Protein AF-A0A7V2CZ99-F1 (afdb_monomer)

Nearest PDB structures (foldseek):
  6f2p-assembly1_A  TM=4.979E-01  e=6.157E-16  Paenibacillus
  3wnn-assembly2_B  TM=6.253E-01  e=4.086E-03  Niallia circulans
  3wnk-assembly1_A  TM=2.693E-01  e=1.002E-03  Niallia circulans
  3wnp-assembly2_B  TM=2.444E-01  e=2.412E-03  Niallia circulans
  1yi9-assembly1_A  TM=2.590E-01  e=8.252E-03  Rattus norvegicus

Solvent-accessible surface area (backbone atoms only — not comparable to full-atom values): 44074 Å² total; per-residue (Å²): 135,93,78,82,85,76,88,75,77,86,75,81,75,85,71,58,48,36,37,32,22,24,39,89,85,53,84,79,59,87,87,42,44,82,40,46,31,46,49,57,43,78,52,98,95,45,43,37,31,18,83,55,77,30,61,90,38,42,37,71,64,86,79,51,93,55,51,68,62,25,15,19,31,35,38,50,57,61,32,40,38,38,32,67,46,80,56,44,39,28,37,36,34,44,34,31,40,56,41,96,47,65,46,65,32,35,39,28,38,68,82,46,71,76,47,69,79,42,72,41,50,51,83,33,70,50,72,54,70,47,79,40,64,32,81,88,26,49,53,40,38,33,29,56,92,41,71,60,61,26,42,37,10,30,42,38,36,35,71,49,71,81,21,36,54,76,46,47,66,81,39,78,101,30,50,49,74,41,60,86,66,44,83,39,77,71,63,63,37,51,48,93,91,45,28,35,28,37,82,61,50,65,68,58,60,33,33,41,35,44,39,50,84,45,63,64,44,33,28,35,35,27,43,36,29,38,34,38,87,64,28,14,65,49,33,35,33,37,41,34,36,67,89,47,72,51,80,46,69,42,48,36,45,49,74,42,56,40,79,44,76,79,49,74,43,47,33,49,62,42,62,84,31,35,41,33,43,36,32,42,94,40,86,30,29,46,74,46,23,28,39,35,42,34,54,44,64,84,38,73,71,54,45,50,32,42,55,50,8,48,59,43,33,62,38,53,26,101,86,71,52,34,52,26,37,28,46,41,84,77,35,62,48,62,21,50,39,50,67,51,69,72,51,41,29,66,73,36,51,93,58,43,51,61,78,35,34,52,28,34,46,52,27,33,55,46,45,21,28,49,37,37,48,74,93,78,37,55,31,49,44,89,79,32,32,89,77,39,25,57,77,38,56,42,60,74,88,64,82,60,40,90,57,68,85,77,78,62,25,39,44,47,54,14,24,37,51,41,48,50,41,38,32,73,73,65,53,34,46,39,53,65,57,83,52,87,47,58,67,54,24,51,52,32,35,50,52,43,47,67,57,62,63,54,63,43,62,37,41,74,89,57,41,34,39,50,82,58,91,82,80,64,86,87,64,95,64,52,58,41,40,62,66,40,43,63,35,36,43,43,66,36,86,92,36,45,68,62,52,47,52,35,47,52,48,23,70,76,44,77,43,71,68,34,45,49,62,36,56,79,37,44,76,86,38,33,40,68,48,88,79,53,81,39,84,46,97,88,54,70,59,66,56,54,39,46,28,32,38,52,38,45,50,53,52,24,47,46,49,40,32,49,58,70,70,44,75,77,74,65,88,90,71,78,97,74,82,88,61,75,48,88,89,63,75,54,68,85,48,60,35,29,48,59,49,25,39,46,58,54,62,52,79,79,60,57,75,92,62,46,31,63,74,57,60,69,66,42,77,80,48,94,91,51,56,71,70,55,28,51,51,53,48,36,68,56,43,43,50,42,30,42,49,51,30,38,58,72,39,50,43,58,76,70,60,71,100,83,44,61,60,71,77,34,50,64,48,51,48,50,29,60,59,48,51,24,54,47,55,50,50,48,54,49,46,28,25,40,31,54,29,48,87,59,91,86,78,71,69,96,83,65,89,80,89,71,94,65,66,69,49,39,51,62,62,38,40,52,28,66,72,62,67,89,74,89,45,79,93,45,82,69,38,38,59,48,43,25,45,29,50,31,23,41,51,44,28,53,48,44,49,47,46,47,46,29,50,74,68,69,38,43,41,67,64,62,67,64,45,47,48,55,5,46,51,36,39,38,54,44,30,34,69,44,39,59,93,46,32,76,57,43,52,51,54,44,53,53,32,51,53,44,61,71,70,24,49,74,103

Foldseek 3Di:
DDDDDDDDDDDDDWPKAKEFEADPPDDDDPRHDYDQQDDFQDDPNWTWHKVDGQNVQWDQQPPDPPQLLRTKTWAAFFIKIKTFAPFAKKWKKWKWDDDQAWDQAWKDKLNRTPDHRDTDGHSDIDIDIAIDTRHPRMTMMTRHRDHTGGITGMMIITHDAFQKDKDWCPRPPFKDWFDDWDWACPPDQFDDDTWTKPVLDDAPRTKIKGWDQHAFAKKWKWFAAAAAPQAFQFWWKWWQAPVGIDIDGHGRNDPRNHTHTPDIGTHHHGGRTIIMIHRHPTRGMDIGTMMMIHGACPDPVSVVLQVLLLCLQCQFFPQGDGQCQQQNRQNLLVLLAPDDLVNQCVLCVNGGHSVSSVSNVSSSVVSCSRFPDRVLDRHYQVPFFLLFALSDAQCPVDDFDCALPPFTHSLQVQLLSLLVCVCPVLVQCLLPHQDQALVSLLVNLVSLLPDLVSNRGGNDDAAGCHPDPDDDPPDLGAHDVLVQRLQGWAFDPVCVVVLVVLRVVCVNPVDPVSLCVNLVCDVVGTFGSPLQPFDDPVDDVRVLSSLSNSLSSVSSSCSRCVSVVNPAPDDPDDDDDADADPVGDGADQNSLLVNLQVLVVCLVPDLVRGGPSVNVSQCSDPVDDSNVSSVSNSLNHSLSSLSSSCSNVLQLQRPDDDGCSSVCVSVVVVCVSSVSQSVVLSSLLSNLSNLADDPPPDDPPDPDPRPCFRVLLVVLLCLLPSDDDPCPNPDPSLLSSLSSLLSSLLSSLSRSLVSCVVVPLADADDLVSNLVSLVSSLVSNCVSCVVCNVSSVVSSVSSNVSSVSGDHD

Secondary structure (DSSP, 8-state):
-------PPPPPP---EEEEE--TTSPPPTT-EEE-SPBSEEETTEEEEESS--TTSEEE--S-S-HHHHEEEEEPTT-EEEEE--SEEEEEEEEEE--SS-EEEEEEETTEEEEEEEEEPTT-EEEEEEEEEESSSEEEEE-TTPPTTEEE-EEEEEE---SEEEEETT-TTTEEEES--EEE--SS--STT-EEE-TT-STTS-EEEE---B-SEEEEEEEE----TTB-S-EEEEEEETTEEEEEEE-TTSSTTS-EEEEEEEE-SBSS-EEEEE-TT--SB-EE-EEEEEE-S-SHHHHHHHHHHHHHHT---TTS--SHHHHTTT-TTGGGEE--HHHHHHHHTTTS-HHHHHHHHHHHHHHHHHHS-TTT-SEETTT--TT-GGG-BTTTT---B-SSSSSSBHHHHHHHHHHHHHHHTS--HHHHS---SHHHHHHHHHHHHH--GGGS-BS----B----TTT-TT----BSHHHHTT--EEEPTTTHHHHHHHHHHHHH---HHHHHHHHTTHHHHEEE-TT----BTTB-HHHHHHHHHHHHHHHHHHHHHHHTT-----TT-SSSPP---TTS------THHHHHHHHHHGGG--GGGS-HHHHGGG---TTS-HHHHHHHHHHHHHHHHHHHHHHH-TT-TT--TT-TTTTTHHHHHHHHHTT-HHHHHHHHHHHHHHHS--TTS--TT-------SSTTHHHHHTGGG-PPP--TT-TTHHHHHHHHHHHHHHHHHHHHHHHHHHTTSEE-S-HHHHHHHHHHHHHHHHHH-GGGHHHHHHHHHHHHHHHHHSEE-

Sequence (809 aa):
MTIGVAGTAPRAEAQGVSINFQPSAAPTVSGYLVDSGATYAPRNGRVYGWTASHTSSVFDRNHTSDQLRDTLVKMLSGGKWEIDVTAGRYEVTLISGDGPYSSNTTLNVEGTNYWTGHTQGSNKWRTMTKVVEVVDGKLTVDCGSAPAGTPINALVASSYSWASFILDNTTPDRVTVGGSWTTATSPTGYHGANFLSDGNAGKGSKNVTFTPRIEAGMYEVFLRWPAAGSHANNVPVDVAHAGGVTPLSVNQQANGGQWVSLGIYSFNTGTAGYVRISNAGTTGTVAADAVRFVRSLDNTTDQAKLANGLASWRKPDGNGISCAECHGPAGFDVAQFNFSQADLRRATAPHLTDADADKIHAMLLMWQNDYYPPEGGAKSVASFRPVQPNNTLIGANLTGSLNPDHTDSIHRKRDAEFAIYMRDVLQLNIATQNITTLAQARTAINQLAALDVGTVSVGIDFNLWSRSVSREGNQTGGRFDEWIASVGRQVTSANATEWTILNDAYIVDPSDTNFWAMYHKLESFTQPDPHNKRSTTTYNWNAMELHKFESNLLFAHDGVKRSLGQLGFVVGRDGVRPYQDQEGKGGLLTPFWDVGEAARSADTVNRSQMPRRHEETYSFNASKTETQNLVEAKEMLRPSWHYMGWMMDNGLRFSGPSNSTIVGEYLINKLWEQNLRVHQVFFNAVHNAKLGYKAGCWSPGSADPQHFTAPRSYYLAYGKYQKSWDASGYTGSGTLYRKILANDLRSALLVHADDITAIGNKIYEDRQWLLDGAASMRDAMNWAEPANSAVNDAIYNNYVAKVNAATQY

Radius of gyration: 29.38 Å; Cα contacts (8 Å, |Δi|>4): 1522; chains: 1; bounding box: 66×67×87 Å

Mean predicted aligned error: 17.35 Å

Structure (mmCIF, N/CA/C/O backbone):
data_AF-A0A7V2CZ99-F1
#
_entry.id   AF-A0A7V2CZ99-F1
#
loop_
_atom_site.group_PDB
_atom_site.id
_atom_site.type_symbol
_atom_site.label_atom_id
_atom_site.label_alt_id
_atom_site.label_comp_id
_atom_site.label_asym_id
_atom_site.label_entity_id
_atom_site.label_seq_id
_atom_site.pdbx_PDB_ins_code
_atom_site.Cartn_x
_atom_site.Cartn_y
_atom_site.Cartn_z
_atom_site.occupancy
_atom_site.B_iso_or_equiv
_atom_site.auth_seq_id
_atom_site.auth_comp_id
_atom_site.auth_asym_id
_atom_site.auth_atom_id
_atom_site.pdbx_PDB_model_num
ATOM 1 N N . MET A 1 1 ? 22.296 -34.524 -22.751 1.00 28.48 1 MET A N 1
ATOM 2 C CA . MET A 1 1 ? 21.424 -35.200 -23.736 1.00 28.48 1 MET A CA 1
ATOM 3 C C . MET A 1 1 ? 21.023 -34.156 -24.762 1.00 28.48 1 MET A C 1
ATOM 5 O O . MET A 1 1 ? 20.449 -33.153 -24.364 1.00 28.48 1 MET A O 1
ATOM 9 N N . THR A 1 2 ? 21.425 -34.305 -26.022 1.00 25.48 2 THR A N 1
ATOM 10 C CA . THR A 1 2 ? 21.233 -33.260 -27.042 1.00 25.48 2 THR A CA 1
ATOM 11 C C . THR A 1 2 ? 19.839 -33.377 -27.651 1.00 25.48 2 THR A C 1
ATOM 13 O O . THR A 1 2 ? 19.501 -34.433 -28.177 1.00 25.48 2 THR A O 1
ATOM 16 N N . ILE A 1 3 ? 19.040 -32.311 -27.589 1.00 25.98 3 ILE A N 1
ATOM 17 C CA . ILE A 1 3 ? 17.714 -32.237 -28.218 1.00 25.98 3 ILE A CA 1
ATOM 18 C C . ILE A 1 3 ? 17.773 -31.151 -29.296 1.00 25.98 3 ILE A C 1
ATOM 20 O O . ILE A 1 3 ? 18.309 -30.069 -29.062 1.00 25.98 3 ILE A O 1
ATOM 24 N N . GLY A 1 4 ? 17.311 -31.482 -30.503 1.00 21.27 4 GLY A N 1
ATOM 25 C CA . GLY A 1 4 ? 17.459 -30.634 -31.685 1.00 21.27 4 GLY A CA 1
ATOM 26 C C . GLY A 1 4 ? 16.497 -29.446 -31.708 1.00 21.27 4 GLY A C 1
ATOM 27 O O . GLY A 1 4 ? 15.360 -29.543 -31.251 1.00 21.27 4 GLY A O 1
ATOM 28 N N . VAL A 1 5 ? 16.946 -28.335 -32.295 1.00 24.00 5 VAL A N 1
ATOM 29 C CA . VAL A 1 5 ? 16.116 -27.144 -32.512 1.00 24.00 5 VAL A CA 1
ATOM 30 C C . VAL A 1 5 ? 15.182 -27.384 -33.698 1.00 24.00 5 VAL A C 1
ATOM 32 O O . VAL A 1 5 ? 15.618 -27.382 -34.849 1.00 24.00 5 VAL A O 1
ATOM 35 N N . ALA A 1 6 ? 13.888 -27.555 -33.428 1.00 24.30 6 ALA A N 1
ATOM 36 C CA . ALA A 1 6 ? 12.859 -27.360 -34.443 1.00 24.30 6 ALA A CA 1
ATOM 37 C C . ALA A 1 6 ? 12.708 -25.851 -34.697 1.00 24.30 6 ALA A C 1
ATOM 39 O O . ALA A 1 6 ? 12.501 -25.082 -33.759 1.00 24.30 6 ALA A O 1
ATOM 40 N N . GLY A 1 7 ? 12.855 -25.418 -35.950 1.00 28.30 7 GLY A N 1
ATOM 41 C CA . GLY A 1 7 ? 12.865 -23.997 -36.295 1.00 28.30 7 GLY A CA 1
ATOM 42 C C . GLY A 1 7 ? 11.505 -23.331 -36.087 1.00 28.30 7 GLY A C 1
ATOM 43 O O . GLY A 1 7 ? 10.584 -23.542 -36.873 1.00 28.30 7 GLY A O 1
ATOM 44 N N . THR A 1 8 ? 11.389 -22.482 -35.067 1.00 25.83 8 THR A N 1
ATOM 45 C CA . THR A 1 8 ? 10.275 -21.536 -34.938 1.00 25.83 8 THR A CA 1
ATOM 46 C C . THR A 1 8 ? 10.451 -20.379 -35.917 1.00 25.83 8 THR A C 1
ATOM 48 O O . THR A 1 8 ? 11.550 -19.838 -36.048 1.00 25.83 8 THR A O 1
ATOM 51 N N . ALA A 1 9 ? 9.364 -19.960 -36.568 1.00 23.69 9 ALA A N 1
ATOM 52 C CA . ALA A 1 9 ? 9.334 -18.723 -37.347 1.00 23.69 9 ALA A CA 1
ATOM 53 C C . ALA A 1 9 ? 9.715 -17.509 -36.466 1.00 23.69 9 ALA A C 1
ATOM 55 O O . ALA A 1 9 ? 9.475 -17.550 -35.254 1.00 23.69 9 ALA A O 1
ATOM 56 N N . PRO A 1 10 ? 10.297 -16.432 -37.033 1.00 22.81 10 PRO A N 1
ATOM 57 C CA . PRO A 1 10 ? 10.680 -15.257 -36.258 1.00 22.81 10 PRO A CA 1
ATOM 58 C C . PRO A 1 10 ? 9.464 -14.666 -35.533 1.00 22.81 10 PRO A C 1
ATOM 60 O O . PRO A 1 10 ? 8.496 -14.231 -36.159 1.00 22.81 10 PRO A O 1
ATOM 63 N N . ARG A 1 11 ? 9.521 -14.658 -34.196 1.00 28.34 11 ARG A N 1
ATOM 64 C CA . ARG A 1 11 ? 8.544 -13.971 -33.345 1.00 28.34 11 ARG A CA 1
ATOM 65 C C . ARG A 1 11 ? 8.593 -12.479 -33.676 1.00 28.34 11 ARG A C 1
ATOM 67 O O . ARG A 1 11 ? 9.682 -11.915 -33.738 1.00 28.34 11 ARG A O 1
ATOM 74 N N . ALA A 1 12 ? 7.432 -11.855 -33.867 1.00 29.31 12 ALA A N 1
ATOM 75 C CA . ALA A 1 12 ? 7.351 -10.417 -34.105 1.00 29.31 12 ALA A CA 1
ATOM 76 C C . ALA A 1 12 ? 8.050 -9.637 -32.977 1.00 29.31 12 ALA A C 1
ATOM 78 O O . ALA A 1 12 ? 7.867 -9.950 -31.797 1.00 29.31 12 ALA A O 1
ATOM 79 N N . GLU A 1 13 ? 8.853 -8.639 -33.349 1.00 31.17 13 GLU A N 1
ATOM 80 C CA . GLU A 1 13 ? 9.513 -7.747 -32.395 1.00 31.17 13 GLU A CA 1
ATOM 81 C C . GLU A 1 13 ? 8.484 -6.965 -31.568 1.00 31.17 13 GLU A C 1
ATOM 83 O O . GLU A 1 13 ? 7.375 -6.678 -32.029 1.00 31.17 13 GLU A O 1
ATOM 88 N N . ALA A 1 14 ? 8.858 -6.600 -30.339 1.00 38.78 14 ALA A N 1
ATOM 89 C CA . ALA A 1 14 ? 8.015 -5.784 -29.475 1.00 38.78 14 ALA A CA 1
ATOM 90 C C . ALA A 1 14 ? 7.749 -4.426 -30.145 1.00 38.78 14 ALA A C 1
ATOM 92 O O . ALA A 1 14 ? 8.674 -3.640 -30.358 1.00 38.78 14 ALA A O 1
ATOM 93 N N . GLN A 1 15 ? 6.487 -4.149 -30.487 1.00 52.81 15 GLN A N 1
ATOM 94 C CA . GLN A 1 15 ? 6.093 -2.962 -31.252 1.00 52.81 15 GLN A CA 1
ATOM 95 C C . GLN A 1 15 ? 6.070 -1.686 -30.398 1.00 52.81 15 GLN A C 1
ATOM 97 O O . GLN A 1 15 ? 5.044 -1.018 -30.288 1.00 52.81 15 GLN A O 1
ATOM 102 N N . GLY A 1 16 ? 7.219 -1.308 -29.837 1.00 65.25 16 GLY A N 1
ATOM 103 C CA . GLY A 1 16 ? 7.432 0.051 -29.354 1.00 65.25 16 GLY A CA 1
ATOM 104 C C . GLY A 1 16 ? 7.288 1.054 -30.502 1.00 65.25 16 GLY A C 1
ATOM 105 O O . GLY A 1 16 ? 7.739 0.788 -31.619 1.00 65.25 16 GLY A O 1
ATOM 106 N N . VAL A 1 17 ? 6.661 2.200 -30.257 1.00 82.25 17 VAL A N 1
ATOM 107 C CA . VAL A 1 17 ? 6.632 3.351 -31.165 1.00 82.25 17 VAL A CA 1
ATOM 108 C C . VAL A 1 17 ? 6.902 4.631 -30.392 1.00 82.25 17 VAL A C 1
ATOM 110 O O . VAL A 1 17 ? 6.358 4.840 -29.315 1.00 82.25 17 VAL A O 1
ATOM 113 N N . SER A 1 18 ? 7.696 5.507 -30.994 1.00 88.81 18 SER A N 1
ATOM 114 C CA . SER A 1 18 ? 7.972 6.850 -30.502 1.00 88.81 18 SER A CA 1
ATOM 115 C C . SER A 1 18 ? 7.668 7.837 -31.629 1.00 88.81 18 SER A C 1
ATOM 117 O O . SER A 1 18 ? 8.156 7.657 -32.744 1.00 88.81 18 SER A O 1
ATOM 119 N N . ILE A 1 19 ? 6.855 8.856 -31.359 1.00 95.31 19 ILE A N 1
ATOM 120 C CA . ILE A 1 19 ? 6.425 9.901 -32.295 1.00 95.31 19 ILE A CA 1
ATOM 121 C C . ILE A 1 19 ? 6.844 11.256 -31.733 1.00 95.31 19 ILE A C 1
ATOM 123 O O . ILE A 1 19 ? 6.498 11.565 -30.592 1.00 95.31 19 ILE A O 1
ATOM 127 N N . ASN A 1 20 ? 7.552 12.066 -32.521 1.00 94.31 20 ASN A N 1
ATOM 128 C CA . ASN A 1 20 ? 7.721 13.491 -32.251 1.00 94.31 20 ASN A CA 1
ATOM 129 C C . ASN A 1 20 ? 6.810 14.286 -33.195 1.00 94.31 20 ASN A C 1
ATOM 131 O O . ASN A 1 20 ? 6.858 14.116 -34.417 1.00 94.31 20 ASN A O 1
ATOM 135 N N . PHE A 1 21 ? 5.972 15.141 -32.623 1.00 96.25 21 PHE A N 1
ATOM 136 C CA . PHE A 1 21 ? 5.013 15.976 -33.335 1.00 96.25 21 PHE A CA 1
ATOM 137 C C . PHE A 1 21 ? 5.701 17.297 -33.688 1.00 96.25 21 PHE A C 1
ATOM 139 O O . PHE A 1 21 ? 5.802 18.194 -32.856 1.00 96.25 21 PHE A O 1
ATOM 146 N N . GLN A 1 22 ? 6.232 17.402 -34.907 1.00 93.94 22 GLN A N 1
ATOM 147 C CA . GLN A 1 22 ? 7.165 18.466 -35.289 1.00 93.94 22 GLN A CA 1
ATOM 148 C C . GLN A 1 22 ? 7.002 18.937 -36.741 1.00 93.94 22 GLN A C 1
ATOM 150 O O . GLN A 1 22 ? 6.607 18.152 -37.608 1.00 93.94 22 GLN A O 1
ATOM 155 N N . PRO A 1 23 ? 7.385 20.185 -37.069 1.00 94.88 23 PRO A N 1
ATOM 156 C CA . PRO A 1 23 ? 7.580 20.597 -38.454 1.00 94.88 23 PRO A CA 1
ATOM 157 C C . PRO A 1 23 ? 8.590 19.693 -39.170 1.00 94.88 23 PRO A C 1
ATOM 159 O O . PRO A 1 23 ? 9.592 19.267 -38.592 1.00 94.88 23 PRO A O 1
ATOM 162 N N . SER A 1 24 ? 8.363 19.450 -40.460 1.00 91.88 24 SER A N 1
ATOM 163 C CA . SER A 1 24 ? 9.197 18.564 -41.287 1.00 91.88 24 SER A CA 1
ATOM 164 C C . SER A 1 24 ? 10.616 19.088 -41.546 1.00 91.88 24 SER A C 1
ATOM 166 O O . SER A 1 24 ? 11.461 18.338 -42.024 1.00 91.88 24 SER A O 1
ATOM 168 N N . ALA A 1 25 ? 10.875 20.361 -41.233 1.00 90.00 25 ALA A N 1
ATOM 169 C CA . ALA A 1 25 ? 12.186 21.004 -41.319 1.00 90.00 25 ALA A CA 1
ATOM 170 C C . ALA A 1 25 ? 12.895 21.158 -39.956 1.00 90.00 25 ALA A C 1
ATOM 172 O O . ALA A 1 25 ? 14.031 21.626 -39.923 1.00 90.00 25 ALA A O 1
ATOM 173 N N . ALA A 1 26 ? 12.245 20.795 -38.843 1.00 89.88 26 ALA A N 1
ATOM 174 C CA . ALA A 1 26 ? 12.846 20.877 -37.512 1.00 89.88 26 ALA A CA 1
ATOM 175 C C . ALA A 1 26 ? 13.831 19.707 -37.268 1.00 89.88 26 ALA A C 1
ATOM 177 O O . ALA A 1 26 ? 13.620 18.615 -37.810 1.00 89.88 26 ALA A O 1
ATOM 178 N N . PRO A 1 27 ? 14.897 19.888 -36.464 1.00 90.12 27 PRO A N 1
ATOM 179 C CA . PRO A 1 27 ? 15.831 18.818 -36.110 1.00 90.12 27 PRO A CA 1
ATOM 180 C C . PRO A 1 27 ? 15.138 17.549 -35.585 1.00 90.12 27 PRO A C 1
ATOM 182 O O . PRO A 1 27 ? 14.347 17.586 -34.647 1.00 90.12 27 PRO A O 1
ATOM 185 N N . THR A 1 28 ? 15.445 16.395 -36.178 1.00 88.94 28 THR A N 1
ATOM 186 C CA . THR A 1 28 ? 14.828 15.113 -35.804 1.00 88.94 28 THR A CA 1
ATOM 187 C C . THR A 1 28 ? 15.405 14.561 -34.502 1.00 88.94 28 THR A C 1
ATOM 189 O O . THR A 1 28 ? 16.619 14.362 -34.398 1.00 88.94 28 THR A O 1
ATOM 192 N N . VAL A 1 29 ? 14.547 14.222 -33.538 1.00 81.88 29 VAL A N 1
ATOM 193 C CA . VAL A 1 29 ? 14.965 13.554 -32.294 1.00 81.88 29 VAL A CA 1
ATOM 194 C C . VAL A 1 29 ? 15.291 12.080 -32.570 1.00 81.88 29 VAL A C 1
ATOM 196 O O . VAL A 1 29 ? 14.463 11.333 -33.091 1.00 81.88 29 VAL A O 1
ATOM 199 N N . SER A 1 30 ? 16.501 11.640 -32.208 1.00 81.44 30 SER A N 1
ATOM 200 C CA . SER A 1 30 ? 16.933 10.250 -32.415 1.00 81.44 30 SER A CA 1
ATOM 201 C C . SER A 1 30 ? 16.021 9.259 -31.682 1.00 81.44 30 SER A C 1
ATOM 203 O O . SER A 1 30 ? 15.699 9.452 -30.511 1.00 81.44 30 SER A O 1
ATOM 205 N N . GLY A 1 31 ? 15.606 8.197 -32.377 1.00 75.19 31 GLY A N 1
ATOM 206 C CA . GLY A 1 31 ? 14.674 7.190 -31.859 1.00 75.19 31 GLY A CA 1
ATOM 207 C C . GLY A 1 31 ? 13.186 7.545 -31.977 1.00 75.19 31 GLY A C 1
ATOM 208 O O . GLY A 1 31 ? 12.363 6.719 -31.593 1.00 75.19 31 GLY A O 1
ATOM 209 N N . TYR A 1 32 ? 12.824 8.714 -32.522 1.00 85.81 32 TYR A N 1
ATOM 210 C CA . TYR A 1 32 ? 11.434 9.134 -32.744 1.00 85.81 32 TYR A CA 1
ATOM 211 C C . TYR A 1 32 ? 11.112 9.241 -34.242 1.00 85.81 32 TYR A C 1
ATOM 213 O O . TYR A 1 32 ? 11.911 9.732 -35.037 1.00 85.81 32 TYR A O 1
ATOM 221 N N . LEU A 1 33 ? 9.914 8.799 -34.631 1.00 92.12 33 LEU A N 1
ATOM 222 C CA . LEU A 1 33 ? 9.345 9.031 -35.957 1.00 92.12 33 LEU A CA 1
ATOM 223 C C . LEU A 1 33 ? 8.700 10.422 -36.001 1.00 92.12 33 LEU A C 1
ATOM 225 O O . LEU A 1 33 ? 8.064 10.847 -35.040 1.00 92.12 33 LEU A O 1
ATOM 229 N N . VAL A 1 34 ? 8.819 11.118 -37.128 1.00 95.12 34 VAL A N 1
ATOM 230 C CA . VAL A 1 34 ? 8.240 12.458 -37.301 1.00 95.12 34 VAL A CA 1
ATOM 231 C C . VAL A 1 34 ? 6.764 12.378 -37.693 1.00 95.12 34 VAL A C 1
ATOM 233 O O . VAL A 1 34 ? 6.423 11.709 -38.672 1.00 95.12 34 VAL A O 1
ATOM 236 N N . ASP A 1 35 ? 5.901 13.119 -36.999 1.00 96.81 35 ASP A N 1
ATOM 237 C CA . ASP A 1 35 ? 4.583 13.515 -37.502 1.00 96.81 35 ASP A CA 1
ATOM 238 C C . ASP A 1 35 ? 4.518 15.039 -37.684 1.00 96.81 35 ASP A C 1
ATOM 240 O O . ASP A 1 35 ? 4.698 15.798 -36.734 1.00 96.81 35 ASP A O 1
ATOM 244 N N . SER A 1 36 ? 4.250 15.483 -38.915 1.00 95.94 36 SER A N 1
ATOM 245 C CA . SER A 1 36 ? 4.146 16.903 -39.285 1.00 95.94 36 SER A CA 1
ATOM 246 C C . SER A 1 36 ? 2.718 17.316 -39.647 1.00 95.94 36 SER A C 1
ATOM 248 O O . SER A 1 36 ? 2.505 18.078 -40.591 1.00 95.94 36 SER A O 1
ATOM 250 N N . GLY A 1 37 ? 1.718 16.801 -38.927 1.00 95.88 37 GLY A N 1
ATOM 251 C CA . GLY A 1 37 ? 0.316 17.185 -39.109 1.00 95.88 37 GLY A CA 1
ATOM 252 C C . GLY A 1 37 ? -0.364 16.541 -40.323 1.00 95.88 37 GLY A C 1
ATOM 253 O O . GLY A 1 37 ? -1.470 16.932 -40.692 1.00 95.88 37 GLY A O 1
ATOM 254 N N . ALA A 1 38 ? 0.283 15.580 -40.983 1.00 96.81 38 ALA A N 1
ATOM 255 C CA . ALA A 1 38 ? -0.219 14.970 -42.213 1.00 96.81 38 ALA A CA 1
ATOM 256 C C . ALA A 1 38 ? -1.341 13.954 -41.936 1.00 96.81 38 ALA A C 1
ATOM 258 O O . ALA A 1 38 ? -1.264 13.166 -40.989 1.00 96.81 38 ALA A O 1
ATOM 259 N N . THR A 1 39 ? -2.360 13.919 -42.801 1.00 97.88 39 THR A N 1
ATOM 260 C CA . THR A 1 39 ? -3.476 12.962 -42.696 1.00 97.88 39 THR A CA 1
ATOM 261 C C . THR A 1 39 ? -2.993 11.513 -42.651 1.00 97.88 39 THR A C 1
ATOM 263 O O . THR A 1 39 ? -1.931 11.199 -43.182 1.00 97.88 39 THR A O 1
ATOM 266 N N . TYR A 1 40 ? -3.747 10.630 -42.004 1.00 97.12 40 TYR A N 1
ATOM 267 C CA . TYR A 1 40 ? -3.390 9.231 -41.773 1.00 97.12 40 TYR A CA 1
ATOM 268 C C . TYR A 1 40 ? -3.074 8.469 -43.079 1.00 97.12 40 TYR A C 1
ATOM 270 O O . TYR A 1 40 ? -3.938 8.337 -43.946 1.00 97.12 40 TYR A O 1
ATOM 278 N N . ALA A 1 41 ? -1.829 7.993 -43.237 1.00 95.75 41 ALA A N 1
ATOM 279 C CA . ALA A 1 41 ? -1.385 7.175 -44.378 1.00 95.75 41 ALA A CA 1
ATOM 280 C C . ALA A 1 41 ? -0.016 6.496 -44.108 1.00 95.75 41 ALA A C 1
ATOM 282 O O . ALA A 1 41 ? 0.677 6.875 -43.159 1.00 95.75 41 ALA A O 1
ATOM 283 N N . PRO A 1 42 ? 0.436 5.544 -44.952 1.00 94.56 42 PRO A N 1
ATOM 284 C CA . PRO A 1 42 ? 1.762 4.934 -44.827 1.00 94.56 42 PRO A CA 1
ATOM 285 C C . PRO A 1 42 ? 2.913 5.952 -44.908 1.00 94.56 42 PRO A C 1
ATOM 287 O O . PRO A 1 42 ? 2.916 6.823 -45.779 1.00 94.56 42 PRO A O 1
ATOM 290 N N . ARG A 1 43 ? 3.894 5.844 -44.003 1.00 92.06 43 ARG A N 1
ATOM 291 C CA . ARG A 1 43 ? 5.150 6.624 -43.955 1.00 92.06 43 ARG A CA 1
ATOM 292 C C . ARG A 1 43 ? 6.143 5.997 -42.973 1.00 92.06 43 ARG A C 1
ATOM 294 O O . ARG A 1 43 ? 5.734 5.383 -41.994 1.00 92.06 43 ARG A O 1
ATOM 301 N N . ASN A 1 44 ? 7.445 6.176 -43.200 1.00 83.94 44 ASN A N 1
ATOM 302 C CA . ASN A 1 44 ? 8.507 5.789 -42.252 1.00 83.94 44 ASN A CA 1
ATOM 303 C C . ASN A 1 44 ? 8.404 4.334 -41.725 1.00 83.94 44 ASN A C 1
ATOM 305 O O . ASN A 1 44 ? 8.667 4.067 -40.556 1.00 83.94 44 ASN A O 1
ATOM 309 N N . GLY A 1 45 ? 7.973 3.395 -42.577 1.00 82.88 45 GLY A N 1
ATOM 310 C CA . GLY A 1 45 ? 7.798 1.979 -42.221 1.00 82.88 45 GLY A CA 1
ATOM 311 C C . GLY A 1 45 ? 6.541 1.638 -41.404 1.00 82.88 45 GLY A C 1
ATOM 312 O O . GLY A 1 45 ? 6.394 0.488 -41.001 1.00 82.88 45 GLY A O 1
ATOM 313 N N . ARG A 1 46 ? 5.633 2.593 -41.159 1.00 88.62 46 ARG A N 1
ATOM 314 C CA . ARG A 1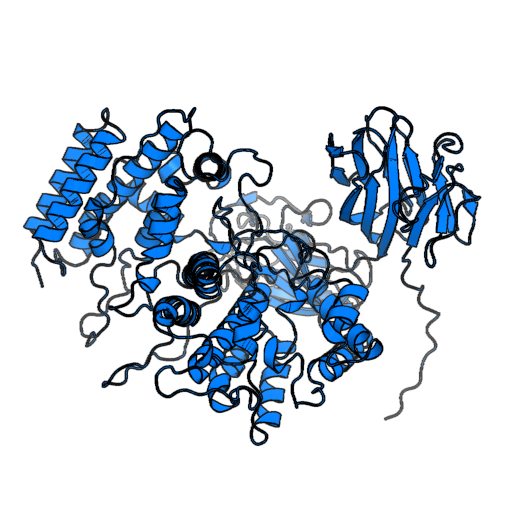 46 ? 4.360 2.399 -40.437 1.00 88.62 46 ARG A CA 1
ATOM 315 C C . ARG A 1 46 ? 3.191 3.076 -41.161 1.00 88.62 46 ARG A C 1
ATOM 317 O O . ARG A 1 46 ? 3.377 3.695 -42.206 1.00 88.62 46 ARG A O 1
ATOM 324 N N . VAL A 1 47 ? 1.984 2.975 -40.604 1.00 93.56 47 VAL A N 1
ATOM 325 C CA . VAL A 1 47 ? 0.784 3.684 -41.076 1.00 93.56 47 VAL A CA 1
ATOM 326 C C . VAL A 1 47 ? 0.241 4.522 -39.925 1.00 93.56 47 VAL A C 1
ATOM 328 O O . VAL A 1 47 ? -0.193 3.967 -38.918 1.00 93.56 47 VAL A O 1
ATOM 331 N N . TYR A 1 48 ? 0.331 5.849 -40.038 1.00 97.19 48 TYR A N 1
ATOM 332 C CA . TYR A 1 48 ? -0.092 6.772 -38.982 1.00 97.19 48 TYR A CA 1
ATOM 333 C C . TYR A 1 48 ? -0.457 8.157 -39.513 1.00 97.19 48 TYR A C 1
ATOM 335 O O . TYR A 1 48 ? -0.189 8.483 -40.673 1.00 97.19 48 TYR A O 1
ATOM 343 N N . GLY A 1 49 ? -1.057 8.979 -38.655 1.00 96.38 49 GLY A N 1
ATOM 344 C CA . GLY A 1 49 ? -1.353 10.386 -38.910 1.00 96.38 49 GLY A CA 1
ATOM 345 C C . GLY A 1 49 ? -2.738 10.802 -38.424 1.00 96.38 49 GLY A C 1
ATOM 346 O O . GLY A 1 49 ? -3.396 10.104 -37.657 1.00 96.38 49 GLY A O 1
ATOM 347 N N . TRP A 1 50 ? -3.181 11.965 -38.886 1.00 97.56 50 TRP A N 1
ATOM 348 C CA . TRP A 1 50 ? -4.394 12.624 -38.401 1.00 97.56 50 TRP A CA 1
ATOM 349 C C . TRP A 1 50 ? -5.641 12.271 -39.223 1.00 97.56 50 TRP A C 1
ATOM 351 O O . TRP A 1 50 ? -5.562 12.098 -40.440 1.00 97.56 50 TRP A O 1
ATOM 361 N N . THR A 1 51 ? -6.822 12.248 -38.604 1.00 94.88 51 THR A N 1
ATOM 362 C CA . THR A 1 51 ? -8.097 12.039 -39.327 1.00 94.88 51 THR A CA 1
ATOM 363 C C . THR A 1 51 ? -8.470 13.207 -40.252 1.00 94.88 51 THR A C 1
ATOM 365 O O . THR A 1 51 ? -9.184 13.022 -41.235 1.00 94.88 51 THR A O 1
ATOM 368 N N . ALA A 1 52 ? -7.941 14.403 -39.984 1.00 94.56 52 ALA A N 1
ATOM 369 C CA . ALA A 1 52 ? -8.009 15.592 -40.835 1.00 94.56 52 ALA A CA 1
ATOM 370 C C . ALA A 1 52 ? -6.650 16.314 -40.826 1.00 94.56 52 ALA A C 1
ATOM 372 O O . ALA A 1 52 ? -5.875 16.139 -39.889 1.00 94.56 52 ALA A O 1
ATOM 373 N N . SER A 1 53 ? -6.329 17.128 -41.838 1.00 95.75 53 SER A N 1
ATOM 374 C CA . SER A 1 53 ? -5.000 17.763 -41.904 1.00 95.75 53 SER A CA 1
ATOM 375 C C . SER A 1 53 ? -4.765 18.758 -40.763 1.00 95.75 53 SER A C 1
ATOM 377 O O . SER A 1 53 ? -5.572 19.656 -40.534 1.00 95.75 53 SER A O 1
ATOM 379 N N . HIS A 1 54 ? -3.620 18.613 -40.100 1.00 96.00 54 HIS A N 1
ATOM 380 C CA . HIS A 1 54 ? -3.085 19.490 -39.058 1.00 96.00 54 HIS A CA 1
ATOM 381 C C . HIS A 1 54 ? -1.782 20.186 -39.515 1.00 96.00 54 HIS A C 1
ATOM 383 O O . HIS A 1 54 ? -1.077 20.792 -38.714 1.00 96.00 54 HIS A O 1
ATOM 389 N N . THR A 1 55 ? -1.439 20.141 -40.812 1.00 95.81 55 THR A N 1
ATOM 390 C CA . THR A 1 55 ? -0.187 20.717 -41.354 1.00 95.81 55 THR A CA 1
ATOM 391 C C . THR A 1 55 ? -0.055 22.235 -41.157 1.00 95.81 55 THR A C 1
ATOM 393 O O . THR A 1 55 ? 1.041 22.773 -41.276 1.00 95.81 55 THR A O 1
ATOM 396 N N . SER A 1 56 ? -1.154 22.940 -40.868 1.00 92.62 56 SER A N 1
ATOM 397 C CA . SER A 1 56 ? -1.190 24.376 -40.551 1.00 92.62 56 SER A CA 1
ATOM 398 C C . SER A 1 56 ? -1.086 24.693 -39.051 1.00 92.62 56 SER A C 1
ATOM 400 O O . SER A 1 56 ? -1.047 25.866 -38.684 1.00 92.62 56 SER A O 1
ATOM 402 N N . SER A 1 57 ? -1.045 23.677 -38.181 1.00 91.75 57 SER A N 1
ATOM 403 C CA . SER A 1 57 ? -0.966 23.819 -36.722 1.00 91.75 57 SER A CA 1
ATOM 404 C C . SER A 1 57 ? 0.275 23.149 -36.114 1.00 91.75 57 SER A C 1
ATOM 406 O O . SER A 1 57 ? 0.286 22.824 -34.925 1.00 91.75 57 SER A O 1
ATOM 408 N N . VAL A 1 58 ? 1.329 22.973 -36.919 1.00 93.06 58 VAL A N 1
ATOM 409 C CA . VAL A 1 58 ? 2.640 22.447 -36.503 1.00 93.06 58 VAL A CA 1
ATOM 410 C C . VAL A 1 58 ? 3.597 23.590 -36.153 1.00 93.06 58 VAL A C 1
ATOM 412 O O . VAL A 1 58 ? 3.633 24.601 -36.854 1.00 93.06 58 VAL A O 1
ATOM 415 N N . PHE A 1 59 ? 4.378 23.445 -35.083 1.00 90.44 59 PHE A N 1
ATOM 416 C CA . PHE A 1 59 ? 5.268 24.496 -34.584 1.00 90.44 59 PHE A CA 1
ATOM 417 C C . PHE A 1 59 ? 6.590 23.924 -34.061 1.00 90.44 59 PHE A C 1
ATOM 419 O O . PHE A 1 59 ? 6.611 22.899 -33.386 1.00 90.44 59 PHE A O 1
ATOM 426 N N . ASP A 1 60 ? 7.676 24.638 -34.342 1.00 90.94 60 ASP A N 1
ATOM 427 C CA . ASP A 1 60 ? 8.981 24.513 -33.690 1.00 90.94 60 ASP A CA 1
ATOM 428 C C . ASP A 1 60 ? 9.232 25.844 -32.975 1.00 90.94 60 ASP A C 1
ATOM 430 O O . ASP A 1 60 ? 9.081 26.916 -33.571 1.00 90.94 60 ASP A O 1
ATOM 434 N N . ARG A 1 61 ? 9.468 25.799 -31.664 1.00 84.50 61 ARG A N 1
ATOM 435 C CA . ARG A 1 61 ? 9.308 26.966 -30.788 1.00 84.50 61 ARG A CA 1
ATOM 436 C C . ARG A 1 61 ? 10.594 27.758 -30.600 1.00 84.50 61 ARG A C 1
ATOM 438 O O . ARG A 1 61 ? 10.494 28.954 -30.322 1.00 84.50 61 ARG A O 1
ATOM 445 N N . ASN A 1 62 ? 11.752 27.145 -30.852 1.00 85.44 62 ASN A N 1
ATOM 446 C CA . ASN A 1 62 ? 13.086 27.735 -30.737 1.00 85.44 62 ASN A CA 1
ATOM 447 C C . ASN A 1 62 ? 13.303 28.399 -29.359 1.00 85.44 62 ASN A C 1
ATOM 449 O O . ASN A 1 62 ? 13.767 29.538 -29.249 1.00 85.44 62 ASN A O 1
ATOM 453 N N . HIS A 1 63 ? 12.909 27.701 -28.289 1.00 77.94 63 HIS A N 1
ATOM 454 C CA . HIS A 1 63 ? 12.992 28.160 -26.896 1.00 77.94 63 HIS A CA 1
ATOM 455 C C . HIS A 1 63 ? 13.772 27.207 -25.978 1.00 77.94 63 HIS A C 1
ATOM 457 O O . HIS A 1 63 ? 14.319 27.655 -24.969 1.00 77.94 63 HIS A O 1
ATOM 463 N N . THR A 1 64 ? 13.862 25.919 -26.311 1.00 75.38 64 THR A N 1
ATOM 464 C CA . THR A 1 64 ? 14.695 24.931 -25.611 1.00 75.38 64 THR A CA 1
ATOM 465 C C . THR A 1 64 ? 15.447 24.036 -26.595 1.00 75.38 64 THR A C 1
ATOM 467 O O . THR A 1 64 ? 14.946 23.690 -27.657 1.00 75.38 64 THR A O 1
ATOM 470 N N . SER A 1 65 ? 16.660 23.610 -26.232 1.00 79.56 65 SER A N 1
ATOM 471 C CA . SER A 1 65 ? 17.430 22.632 -27.016 1.00 79.56 65 SER A CA 1
ATOM 472 C C . SER A 1 65 ? 16.847 21.211 -26.959 1.00 79.56 65 SER A C 1
ATOM 474 O O . SER A 1 65 ? 17.247 20.347 -27.736 1.00 79.56 65 SER A O 1
ATOM 476 N N . ASP A 1 66 ? 15.892 20.963 -26.059 1.00 81.44 66 ASP A N 1
ATOM 477 C CA . ASP A 1 66 ? 15.111 19.727 -25.992 1.00 81.44 66 ASP A CA 1
ATOM 478 C C . ASP A 1 66 ? 13.982 19.749 -27.035 1.00 81.44 66 ASP A C 1
ATOM 480 O O . ASP A 1 66 ? 12.833 20.064 -26.728 1.00 81.44 66 ASP A O 1
ATOM 484 N N . GLN A 1 67 ? 14.314 19.422 -28.286 1.00 84.94 67 GLN A N 1
ATOM 485 C CA . GLN A 1 67 ? 13.368 19.435 -29.410 1.00 84.94 67 GLN A CA 1
ATOM 486 C C . GLN A 1 67 ? 12.142 18.525 -29.206 1.00 84.94 67 GLN A C 1
ATOM 488 O O . GLN A 1 67 ? 11.086 18.833 -29.738 1.00 84.94 67 GLN A O 1
ATOM 493 N N . LEU A 1 68 ? 12.205 17.503 -28.340 1.00 80.94 68 LEU A N 1
ATOM 494 C CA . LEU A 1 68 ? 11.040 16.683 -27.952 1.00 80.94 68 LEU A CA 1
ATOM 495 C C . LEU A 1 68 ? 9.989 17.465 -27.123 1.00 80.94 68 LEU A C 1
ATOM 497 O O . LEU A 1 68 ? 8.895 16.978 -26.838 1.00 80.94 68 LEU A O 1
ATOM 501 N N . ARG A 1 69 ? 10.342 18.676 -26.682 1.00 84.75 69 ARG A N 1
ATOM 502 C CA . ARG A 1 69 ? 9.496 19.617 -25.934 1.00 84.75 69 ARG A CA 1
ATOM 503 C C . ARG A 1 69 ? 9.354 20.969 -26.638 1.00 84.75 69 ARG A C 1
ATOM 505 O O . ARG A 1 69 ? 8.338 21.632 -26.452 1.00 84.75 69 ARG A O 1
ATOM 512 N N . ASP A 1 70 ? 10.334 21.350 -27.455 1.00 84.06 70 ASP A N 1
ATOM 513 C CA . ASP A 1 70 ? 10.321 22.568 -28.276 1.00 84.06 70 ASP A CA 1
ATOM 514 C C . ASP A 1 70 ? 9.432 22.445 -29.528 1.00 84.06 70 ASP A C 1
ATOM 516 O O . ASP A 1 70 ? 8.991 23.455 -30.068 1.00 84.06 70 ASP A O 1
ATOM 520 N N . THR A 1 71 ? 9.135 21.229 -30.000 1.00 91.12 71 THR A N 1
ATOM 521 C CA . THR A 1 71 ? 8.227 21.007 -31.138 1.00 91.12 71 THR A CA 1
ATOM 522 C C . THR A 1 71 ? 6.853 20.508 -30.699 1.00 91.12 71 THR A C 1
ATOM 524 O O . THR A 1 71 ? 6.729 19.832 -29.674 1.00 91.12 71 THR A O 1
ATOM 527 N N . LEU A 1 72 ? 5.807 20.855 -31.457 1.00 92.12 72 LEU A N 1
ATOM 528 C CA . LEU A 1 72 ? 4.437 20.375 -31.237 1.00 92.12 72 LEU A CA 1
ATOM 529 C C . LEU A 1 72 ? 3.545 20.444 -32.484 1.00 92.12 72 LEU A C 1
ATOM 531 O O . LEU A 1 72 ? 3.769 21.238 -33.400 1.00 92.12 72 LEU A O 1
ATOM 535 N N . VAL A 1 73 ? 2.434 19.707 -32.438 1.00 93.38 73 VAL A N 1
ATOM 536 C CA . VAL A 1 73 ? 1.231 19.962 -33.245 1.00 93.38 73 VAL A CA 1
ATOM 537 C C . VAL A 1 73 ? 0.084 20.371 -32.318 1.00 93.38 73 VAL A C 1
ATOM 539 O O . VAL A 1 73 ? -0.080 19.803 -31.239 1.00 93.38 73 VAL A O 1
ATOM 542 N N . LYS A 1 74 ? -0.729 21.361 -32.707 1.00 91.25 74 LYS A N 1
ATOM 543 C CA . LYS A 1 74 ? -1.967 21.706 -31.987 1.00 91.25 74 LYS A CA 1
ATOM 544 C C . LYS A 1 74 ? -3.156 21.005 -32.622 1.00 91.25 74 LYS A C 1
ATOM 546 O O . LYS A 1 74 ? -3.466 21.254 -33.788 1.00 91.25 74 LYS A O 1
ATOM 551 N N . MET A 1 75 ? -3.834 20.173 -31.839 1.00 91.94 75 MET A N 1
ATOM 552 C CA . MET A 1 75 ? -5.058 19.485 -32.232 1.00 91.94 75 MET A CA 1
ATOM 553 C C . MET A 1 75 ? -6.152 20.503 -32.563 1.00 91.94 75 MET A C 1
ATOM 555 O O . MET A 1 75 ? -6.409 21.442 -31.799 1.00 91.94 75 MET A O 1
ATOM 559 N N . LEU A 1 76 ? -6.813 20.298 -33.699 1.00 90.88 76 LEU A N 1
ATOM 560 C CA . LEU A 1 76 ? -8.064 20.964 -34.040 1.00 90.88 76 LEU A CA 1
ATOM 561 C C . LEU A 1 76 ? -9.190 20.461 -33.115 1.00 90.88 76 LEU A C 1
ATOM 563 O O . LEU A 1 76 ? -9.018 19.500 -32.364 1.00 90.88 76 LEU A O 1
ATOM 567 N N . SER A 1 77 ? -10.344 21.130 -33.125 1.00 88.00 77 SER A N 1
ATOM 568 C CA . SER A 1 77 ? -11.477 20.744 -32.272 1.00 88.00 77 SER A CA 1
ATOM 569 C C . SER A 1 77 ? -12.041 19.398 -32.736 1.00 88.00 77 SER A C 1
ATOM 571 O O . SER A 1 77 ? -12.331 19.244 -33.921 1.00 88.00 77 SER A O 1
ATOM 573 N N . GLY A 1 78 ? -12.140 18.419 -31.831 1.00 85.75 78 GLY A N 1
ATOM 574 C CA . GLY A 1 78 ? -12.448 17.028 -32.192 1.00 85.75 78 GLY A CA 1
ATOM 575 C C . GLY A 1 78 ? -11.354 16.332 -33.019 1.00 85.75 78 GLY A C 1
ATOM 576 O O . GLY A 1 78 ? -11.628 15.332 -33.680 1.00 85.75 78 GLY A O 1
ATOM 577 N N . GLY A 1 79 ? -10.126 16.864 -33.029 1.00 92.12 79 GLY A N 1
ATOM 578 C CA . GLY A 1 79 ? -8.992 16.269 -33.729 1.00 92.12 79 GLY A CA 1
ATOM 579 C C . GLY A 1 79 ? -8.618 14.902 -33.152 1.00 92.12 79 GLY A C 1
ATOM 580 O O . GLY A 1 79 ? -8.522 14.742 -31.934 1.00 92.12 79 GLY A O 1
ATOM 581 N N . LYS A 1 80 ? -8.375 13.935 -34.043 1.00 95.81 80 LYS A N 1
ATOM 582 C CA . LYS A 1 80 ? -7.937 12.574 -33.717 1.00 95.81 80 LYS A CA 1
ATOM 583 C C . LYS A 1 80 ? -6.669 12.230 -34.508 1.00 95.81 80 LYS A C 1
ATOM 585 O O . LYS A 1 80 ? -6.569 12.556 -35.694 1.00 95.81 80 LYS A O 1
ATOM 590 N N . TRP A 1 81 ? -5.718 11.579 -33.850 1.00 98.06 81 TRP A N 1
ATOM 591 C CA . TRP A 1 81 ? -4.501 11.014 -34.436 1.00 98.06 81 TRP A CA 1
ATOM 592 C C . TRP A 1 81 ? -4.465 9.503 -34.183 1.00 98.06 81 TRP A C 1
ATOM 594 O O . TRP A 1 81 ? -4.923 9.044 -33.137 1.00 98.06 81 TRP A O 1
ATOM 604 N N . GLU A 1 82 ? -3.955 8.735 -35.144 1.00 97.69 82 GLU A N 1
ATOM 605 C CA . GLU A 1 82 ? -3.987 7.269 -35.131 1.00 97.69 82 GLU A CA 1
ATOM 606 C C . GLU A 1 82 ? -2.665 6.658 -35.628 1.00 97.69 82 GLU A C 1
ATOM 608 O O . GLU A 1 82 ? -2.017 7.214 -36.521 1.00 97.69 82 GLU A O 1
ATOM 613 N N . ILE A 1 83 ? -2.302 5.472 -35.122 1.00 96.31 83 ILE A N 1
ATOM 614 C CA . ILE A 1 83 ? -1.253 4.601 -35.685 1.00 96.31 83 ILE A CA 1
ATOM 615 C C . ILE A 1 83 ? -1.635 3.117 -35.630 1.00 96.31 83 ILE A C 1
ATOM 617 O O . ILE A 1 83 ? -2.136 2.642 -34.615 1.00 96.31 83 ILE A O 1
ATOM 621 N N . ASP A 1 84 ? -1.326 2.373 -36.697 1.00 92.62 84 ASP A N 1
ATOM 622 C CA . ASP A 1 84 ? -1.434 0.908 -36.713 1.00 92.62 84 ASP A CA 1
ATOM 623 C C . ASP A 1 84 ? -0.448 0.241 -35.743 1.00 92.62 84 ASP A C 1
ATOM 625 O O . ASP A 1 84 ? 0.772 0.430 -35.830 1.00 92.62 84 ASP A O 1
ATOM 629 N N . VAL A 1 85 ? -0.995 -0.594 -34.859 1.00 82.38 85 VAL A N 1
ATOM 630 C CA . VAL A 1 85 ? -0.279 -1.464 -33.915 1.00 82.38 85 VAL A CA 1
ATOM 631 C C . VAL A 1 85 ? -1.032 -2.793 -33.766 1.00 82.38 85 VAL A C 1
ATOM 633 O O . VAL A 1 85 ? -2.202 -2.905 -34.124 1.00 82.38 85 VAL A O 1
ATOM 636 N N . THR A 1 86 ? -0.402 -3.835 -33.228 1.00 75.00 86 THR A N 1
ATOM 637 C CA . THR A 1 86 ? -1.146 -5.048 -32.837 1.00 75.00 86 THR A CA 1
ATOM 638 C C . THR A 1 86 ? -2.182 -4.744 -31.750 1.00 75.00 86 THR A C 1
ATOM 640 O O . THR A 1 86 ? -1.874 -4.024 -30.809 1.00 75.00 86 THR A O 1
ATOM 643 N N . ALA A 1 87 ? -3.385 -5.324 -31.822 1.00 65.88 87 ALA A N 1
ATOM 644 C CA . ALA A 1 87 ? -4.346 -5.239 -30.717 1.00 65.88 87 ALA A CA 1
ATOM 645 C C . ALA A 1 87 ? -3.761 -5.876 -29.438 1.00 65.88 87 ALA A C 1
ATOM 647 O O . ALA A 1 87 ? -3.158 -6.951 -29.489 1.00 65.88 87 ALA A O 1
ATOM 648 N N . GLY A 1 88 ? -3.918 -5.206 -28.297 1.00 55.09 88 GLY A N 1
ATOM 649 C CA . GLY A 1 88 ? -3.228 -5.540 -27.051 1.00 55.09 88 GLY A CA 1
ATOM 650 C C . GLY A 1 88 ? -3.164 -4.359 -26.083 1.00 55.09 88 GLY A C 1
ATOM 651 O O . GLY A 1 88 ? -3.692 -3.282 -26.360 1.00 55.09 88 GLY A O 1
ATOM 652 N N . ARG A 1 89 ? -2.519 -4.545 -24.926 1.00 59.94 89 ARG A N 1
ATOM 653 C CA . ARG A 1 89 ? -2.288 -3.446 -23.978 1.00 59.94 89 ARG A CA 1
ATOM 654 C C . ARG A 1 89 ? -0.989 -2.715 -24.292 1.00 59.94 89 ARG A C 1
ATOM 656 O O . ARG A 1 89 ? 0.012 -3.343 -24.625 1.00 59.94 89 ARG A O 1
ATOM 663 N N . TYR A 1 90 ? -1.021 -1.395 -24.157 1.00 70.50 90 TYR A N 1
ATOM 664 C CA . TYR A 1 90 ? 0.125 -0.517 -24.364 1.00 70.50 90 TYR A CA 1
ATOM 665 C C . TYR A 1 90 ? 0.299 0.405 -23.169 1.00 70.50 90 TYR A C 1
ATOM 667 O O . TYR A 1 90 ? -0.663 1.027 -22.727 1.00 70.50 90 TYR A O 1
ATOM 675 N N . GLU A 1 91 ? 1.523 0.527 -22.672 1.00 66.88 91 GLU A N 1
ATOM 676 C CA . GLU A 1 91 ? 1.914 1.646 -21.831 1.00 66.88 91 GLU A CA 1
ATOM 677 C C . GLU A 1 91 ? 2.192 2.822 -22.765 1.00 66.88 91 GLU A C 1
ATOM 679 O O . GLU A 1 91 ? 3.063 2.747 -23.631 1.00 66.88 91 GLU A O 1
ATOM 684 N N . VAL A 1 92 ? 1.418 3.895 -22.628 1.00 74.25 92 VAL A N 1
ATOM 685 C CA . VAL A 1 92 ? 1.500 5.063 -23.502 1.00 74.25 92 VAL A CA 1
ATOM 686 C C . VAL A 1 92 ? 1.849 6.284 -22.669 1.00 74.25 92 VAL A C 1
ATOM 688 O O . VAL A 1 92 ? 1.163 6.637 -21.715 1.00 74.25 92 VAL A O 1
ATOM 691 N N . THR A 1 93 ? 2.949 6.931 -23.030 1.00 72.94 93 THR A N 1
ATOM 692 C CA . THR A 1 93 ? 3.414 8.199 -22.482 1.00 72.94 93 THR A CA 1
ATOM 693 C C . THR A 1 93 ? 3.080 9.313 -23.463 1.00 72.94 93 THR A C 1
ATOM 695 O O . THR A 1 93 ? 3.573 9.312 -24.590 1.00 72.94 93 THR A O 1
ATOM 698 N N . LEU A 1 94 ? 2.283 10.287 -23.027 1.00 84.06 94 LEU A N 1
ATOM 699 C CA . LEU A 1 94 ? 2.034 11.525 -23.765 1.00 84.06 94 LEU A CA 1
ATOM 700 C C . LEU A 1 94 ? 2.841 12.678 -23.167 1.00 84.06 94 LEU A C 1
ATOM 702 O O . LEU A 1 94 ? 2.830 12.876 -21.950 1.00 84.06 94 LEU A O 1
ATOM 706 N N . ILE A 1 95 ? 3.478 13.474 -24.029 1.00 84.50 95 ILE A N 1
ATOM 707 C CA . ILE A 1 95 ? 4.043 14.789 -23.707 1.00 84.50 95 ILE A CA 1
ATOM 708 C C . ILE A 1 95 ? 3.205 15.855 -24.415 1.00 84.50 95 ILE A C 1
ATOM 710 O O . ILE A 1 95 ? 3.004 15.800 -25.628 1.00 84.50 95 ILE A O 1
ATOM 714 N N . SER A 1 96 ? 2.718 16.826 -23.649 1.00 86.19 96 SER A N 1
ATOM 715 C CA . SER A 1 96 ? 1.823 17.881 -24.124 1.00 86.19 96 SER A CA 1
ATOM 716 C C . SER A 1 96 ? 2.068 19.169 -23.344 1.00 86.19 96 SER A C 1
ATOM 718 O O . SER A 1 96 ? 2.033 19.169 -22.113 1.00 86.19 96 SER A O 1
ATOM 720 N N . GLY A 1 97 ? 2.310 20.269 -24.050 1.00 74.19 97 GLY A N 1
ATOM 721 C CA . GLY A 1 97 ? 2.670 21.564 -23.486 1.00 74.19 97 GLY A CA 1
ATOM 722 C C . GLY A 1 97 ? 3.154 22.552 -24.545 1.00 74.19 97 GLY A C 1
ATOM 723 O O . GLY A 1 97 ? 2.994 22.321 -25.739 1.00 74.19 97 GLY A O 1
ATOM 724 N N . ASP A 1 98 ? 3.756 23.641 -24.073 1.00 65.12 98 ASP A N 1
ATOM 725 C CA . ASP A 1 98 ? 4.124 24.851 -24.825 1.00 65.12 98 ASP A CA 1
ATOM 726 C C . ASP A 1 98 ? 2.961 25.556 -25.560 1.00 65.12 98 ASP A C 1
ATOM 728 O O . ASP A 1 98 ? 2.478 25.197 -26.638 1.00 65.12 98 ASP A O 1
ATOM 732 N N . GLY A 1 99 ? 2.590 26.697 -24.990 1.00 56.50 99 GLY A N 1
ATOM 733 C CA . GLY A 1 99 ? 2.432 27.908 -25.781 1.00 56.50 99 GLY A CA 1
ATOM 734 C C . GLY A 1 99 ? 3.231 29.037 -25.121 1.00 56.50 99 GLY A C 1
ATOM 735 O O . GLY A 1 99 ? 3.579 28.927 -23.943 1.00 56.50 99 GLY A O 1
ATOM 736 N N . PRO A 1 100 ? 3.433 30.178 -25.808 1.00 51.41 100 PRO A N 1
ATOM 737 C CA . PRO A 1 100 ? 3.882 31.408 -25.148 1.00 51.41 100 PRO A CA 1
ATOM 738 C C . PRO A 1 100 ? 2.831 31.949 -24.154 1.00 51.41 100 PRO A C 1
ATOM 740 O O . PRO A 1 100 ? 3.151 32.779 -23.303 1.00 51.41 100 PRO A O 1
ATOM 743 N N . TYR A 1 101 ? 1.597 31.439 -24.223 1.00 54.31 101 TYR A N 1
ATOM 744 C CA . TYR A 1 101 ? 0.474 31.706 -23.326 1.00 54.31 101 TYR A CA 1
ATOM 745 C C . TYR A 1 101 ? 0.058 30.427 -22.596 1.00 54.31 101 TYR A C 1
ATOM 747 O O . TYR A 1 101 ? 0.328 29.321 -23.070 1.00 54.31 101 TYR A O 1
ATOM 755 N N . SER A 1 102 ? -0.657 30.569 -21.479 1.00 61.75 102 SER A N 1
ATOM 756 C CA . SER A 1 102 ? -1.318 29.428 -20.851 1.00 61.75 102 SER A CA 1
ATOM 757 C C . SER A 1 102 ? -2.382 28.827 -21.774 1.00 61.75 102 SER A C 1
ATOM 759 O O . SER A 1 102 ? -3.095 29.542 -22.478 1.00 61.75 102 SER A O 1
ATOM 761 N N . SER A 1 103 ? -2.493 27.499 -21.773 1.00 66.62 103 SER A N 1
ATOM 762 C CA . SER A 1 103 ? -3.456 26.763 -22.600 1.00 66.62 103 SER A CA 1
ATOM 763 C C . SER A 1 103 ? -4.207 25.730 -21.771 1.00 66.62 103 SER A C 1
ATOM 765 O O . SER A 1 103 ? -3.638 25.091 -20.886 1.00 66.62 103 SER A O 1
ATOM 767 N N . ASN A 1 104 ? -5.504 25.586 -22.042 1.00 72.00 104 ASN A N 1
ATOM 768 C CA . ASN A 1 104 ? -6.334 24.545 -21.452 1.00 72.00 104 ASN A CA 1
ATOM 769 C C . ASN A 1 104 ? -6.264 23.298 -22.348 1.00 72.00 104 ASN A C 1
ATOM 771 O O . ASN A 1 104 ? -6.534 23.380 -23.545 1.00 72.00 104 ASN A O 1
ATOM 775 N N . THR A 1 105 ? -5.852 22.175 -21.765 1.00 79.44 105 THR A N 1
ATOM 776 C CA . THR A 1 105 ? -5.551 20.921 -22.461 1.00 79.44 105 THR A CA 1
ATOM 777 C C . THR A 1 105 ? -6.526 19.824 -22.024 1.00 79.44 105 THR A C 1
ATOM 779 O O . THR A 1 105 ? -6.732 19.632 -20.823 1.00 79.44 105 THR A O 1
ATOM 782 N N . THR A 1 106 ? -7.033 19.037 -22.974 1.00 83.94 106 THR A N 1
ATOM 783 C CA . THR A 1 106 ? -7.730 17.761 -22.723 1.00 83.94 106 THR A CA 1
ATOM 784 C C . THR A 1 106 ? -7.179 16.715 -23.683 1.00 83.94 106 THR A C 1
ATOM 786 O O . THR A 1 106 ? -7.091 16.997 -24.874 1.00 83.94 106 THR A O 1
ATOM 789 N N . LEU A 1 107 ? -6.808 15.533 -23.185 1.00 88.38 107 LEU A N 1
ATOM 790 C CA . LEU A 1 107 ? -6.291 14.431 -24.005 1.00 88.38 107 LEU A CA 1
ATOM 791 C C . LEU A 1 107 ? -6.813 13.075 -23.515 1.00 88.38 107 LEU A C 1
ATOM 793 O O . LEU A 1 107 ? -6.845 12.811 -22.309 1.00 88.38 107 LEU A O 1
ATOM 797 N N . ASN A 1 108 ? -7.171 12.213 -24.466 1.00 82.38 108 ASN A N 1
ATOM 798 C CA . ASN A 1 108 ? -7.591 10.827 -24.269 1.00 82.38 108 ASN A CA 1
ATOM 799 C C . ASN A 1 108 ? -6.763 9.894 -25.171 1.00 82.38 108 ASN A C 1
ATOM 801 O O . ASN A 1 108 ? -6.315 10.308 -26.241 1.00 82.38 108 ASN A O 1
ATOM 805 N N . VAL A 1 109 ? -6.590 8.636 -24.753 1.00 90.56 109 VAL A N 1
ATOM 806 C CA . VAL A 1 109 ? -5.973 7.556 -25.548 1.00 90.56 109 VAL A CA 1
ATOM 807 C C . VAL A 1 109 ? -6.798 6.285 -25.351 1.00 90.56 109 VAL A C 1
ATOM 809 O O . VAL A 1 109 ? -7.085 5.945 -24.207 1.00 90.56 109 VAL A O 1
ATOM 812 N N . GLU A 1 110 ? -7.237 5.603 -26.413 1.00 88.81 110 GLU A N 1
ATOM 813 C CA . GLU A 1 110 ? -8.249 4.519 -26.334 1.00 88.81 110 GLU A CA 1
ATOM 814 C C . GLU A 1 110 ? -9.497 4.899 -25.501 1.00 88.81 110 GLU A C 1
ATOM 816 O O . GLU A 1 110 ? -10.001 4.112 -24.699 1.00 88.81 110 GLU A O 1
ATOM 821 N N . GLY A 1 111 ? -9.943 6.160 -25.573 1.00 77.69 111 GLY A N 1
ATOM 822 C CA . GLY A 1 111 ? -11.003 6.702 -24.706 1.00 77.69 111 GLY A CA 1
ATOM 823 C C . GLY A 1 111 ? -10.634 6.838 -23.215 1.00 77.69 111 GLY A C 1
ATOM 824 O O . GLY A 1 111 ? -11.373 7.459 -22.451 1.00 77.69 111 GLY A O 1
ATOM 825 N N . THR A 1 112 ? -9.474 6.336 -22.785 1.00 69.75 112 THR A N 1
ATOM 826 C CA . THR A 1 112 ? -8.931 6.549 -21.439 1.00 69.75 112 THR A CA 1
ATOM 827 C C . THR A 1 112 ? -8.472 7.997 -21.316 1.00 69.75 112 THR A C 1
ATOM 829 O O . THR A 1 112 ? -7.506 8.410 -21.956 1.00 69.75 112 THR A O 1
ATOM 832 N N . ASN A 1 113 ? -9.138 8.783 -20.470 1.00 81.06 113 ASN A N 1
ATOM 833 C CA . ASN A 1 113 ? -8.750 10.171 -20.237 1.00 81.06 113 ASN A CA 1
ATOM 834 C C . ASN A 1 113 ? -7.389 10.267 -19.535 1.00 81.06 113 ASN A C 1
ATOM 836 O O . ASN A 1 113 ? -7.175 9.639 -18.495 1.00 81.06 113 ASN A O 1
ATOM 840 N N . TYR A 1 114 ? -6.480 11.082 -20.068 1.00 80.25 114 TYR A N 1
ATOM 841 C CA . TYR A 1 114 ? -5.198 11.403 -19.432 1.00 80.25 114 TYR A CA 1
ATOM 842 C C . TYR A 1 114 ? -5.371 12.608 -18.511 1.00 80.25 114 TYR A C 1
ATOM 844 O O . TYR A 1 114 ? -4.952 12.582 -17.351 1.00 80.25 114 TYR A O 1
ATOM 852 N N . TRP A 1 115 ? -6.050 13.639 -19.009 1.00 75.06 115 TRP A N 1
ATOM 853 C CA . TRP A 1 115 ? -6.542 14.764 -18.224 1.00 75.06 115 TRP A CA 1
ATOM 854 C C . TRP A 1 115 ? -7.603 15.541 -19.011 1.00 75.06 115 TRP A C 1
ATOM 856 O O . TRP A 1 115 ? -7.634 15.512 -20.242 1.00 75.06 115 TRP A O 1
ATOM 866 N N . THR A 1 116 ? -8.424 16.302 -18.291 1.00 81.44 116 THR A N 1
ATOM 867 C CA . THR A 1 116 ? -9.441 17.206 -18.846 1.00 81.44 116 THR A CA 1
ATOM 868 C C . THR A 1 116 ? -9.302 18.578 -18.209 1.00 81.44 116 THR A C 1
ATOM 870 O O . THR A 1 116 ? -9.018 18.676 -17.014 1.00 81.44 116 THR A O 1
ATOM 873 N N . GLY A 1 117 ? -9.523 19.642 -18.983 1.00 71.75 117 GLY A N 1
ATOM 874 C CA . GLY A 1 117 ? -9.632 20.999 -18.441 1.00 71.75 117 GLY A CA 1
ATOM 875 C C . GLY A 1 117 ? -8.317 21.573 -17.896 1.00 71.75 117 GLY A C 1
ATOM 876 O O . GLY A 1 117 ? -8.343 22.506 -17.093 1.00 71.75 117 GLY A O 1
ATOM 877 N N . HIS A 1 118 ? -7.167 20.994 -18.255 1.00 73.00 118 HIS A N 1
ATOM 878 C CA . HIS A 1 118 ? -5.908 21.261 -17.571 1.00 73.00 118 HIS A CA 1
ATOM 879 C C . HIS A 1 118 ? -5.193 22.495 -18.127 1.00 73.00 118 HIS A C 1
ATOM 881 O O . HIS A 1 118 ? -4.585 22.446 -19.198 1.00 73.00 118 HIS A O 1
ATOM 887 N N . THR A 1 119 ? -5.227 23.590 -17.368 1.00 75.56 119 THR A N 1
ATOM 888 C CA . THR A 1 119 ? -4.455 24.804 -17.657 1.00 75.56 119 THR A CA 1
ATOM 889 C C . THR A 1 119 ? -2.966 24.585 -17.398 1.00 75.56 119 THR A C 1
ATOM 891 O O . THR A 1 119 ? -2.544 24.452 -16.249 1.00 75.56 119 THR A O 1
ATOM 894 N N . GLN A 1 120 ? -2.164 24.613 -18.459 1.00 67.62 120 GLN A N 1
ATOM 895 C CA . GLN A 1 120 ? -0.704 24.649 -18.383 1.00 67.62 120 GLN A CA 1
ATOM 896 C C . GLN A 1 120 ? -0.194 26.091 -18.463 1.00 67.62 120 GLN A C 1
ATOM 898 O O . GLN A 1 120 ? -0.803 26.933 -19.121 1.00 67.62 120 GLN A O 1
ATOM 903 N N . GLY A 1 121 ? 0.921 26.384 -17.789 1.00 64.44 121 GLY A N 1
ATOM 904 C CA . GLY A 1 121 ? 1.609 27.675 -17.890 1.00 64.44 121 GLY A CA 1
ATOM 905 C C . GLY A 1 121 ? 2.468 27.795 -19.154 1.00 64.44 121 GLY A C 1
ATOM 906 O O . GLY A 1 121 ? 2.791 26.794 -19.791 1.00 64.44 121 GLY A O 1
ATOM 907 N N . SER A 1 122 ? 2.877 29.022 -19.485 1.00 69.50 122 SER A N 1
ATOM 908 C CA . SER A 1 122 ? 3.864 29.273 -20.546 1.00 69.50 122 SER A CA 1
ATOM 909 C C . SER A 1 122 ? 5.183 28.544 -20.245 1.00 69.50 122 SER A C 1
ATOM 911 O O . SER A 1 122 ? 5.611 28.495 -19.087 1.00 69.50 122 SER A O 1
ATOM 913 N N . ASN A 1 123 ? 5.791 27.935 -21.268 1.00 72.88 123 ASN A N 1
ATOM 914 C CA . ASN A 1 123 ? 6.974 27.064 -21.168 1.00 72.88 123 ASN A CA 1
ATOM 915 C C . ASN A 1 123 ? 6.854 25.976 -20.070 1.00 72.88 123 ASN A C 1
ATOM 917 O O . ASN A 1 123 ? 7.785 25.733 -19.292 1.00 72.88 123 ASN A O 1
ATOM 921 N N . LYS A 1 124 ? 5.679 25.337 -19.979 1.00 76.06 124 LYS A N 1
ATOM 922 C CA . LYS A 1 124 ? 5.431 24.123 -19.187 1.00 76.06 124 LYS A CA 1
ATOM 923 C C . LYS A 1 124 ? 4.885 23.007 -20.073 1.00 76.06 124 LYS A C 1
ATOM 925 O O . LYS A 1 124 ? 4.241 23.264 -21.090 1.00 76.06 124 LYS A O 1
ATOM 930 N N . TRP A 1 125 ? 5.140 21.779 -19.631 1.00 77.50 125 TRP A N 1
ATOM 931 C CA . TRP A 1 125 ? 4.657 20.549 -20.245 1.00 77.50 125 TRP A CA 1
ATOM 932 C C . TRP A 1 125 ? 4.156 19.603 -19.169 1.00 77.50 125 TRP A C 1
ATOM 934 O O . TRP A 1 125 ? 4.759 19.489 -18.097 1.00 77.50 125 TRP A O 1
ATOM 944 N N . ARG A 1 126 ? 3.100 18.871 -19.499 1.00 74.19 126 ARG A N 1
ATOM 945 C CA . ARG A 1 126 ? 2.639 17.706 -18.771 1.00 74.19 126 ARG A CA 1
ATOM 946 C C . ARG A 1 126 ? 3.134 16.466 -19.495 1.00 74.19 126 ARG A C 1
ATOM 948 O O . ARG A 1 126 ? 2.984 16.327 -20.708 1.00 74.19 126 ARG A O 1
ATOM 955 N N . THR A 1 127 ? 3.710 15.558 -18.723 1.00 79.69 127 THR A N 1
ATOM 956 C CA . THR A 1 127 ? 3.966 14.186 -19.147 1.00 79.69 127 THR A CA 1
ATOM 957 C C . THR A 1 127 ? 3.112 13.277 -18.278 1.00 79.69 127 THR A C 1
ATOM 959 O O . THR A 1 127 ? 3.030 13.483 -17.066 1.00 79.69 127 THR A O 1
ATOM 962 N N . MET A 1 128 ? 2.437 12.307 -18.884 1.00 53.94 128 MET A N 1
ATOM 963 C CA . MET A 1 128 ? 1.751 11.243 -18.155 1.00 53.94 128 MET A CA 1
ATOM 964 C C . MET A 1 128 ? 1.847 9.951 -18.941 1.00 53.94 128 MET A C 1
ATOM 966 O O . MET A 1 128 ? 1.744 9.961 -20.167 1.00 53.94 128 MET A O 1
ATOM 970 N N . THR A 1 129 ? 1.982 8.865 -18.196 1.00 63.88 129 THR A N 1
ATOM 971 C CA . THR A 1 129 ? 2.017 7.502 -18.698 1.00 63.88 129 THR A CA 1
ATOM 972 C C . THR A 1 129 ? 0.796 6.757 -18.163 1.00 63.88 129 THR A C 1
ATOM 974 O O . THR A 1 129 ? 0.510 6.855 -16.967 1.00 63.88 129 THR A O 1
ATOM 977 N N . LYS A 1 130 ? 0.054 6.047 -19.020 1.00 50.19 130 LYS A N 1
ATOM 978 C CA . LYS A 1 130 ? -1.001 5.106 -18.603 1.00 50.19 130 LYS A CA 1
ATOM 979 C C . LYS A 1 130 ? -0.962 3.843 -19.450 1.00 50.19 130 LYS A C 1
ATOM 981 O O . LYS A 1 130 ? -0.610 3.895 -20.624 1.00 50.19 130 LYS A O 1
ATOM 986 N N . VAL A 1 131 ? -1.415 2.730 -18.877 1.00 61.19 131 VAL A N 1
ATOM 987 C CA . VAL A 1 131 ? -1.746 1.536 -19.660 1.00 61.19 131 VAL A CA 1
ATOM 988 C C . VAL A 1 131 ? -3.135 1.706 -20.278 1.00 61.19 131 VAL A C 1
ATOM 990 O O . VAL A 1 131 ? -4.092 2.031 -19.578 1.00 61.19 131 VAL A O 1
ATOM 993 N N . VAL A 1 132 ? -3.232 1.476 -21.584 1.00 64.31 132 VAL A N 1
ATOM 994 C CA . VAL A 1 132 ? -4.467 1.476 -22.384 1.00 64.31 132 VAL A CA 1
ATOM 995 C C . VAL A 1 132 ? -4.608 0.143 -23.127 1.00 64.31 132 VAL A C 1
ATOM 997 O O . VAL A 1 132 ? -3.639 -0.608 -23.231 1.00 64.31 132 VAL A O 1
ATOM 1000 N N . GLU A 1 133 ? -5.800 -0.188 -23.626 1.00 74.44 133 GLU A N 1
ATOM 1001 C CA . GLU A 1 133 ? -6.069 -1.445 -24.343 1.00 74.44 133 GLU A CA 1
ATOM 1002 C C . GLU A 1 133 ? -6.570 -1.145 -25.761 1.00 74.44 133 GLU A C 1
ATOM 1004 O O . GLU A 1 133 ? -7.714 -0.739 -25.933 1.00 74.44 133 GLU A O 1
ATOM 1009 N N . VAL A 1 134 ? -5.705 -1.344 -26.762 1.00 74.88 134 VAL A N 1
ATOM 1010 C CA . VAL A 1 134 ? -6.027 -1.179 -28.187 1.00 74.88 134 VAL A CA 1
ATOM 1011 C C . VAL A 1 134 ? -6.813 -2.399 -28.654 1.00 74.88 134 VAL A C 1
ATOM 1013 O O . VAL A 1 134 ? -6.306 -3.524 -28.607 1.00 74.88 134 VAL A O 1
ATOM 1016 N N . VAL A 1 135 ? -8.048 -2.185 -29.111 1.00 70.00 135 VAL A N 1
ATOM 1017 C CA . VAL A 1 135 ? -8.993 -3.270 -29.444 1.00 70.00 135 VAL A CA 1
ATOM 1018 C C . VAL A 1 135 ? -9.114 -3.515 -30.952 1.00 70.00 135 VAL A C 1
ATOM 1020 O O . VAL A 1 135 ? -9.300 -4.656 -31.369 1.00 70.00 135 VAL A O 1
ATOM 1023 N N . ASP A 1 136 ? -8.991 -2.472 -31.774 1.00 72.31 136 ASP A N 1
ATOM 1024 C CA . ASP A 1 136 ? -9.214 -2.501 -33.231 1.00 72.31 136 ASP A CA 1
ATOM 1025 C C . ASP A 1 136 ? -7.920 -2.583 -34.069 1.00 72.31 136 ASP A C 1
ATOM 1027 O O . ASP A 1 136 ? -7.977 -2.737 -35.290 1.00 72.31 136 ASP A O 1
ATOM 1031 N N . GLY A 1 137 ? -6.755 -2.500 -33.417 1.00 79.94 137 GLY A N 1
ATOM 1032 C CA . GLY A 1 137 ? -5.439 -2.431 -34.059 1.00 79.94 137 GLY A CA 1
ATOM 1033 C C . GLY A 1 137 ? -4.955 -1.010 -34.380 1.00 79.94 137 GLY A C 1
ATOM 1034 O O . GLY A 1 137 ? -3.977 -0.859 -35.114 1.00 79.94 137 GLY A O 1
ATOM 1035 N N . LYS A 1 138 ? -5.602 0.039 -33.851 1.00 90.12 138 LYS A N 1
ATOM 1036 C CA . LYS A 1 138 ? -5.187 1.437 -34.028 1.00 90.12 138 LYS A CA 1
ATOM 1037 C C . LYS A 1 138 ? -5.068 2.154 -32.693 1.00 90.12 138 LYS A C 1
ATOM 1039 O O . LYS A 1 138 ? -6.072 2.485 -32.073 1.00 90.12 138 LYS A O 1
ATOM 1044 N N . LEU A 1 139 ? -3.841 2.495 -32.296 1.00 93.31 139 LEU A N 1
ATOM 1045 C CA . LEU A 1 139 ? -3.652 3.385 -31.155 1.00 93.31 139 LEU A CA 1
ATOM 1046 C C . LEU A 1 139 ? -4.174 4.781 -31.520 1.00 93.31 139 LEU A C 1
ATOM 1048 O O . LEU A 1 139 ? -3.638 5.447 -32.406 1.00 93.31 139 LEU A O 1
ATOM 1052 N N . THR A 1 140 ? -5.221 5.191 -30.818 1.00 96.19 140 THR A N 1
ATOM 1053 C CA . THR A 1 140 ? -6.007 6.413 -30.961 1.00 96.19 140 THR A CA 1
ATOM 1054 C C . THR A 1 140 ? -5.578 7.451 -29.928 1.00 96.19 140 THR A C 1
ATOM 1056 O O . THR A 1 140 ? -5.507 7.145 -28.741 1.00 96.19 140 THR A O 1
ATOM 1059 N N . VAL A 1 141 ? -5.406 8.707 -30.349 1.00 96.81 141 VAL A N 1
ATOM 1060 C CA . VAL A 1 141 ? -5.282 9.879 -29.465 1.00 96.81 141 VAL A CA 1
ATOM 1061 C C . VAL A 1 141 ? -6.283 10.952 -29.896 1.00 96.81 141 VAL A C 1
ATOM 1063 O O . VAL A 1 141 ? -6.330 11.305 -31.074 1.00 96.81 141 VAL A O 1
ATOM 1066 N N . ASP A 1 142 ? -7.057 11.505 -28.962 1.00 94.75 142 ASP A N 1
ATOM 1067 C CA . ASP A 1 142 ? -8.049 12.555 -29.240 1.00 94.75 142 ASP A CA 1
ATOM 1068 C C . ASP A 1 142 ? -8.109 13.641 -28.148 1.00 94.75 142 ASP A C 1
ATOM 1070 O O . ASP A 1 142 ? -7.674 13.435 -27.013 1.00 94.75 142 ASP A O 1
ATOM 1074 N N . CYS A 1 143 ? -8.657 14.812 -28.493 1.00 89.69 143 CYS A N 1
ATOM 1075 C CA . CYS A 1 143 ? -8.887 15.928 -27.562 1.00 89.69 143 CYS A CA 1
ATOM 1076 C C . CYS A 1 143 ? -10.326 16.003 -27.003 1.00 89.69 143 CYS A C 1
ATOM 1078 O O . CYS A 1 143 ? -10.693 16.971 -26.328 1.00 89.69 143 CYS A O 1
ATOM 1080 N N . GLY A 1 144 ? -11.166 15.001 -27.280 1.00 86.69 144 GLY A N 1
ATOM 1081 C CA . GLY A 1 144 ? -12.587 14.983 -26.943 1.00 86.69 144 GLY A CA 1
ATOM 1082 C C . GLY A 1 144 ? -13.353 16.176 -27.524 1.00 86.69 144 GLY A C 1
ATOM 1083 O O . GLY A 1 144 ? -13.147 16.591 -28.663 1.00 86.69 144 GLY A O 1
ATOM 1084 N N . SER A 1 145 ? -14.239 16.761 -26.716 1.00 83.38 145 SER A N 1
ATOM 1085 C CA . SER A 1 145 ? -15.008 17.967 -27.055 1.00 83.38 145 SER A CA 1
ATOM 1086 C C . SER A 1 145 ? -14.259 19.284 -26.789 1.00 83.38 145 SER A C 1
ATOM 1088 O O . SER A 1 145 ? -14.886 20.340 -26.679 1.00 83.38 145 SER A O 1
ATOM 1090 N N . ALA A 1 146 ? -12.928 19.257 -26.657 1.00 79.38 146 ALA A N 1
ATOM 1091 C CA . ALA A 1 146 ? -12.152 20.472 -26.432 1.00 79.38 146 ALA A CA 1
ATOM 1092 C C . ALA A 1 146 ? -12.152 21.404 -27.666 1.00 79.38 146 ALA A C 1
ATOM 1094 O O . ALA A 1 146 ? -12.172 20.940 -28.816 1.00 79.38 146 ALA A O 1
ATOM 1095 N N . PRO A 1 147 ? -12.087 22.734 -27.460 1.00 75.94 147 PRO A N 1
ATOM 1096 C CA . PRO A 1 147 ? -11.834 23.672 -28.546 1.00 75.94 147 PRO A CA 1
ATOM 1097 C C . PRO A 1 147 ? -10.442 23.441 -29.157 1.00 75.94 147 PRO A C 1
ATOM 1099 O O . PRO A 1 147 ? -9.530 22.927 -28.506 1.00 75.94 147 PRO A O 1
ATOM 1102 N N . ALA A 1 148 ? -10.275 23.849 -30.417 1.00 73.75 148 ALA A N 1
ATOM 1103 C CA . ALA A 1 148 ? -8.997 23.762 -31.121 1.00 73.75 148 ALA A CA 1
ATOM 1104 C C . ALA A 1 148 ? -7.879 24.490 -30.352 1.00 73.75 148 ALA A C 1
ATOM 1106 O O . ALA A 1 148 ? -8.066 25.625 -29.912 1.00 73.75 148 ALA A O 1
ATOM 1107 N N . GLY A 1 149 ? -6.707 23.859 -30.234 1.00 78.31 149 GLY A N 1
ATOM 1108 C CA . GLY A 1 149 ? -5.534 24.452 -29.585 1.00 78.31 149 GLY A CA 1
ATOM 1109 C C . GLY A 1 149 ? -4.804 23.570 -28.569 1.00 78.31 149 GLY A C 1
ATOM 1110 O O . GLY A 1 149 ? -3.727 23.971 -28.136 1.00 78.31 149 GLY A O 1
ATOM 1111 N N . THR A 1 150 ? -5.336 22.391 -28.220 1.00 87.88 150 THR A N 1
ATOM 1112 C CA . THR A 1 150 ? -4.650 21.391 -27.372 1.00 87.88 150 THR A CA 1
ATOM 1113 C C . THR A 1 150 ? -3.307 20.998 -28.011 1.00 87.88 150 THR A C 1
ATOM 1115 O O . THR A 1 150 ? -3.324 20.472 -29.123 1.00 87.88 150 THR A O 1
ATOM 1118 N N . PRO A 1 151 ? -2.144 21.252 -27.380 1.00 89.75 151 PRO A N 1
ATOM 1119 C CA . PRO A 1 151 ? -0.852 20.873 -27.945 1.00 89.75 151 PRO A CA 1
ATOM 1120 C C . PRO A 1 151 ? -0.517 19.404 -27.656 1.00 89.75 151 PRO A C 1
ATOM 1122 O O . PRO A 1 151 ? -0.825 18.888 -26.581 1.00 89.75 151 PRO A O 1
ATOM 1125 N N . ILE A 1 152 ? 0.190 18.752 -28.574 1.00 92.25 152 ILE A N 1
ATOM 1126 C CA . ILE A 1 152 ? 0.873 17.474 -28.355 1.00 92.25 152 ILE A CA 1
ATOM 1127 C C . ILE A 1 152 ? 2.299 17.580 -28.911 1.00 92.25 152 ILE A C 1
ATOM 1129 O O . ILE A 1 152 ? 2.491 18.038 -30.036 1.00 92.25 152 ILE A O 1
ATOM 1133 N N . ASN A 1 153 ? 3.295 17.220 -28.098 1.00 92.19 153 ASN A N 1
ATOM 1134 C CA . ASN A 1 153 ? 4.722 17.298 -28.437 1.00 92.19 153 ASN A CA 1
ATOM 1135 C C . ASN A 1 153 ? 5.260 15.922 -28.831 1.00 92.19 153 ASN A C 1
ATOM 1137 O O . ASN A 1 153 ? 5.900 15.776 -29.864 1.00 92.19 153 ASN A O 1
ATOM 1141 N N . ALA A 1 154 ? 4.960 14.894 -28.034 1.00 90.62 154 ALA A N 1
ATOM 1142 C CA . ALA A 1 154 ? 5.436 13.540 -28.288 1.00 90.62 154 ALA A CA 1
ATOM 1143 C C . ALA A 1 154 ? 4.485 12.469 -27.745 1.00 90.62 154 ALA A C 1
ATOM 1145 O O . ALA A 1 154 ? 3.758 12.688 -26.773 1.00 90.62 154 ALA A O 1
ATOM 1146 N N . LEU A 1 155 ? 4.557 11.289 -28.357 1.00 92.50 155 LEU A N 1
ATOM 1147 C CA . LEU A 1 155 ? 3.956 10.047 -27.880 1.00 92.50 155 LEU A CA 1
ATOM 1148 C C . LEU A 1 155 ? 5.037 8.966 -27.843 1.00 92.50 155 LEU A C 1
ATOM 1150 O O . LEU A 1 155 ? 5.814 8.840 -28.785 1.00 92.50 155 LEU A O 1
ATOM 1154 N N . VAL A 1 156 ? 5.063 8.156 -26.790 1.00 80.94 156 VAL A N 1
ATOM 1155 C CA . VAL A 1 156 ? 5.801 6.886 -26.753 1.00 80.94 156 VAL A CA 1
ATOM 1156 C C . VAL A 1 156 ? 4.830 5.806 -26.309 1.00 80.94 156 VAL A C 1
ATOM 1158 O O . VAL A 1 156 ? 4.206 5.965 -25.268 1.00 80.94 156 VAL A O 1
ATOM 1161 N N . ALA A 1 157 ? 4.689 4.728 -27.072 1.00 77.56 157 ALA A N 1
ATOM 1162 C CA . ALA A 1 157 ? 3.847 3.589 -26.731 1.00 77.56 157 ALA A CA 1
ATOM 1163 C C . ALA A 1 157 ? 4.654 2.289 -26.798 1.00 77.56 157 ALA A C 1
ATOM 1165 O O . ALA A 1 157 ? 5.277 2.000 -27.818 1.00 77.56 157 ALA A O 1
ATOM 1166 N N . SER A 1 158 ? 4.628 1.498 -25.732 1.00 69.94 158 SER A N 1
ATOM 1167 C CA . SER A 1 158 ? 5.281 0.190 -25.607 1.00 69.94 158 SER A CA 1
ATOM 1168 C C . SER A 1 158 ? 4.236 -0.882 -25.300 1.00 69.94 158 SER A C 1
ATOM 1170 O O . SER A 1 158 ? 3.283 -0.633 -24.569 1.00 69.94 158 SER A O 1
ATOM 1172 N N . SER A 1 159 ? 4.384 -2.087 -25.858 1.00 55.97 159 SER A N 1
ATOM 1173 C CA . SER A 1 159 ? 3.506 -3.221 -25.532 1.00 55.97 159 SER A CA 1
ATOM 1174 C C . SER A 1 159 ? 3.632 -3.576 -24.046 1.00 55.97 159 SER A C 1
ATOM 1176 O O . SER A 1 159 ? 4.744 -3.841 -23.585 1.00 55.97 159 SER A O 1
ATOM 1178 N N . TYR A 1 160 ? 2.514 -3.593 -23.318 1.00 47.72 160 TYR A N 1
ATOM 1179 C CA . TYR A 1 160 ? 2.480 -3.749 -21.865 1.00 47.72 160 TYR A CA 1
ATOM 1180 C C . TYR A 1 160 ? 1.906 -5.103 -21.431 1.00 47.72 160 TYR A C 1
ATOM 1182 O O . TYR A 1 160 ? 0.734 -5.404 -21.682 1.00 47.72 160 TYR A O 1
ATOM 1190 N N . SER A 1 161 ? 2.716 -5.878 -20.706 1.00 48.09 161 SER A N 1
ATOM 1191 C CA . SER A 1 161 ? 2.363 -7.197 -20.187 1.00 48.09 161 SER A CA 1
ATOM 1192 C C . SER A 1 161 ? 2.129 -7.171 -18.675 1.00 48.09 161 SER A C 1
ATOM 1194 O O . SER A 1 161 ? 2.881 -6.570 -17.913 1.00 48.09 161 SER A O 1
ATOM 1196 N N . TRP A 1 162 ? 1.071 -7.848 -18.225 1.00 44.72 162 TRP A N 1
ATOM 1197 C CA . TRP A 1 162 ? 0.780 -8.005 -16.799 1.00 44.72 162 TRP A CA 1
ATOM 1198 C C . TRP A 1 162 ? 1.486 -9.247 -16.275 1.00 44.72 162 TRP A C 1
ATOM 1200 O O . TRP A 1 162 ? 1.374 -10.325 -16.877 1.00 44.72 162 TRP A O 1
ATOM 1210 N N . ALA A 1 163 ? 2.152 -9.112 -15.130 1.00 52.94 163 ALA A N 1
ATOM 1211 C CA . ALA A 1 163 ? 2.772 -10.241 -14.459 1.00 52.94 163 ALA A CA 1
ATOM 1212 C C . ALA A 1 163 ? 2.277 -10.484 -13.021 1.00 52.94 163 ALA A C 1
ATOM 1214 O O . ALA A 1 163 ? 2.496 -11.567 -12.485 1.00 52.94 163 ALA A O 1
ATOM 1215 N N . SER A 1 164 ? 1.390 -9.637 -12.494 1.00 57.28 164 SER A N 1
ATOM 1216 C CA . SER A 1 164 ? 0.190 -10.167 -11.840 1.00 57.28 164 SER A CA 1
ATOM 1217 C C . SER A 1 164 ? -1.066 -9.319 -12.065 1.00 57.28 164 SER A C 1
ATOM 1219 O O . SER A 1 164 ? -0.989 -8.111 -12.280 1.00 57.28 164 SER A O 1
ATOM 1221 N N . PHE A 1 165 ? -2.237 -9.964 -12.064 1.00 65.62 165 PHE A N 1
ATOM 1222 C CA . PHE A 1 165 ? -3.548 -9.309 -12.180 1.00 65.62 165 PHE A CA 1
ATOM 1223 C C . PHE A 1 165 ? -4.674 -10.166 -11.580 1.00 65.62 165 PHE A C 1
ATOM 1225 O O . PHE A 1 165 ? -4.554 -11.388 -11.466 1.00 65.62 165 PHE A O 1
ATOM 1232 N N . ILE A 1 166 ? -5.779 -9.519 -11.202 1.00 78.69 166 ILE A N 1
ATOM 1233 C CA . ILE A 1 166 ? -6.947 -10.134 -10.551 1.00 78.69 166 ILE A CA 1
ATOM 1234 C C . ILE A 1 166 ? -8.172 -10.018 -11.468 1.00 78.69 166 ILE A C 1
ATOM 1236 O O . ILE A 1 166 ? -8.320 -9.038 -12.196 1.00 78.69 166 ILE A O 1
ATOM 1240 N N . LEU A 1 167 ? -9.044 -11.024 -11.424 1.00 81.06 167 LEU A N 1
ATOM 1241 C CA . LEU A 1 167 ? -10.397 -11.019 -11.969 1.00 81.06 167 LEU A CA 1
ATOM 1242 C C . LEU A 1 167 ? -11.378 -11.252 -10.810 1.00 81.06 167 LEU A C 1
ATOM 1244 O O . LEU A 1 167 ? -11.560 -12.379 -10.353 1.00 81.06 167 LEU A O 1
ATOM 1248 N N . ASP A 1 168 ? -11.983 -10.170 -10.335 1.00 91.31 168 ASP A N 1
ATOM 1249 C CA . ASP A 1 168 ? -13.131 -10.137 -9.419 1.00 91.31 168 ASP A CA 1
ATOM 1250 C C . ASP A 1 168 ? -14.417 -10.588 -10.140 1.00 91.31 168 ASP A C 1
ATOM 1252 O O . ASP A 1 168 ? -14.522 -10.392 -11.354 1.00 91.31 168 ASP A O 1
ATOM 1256 N N . ASN A 1 169 ? -15.424 -11.131 -9.447 1.00 92.00 169 ASN A N 1
ATOM 1257 C CA . ASN A 1 169 ? -16.691 -11.549 -10.071 1.00 92.00 169 ASN A CA 1
ATOM 1258 C C . ASN A 1 169 ? -17.495 -10.401 -10.713 1.00 92.00 169 ASN A C 1
ATOM 1260 O O . ASN A 1 169 ? -18.449 -10.670 -11.444 1.00 92.00 169 ASN A O 1
ATOM 1264 N N . THR A 1 170 ? -17.141 -9.142 -10.450 1.00 79.56 170 THR A N 1
ATOM 1265 C CA . THR A 1 170 ? -17.700 -7.952 -11.109 1.00 79.56 170 THR A CA 1
ATOM 1266 C C . THR A 1 170 ? -16.881 -7.458 -12.311 1.00 79.56 170 THR A C 1
ATOM 1268 O O . THR A 1 170 ? -17.291 -6.494 -12.955 1.00 79.56 170 THR A O 1
ATOM 1271 N N . THR A 1 171 ? -15.758 -8.108 -12.660 1.00 72.25 171 THR A N 1
ATOM 1272 C CA . THR A 1 171 ? -14.852 -7.647 -13.735 1.00 72.25 171 THR A CA 1
ATOM 1273 C C . THR A 1 171 ? -15.550 -7.632 -15.107 1.00 72.25 171 THR A C 1
ATOM 1275 O O . THR A 1 171 ? -15.886 -8.708 -15.623 1.00 72.25 171 THR A O 1
ATOM 1278 N N . PRO A 1 172 ? -15.716 -6.456 -15.750 1.00 61.31 172 PRO A N 1
ATOM 1279 C CA . PRO A 1 172 ? -16.378 -6.348 -17.049 1.00 61.31 172 PRO A CA 1
ATOM 1280 C C . PRO A 1 172 ? -15.691 -7.174 -18.140 1.00 61.31 172 PRO A C 1
ATOM 1282 O O . PRO A 1 172 ? -14.465 -7.296 -18.163 1.00 61.31 172 PRO A O 1
ATOM 1285 N N . ASP A 1 173 ? -16.497 -7.747 -19.037 1.00 75.44 173 ASP A N 1
ATOM 1286 C CA . ASP A 1 173 ? -16.091 -8.481 -20.250 1.00 75.44 173 ASP A CA 1
ATOM 1287 C C . ASP A 1 173 ? -15.083 -9.633 -20.045 1.00 75.44 173 ASP A C 1
ATOM 1289 O O . ASP A 1 173 ? -14.472 -10.125 -20.999 1.00 75.44 173 ASP A O 1
ATOM 1293 N N . ARG A 1 174 ? -14.904 -10.072 -18.791 1.00 83.75 174 ARG A N 1
ATOM 1294 C CA . ARG A 1 174 ? -13.959 -11.123 -18.374 1.00 83.75 174 ARG A CA 1
ATOM 1295 C C . ARG A 1 174 ? -14.578 -12.167 -17.444 1.00 83.75 174 ARG A C 1
ATOM 1297 O O . ARG A 1 174 ? -13.973 -13.217 -17.255 1.00 83.75 174 ARG A O 1
ATOM 1304 N N . VAL A 1 175 ? -15.775 -11.931 -16.904 1.00 92.75 175 VAL A N 1
ATOM 1305 C CA . VAL A 1 175 ? -16.528 -12.922 -16.118 1.00 92.75 175 VAL A CA 1
ATOM 1306 C C . VAL A 1 175 ? -17.817 -13.297 -16.842 1.00 92.75 175 VAL A C 1
ATOM 1308 O O . VAL A 1 175 ? -18.681 -12.458 -17.077 1.00 92.75 175 VAL A O 1
ATOM 1311 N N . THR A 1 176 ? -17.957 -14.576 -17.194 1.00 96.62 176 THR A N 1
ATOM 1312 C CA . THR A 1 176 ? -19.182 -15.137 -17.784 1.00 96.62 176 THR A CA 1
ATOM 1313 C C . THR A 1 176 ? -19.922 -15.970 -16.744 1.00 96.62 176 THR A C 1
ATOM 1315 O O . THR A 1 176 ? -19.379 -16.942 -16.218 1.00 96.62 176 THR A O 1
ATOM 1318 N N . VAL A 1 177 ? -21.172 -15.605 -16.458 1.00 97.31 177 VAL A N 1
ATOM 1319 C CA . VAL A 1 177 ? -22.015 -16.262 -15.448 1.00 97.31 177 VAL A CA 1
ATOM 1320 C C . VAL A 1 177 ? -23.012 -17.202 -16.129 1.00 97.31 177 VAL A C 1
ATOM 1322 O O . VAL A 1 177 ? -23.882 -16.767 -16.880 1.00 97.31 177 VAL A O 1
ATOM 1325 N N . GLY A 1 178 ? -22.889 -18.502 -15.863 1.00 96.00 178 GLY A N 1
ATOM 1326 C CA . GLY A 1 178 ? -23.814 -19.535 -16.321 1.00 96.00 178 GLY A CA 1
ATOM 1327 C C . GLY A 1 178 ? -24.822 -19.911 -15.234 1.00 96.00 178 GLY A C 1
ATOM 1328 O O . GLY A 1 178 ? -24.435 -20.329 -14.140 1.00 96.00 178 GLY A O 1
ATOM 1329 N N . GLY A 1 179 ? -26.115 -19.811 -15.550 1.00 95.50 179 GLY A N 1
ATOM 1330 C CA . GLY A 1 179 ? -27.209 -20.065 -14.606 1.00 95.50 179 GLY A CA 1
ATOM 1331 C C . GLY A 1 179 ? -27.441 -18.914 -13.615 1.00 95.50 179 GLY A C 1
ATOM 1332 O O . GLY A 1 179 ? -26.766 -17.890 -13.649 1.00 95.50 179 GLY A O 1
ATOM 1333 N N . SER A 1 180 ? -28.438 -19.056 -12.738 1.00 94.75 180 SER A N 1
ATOM 1334 C CA . SER A 1 180 ? -28.853 -17.981 -11.821 1.00 94.75 180 SER A CA 1
ATOM 1335 C C . SER A 1 180 ? -28.016 -17.951 -10.537 1.00 94.75 180 SER A C 1
ATOM 1337 O O . SER A 1 180 ? -28.194 -18.803 -9.663 1.00 94.75 180 SER A O 1
ATOM 1339 N N . TRP A 1 181 ? -27.148 -16.952 -10.392 1.00 97.75 181 TRP A N 1
ATOM 1340 C CA . TRP A 1 181 ? -26.398 -16.666 -9.162 1.00 97.75 181 TRP A CA 1
ATOM 1341 C C . TRP A 1 181 ? -26.976 -15.444 -8.441 1.00 97.75 181 TRP A C 1
ATOM 1343 O O . TRP A 1 181 ? -27.612 -14.595 -9.064 1.00 97.75 181 TRP A O 1
ATOM 1353 N N . THR A 1 182 ? -26.751 -15.349 -7.132 1.00 96.94 182 THR A N 1
ATOM 1354 C CA . THR A 1 182 ? -27.174 -14.210 -6.300 1.00 96.94 182 THR A CA 1
ATOM 1355 C C . THR A 1 182 ? -25.971 -13.554 -5.641 1.00 96.94 182 THR A C 1
ATOM 1357 O O . THR A 1 182 ? -25.187 -14.238 -4.986 1.00 96.94 182 THR A O 1
ATOM 1360 N N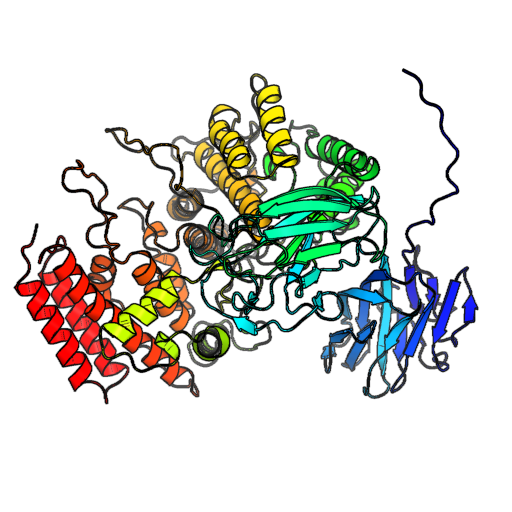 . THR A 1 183 ? -25.845 -12.236 -5.775 1.00 96.38 183 THR A N 1
ATOM 1361 C CA . THR A 1 183 ? -24.817 -11.437 -5.096 1.00 96.38 183 THR A CA 1
ATOM 1362 C C . THR A 1 183 ? -24.963 -11.504 -3.573 1.00 96.38 183 THR A C 1
ATOM 1364 O O . THR A 1 183 ? -26.075 -11.405 -3.052 1.00 96.38 183 THR A O 1
ATOM 1367 N N . ALA A 1 184 ? -23.848 -11.643 -2.857 1.00 91.06 184 ALA A N 1
ATOM 1368 C CA . ALA A 1 184 ? -23.790 -11.738 -1.402 1.00 91.06 184 ALA A CA 1
ATOM 1369 C C . ALA A 1 184 ? -22.592 -10.967 -0.815 1.00 91.06 184 ALA A C 1
ATOM 1371 O O . ALA A 1 184 ? -21.586 -10.737 -1.481 1.00 91.06 184 ALA A O 1
ATOM 1372 N N . THR A 1 185 ? -22.711 -10.579 0.457 1.00 89.06 185 THR A N 1
ATOM 1373 C CA . THR A 1 185 ? -21.682 -9.867 1.249 1.00 89.06 185 THR A CA 1
ATOM 1374 C C . THR A 1 185 ? -21.463 -10.506 2.629 1.00 89.06 185 THR A C 1
ATOM 1376 O O . THR A 1 185 ? -20.900 -9.903 3.540 1.00 89.06 185 THR A O 1
ATOM 1379 N N . SER A 1 186 ? -21.930 -11.745 2.807 1.00 81.50 186 SER A N 1
ATOM 1380 C CA . SER A 1 186 ? -21.727 -12.559 4.007 1.00 81.50 186 SER A CA 1
ATOM 1381 C C . SER A 1 186 ? -21.714 -14.046 3.613 1.00 81.50 186 SER A C 1
ATOM 1383 O O . SER A 1 186 ? -22.573 -14.434 2.815 1.00 81.50 186 SER A O 1
ATOM 1385 N N . PRO A 1 187 ? -20.797 -14.886 4.137 1.00 83.44 187 PRO A N 1
ATOM 1386 C CA . PRO A 1 187 ? -19.719 -14.554 5.078 1.00 83.44 187 PRO A CA 1
ATOM 1387 C C . PRO A 1 187 ? -18.658 -13.610 4.484 1.00 83.44 187 PRO A C 1
ATOM 1389 O O . PRO A 1 187 ? -18.625 -13.364 3.280 1.00 83.44 187 PRO A O 1
ATOM 1392 N N . THR A 1 188 ? -17.810 -13.040 5.341 1.00 74.88 188 THR A N 1
ATOM 1393 C CA . THR A 1 188 ? -16.679 -12.192 4.930 1.00 74.88 188 THR A CA 1
ATOM 1394 C C . THR A 1 188 ? -15.507 -13.029 4.396 1.00 74.88 188 THR A C 1
ATOM 1396 O O . THR A 1 188 ? -15.482 -14.252 4.530 1.00 74.88 188 THR A O 1
ATOM 1399 N N . GLY A 1 189 ? -14.528 -12.370 3.766 1.00 68.94 189 GLY A N 1
ATOM 1400 C CA . GLY A 1 189 ? -13.348 -13.018 3.168 1.00 68.94 189 GLY A CA 1
ATOM 1401 C C . GLY A 1 189 ? -13.323 -13.020 1.635 1.00 68.94 189 GLY A C 1
ATOM 1402 O O . GLY A 1 189 ? -12.338 -13.458 1.052 1.00 68.94 189 GLY A O 1
ATOM 1403 N N . TYR A 1 190 ? -14.357 -12.478 0.992 1.00 75.25 190 TYR A N 1
ATOM 1404 C CA . TYR A 1 190 ? -14.391 -12.231 -0.449 1.00 75.25 190 TYR A CA 1
ATOM 1405 C C . TYR A 1 190 ? -13.370 -11.150 -0.889 1.00 75.25 190 TYR A C 1
ATOM 1407 O O . TYR A 1 190 ? -12.587 -10.636 -0.074 1.00 75.25 190 TYR A O 1
ATOM 1415 N N . HIS A 1 191 ? -13.321 -10.852 -2.185 1.00 70.19 191 HIS A N 1
ATOM 1416 C CA . HIS A 1 191 ? -12.588 -9.755 -2.817 1.00 70.19 191 HIS A CA 1
ATOM 1417 C C . HIS A 1 191 ? -13.549 -8.648 -3.282 1.00 70.19 191 HIS A C 1
ATOM 1419 O O . HIS A 1 191 ? -14.758 -8.847 -3.341 1.00 70.19 191 HIS A O 1
ATOM 1425 N N . GLY A 1 192 ? -13.026 -7.456 -3.574 1.00 73.25 192 GLY A N 1
ATOM 1426 C CA . GLY A 1 192 ? -13.852 -6.355 -4.069 1.00 73.25 192 GLY A CA 1
ATOM 1427 C C . GLY A 1 192 ? -15.026 -6.012 -3.140 1.00 73.25 192 GLY A C 1
ATOM 1428 O O . GLY A 1 192 ? -14.864 -5.865 -1.927 1.00 73.25 192 GLY A O 1
ATOM 1429 N N . ALA A 1 193 ? -16.215 -5.839 -3.721 1.00 71.56 193 ALA A N 1
ATOM 1430 C CA . ALA A 1 193 ? -17.399 -5.341 -3.013 1.00 71.56 193 ALA A CA 1
ATOM 1431 C C . ALA A 1 193 ? -18.389 -6.434 -2.565 1.00 71.56 193 ALA A C 1
ATOM 1433 O O . ALA A 1 193 ? -19.237 -6.172 -1.711 1.00 71.56 193 ALA A O 1
ATOM 1434 N N . ASN A 1 194 ? -18.342 -7.623 -3.167 1.00 85.00 194 ASN A N 1
ATOM 1435 C CA . ASN A 1 194 ? -19.311 -8.710 -2.994 1.00 85.00 194 ASN A CA 1
ATOM 1436 C C . ASN A 1 194 ? -18.767 -10.006 -3.616 1.00 85.00 194 ASN A C 1
ATOM 1438 O O . ASN A 1 194 ? -17.728 -9.971 -4.254 1.00 85.00 194 ASN A O 1
ATOM 1442 N N . PHE A 1 195 ? -19.507 -11.109 -3.495 1.00 97.19 195 PHE A N 1
ATOM 1443 C CA . PHE A 1 195 ? -19.275 -12.340 -4.258 1.00 97.19 195 PHE A CA 1
ATOM 1444 C C . PHE A 1 195 ? -20.580 -12.900 -4.843 1.00 97.19 195 PHE A C 1
ATOM 1446 O O . PHE A 1 195 ? -21.678 -12.513 -4.431 1.00 97.19 195 PHE A O 1
ATOM 1453 N N . LEU A 1 196 ? -20.488 -13.843 -5.782 1.00 98.25 196 LEU A N 1
ATOM 1454 C CA . LEU A 1 196 ? -21.632 -14.592 -6.309 1.00 98.25 196 LEU A CA 1
ATOM 1455 C C . LEU A 1 196 ? -21.852 -15.889 -5.518 1.00 98.25 196 LEU A C 1
ATOM 1457 O O . LEU A 1 196 ? -20.941 -16.695 -5.356 1.00 98.25 196 LEU A O 1
ATOM 1461 N N . SER A 1 197 ? -23.084 -16.131 -5.074 1.00 97.81 197 SER A N 1
ATOM 1462 C CA . SER A 1 197 ? -23.508 -17.360 -4.393 1.00 97.81 197 SER A CA 1
ATOM 1463 C C . SER A 1 197 ? -24.470 -18.175 -5.259 1.00 97.81 197 SER A C 1
ATOM 1465 O O . SER A 1 197 ? -25.357 -17.619 -5.914 1.00 97.81 197 SER A O 1
ATOM 1467 N N . ASP A 1 198 ? -24.328 -19.503 -5.249 1.00 98.06 198 ASP A N 1
ATOM 1468 C CA . ASP A 1 198 ? -25.253 -20.418 -5.930 1.00 98.06 198 ASP A CA 1
ATOM 1469 C C . ASP A 1 198 ? -26.566 -20.643 -5.150 1.00 98.06 198 ASP A C 1
ATOM 1471 O O . ASP A 1 198 ? -27.479 -21.304 -5.657 1.00 98.06 198 ASP A O 1
ATOM 1475 N N . GLY A 1 199 ? -26.674 -20.102 -3.929 1.00 96.06 199 GLY A N 1
ATOM 1476 C CA . GLY A 1 199 ? -27.836 -20.248 -3.043 1.00 96.06 199 GLY A CA 1
ATOM 1477 C C . GLY A 1 199 ? -28.091 -21.685 -2.568 1.00 96.06 199 GLY A C 1
ATOM 1478 O O . GLY A 1 199 ? -29.209 -22.006 -2.178 1.00 96.06 199 GLY A O 1
ATOM 1479 N N . ASN A 1 200 ? -27.087 -22.562 -2.672 1.00 96.56 200 ASN A N 1
ATOM 1480 C CA . ASN A 1 200 ? -27.188 -24.019 -2.560 1.00 96.56 200 ASN A CA 1
ATOM 1481 C C . ASN A 1 200 ? -28.258 -24.660 -3.476 1.00 96.56 200 ASN A C 1
ATOM 1483 O O . ASN A 1 200 ? -28.813 -25.712 -3.162 1.00 96.56 200 ASN A O 1
ATOM 1487 N N . ALA A 1 201 ? -28.559 -24.035 -4.619 1.00 94.12 201 ALA A N 1
ATOM 1488 C CA . ALA A 1 201 ? -29.663 -24.415 -5.501 1.00 94.12 201 ALA A CA 1
ATOM 1489 C C . ALA A 1 201 ? -29.214 -24.586 -6.961 1.00 94.12 201 ALA A C 1
ATOM 1491 O O . ALA A 1 201 ? -28.278 -23.933 -7.417 1.00 94.12 201 ALA A O 1
ATOM 1492 N N . GLY A 1 202 ? -29.921 -25.424 -7.729 1.00 93.56 202 GLY A N 1
ATOM 1493 C CA . GLY A 1 202 ? -29.611 -25.674 -9.146 1.00 93.56 202 GLY A CA 1
ATOM 1494 C C . GLY A 1 202 ? -28.250 -26.346 -9.342 1.00 93.56 202 GLY A C 1
ATOM 1495 O O . GLY A 1 202 ? -27.391 -25.824 -10.049 1.00 93.56 202 GLY A O 1
ATOM 1496 N N . LYS A 1 203 ? -28.019 -27.469 -8.654 1.00 96.38 203 LYS A N 1
ATOM 1497 C CA . LYS A 1 203 ? -26.744 -28.197 -8.688 1.00 96.38 203 LYS A CA 1
ATOM 1498 C C . LYS A 1 203 ? -26.483 -28.815 -10.060 1.00 96.38 203 LYS A C 1
ATOM 1500 O O . LYS A 1 203 ? -27.360 -29.451 -10.634 1.00 96.38 203 LYS A O 1
ATOM 1505 N N . GLY A 1 204 ? -25.274 -28.614 -10.579 1.00 94.69 204 GLY A N 1
ATOM 1506 C CA . GLY A 1 204 ? -24.861 -29.048 -11.916 1.00 94.69 204 GLY A CA 1
ATOM 1507 C C . GLY A 1 204 ? -25.313 -28.146 -13.068 1.00 94.69 204 GLY A C 1
ATOM 1508 O O . GLY A 1 204 ? -24.861 -28.365 -14.187 1.00 94.69 204 GLY A O 1
ATOM 1509 N N . SER A 1 205 ? -26.147 -27.125 -12.830 1.00 96.31 205 SER A N 1
ATOM 1510 C CA . SER A 1 205 ? -26.604 -26.192 -13.874 1.00 96.31 205 SER A CA 1
ATOM 1511 C C . SER A 1 205 ? -26.013 -24.782 -13.766 1.00 96.31 205 SER A C 1
ATOM 1513 O O . SER A 1 205 ? -26.371 -23.914 -14.565 1.00 96.31 205 SER A O 1
ATOM 1515 N N . LYS A 1 206 ? -25.100 -24.540 -12.813 1.00 98.31 206 LYS A N 1
ATOM 1516 C CA . LYS A 1 206 ? -24.482 -23.226 -12.585 1.00 98.31 206 LYS A CA 1
ATOM 1517 C C . LYS A 1 206 ? -22.958 -23.264 -12.674 1.00 98.31 206 LYS A C 1
ATOM 1519 O O . LYS A 1 206 ? -22.314 -24.190 -12.179 1.00 98.31 206 LYS A O 1
ATOM 1524 N N . ASN A 1 207 ? -22.386 -22.223 -13.275 1.00 98.12 207 ASN A N 1
ATOM 1525 C CA . ASN A 1 207 ? -20.947 -21.969 -13.315 1.00 98.12 207 ASN A CA 1
ATOM 1526 C C . ASN A 1 207 ? -20.629 -20.464 -13.353 1.00 98.12 207 ASN A C 1
ATOM 1528 O O . ASN A 1 207 ? -21.483 -19.662 -13.723 1.00 98.12 207 ASN A O 1
ATOM 1532 N N . VAL A 1 208 ? -19.397 -20.097 -13.002 1.00 98.62 208 VAL A N 1
ATOM 1533 C CA . VAL A 1 208 ? -18.811 -18.770 -13.244 1.00 98.62 208 VAL A CA 1
ATOM 1534 C C . VAL A 1 208 ? -17.438 -18.980 -13.870 1.00 98.62 208 VAL A C 1
ATOM 1536 O O . VAL A 1 208 ? -16.614 -19.709 -13.320 1.00 98.62 208 VAL A O 1
ATOM 1539 N N . THR A 1 209 ? -17.207 -18.374 -15.033 1.00 98.50 209 THR A N 1
ATOM 1540 C CA . THR A 1 209 ? -15.970 -18.519 -15.811 1.00 98.50 209 THR A CA 1
ATOM 1541 C C . THR A 1 209 ? -15.225 -17.190 -15.865 1.00 98.50 209 THR A C 1
ATOM 1543 O O . THR A 1 209 ? -15.738 -16.216 -16.412 1.00 98.50 209 THR A O 1
ATOM 1546 N N . PHE A 1 210 ? -14.020 -17.169 -15.302 1.00 97.88 210 PHE A N 1
ATOM 1547 C CA . PHE A 1 210 ? -13.088 -16.047 -15.265 1.00 97.88 210 PHE A CA 1
ATOM 1548 C C . PHE A 1 210 ? -12.082 -16.204 -16.413 1.00 97.88 210 PHE A C 1
ATOM 1550 O O . PHE A 1 210 ? -11.219 -17.085 -16.382 1.00 97.88 210 PHE A O 1
ATOM 1557 N N . THR A 1 211 ? -12.202 -15.361 -17.434 1.00 95.25 211 THR A N 1
ATOM 1558 C CA . THR A 1 211 ? -11.433 -15.430 -18.681 1.00 95.25 211 THR A CA 1
ATOM 1559 C C . THR A 1 211 ? -10.402 -14.296 -18.726 1.00 95.25 211 THR A C 1
ATOM 1561 O O . THR A 1 211 ? -10.762 -13.147 -19.006 1.00 95.25 211 THR A O 1
ATOM 1564 N N . PRO A 1 212 ? -9.115 -14.562 -18.440 1.00 85.50 212 PRO A N 1
ATOM 1565 C CA . PRO A 1 212 ? -8.064 -13.561 -18.547 1.00 85.50 212 PRO A CA 1
ATOM 1566 C C . PRO A 1 212 ? -7.828 -13.113 -19.994 1.00 85.50 212 PRO A C 1
ATOM 1568 O O . PRO A 1 212 ? -8.040 -13.863 -20.944 1.00 85.50 212 PRO A O 1
ATOM 1571 N N . ARG A 1 213 ? -7.303 -11.893 -20.147 1.00 75.38 213 ARG A N 1
ATOM 1572 C CA . ARG A 1 213 ? -6.554 -11.470 -21.339 1.00 75.38 213 ARG A CA 1
ATOM 1573 C C . ARG A 1 213 ? -5.080 -11.511 -20.957 1.00 75.38 213 ARG A C 1
ATOM 1575 O O . ARG A 1 213 ? -4.637 -10.649 -20.202 1.00 75.38 213 ARG A O 1
ATOM 1582 N N . ILE A 1 214 ? -4.380 -12.556 -21.388 1.00 74.19 214 ILE A N 1
ATOM 1583 C CA . ILE A 1 214 ? -3.049 -12.935 -20.891 1.00 74.19 214 ILE A CA 1
ATOM 1584 C C . ILE A 1 214 ? -2.026 -13.003 -22.030 1.00 74.19 214 ILE A C 1
ATOM 1586 O O . ILE A 1 214 ? -2.405 -13.051 -23.202 1.00 74.19 214 ILE A O 1
ATOM 1590 N N . GLU A 1 215 ? -0.735 -13.009 -21.702 1.00 67.50 215 GLU A N 1
ATOM 1591 C CA . GLU A 1 215 ? 0.340 -13.299 -22.658 1.00 67.50 215 GLU A CA 1
ATOM 1592 C C . GLU A 1 215 ? 0.787 -14.764 -22.591 1.00 67.50 215 GLU A C 1
ATOM 1594 O O . GLU A 1 215 ? 0.480 -15.489 -21.645 1.00 67.50 215 GLU A O 1
ATOM 1599 N N . ALA A 1 216 ? 1.545 -15.203 -23.597 1.00 72.38 216 ALA A N 1
ATOM 1600 C CA . ALA A 1 216 ? 2.212 -16.494 -23.572 1.00 72.38 216 ALA A CA 1
ATOM 1601 C C . ALA A 1 216 ? 3.289 -16.542 -22.471 1.00 72.38 216 ALA A C 1
ATOM 1603 O O . ALA A 1 216 ? 4.248 -15.765 -22.487 1.00 72.38 216 ALA A O 1
ATOM 1604 N N . GLY A 1 217 ? 3.147 -17.472 -21.529 1.00 70.12 217 GLY A N 1
ATOM 1605 C CA . GLY A 1 217 ? 4.042 -17.608 -20.382 1.00 70.12 217 GLY A CA 1
ATOM 1606 C C . GLY A 1 217 ? 3.511 -18.582 -19.334 1.00 70.12 217 GLY A C 1
ATOM 1607 O O . GLY A 1 217 ? 2.374 -19.041 -19.421 1.00 70.12 217 GLY A O 1
ATOM 1608 N N . MET A 1 218 ? 4.336 -18.896 -18.339 1.00 70.94 218 MET A N 1
ATOM 1609 C CA . MET A 1 218 ? 3.913 -19.659 -17.164 1.00 70.94 218 MET A CA 1
ATOM 1610 C C . MET A 1 218 ? 3.278 -18.710 -16.147 1.00 70.94 218 MET A C 1
ATOM 1612 O O . MET A 1 218 ? 3.815 -17.634 -15.893 1.00 70.94 218 MET A O 1
ATOM 1616 N N . TYR A 1 219 ? 2.148 -19.103 -15.564 1.00 76.62 219 TYR A N 1
ATOM 1617 C CA . TYR A 1 219 ? 1.451 -18.349 -14.527 1.00 76.62 219 TYR A CA 1
ATOM 1618 C C . TYR A 1 219 ? 0.966 -19.286 -13.420 1.00 76.62 219 TYR A C 1
ATOM 1620 O O . TYR A 1 219 ? 0.312 -20.291 -13.698 1.00 76.62 219 TYR A O 1
ATOM 1628 N N . GLU A 1 220 ? 1.253 -18.937 -12.170 1.00 81.50 220 GLU A N 1
ATOM 1629 C CA . GLU A 1 220 ? 0.539 -19.464 -11.017 1.00 81.50 220 GLU A CA 1
ATOM 1630 C C . GLU A 1 220 ? -0.865 -18.857 -10.955 1.00 81.50 220 GLU A C 1
ATOM 1632 O O . GLU A 1 220 ? -1.065 -17.648 -11.116 1.00 81.50 220 GLU A O 1
ATOM 1637 N N . VAL A 1 221 ? -1.850 -19.723 -10.750 1.00 86.19 221 VAL A N 1
ATOM 1638 C CA . VAL A 1 221 ? -3.266 -19.371 -10.724 1.00 86.19 221 VAL A CA 1
ATOM 1639 C C . VAL A 1 221 ? -3.773 -19.557 -9.305 1.00 86.19 221 VAL A C 1
ATOM 1641 O O . VAL A 1 221 ? -3.720 -20.658 -8.770 1.00 86.19 221 VAL A O 1
A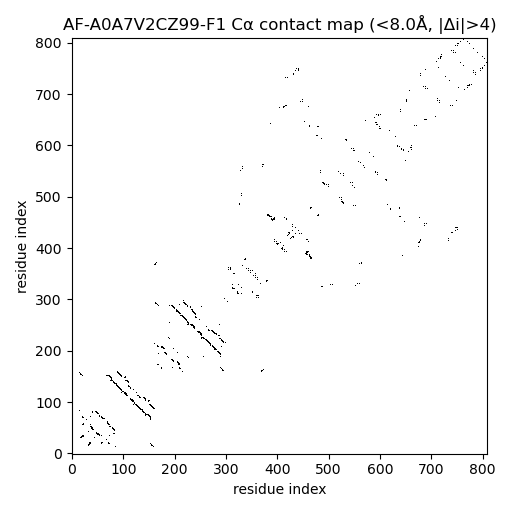TOM 1644 N N . PHE A 1 222 ? -4.305 -18.500 -8.704 1.00 86.81 222 PHE A N 1
ATOM 1645 C CA . PHE A 1 222 ? -4.902 -18.521 -7.374 1.00 86.81 222 PHE A CA 1
ATOM 1646 C C . PHE A 1 222 ? -6.411 -18.315 -7.457 1.00 86.81 222 PHE A C 1
ATOM 1648 O O . PHE A 1 222 ? -6.908 -17.559 -8.295 1.00 86.81 222 PHE A O 1
ATOM 1655 N N . LEU A 1 223 ? -7.134 -18.920 -6.522 1.00 93.12 223 LEU A N 1
ATOM 1656 C CA . LEU A 1 223 ? -8.553 -18.691 -6.288 1.00 93.12 223 LEU A CA 1
ATOM 1657 C C . LEU A 1 223 ? -8.756 -18.180 -4.855 1.00 93.12 223 LEU A C 1
ATOM 1659 O O . LEU A 1 223 ? -8.055 -18.592 -3.930 1.00 93.12 223 LEU A O 1
ATOM 1663 N N . ARG A 1 224 ? -9.724 -17.284 -4.679 1.00 91.69 224 ARG A N 1
ATOM 1664 C CA . ARG A 1 224 ? -10.164 -16.748 -3.389 1.00 91.69 224 ARG A CA 1
ATOM 1665 C C . ARG A 1 224 ? -11.661 -16.986 -3.215 1.00 91.69 224 ARG A C 1
ATOM 1667 O O . ARG A 1 224 ? -12.387 -17.143 -4.197 1.00 91.69 224 ARG A O 1
ATOM 1674 N N . TRP A 1 225 ? -12.096 -17.089 -1.963 1.00 94.62 225 TRP A N 1
ATOM 1675 C CA . TRP A 1 225 ? -13.500 -17.198 -1.577 1.00 94.62 225 TRP A CA 1
ATOM 1676 C C . TRP A 1 225 ? -13.703 -16.736 -0.124 1.00 94.62 225 TRP A C 1
ATOM 1678 O O . TRP A 1 225 ? -12.775 -16.803 0.689 1.00 94.62 225 TRP A O 1
ATOM 1688 N N . PRO A 1 226 ? -14.926 -16.338 0.259 1.00 87.69 226 PRO A N 1
ATOM 1689 C CA . PRO A 1 226 ? -15.352 -16.323 1.653 1.00 87.69 226 PRO A CA 1
ATOM 1690 C C . PRO A 1 226 ? -15.701 -17.755 2.106 1.00 87.69 226 PRO A C 1
ATOM 1692 O O . PRO A 1 226 ? -16.257 -18.535 1.330 1.00 87.69 226 PRO A O 1
ATOM 1695 N N . ALA A 1 227 ? -15.392 -18.127 3.353 1.00 84.62 227 ALA A N 1
ATOM 1696 C CA . ALA A 1 227 ? -15.596 -19.494 3.854 1.00 84.62 227 ALA A CA 1
ATOM 1697 C C . ALA A 1 227 ? -16.653 -19.589 4.962 1.00 84.62 227 ALA A C 1
ATOM 1699 O O . ALA A 1 227 ? -16.749 -18.722 5.831 1.00 84.62 227 ALA A O 1
ATOM 1700 N N . ALA A 1 228 ? -17.411 -20.688 4.957 1.00 88.75 228 ALA A N 1
ATOM 1701 C CA . ALA A 1 228 ? -18.285 -21.103 6.053 1.00 88.75 228 ALA A CA 1
ATOM 1702 C C . ALA A 1 228 ? -18.544 -22.616 6.005 1.00 88.75 228 ALA A C 1
ATOM 1704 O O . ALA A 1 228 ? -18.526 -23.225 4.939 1.00 88.75 228 ALA A O 1
ATOM 1705 N N . GLY A 1 229 ? -18.887 -23.221 7.147 1.00 90.25 229 GLY A N 1
ATOM 1706 C CA . GLY A 1 229 ? -19.236 -24.650 7.227 1.00 90.25 229 GLY A CA 1
ATOM 1707 C C . GLY A 1 229 ? -20.493 -25.065 6.441 1.00 90.25 229 GLY A C 1
ATOM 1708 O O . GLY A 1 229 ? -20.746 -26.253 6.283 1.00 90.25 229 GLY A O 1
ATOM 1709 N N . SER A 1 230 ? -21.274 -24.105 5.933 1.00 93.69 230 SER A N 1
ATOM 1710 C CA . SER A 1 230 ? -22.400 -24.327 5.013 1.00 93.69 230 SER A CA 1
ATOM 1711 C C . SER A 1 230 ? -21.990 -24.392 3.535 1.00 93.69 230 SER A C 1
ATOM 1713 O O . SER A 1 230 ? -22.814 -24.746 2.688 1.00 93.69 230 SER A O 1
ATOM 1715 N N . HIS A 1 231 ? -20.745 -24.040 3.202 1.00 97.69 231 HIS A N 1
ATOM 1716 C CA . HIS A 1 231 ? -20.226 -24.119 1.839 1.00 97.69 231 HIS A CA 1
ATOM 1717 C C . HIS A 1 231 ? -19.869 -25.567 1.470 1.00 97.69 231 HIS A C 1
ATOM 1719 O O . HIS A 1 231 ? -19.714 -26.434 2.333 1.00 97.69 231 HIS A O 1
ATOM 1725 N N . ALA A 1 232 ? -19.757 -25.852 0.177 1.00 97.81 232 ALA A N 1
ATOM 1726 C CA . ALA A 1 232 ? -19.322 -27.152 -0.311 1.00 97.81 232 ALA A CA 1
ATOM 1727 C C . ALA A 1 232 ? -17.819 -27.371 -0.072 1.00 97.81 232 ALA A C 1
ATOM 1729 O O . ALA A 1 232 ? -16.996 -26.478 -0.274 1.00 97.81 232 ALA A O 1
ATOM 1730 N N . ASN A 1 233 ? -17.457 -28.594 0.314 1.00 96.44 233 ASN A N 1
ATOM 1731 C CA . ASN A 1 233 ? -16.065 -29.015 0.483 1.00 96.44 233 ASN A CA 1
ATOM 1732 C C . ASN A 1 233 ? -15.452 -29.641 -0.788 1.00 96.44 233 ASN A C 1
ATOM 1734 O O . ASN A 1 233 ? -14.299 -30.069 -0.764 1.00 96.44 233 ASN A O 1
ATOM 1738 N N . ASN A 1 234 ? -16.222 -29.699 -1.879 1.00 97.00 234 ASN A N 1
ATOM 1739 C CA . ASN A 1 234 ? -15.913 -30.419 -3.113 1.00 97.00 234 ASN A CA 1
ATOM 1740 C C . ASN A 1 234 ? -16.242 -29.611 -4.388 1.00 97.00 234 ASN A C 1
ATOM 1742 O O . ASN A 1 234 ? -16.748 -30.166 -5.361 1.00 97.00 234 ASN A O 1
ATOM 1746 N N . VAL A 1 235 ? -16.024 -28.292 -4.372 1.00 98.50 235 VAL A N 1
ATOM 1747 C CA . VAL A 1 235 ? -16.365 -27.389 -5.486 1.00 98.50 235 VAL A CA 1
ATOM 1748 C C . VAL A 1 235 ? -15.495 -27.697 -6.710 1.00 98.50 235 VAL A C 1
ATOM 1750 O O . VAL A 1 235 ? -14.280 -27.510 -6.618 1.00 98.50 235 VAL A O 1
ATOM 1753 N N . PRO A 1 236 ? -16.057 -28.128 -7.858 1.00 98.62 236 PRO A N 1
ATOM 1754 C CA . PRO A 1 236 ? -15.254 -28.395 -9.042 1.00 98.62 236 PRO A CA 1
ATOM 1755 C C . PRO A 1 236 ? -14.807 -27.089 -9.699 1.00 98.62 236 PRO A C 1
ATOM 1757 O O . PRO A 1 236 ? -15.638 -26.225 -10.011 1.00 98.62 236 PRO A O 1
ATOM 1760 N N . VAL A 1 237 ? -13.501 -26.975 -9.931 1.00 98.69 237 VAL A N 1
ATOM 1761 C CA . VAL A 1 237 ? -12.854 -25.828 -10.575 1.00 98.69 237 VAL A CA 1
ATOM 1762 C C . VAL A 1 237 ? -12.000 -26.327 -11.735 1.00 98.69 237 VAL A C 1
ATOM 1764 O O . VAL A 1 237 ? -11.065 -27.091 -11.526 1.00 98.69 237 VAL A O 1
ATOM 1767 N N . ASP A 1 238 ? -12.300 -25.890 -12.953 1.00 98.56 238 ASP A N 1
ATOM 1768 C CA . ASP A 1 238 ? -11.481 -26.175 -14.133 1.00 98.56 238 ASP A CA 1
ATOM 1769 C C . ASP A 1 238 ? -10.486 -25.035 -14.368 1.00 98.56 238 ASP A C 1
ATOM 1771 O O . ASP A 1 238 ? -10.902 -23.880 -14.479 1.00 98.56 238 ASP A O 1
ATOM 1775 N N . VAL A 1 239 ? -9.198 -25.345 -14.530 1.00 98.06 239 VAL A N 1
ATOM 1776 C CA . VAL A 1 239 ? -8.206 -24.409 -15.082 1.00 98.06 239 VAL A CA 1
ATOM 1777 C C . VAL A 1 239 ? -7.913 -24.816 -16.522 1.00 98.06 239 VAL A C 1
ATOM 1779 O O . VAL A 1 239 ? -7.360 -25.886 -16.765 1.00 98.06 239 VAL A O 1
ATOM 1782 N N . ALA A 1 240 ? -8.283 -23.979 -17.488 1.00 97.69 240 ALA A N 1
ATOM 1783 C CA . ALA A 1 240 ? -7.948 -24.154 -18.898 1.00 97.69 240 ALA A CA 1
ATOM 1784 C C . ALA A 1 240 ? -6.693 -23.351 -19.250 1.00 97.69 240 ALA A C 1
ATOM 1786 O O . ALA A 1 240 ? -6.606 -22.157 -18.964 1.00 97.69 240 ALA A O 1
ATOM 1787 N N . HIS A 1 241 ? -5.731 -24.013 -19.883 1.00 95.12 241 HIS A N 1
ATOM 1788 C CA . HIS A 1 241 ? -4.384 -23.516 -20.144 1.00 95.12 241 HIS A CA 1
ATOM 1789 C C . HIS A 1 241 ? -3.842 -24.098 -21.469 1.00 95.12 241 HIS A C 1
ATOM 1791 O O . HIS A 1 241 ? -4.500 -24.899 -22.132 1.00 95.12 241 HIS A O 1
ATOM 1797 N N . ALA A 1 242 ? -2.633 -23.721 -21.893 1.00 86.12 242 ALA A N 1
ATOM 1798 C CA . ALA A 1 242 ? -2.060 -24.122 -23.188 1.00 86.12 242 ALA A CA 1
ATOM 1799 C C . ALA A 1 242 ? -1.850 -25.643 -23.352 1.00 86.12 242 ALA A C 1
ATOM 1801 O O . ALA A 1 242 ? -1.722 -26.124 -24.474 1.00 86.12 242 ALA A O 1
ATOM 1802 N N . GLY A 1 243 ? -1.819 -26.393 -22.244 1.00 83.00 243 GLY A N 1
ATOM 1803 C CA . GLY A 1 243 ? -1.695 -27.854 -22.224 1.00 83.00 243 GLY A CA 1
ATOM 1804 C C . GLY A 1 243 ? -3.027 -28.613 -22.171 1.00 83.00 243 GLY A C 1
ATOM 1805 O O . GLY A 1 243 ? -3.005 -29.840 -22.171 1.00 83.00 243 GLY A O 1
ATOM 1806 N N . GLY A 1 244 ? -4.170 -27.920 -22.106 1.00 92.44 244 GLY A N 1
ATOM 1807 C CA . GLY A 1 244 ? -5.496 -28.528 -21.968 1.00 92.44 244 GLY A CA 1
ATOM 1808 C C . GLY A 1 244 ? -6.290 -27.945 -20.799 1.00 92.44 244 GLY A C 1
ATOM 1809 O O . GLY A 1 244 ? -6.211 -26.753 -20.515 1.00 92.44 244 GLY A O 1
ATOM 1810 N N . VAL A 1 245 ? -7.084 -28.786 -20.133 1.00 98.06 245 VAL A N 1
ATOM 1811 C CA . VAL A 1 245 ? -7.878 -28.401 -18.958 1.00 98.06 245 VAL A CA 1
ATOM 1812 C C . VAL A 1 245 ? -7.510 -29.306 -17.790 1.00 98.06 245 VAL A C 1
ATOM 1814 O O . VAL A 1 245 ? -7.606 -30.526 -17.907 1.00 98.06 245 VAL A O 1
ATOM 1817 N N . THR A 1 246 ? -7.116 -28.709 -16.668 1.00 96.44 246 THR A N 1
ATOM 1818 C CA . THR A 1 246 ? -6.881 -29.407 -15.401 1.00 96.44 246 THR A CA 1
ATOM 1819 C C . THR A 1 246 ? -8.085 -29.206 -14.476 1.00 96.44 246 THR A C 1
ATOM 1821 O O . THR A 1 246 ? -8.326 -28.076 -14.046 1.00 96.44 246 THR A O 1
ATOM 1824 N N . PRO A 1 247 ? -8.853 -30.267 -14.166 1.00 97.25 247 PRO A N 1
ATOM 1825 C CA . PRO A 1 247 ? -9.938 -30.211 -13.195 1.00 97.25 247 PRO A CA 1
ATOM 1826 C C . PRO A 1 247 ? -9.402 -30.350 -11.763 1.00 97.25 247 PRO A C 1
ATOM 1828 O O . PRO A 1 247 ? -8.537 -31.179 -11.481 1.00 97.25 247 PRO A O 1
ATOM 1831 N N . LEU A 1 248 ? -9.959 -29.562 -10.847 1.00 97.31 248 LEU A N 1
ATOM 1832 C CA . LEU A 1 248 ? -9.618 -29.505 -9.426 1.00 97.31 248 LEU A CA 1
ATOM 1833 C C . LEU A 1 248 ? -10.886 -29.570 -8.562 1.00 97.31 248 LEU A C 1
ATOM 1835 O O . LEU A 1 248 ? -11.994 -29.321 -9.036 1.00 97.31 248 LEU A O 1
ATOM 1839 N N . SER A 1 249 ? -10.720 -29.873 -7.273 1.00 95.81 249 SER A N 1
ATOM 1840 C CA . SER A 1 249 ? -11.794 -29.875 -6.272 1.00 95.81 249 SER A CA 1
ATOM 1841 C C . SER A 1 249 ? -11.385 -29.019 -5.075 1.00 95.81 249 SER A C 1
ATOM 1843 O O . SER A 1 249 ? -10.435 -29.356 -4.370 1.00 95.81 249 SER A O 1
ATOM 1845 N N . VAL A 1 250 ? -12.110 -27.928 -4.833 1.00 96.75 250 VAL A N 1
ATOM 1846 C CA . VAL A 1 250 ? -11.794 -26.917 -3.816 1.00 96.75 250 VAL A CA 1
ATOM 1847 C C . VAL A 1 250 ? -12.720 -27.039 -2.604 1.00 96.75 250 VAL A C 1
ATOM 1849 O O . VAL A 1 250 ? -13.940 -27.149 -2.739 1.00 96.75 250 VAL A O 1
ATOM 1852 N N . ASN A 1 251 ? -12.143 -26.971 -1.401 1.00 94.81 251 ASN A N 1
ATOM 1853 C CA . ASN A 1 251 ? -12.897 -26.961 -0.150 1.00 94.81 251 ASN A CA 1
ATOM 1854 C C . ASN A 1 251 ? -13.184 -25.526 0.322 1.00 94.81 251 ASN A C 1
ATOM 1856 O O . ASN A 1 251 ? -12.333 -24.898 0.950 1.00 94.81 251 ASN A O 1
ATOM 1860 N N . GLN A 1 252 ? -14.403 -25.032 0.085 1.00 97.31 252 GLN A N 1
ATOM 1861 C CA . GLN A 1 252 ? -14.807 -23.673 0.469 1.00 97.31 252 GLN A CA 1
ATOM 1862 C C . GLN A 1 252 ? -15.261 -23.529 1.936 1.00 97.31 252 GLN A C 1
ATOM 1864 O O . GLN A 1 252 ? -15.716 -22.459 2.342 1.00 97.31 252 GLN A O 1
ATOM 1869 N N . GLN A 1 253 ? -15.114 -24.576 2.757 1.00 94.19 253 GLN A N 1
ATOM 1870 C CA . GLN A 1 253 ? -15.324 -24.510 4.211 1.00 94.19 253 GLN A CA 1
ATOM 1871 C C . GLN A 1 253 ? -14.081 -24.008 4.969 1.00 94.19 253 GLN A C 1
ATOM 1873 O O . GLN A 1 253 ? -14.192 -23.627 6.133 1.00 94.19 253 GLN A O 1
ATOM 1878 N N . ALA A 1 254 ? -12.911 -24.000 4.321 1.00 79.50 254 ALA A N 1
ATOM 1879 C CA . ALA A 1 254 ? -11.621 -23.600 4.885 1.00 79.50 254 ALA A CA 1
ATOM 1880 C C . ALA A 1 254 ? -10.955 -22.495 4.042 1.00 79.50 254 ALA A C 1
ATOM 1882 O O . ALA A 1 254 ? -11.453 -22.149 2.974 1.00 79.50 254 ALA A O 1
ATOM 1883 N N . ASN A 1 255 ? -9.839 -21.942 4.531 1.00 73.44 255 ASN A N 1
ATOM 1884 C CA . ASN A 1 255 ? -8.940 -20.994 3.842 1.00 73.44 255 ASN A CA 1
ATOM 1885 C C . ASN A 1 255 ? -9.603 -19.726 3.252 1.00 73.44 255 ASN A C 1
ATOM 1887 O O . ASN A 1 255 ? -9.011 -19.034 2.424 1.00 73.44 255 ASN A O 1
ATOM 1891 N N . GLY A 1 256 ? -10.825 -19.394 3.675 1.00 74.56 256 GLY A N 1
ATOM 1892 C CA . GLY A 1 256 ? -11.520 -18.202 3.197 1.00 74.56 256 GLY A CA 1
ATOM 1893 C C . GLY A 1 256 ? -10.822 -16.919 3.640 1.00 74.56 256 GLY A C 1
ATOM 1894 O O . GLY A 1 256 ? -10.263 -16.852 4.734 1.00 74.56 256 GLY A O 1
ATOM 1895 N N . GLY A 1 257 ? -10.843 -15.892 2.793 1.00 63.09 257 GLY A N 1
ATOM 1896 C CA . GLY A 1 257 ? -10.057 -14.678 3.025 1.00 63.09 257 GLY A CA 1
ATOM 1897 C C . GLY A 1 257 ? -8.587 -14.768 2.603 1.00 63.09 257 GLY A C 1
ATOM 1898 O O . GLY A 1 257 ? -7.872 -13.774 2.751 1.00 63.09 257 GLY A O 1
ATOM 1899 N N . GLN A 1 258 ? -8.138 -15.890 2.031 1.00 71.25 258 GLN A N 1
ATOM 1900 C CA . GLN A 1 258 ? -6.778 -16.090 1.515 1.00 71.25 258 GLN A CA 1
ATOM 1901 C C . GLN A 1 258 ? -6.781 -16.357 -0.000 1.00 71.25 258 GLN A C 1
ATOM 1903 O O . GLN A 1 258 ? -7.799 -16.737 -0.575 1.00 71.25 258 GLN A O 1
ATOM 1908 N N . TRP A 1 259 ? -5.637 -16.141 -0.652 1.00 73.44 259 TRP A N 1
ATOM 1909 C CA . TRP A 1 259 ? -5.397 -16.585 -2.029 1.00 73.44 259 TRP A CA 1
ATOM 1910 C C . TRP A 1 259 ? -4.835 -18.006 -1.989 1.00 73.44 259 TRP A C 1
ATOM 1912 O O . TRP A 1 259 ? -3.716 -18.204 -1.524 1.00 73.44 259 TRP A O 1
ATOM 1922 N N . VAL A 1 260 ? -5.599 -18.990 -2.461 1.00 70.44 260 VAL A N 1
ATOM 1923 C CA . VAL A 1 260 ? -5.180 -20.397 -2.489 1.00 70.44 260 VAL A CA 1
ATOM 1924 C C . VAL A 1 260 ? -4.726 -20.754 -3.898 1.00 70.44 260 VAL A C 1
ATOM 1926 O O . VAL A 1 260 ? -5.483 -20.577 -4.853 1.00 70.44 260 VAL A O 1
ATOM 1929 N N . SER A 1 261 ? -3.493 -21.245 -4.033 1.00 80.62 261 SER A N 1
ATOM 1930 C CA . SER A 1 261 ? -2.959 -21.680 -5.326 1.00 80.62 261 SER A CA 1
ATOM 1931 C C . SER A 1 261 ? -3.712 -22.905 -5.851 1.00 80.62 261 SER A C 1
ATOM 1933 O O . SER A 1 261 ? -3.991 -23.854 -5.116 1.00 80.62 261 SER A O 1
ATOM 1935 N N . LEU A 1 262 ? -4.038 -22.863 -7.139 1.00 82.56 262 LEU A N 1
ATOM 1936 C CA . LEU A 1 262 ? -4.544 -23.975 -7.937 1.00 82.56 262 LEU A CA 1
ATOM 1937 C C . LEU A 1 262 ? -3.401 -24.720 -8.651 1.00 82.56 262 LEU A C 1
ATOM 1939 O O . LEU A 1 262 ? -3.575 -25.878 -9.023 1.00 82.56 262 LEU A O 1
ATOM 1943 N N . GLY A 1 263 ? -2.245 -24.069 -8.832 1.00 75.19 263 GLY A N 1
ATOM 1944 C CA . GLY A 1 263 ? -1.074 -24.590 -9.539 1.00 75.19 263 GLY A CA 1
ATOM 1945 C C . GLY A 1 263 ? -0.480 -23.603 -10.551 1.00 75.19 263 GLY A C 1
ATOM 1946 O O . GLY A 1 263 ? -1.049 -22.542 -10.825 1.00 75.19 263 GLY A O 1
ATOM 1947 N N . ILE A 1 264 ? 0.668 -23.975 -11.127 1.00 79.44 264 ILE A N 1
ATOM 1948 C CA . ILE A 1 264 ? 1.376 -23.210 -12.166 1.00 79.44 264 ILE A CA 1
ATOM 1949 C C . ILE A 1 264 ? 1.108 -23.831 -13.540 1.00 79.44 264 ILE A C 1
ATOM 1951 O O . ILE A 1 264 ? 1.308 -25.029 -13.741 1.00 79.44 264 ILE A O 1
ATOM 1955 N N . TYR A 1 265 ? 0.681 -23.009 -14.498 1.00 82.69 265 TYR A N 1
ATOM 1956 C CA . TYR A 1 265 ? 0.254 -23.446 -15.825 1.00 82.69 265 TYR A CA 1
ATOM 1957 C C . TYR A 1 265 ? 0.832 -22.562 -16.934 1.00 82.69 265 TYR A C 1
ATOM 1959 O O . TYR A 1 265 ? 0.924 -21.345 -16.796 1.00 82.69 265 TYR A O 1
ATOM 1967 N N . SER A 1 266 ? 1.163 -23.166 -18.078 1.00 84.25 266 SER A N 1
ATOM 1968 C CA . SER A 1 266 ? 1.522 -22.423 -19.292 1.00 84.25 266 SER A CA 1
ATOM 1969 C C . SER A 1 266 ? 0.266 -21.906 -19.988 1.00 84.25 266 SER A C 1
ATOM 1971 O O . SER A 1 266 ? -0.630 -22.697 -20.282 1.00 84.25 266 SER A O 1
ATOM 1973 N N . PHE A 1 267 ? 0.201 -20.612 -20.282 1.00 85.19 267 PHE A N 1
ATOM 1974 C CA . PHE A 1 267 ? -0.856 -19.973 -21.065 1.00 85.19 267 PHE A CA 1
ATOM 1975 C C . PHE A 1 267 ? -0.346 -19.557 -22.449 1.00 85.19 267 PHE A C 1
ATOM 1977 O O . PHE A 1 267 ? 0.847 -19.339 -22.653 1.00 85.19 267 PHE A O 1
ATOM 1984 N N . ASN A 1 268 ? -1.274 -19.433 -23.401 1.00 82.75 268 ASN A N 1
ATOM 1985 C CA . ASN A 1 268 ? -1.051 -18.811 -24.707 1.00 82.75 268 ASN A CA 1
ATOM 1986 C C . ASN A 1 268 ? -1.593 -17.376 -24.681 1.00 82.75 268 ASN A C 1
ATOM 1988 O O . ASN A 1 268 ? -2.569 -17.110 -23.979 1.00 82.75 268 ASN A O 1
ATOM 1992 N N . THR A 1 269 ? -1.025 -16.477 -25.492 1.00 75.44 269 THR A N 1
ATOM 1993 C CA . THR A 1 269 ? -1.533 -15.102 -25.623 1.00 75.44 269 THR A CA 1
ATOM 1994 C C . THR A 1 269 ? -3.004 -15.082 -26.055 1.00 75.44 269 THR A C 1
ATOM 1996 O O . THR A 1 269 ? -3.380 -15.768 -27.007 1.00 75.44 269 THR A O 1
ATOM 1999 N N . GLY A 1 270 ? -3.823 -14.261 -25.392 1.00 79.81 270 GLY A N 1
ATOM 2000 C CA . GLY A 1 270 ? -5.239 -14.054 -25.704 1.00 79.81 270 GLY A CA 1
ATOM 2001 C C . GLY A 1 270 ? -6.175 -14.466 -24.564 1.00 79.81 270 GLY A C 1
ATOM 2002 O O . GLY A 1 270 ? -5.883 -14.222 -23.396 1.00 79.81 270 GLY A O 1
ATOM 2003 N N . THR A 1 271 ? -7.318 -15.056 -24.927 1.00 87.75 271 THR A N 1
ATOM 2004 C CA . THR A 1 271 ? -8.450 -15.409 -24.038 1.00 87.75 271 THR A CA 1
ATOM 2005 C C . THR A 1 271 ? -8.793 -16.906 -24.044 1.00 87.75 271 THR A C 1
ATOM 2007 O O . THR A 1 271 ? -9.882 -17.302 -23.637 1.00 87.75 271 THR A O 1
ATOM 2010 N N . ALA A 1 272 ? -7.893 -17.757 -24.547 1.00 90.00 272 ALA A N 1
ATOM 2011 C CA . ALA A 1 272 ? -8.146 -19.195 -24.688 1.00 90.00 272 ALA A CA 1
ATOM 2012 C C . ALA A 1 272 ? -8.074 -19.971 -23.357 1.00 90.00 272 ALA A C 1
ATOM 2014 O O . ALA A 1 272 ? -8.685 -21.031 -23.233 1.00 90.00 272 ALA A O 1
ATOM 2015 N N . GLY A 1 273 ? -7.323 -19.457 -22.378 1.00 94.38 273 GLY A N 1
ATOM 2016 C CA . GLY A 1 273 ? -7.307 -19.981 -21.013 1.00 94.38 273 GLY A CA 1
ATOM 2017 C C . GLY A 1 273 ? -8.368 -19.317 -20.136 1.00 94.38 273 GLY A C 1
ATOM 2018 O O . GLY A 1 273 ? -8.775 -18.190 -20.406 1.00 94.38 273 GLY A O 1
ATOM 2019 N N . TYR A 1 274 ? -8.811 -20.013 -19.090 1.00 97.81 274 TYR A N 1
ATOM 2020 C CA . TYR A 1 274 ? -9.821 -19.539 -18.135 1.00 97.81 274 TYR A CA 1
ATOM 2021 C C . TYR A 1 274 ? -9.759 -20.322 -16.819 1.00 97.81 274 TYR A C 1
ATOM 2023 O O . TYR A 1 274 ? -9.193 -21.412 -16.764 1.00 97.81 274 TYR A O 1
ATOM 2031 N N . VAL A 1 275 ? -10.404 -19.800 -15.776 1.00 98.62 275 VAL A N 1
ATOM 2032 C CA . VAL A 1 275 ? -10.754 -20.559 -14.565 1.00 98.62 275 VAL A CA 1
ATOM 2033 C C . VAL A 1 275 ? -12.271 -20.622 -14.453 1.00 98.62 275 VAL A C 1
ATOM 2035 O O . VAL A 1 275 ? -12.929 -19.585 -14.443 1.00 98.62 275 VAL A O 1
ATOM 2038 N N . ARG A 1 276 ? -12.848 -21.823 -14.382 1.00 98.69 276 ARG A N 1
ATOM 2039 C CA . ARG A 1 276 ? -14.299 -22.030 -14.295 1.00 98.69 276 ARG A CA 1
ATOM 2040 C C . ARG A 1 276 ? -14.669 -22.735 -13.001 1.00 98.69 276 ARG A C 1
ATOM 2042 O O . ARG A 1 276 ? -14.353 -23.903 -12.822 1.00 98.69 276 ARG A O 1
ATOM 2049 N N . ILE A 1 277 ? -15.409 -22.043 -12.145 1.00 98.75 277 ILE A N 1
ATOM 2050 C CA . ILE A 1 277 ? -16.045 -22.611 -10.953 1.00 98.75 277 ILE A CA 1
ATOM 2051 C C . ILE A 1 277 ? -17.400 -23.185 -11.374 1.00 98.75 277 ILE A C 1
ATOM 2053 O O . ILE A 1 277 ? -18.146 -22.520 -12.094 1.00 98.75 277 ILE A O 1
ATOM 2057 N N . SER A 1 278 ? -17.758 -24.384 -10.918 1.00 98.38 278 SER A N 1
ATOM 2058 C CA . SER A 1 278 ? -19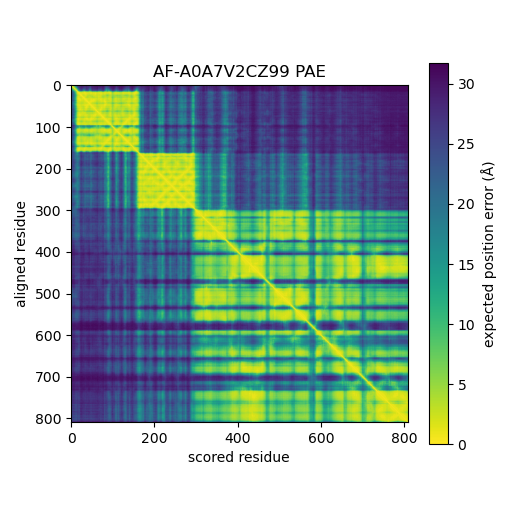.098 -24.960 -11.109 1.00 98.38 278 SER A CA 1
ATOM 2059 C C . SER A 1 278 ? -19.716 -25.414 -9.785 1.00 98.38 278 SER A C 1
ATOM 2061 O O . SER A 1 278 ? -19.033 -25.494 -8.768 1.00 98.38 278 SER A O 1
ATOM 2063 N N . ASN A 1 279 ? -21.012 -25.740 -9.787 1.00 98.19 279 ASN A N 1
ATOM 2064 C CA . ASN A 1 279 ? -21.676 -26.368 -8.638 1.00 98.19 279 ASN A CA 1
ATOM 2065 C C . ASN A 1 279 ? -22.067 -27.843 -8.867 1.00 98.19 279 ASN A C 1
ATOM 2067 O O . ASN A 1 279 ? -22.892 -28.389 -8.126 1.00 98.19 279 ASN A O 1
ATOM 2071 N N . ALA A 1 280 ? -21.492 -28.507 -9.875 1.00 97.50 280 ALA A N 1
ATOM 2072 C CA . ALA A 1 280 ? -21.735 -29.926 -10.143 1.00 97.50 280 ALA A CA 1
ATOM 2073 C C . ALA A 1 280 ? -21.272 -30.810 -8.969 1.00 97.50 280 ALA A C 1
ATOM 2075 O O . ALA A 1 280 ? -20.216 -30.582 -8.394 1.00 97.50 280 ALA A O 1
ATOM 2076 N N . GLY A 1 281 ? -22.079 -31.800 -8.574 1.00 96.00 281 GLY A N 1
ATOM 2077 C CA . GLY A 1 281 ? -21.748 -32.717 -7.470 1.00 96.00 281 GLY A CA 1
ATOM 2078 C C . GLY A 1 281 ? -21.670 -32.092 -6.064 1.00 96.00 281 GLY A C 1
ATOM 2079 O O . GLY A 1 281 ? -21.357 -32.802 -5.110 1.00 96.00 281 GLY A O 1
ATOM 2080 N N . THR A 1 282 ? -21.952 -30.794 -5.905 1.00 98.12 282 THR A N 1
ATOM 2081 C CA . THR A 1 282 ? -21.861 -30.096 -4.609 1.00 98.12 282 THR A CA 1
ATOM 2082 C C . THR A 1 282 ? -23.148 -30.204 -3.786 1.00 98.12 282 THR A C 1
ATOM 2084 O O . THR A 1 282 ? -24.250 -30.155 -4.333 1.00 98.12 282 THR A O 1
ATOM 2087 N N . THR A 1 283 ? -23.015 -30.315 -2.460 1.00 94.38 283 THR A N 1
ATOM 2088 C CA . THR A 1 283 ? -24.140 -30.434 -1.502 1.00 94.38 283 THR A CA 1
ATOM 2089 C C . THR A 1 283 ? -24.299 -29.230 -0.563 1.00 94.38 283 THR A C 1
ATOM 2091 O O . THR A 1 283 ? -25.386 -29.013 -0.025 1.00 94.38 283 THR A O 1
ATOM 2094 N N . GLY A 1 284 ? -23.235 -28.442 -0.374 1.00 96.31 284 GLY A N 1
ATOM 2095 C CA . GLY A 1 284 ? -23.252 -27.136 0.294 1.00 96.31 284 GLY A CA 1
ATOM 2096 C C . GLY A 1 284 ? -23.232 -25.974 -0.704 1.00 96.31 284 GLY A C 1
ATOM 2097 O O . GLY A 1 284 ? -23.092 -26.183 -1.911 1.00 96.31 284 GLY A O 1
ATOM 2098 N N . THR A 1 285 ? -23.356 -24.741 -0.214 1.00 98.12 285 THR A N 1
ATOM 2099 C CA . THR A 1 285 ? -23.308 -23.523 -1.045 1.00 98.12 285 THR A CA 1
ATOM 2100 C C . THR A 1 285 ? -21.985 -23.414 -1.808 1.00 98.12 285 THR A C 1
ATOM 2102 O O . THR A 1 285 ? -20.928 -23.724 -1.261 1.00 98.12 285 THR A O 1
ATOM 2105 N N . VAL A 1 286 ? -22.027 -22.933 -3.049 1.00 98.62 286 VAL A N 1
ATOM 2106 C CA . VAL A 1 286 ? -20.830 -22.560 -3.817 1.00 98.62 286 VAL A CA 1
ATOM 2107 C C . VAL A 1 286 ? -20.725 -21.043 -3.896 1.00 98.62 286 VAL A C 1
ATOM 2109 O O . VAL A 1 286 ? -21.693 -20.373 -4.260 1.00 98.62 286 VAL A O 1
ATOM 2112 N N . ALA A 1 287 ? -19.545 -20.519 -3.575 1.00 98.19 287 ALA A N 1
ATOM 2113 C CA . ALA A 1 287 ? -19.164 -19.128 -3.766 1.00 98.19 287 ALA A CA 1
ATOM 2114 C C . ALA A 1 287 ? -18.253 -18.988 -4.999 1.00 98.19 287 ALA A C 1
ATOM 2116 O O . ALA A 1 287 ? -17.341 -19.788 -5.212 1.00 98.19 287 ALA A O 1
ATOM 2117 N N . ALA A 1 288 ? -18.483 -17.950 -5.795 1.00 98.25 288 ALA A N 1
ATOM 2118 C CA . ALA A 1 288 ? -17.625 -17.520 -6.888 1.00 98.25 288 ALA A CA 1
ATOM 2119 C C . ALA A 1 288 ? -17.264 -16.047 -6.663 1.00 98.25 288 ALA A C 1
ATOM 2121 O O . ALA A 1 288 ? -18.134 -15.179 -6.668 1.00 98.25 288 ALA A O 1
ATOM 2122 N N . ASP A 1 289 ? -15.985 -15.810 -6.399 1.00 96.56 289 ASP A N 1
ATOM 2123 C CA . ASP A 1 289 ? -15.450 -14.569 -5.835 1.00 96.56 289 ASP A CA 1
ATOM 2124 C C . ASP A 1 289 ? -14.364 -14.011 -6.767 1.00 96.56 289 ASP A C 1
ATOM 2126 O O . ASP A 1 289 ? -14.706 -13.380 -7.764 1.00 96.56 289 ASP A O 1
ATOM 2130 N N . ALA A 1 290 ? -13.080 -14.317 -6.550 1.00 91.25 290 ALA A N 1
ATOM 2131 C CA . ALA A 1 290 ? -12.015 -13.798 -7.407 1.00 91.25 290 ALA A CA 1
ATOM 2132 C C . ALA A 1 290 ? -10.926 -14.821 -7.750 1.00 91.25 290 ALA A C 1
ATOM 2134 O O . ALA A 1 290 ? -10.581 -15.703 -6.961 1.00 91.25 290 ALA A O 1
ATOM 2135 N N . VAL A 1 291 ? -10.349 -14.650 -8.939 1.00 93.50 291 VAL A N 1
ATOM 2136 C CA . VAL A 1 291 ? -9.218 -15.419 -9.476 1.00 93.50 291 VAL A CA 1
ATOM 2137 C C . VAL A 1 291 ? -8.040 -14.472 -9.690 1.00 93.50 291 VAL A C 1
ATOM 2139 O O . VAL A 1 291 ? -8.227 -13.363 -10.184 1.00 93.50 291 VAL A O 1
ATOM 2142 N N . ARG A 1 292 ? -6.819 -14.893 -9.360 1.00 82.62 292 ARG A N 1
ATOM 2143 C CA . ARG A 1 292 ? -5.598 -14.103 -9.570 1.00 82.62 292 ARG A CA 1
ATOM 2144 C C . ARG A 1 292 ? -4.576 -14.896 -10.373 1.00 82.62 292 ARG A C 1
ATOM 2146 O O . ARG A 1 292 ? -4.354 -16.069 -10.103 1.00 82.62 292 ARG A O 1
ATOM 2153 N N . PHE A 1 293 ? -3.942 -14.237 -11.334 1.00 80.69 293 PHE A N 1
ATOM 2154 C CA . PHE A 1 293 ? -2.849 -14.788 -12.128 1.00 80.69 293 PHE A CA 1
ATOM 2155 C C . PHE A 1 293 ? -1.560 -14.072 -11.723 1.00 80.69 293 PHE A C 1
ATOM 2157 O O . PHE A 1 293 ? -1.520 -12.840 -11.713 1.00 80.69 293 PHE A O 1
ATOM 2164 N N . VAL A 1 294 ? -0.521 -14.832 -11.389 1.00 68.56 294 VAL A N 1
ATOM 2165 C CA . VAL A 1 294 ? 0.835 -14.350 -11.085 1.00 68.56 294 VAL A CA 1
ATOM 2166 C C . VAL A 1 294 ? 1.783 -15.049 -12.039 1.00 68.56 294 VAL A C 1
ATOM 2168 O O . VAL A 1 294 ? 1.677 -16.251 -12.231 1.00 68.56 294 VAL A O 1
ATOM 2171 N N . ARG A 1 295 ? 2.672 -14.324 -12.703 1.00 67.75 295 ARG A N 1
ATOM 2172 C CA . ARG A 1 295 ? 3.559 -14.891 -13.718 1.00 67.75 295 ARG A CA 1
ATOM 2173 C C . ARG A 1 295 ? 4.693 -15.633 -13.026 1.00 67.75 295 ARG A C 1
ATOM 2175 O O . ARG A 1 295 ? 5.381 -15.061 -12.190 1.00 67.75 295 ARG A O 1
ATOM 2182 N N . SER A 1 296 ? 4.889 -16.897 -13.384 1.00 65.06 296 SER A N 1
ATOM 2183 C CA . SER A 1 296 ? 6.069 -17.631 -12.943 1.00 65.06 296 SER A CA 1
ATOM 2184 C C . SER A 1 296 ? 7.274 -17.230 -13.791 1.00 65.06 296 SER A C 1
ATOM 2186 O O . SER A 1 296 ? 7.177 -17.015 -15.007 1.00 65.06 296 SER A O 1
ATOM 2188 N N . LEU A 1 297 ? 8.435 -17.201 -13.144 1.00 57.31 297 LEU A N 1
ATOM 2189 C CA . LEU A 1 297 ? 9.732 -16.944 -13.759 1.00 57.31 297 LEU A CA 1
ATOM 2190 C C . LEU A 1 297 ? 10.178 -18.060 -14.720 1.00 57.31 297 LEU A C 1
ATOM 2192 O O . LEU A 1 297 ? 11.185 -17.891 -15.391 1.00 57.31 297 LEU A O 1
ATOM 2196 N N . ASP A 1 298 ? 9.433 -19.161 -14.858 1.00 53.28 298 ASP A N 1
ATOM 2197 C CA . ASP A 1 298 ? 9.735 -20.347 -15.688 1.00 53.28 298 ASP A CA 1
ATOM 2198 C C . ASP A 1 298 ? 9.857 -20.118 -17.216 1.00 53.28 298 ASP A C 1
ATOM 2200 O O . ASP A 1 298 ? 9.915 -21.077 -17.988 1.00 53.28 298 ASP A O 1
ATOM 2204 N N . ASN A 1 299 ? 9.906 -18.871 -17.698 1.00 56.72 299 ASN A N 1
ATOM 2205 C CA . ASN A 1 299 ? 10.231 -18.576 -19.094 1.00 56.72 299 ASN A CA 1
ATOM 2206 C C . ASN A 1 299 ? 11.688 -18.102 -19.238 1.00 56.72 299 ASN A C 1
ATOM 2208 O O . ASN A 1 299 ? 12.157 -17.214 -18.528 1.00 56.72 299 ASN A O 1
ATOM 2212 N N . THR A 1 300 ? 12.407 -18.681 -20.201 1.00 56.69 300 THR A N 1
ATOM 2213 C CA . THR A 1 300 ? 13.866 -18.525 -20.357 1.00 56.69 300 THR A CA 1
ATOM 2214 C C . THR A 1 300 ? 14.333 -17.083 -20.561 1.00 56.69 300 THR A C 1
ATOM 2216 O O . THR A 1 300 ? 15.456 -16.750 -20.185 1.00 56.69 300 THR A O 1
ATOM 2219 N N . THR A 1 301 ? 13.490 -16.211 -21.119 1.00 65.62 301 THR A N 1
ATOM 2220 C CA . THR A 1 301 ? 13.801 -14.786 -21.302 1.00 65.62 301 THR A CA 1
ATOM 2221 C C . THR A 1 301 ? 13.889 -14.055 -19.966 1.00 65.62 301 THR A C 1
ATOM 2223 O O . THR A 1 301 ? 14.807 -13.262 -19.761 1.00 65.62 301 THR A O 1
ATOM 2226 N N . ASP A 1 302 ? 12.967 -14.328 -19.045 1.00 67.00 302 ASP A N 1
ATOM 2227 C CA . ASP A 1 302 ? 12.921 -13.638 -17.757 1.00 67.00 302 ASP A CA 1
ATOM 2228 C C . ASP A 1 302 ? 13.881 -14.263 -16.735 1.00 67.00 302 ASP A C 1
ATOM 2230 O O . ASP A 1 302 ? 14.533 -13.521 -16.006 1.00 67.00 302 ASP A O 1
ATOM 2234 N N . GLN A 1 303 ? 14.129 -15.580 -16.787 1.00 69.56 303 GLN A N 1
ATOM 2235 C CA . GLN A 1 303 ? 15.268 -16.186 -16.071 1.00 69.56 303 GLN A CA 1
ATOM 2236 C C . GLN A 1 303 ? 16.602 -15.545 -16.486 1.00 69.56 303 GLN A C 1
ATOM 2238 O O . GLN A 1 303 ? 17.442 -15.240 -15.639 1.00 69.56 303 GLN A O 1
ATOM 2243 N N . ALA A 1 304 ? 16.794 -15.289 -17.787 1.00 75.69 304 ALA A N 1
ATOM 2244 C CA . ALA A 1 304 ? 18.002 -14.643 -18.290 1.00 75.69 304 ALA A CA 1
ATOM 2245 C C . ALA A 1 304 ? 18.115 -13.176 -17.840 1.00 75.69 304 ALA A C 1
ATOM 2247 O O . ALA A 1 304 ? 19.200 -12.757 -17.432 1.00 75.69 304 ALA A O 1
ATOM 2248 N N . LYS A 1 305 ? 17.026 -12.394 -17.873 1.00 80.06 305 LYS A N 1
ATOM 2249 C CA . LYS A 1 305 ? 17.007 -11.026 -17.321 1.00 80.06 305 LYS A CA 1
ATOM 2250 C C . LYS A 1 305 ? 17.327 -11.023 -15.825 1.00 80.06 305 LYS A C 1
ATOM 2252 O O . LYS A 1 305 ? 18.194 -10.261 -15.412 1.00 80.06 305 LYS A O 1
ATOM 2257 N N . LEU A 1 306 ? 16.684 -11.893 -15.044 1.00 83.00 306 LEU A N 1
ATOM 2258 C CA . LEU A 1 306 ? 16.880 -12.010 -13.600 1.00 83.00 306 LEU A CA 1
ATOM 2259 C C . LEU A 1 306 ? 18.331 -12.351 -13.251 1.00 83.00 306 LEU A C 1
ATOM 2261 O O . LEU A 1 306 ? 18.962 -11.632 -12.481 1.00 83.00 306 LEU A O 1
ATOM 2265 N N . ALA A 1 307 ? 18.894 -13.397 -13.862 1.00 85.62 307 ALA A N 1
ATOM 2266 C CA . ALA A 1 307 ? 20.270 -13.813 -13.603 1.00 85.62 307 ALA A CA 1
ATOM 2267 C C . ALA A 1 307 ? 21.291 -12.720 -13.973 1.00 85.62 307 ALA A C 1
ATOM 2269 O O . ALA A 1 307 ? 22.211 -12.445 -13.204 1.00 85.62 307 ALA A O 1
ATOM 2270 N N . ASN A 1 308 ? 21.114 -12.049 -15.120 1.00 90.12 308 ASN A N 1
ATOM 2271 C CA . ASN A 1 308 ? 21.984 -10.939 -15.526 1.00 90.12 308 ASN A CA 1
ATOM 2272 C C . ASN A 1 308 ? 21.804 -9.694 -14.640 1.00 90.12 308 ASN A C 1
ATOM 2274 O O . ASN A 1 308 ? 22.785 -9.016 -14.335 1.00 90.12 308 ASN A O 1
ATOM 2278 N N . GLY A 1 309 ? 20.571 -9.398 -14.225 1.00 92.12 309 GLY A N 1
ATOM 2279 C CA . GLY A 1 309 ? 20.239 -8.298 -13.325 1.00 92.12 309 GLY A CA 1
ATOM 2280 C C . GLY A 1 309 ? 20.856 -8.494 -11.947 1.00 92.12 309 GLY A C 1
ATOM 2281 O O . GLY A 1 309 ? 21.605 -7.629 -11.504 1.00 92.12 309 GLY A O 1
ATOM 2282 N N . LEU A 1 310 ? 20.644 -9.655 -11.316 1.00 91.94 310 LEU A N 1
ATOM 2283 C CA . LEU A 1 310 ? 21.236 -10.004 -10.021 1.00 91.94 310 LEU A CA 1
ATOM 2284 C C . LEU A 1 310 ? 22.767 -10.017 -10.071 1.00 91.94 310 LEU A C 1
ATOM 2286 O O . LEU A 1 310 ? 23.403 -9.515 -9.147 1.00 91.94 310 LEU A O 1
ATOM 2290 N N . ALA A 1 311 ? 23.367 -10.521 -11.154 1.00 92.38 311 ALA A N 1
ATOM 2291 C CA . ALA A 1 311 ? 24.819 -10.514 -11.329 1.00 92.38 311 ALA A CA 1
ATOM 2292 C C . ALA A 1 311 ? 25.411 -9.093 -11.382 1.00 92.38 311 ALA A C 1
ATOM 2294 O O . ALA A 1 311 ? 26.516 -8.880 -10.889 1.00 92.38 311 ALA A O 1
ATOM 2295 N N . SER A 1 312 ? 24.689 -8.117 -11.942 1.00 94.31 312 SER A N 1
ATOM 2296 C CA . SER A 1 312 ? 25.095 -6.703 -11.932 1.00 94.31 312 SER A CA 1
ATOM 2297 C C . SER A 1 312 ? 24.653 -5.953 -10.667 1.00 94.31 312 SER A C 1
ATOM 2299 O O . SER A 1 312 ? 25.326 -5.010 -10.266 1.00 94.31 312 SER A O 1
ATOM 2301 N N . TRP A 1 313 ? 23.577 -6.382 -10.004 1.00 92.44 313 TRP A N 1
ATOM 2302 C CA . TRP A 1 313 ? 23.073 -5.826 -8.742 1.00 92.44 313 TRP A CA 1
ATOM 2303 C C . TRP A 1 313 ? 23.986 -6.147 -7.554 1.00 92.44 313 TRP A C 1
ATOM 2305 O O . TRP A 1 313 ? 24.262 -5.279 -6.731 1.00 92.44 313 TRP A O 1
ATOM 2315 N N . ARG A 1 314 ? 24.482 -7.391 -7.507 1.00 90.31 314 ARG A N 1
ATOM 2316 C CA . ARG A 1 314 ? 25.406 -7.941 -6.498 1.00 90.31 314 ARG A CA 1
ATOM 2317 C C . ARG A 1 314 ? 26.886 -7.711 -6.855 1.00 90.31 314 ARG A C 1
ATOM 2319 O O . ARG A 1 314 ? 27.770 -8.313 -6.252 1.00 90.31 314 ARG A O 1
ATOM 2326 N N . LYS A 1 315 ? 27.176 -6.889 -7.872 1.00 90.00 315 LYS A N 1
ATOM 2327 C CA . LYS A 1 315 ? 28.539 -6.599 -8.345 1.00 90.00 315 LYS A CA 1
ATOM 2328 C C . LYS A 1 315 ? 29.178 -5.497 -7.489 1.00 90.00 315 LYS A C 1
ATOM 2330 O O . LYS A 1 315 ? 28.702 -4.364 -7.557 1.00 90.00 315 LYS A O 1
ATOM 2335 N N . PRO A 1 316 ? 30.241 -5.784 -6.717 1.00 84.62 316 PRO A N 1
ATOM 2336 C CA . PRO A 1 316 ? 30.900 -4.767 -5.911 1.00 84.62 316 PRO A CA 1
ATOM 2337 C C . PRO A 1 316 ? 31.650 -3.747 -6.775 1.00 84.62 316 PRO A C 1
ATOM 2339 O O . PRO A 1 316 ? 32.203 -4.075 -7.828 1.00 84.62 316 PRO A O 1
ATOM 2342 N N . ASP A 1 317 ? 31.694 -2.514 -6.284 1.00 79.81 317 ASP A N 1
ATOM 2343 C CA . ASP A 1 317 ? 32.539 -1.435 -6.781 1.00 79.81 317 ASP A CA 1
ATOM 2344 C C . ASP A 1 317 ? 34.014 -1.601 -6.346 1.00 79.81 317 ASP A C 1
ATOM 2346 O O . ASP A 1 317 ? 34.406 -2.582 -5.707 1.00 79.81 317 ASP A O 1
ATOM 2350 N N . GLY A 1 318 ? 34.850 -0.597 -6.638 1.00 73.00 318 GLY A N 1
ATOM 2351 C CA . GLY A 1 318 ? 36.252 -0.559 -6.200 1.00 73.00 318 GLY A CA 1
ATOM 2352 C C . GLY A 1 318 ? 36.471 -0.472 -4.679 1.00 73.00 318 GLY A C 1
ATOM 2353 O O . GLY A 1 318 ? 37.615 -0.561 -4.236 1.00 73.00 318 GLY A O 1
ATOM 2354 N N . ASN A 1 319 ? 35.411 -0.307 -3.882 1.00 68.88 319 ASN A N 1
ATOM 2355 C CA . ASN A 1 319 ? 35.436 -0.278 -2.420 1.00 68.88 319 ASN A CA 1
ATOM 2356 C C . ASN A 1 319 ? 34.874 -1.572 -1.791 1.00 68.88 319 ASN A C 1
ATOM 2358 O O . ASN A 1 319 ? 35.013 -1.754 -0.579 1.00 68.88 319 ASN A O 1
ATOM 2362 N N . GLY A 1 320 ? 34.282 -2.473 -2.584 1.00 73.88 320 GLY A N 1
ATOM 2363 C CA . GLY A 1 320 ? 33.667 -3.719 -2.115 1.00 73.88 320 GLY A CA 1
ATOM 2364 C C . GLY A 1 320 ? 32.167 -3.616 -1.812 1.00 73.88 320 GLY A C 1
ATOM 2365 O O . GLY A 1 320 ? 31.684 -4.355 -0.959 1.00 73.88 320 GLY A O 1
ATOM 2366 N N . ILE A 1 321 ? 31.439 -2.683 -2.433 1.00 77.12 321 ILE A N 1
ATOM 2367 C CA . ILE A 1 321 ? 30.017 -2.413 -2.159 1.00 77.12 321 ILE A CA 1
ATOM 2368 C C . ILE A 1 321 ? 29.219 -2.451 -3.465 1.00 77.12 321 ILE A C 1
ATOM 2370 O O . ILE A 1 321 ? 29.613 -1.832 -4.452 1.00 77.12 321 ILE A O 1
ATOM 2374 N N . SER A 1 322 ? 28.101 -3.175 -3.482 1.00 86.00 322 SER A N 1
ATOM 2375 C CA . SER A 1 322 ? 27.174 -3.272 -4.614 1.00 86.00 322 SER A CA 1
ATOM 2376 C C . SER A 1 322 ? 25.833 -2.598 -4.296 1.00 86.00 322 SER A C 1
ATOM 2378 O O . SER A 1 322 ? 25.683 -1.899 -3.291 1.00 86.00 322 SER A O 1
ATOM 2380 N N . CYS A 1 323 ? 24.824 -2.784 -5.151 1.00 87.00 323 CYS A N 1
ATOM 2381 C CA . CYS A 1 323 ? 23.465 -2.358 -4.825 1.00 87.00 323 CYS A CA 1
ATOM 2382 C C . CYS A 1 323 ? 22.830 -3.263 -3.754 1.00 87.00 323 CYS A C 1
ATOM 2384 O O . CYS A 1 323 ? 22.019 -2.781 -2.964 1.00 87.00 323 CYS A O 1
ATOM 2386 N N . ALA A 1 324 ? 23.225 -4.539 -3.683 1.00 87.62 324 ALA A N 1
ATOM 2387 C CA . ALA A 1 324 ? 22.620 -5.529 -2.795 1.00 87.62 324 ALA A CA 1
ATOM 2388 C C . ALA A 1 324 ? 22.824 -5.238 -1.298 1.00 87.62 324 ALA A C 1
ATOM 2390 O O . ALA A 1 324 ? 21.915 -5.477 -0.503 1.00 87.62 324 ALA A O 1
ATOM 2391 N N . GLU A 1 325 ? 23.976 -4.682 -0.912 1.00 83.25 325 GLU A N 1
ATOM 2392 C CA . GLU A 1 325 ? 24.257 -4.297 0.476 1.00 83.25 325 GLU A CA 1
ATOM 2393 C C . GLU A 1 325 ? 23.417 -3.107 0.945 1.00 83.25 325 GLU A C 1
ATOM 2395 O O . GLU A 1 325 ? 23.232 -2.966 2.144 1.00 83.25 325 GLU A O 1
ATOM 2400 N N . CYS A 1 326 ? 22.922 -2.259 0.036 1.00 79.50 326 CYS A N 1
ATOM 2401 C CA . CYS A 1 326 ? 22.237 -0.991 0.340 1.00 79.50 326 CYS A CA 1
ATOM 2402 C C . CYS A 1 326 ? 20.711 -1.046 0.135 1.00 79.50 326 CYS A C 1
ATOM 2404 O O . CYS A 1 326 ? 19.947 -0.413 0.862 1.00 79.50 326 CYS A O 1
ATOM 2406 N N . HIS A 1 327 ? 20.269 -1.820 -0.856 1.00 83.06 327 HIS A N 1
ATOM 2407 C CA . HIS A 1 327 ? 18.881 -1.921 -1.320 1.00 83.06 327 HIS A CA 1
ATOM 2408 C C . HIS A 1 327 ? 18.282 -3.330 -1.118 1.00 83.06 327 HIS A C 1
ATOM 2410 O O . HIS A 1 327 ? 17.262 -3.699 -1.696 1.00 83.06 327 HIS A O 1
ATOM 2416 N N . GLY A 1 328 ? 18.941 -4.181 -0.332 1.00 82.94 328 GLY A N 1
ATOM 2417 C CA . GLY A 1 328 ? 18.535 -5.575 -0.192 1.00 82.94 328 GLY A CA 1
ATOM 2418 C C . GLY A 1 328 ? 18.867 -6.436 -1.422 1.00 82.94 328 GLY A C 1
ATOM 2419 O O . GLY A 1 328 ? 19.259 -5.951 -2.490 1.00 82.94 328 GLY A O 1
ATOM 2420 N N . PRO A 1 329 ? 18.707 -7.762 -1.303 1.00 80.62 329 PRO A N 1
ATOM 2421 C CA . PRO A 1 329 ? 19.374 -8.743 -2.167 1.00 80.62 329 PRO A CA 1
ATOM 2422 C C . PRO A 1 329 ? 18.850 -8.837 -3.610 1.00 80.62 329 PRO A C 1
ATOM 2424 O O . PRO A 1 329 ? 19.443 -9.560 -4.420 1.00 80.62 329 PRO A O 1
ATOM 2427 N N . ALA A 1 330 ? 17.745 -8.145 -3.908 1.00 81.75 330 ALA A N 1
ATOM 2428 C CA . ALA A 1 330 ? 16.946 -8.300 -5.125 1.00 81.75 330 ALA A CA 1
ATOM 2429 C C . ALA A 1 330 ? 16.471 -6.982 -5.768 1.00 81.75 330 ALA A C 1
ATOM 2431 O O . ALA A 1 330 ? 15.988 -7.015 -6.897 1.00 81.75 330 ALA A O 1
ATOM 2432 N N . GLY A 1 331 ? 16.547 -5.842 -5.069 1.00 86.75 331 GLY A N 1
ATOM 2433 C CA . GLY A 1 331 ? 16.009 -4.565 -5.560 1.00 86.75 331 GLY A CA 1
ATOM 2434 C C . GLY A 1 331 ? 14.482 -4.470 -5.602 1.00 86.75 331 GLY A C 1
ATOM 2435 O O . GLY A 1 331 ? 13.943 -3.694 -6.388 1.00 86.75 331 GLY A O 1
ATOM 2436 N N . PHE A 1 332 ? 13.771 -5.245 -4.773 1.00 84.69 332 PHE A N 1
ATOM 2437 C CA . PHE A 1 332 ? 12.313 -5.132 -4.633 1.00 84.69 332 PHE A CA 1
ATOM 2438 C C . PHE A 1 332 ? 11.868 -3.776 -4.061 1.00 84.69 332 PHE A C 1
ATOM 2440 O O . PHE A 1 332 ? 10.748 -3.358 -4.345 1.00 84.69 332 PHE A O 1
ATOM 2447 N N . ASP A 1 333 ? 12.727 -3.080 -3.305 1.00 80.00 333 ASP A N 1
ATOM 2448 C CA . ASP A 1 333 ? 12.521 -1.685 -2.905 1.00 80.00 333 ASP A CA 1
ATOM 2449 C C . ASP A 1 333 ? 12.588 -0.765 -4.135 1.00 80.00 333 ASP A C 1
ATOM 2451 O O . ASP A 1 333 ? 11.621 -0.083 -4.457 1.00 80.00 333 ASP A O 1
ATOM 2455 N N . VAL A 1 334 ? 13.691 -0.805 -4.890 1.00 82.50 334 VAL A N 1
ATOM 2456 C CA . VAL A 1 334 ? 13.961 0.050 -6.054 1.00 82.50 334 VAL A CA 1
ATOM 2457 C C . VAL A 1 334 ? 12.975 -0.201 -7.196 1.00 82.50 334 VAL A C 1
ATOM 2459 O O . VAL A 1 334 ? 12.646 0.723 -7.939 1.00 82.50 334 VAL A O 1
ATOM 2462 N N . ALA A 1 335 ? 12.436 -1.414 -7.304 1.00 80.38 335 ALA A N 1
ATOM 2463 C CA . ALA A 1 335 ? 11.389 -1.739 -8.262 1.00 80.38 335 ALA A CA 1
ATOM 2464 C C . ALA A 1 335 ? 10.095 -0.938 -8.032 1.00 80.38 335 ALA A C 1
ATOM 2466 O O . ALA A 1 335 ? 9.364 -0.705 -8.989 1.00 80.38 335 ALA A O 1
ATOM 2467 N N . GLN A 1 336 ? 9.827 -0.422 -6.827 1.00 75.31 336 GLN A N 1
ATOM 2468 C CA . GLN A 1 336 ? 8.644 0.414 -6.580 1.00 75.31 336 GLN A CA 1
ATOM 2469 C C . GLN A 1 336 ? 8.643 1.715 -7.398 1.00 75.31 336 GLN A C 1
ATOM 2471 O O . GLN A 1 336 ? 7.579 2.288 -7.636 1.00 75.31 336 GLN A O 1
ATOM 2476 N N . PHE A 1 337 ? 9.805 2.194 -7.853 1.00 74.00 337 PHE A N 1
ATOM 2477 C CA . PHE A 1 337 ? 9.949 3.514 -8.467 1.00 74.00 337 PHE A CA 1
ATOM 2478 C C . PHE A 1 337 ? 10.238 3.435 -9.971 1.00 74.00 337 PHE A C 1
ATOM 2480 O O . PHE A 1 337 ? 11.082 2.666 -10.427 1.00 74.00 337 PHE A O 1
ATOM 2487 N N . ASN A 1 338 ? 9.586 4.298 -10.751 1.00 69.88 338 ASN A N 1
ATOM 2488 C CA . ASN A 1 338 ? 9.847 4.457 -12.179 1.00 69.88 338 ASN A CA 1
ATOM 2489 C C . ASN A 1 338 ? 11.132 5.276 -12.387 1.00 69.88 338 ASN A C 1
ATOM 2491 O O . ASN A 1 338 ? 11.095 6.493 -12.585 1.00 69.88 338 ASN A O 1
ATOM 2495 N N . PHE A 1 339 ? 12.279 4.604 -12.283 1.00 71.19 339 PHE A N 1
ATOM 2496 C CA . PHE A 1 339 ? 13.544 5.120 -12.793 1.00 71.19 339 PHE A CA 1
ATOM 2497 C C . PHE A 1 339 ? 13.642 4.820 -14.290 1.00 71.19 339 PHE A C 1
ATOM 2499 O O . PHE A 1 339 ? 13.655 3.653 -14.681 1.00 71.19 339 PHE A O 1
ATOM 2506 N N . SER A 1 340 ? 13.811 5.847 -15.127 1.00 70.44 340 SER A N 1
ATOM 2507 C CA . SER A 1 340 ? 14.157 5.603 -16.529 1.00 70.44 340 SER A CA 1
ATOM 2508 C C . SER A 1 340 ? 15.554 4.980 -16.645 1.00 70.44 340 SER A C 1
ATOM 2510 O O . SER A 1 340 ? 16.420 5.191 -15.791 1.00 70.44 340 SER A O 1
ATOM 2512 N N . GLN A 1 341 ? 15.825 4.287 -17.752 1.00 74.44 341 GLN A N 1
ATOM 2513 C CA . GLN A 1 341 ? 17.157 3.764 -18.085 1.00 74.44 341 GLN A CA 1
ATOM 2514 C C . GLN A 1 341 ? 18.271 4.824 -17.949 1.00 74.44 341 GLN A C 1
ATOM 2516 O O . GLN A 1 341 ? 19.356 4.535 -17.447 1.00 74.44 341 GLN A O 1
ATOM 2521 N N . ALA A 1 342 ? 17.994 6.072 -18.348 1.00 71.38 342 ALA A N 1
ATOM 2522 C CA . ALA A 1 342 ? 18.932 7.191 -18.249 1.00 71.38 342 ALA A CA 1
ATOM 2523 C C . ALA A 1 342 ? 19.118 7.702 -16.805 1.00 71.38 342 ALA A C 1
ATOM 2525 O O . ALA A 1 342 ? 20.174 8.247 -16.470 1.00 71.38 342 ALA A O 1
ATOM 2526 N N . ASP A 1 343 ? 18.117 7.525 -15.940 1.00 72.88 343 ASP A N 1
ATOM 2527 C CA . ASP A 1 343 ? 18.219 7.824 -14.510 1.00 72.88 343 ASP A CA 1
ATOM 2528 C C . ASP A 1 343 ? 18.976 6.730 -13.758 1.00 72.88 343 ASP A C 1
ATOM 2530 O O . ASP A 1 343 ? 19.838 7.066 -12.949 1.00 72.88 343 ASP A O 1
ATOM 2534 N N . LEU A 1 344 ? 18.741 5.450 -14.078 1.00 77.44 344 LEU A N 1
ATOM 2535 C CA . LEU A 1 344 ? 19.520 4.333 -13.535 1.00 77.44 344 LEU A CA 1
ATOM 2536 C C . LEU A 1 344 ? 20.992 4.456 -13.912 1.00 77.44 344 LEU A C 1
ATOM 2538 O O . LEU A 1 344 ? 21.815 4.555 -13.008 1.00 77.44 344 LEU A O 1
ATOM 2542 N N . ARG A 1 345 ? 21.326 4.559 -15.208 1.00 82.44 345 ARG A N 1
ATOM 2543 C CA . ARG A 1 345 ? 22.715 4.743 -15.676 1.00 82.44 345 ARG A CA 1
ATOM 2544 C C . ARG A 1 345 ? 23.419 5.880 -14.931 1.00 82.44 345 ARG A C 1
ATOM 2546 O O . ARG A 1 345 ? 24.510 5.689 -14.403 1.00 82.44 345 ARG A O 1
ATOM 2553 N N . ARG A 1 346 ? 22.761 7.038 -14.785 1.00 79.12 346 ARG A N 1
ATOM 2554 C CA . ARG A 1 346 ? 23.295 8.187 -14.032 1.00 79.12 346 ARG A CA 1
ATOM 2555 C C . ARG A 1 346 ? 23.454 7.911 -12.530 1.00 79.12 346 ARG A C 1
ATOM 2557 O O . ARG A 1 346 ? 24.423 8.375 -11.938 1.00 79.12 346 ARG A O 1
ATOM 2564 N N . ALA A 1 347 ? 22.527 7.181 -11.911 1.00 75.12 347 ALA A N 1
ATOM 2565 C CA . ALA A 1 347 ? 22.552 6.841 -10.487 1.00 75.12 347 ALA A CA 1
ATOM 2566 C C . ALA A 1 347 ? 23.513 5.687 -10.135 1.00 75.12 347 ALA A C 1
ATOM 2568 O O . ALA A 1 347 ? 23.912 5.570 -8.972 1.00 75.12 347 ALA A O 1
ATOM 2569 N N . THR A 1 348 ? 23.880 4.848 -11.110 1.00 80.75 348 THR A N 1
ATOM 2570 C CA . THR A 1 348 ? 24.802 3.713 -10.948 1.00 80.75 348 THR A CA 1
ATOM 2571 C C . THR A 1 348 ? 26.213 3.986 -11.468 1.00 80.75 348 THR A C 1
ATOM 2573 O O . THR A 1 348 ? 27.128 3.294 -11.035 1.00 80.75 348 THR A O 1
ATOM 2576 N N . ALA A 1 349 ? 26.419 4.988 -12.333 1.00 81.75 349 ALA A N 1
ATOM 2577 C CA . ALA A 1 349 ? 27.716 5.334 -12.937 1.00 81.75 349 ALA A CA 1
ATOM 2578 C C . ALA A 1 349 ? 28.929 5.427 -11.977 1.00 81.75 349 ALA A C 1
ATOM 2580 O O . ALA A 1 349 ? 30.029 5.096 -12.417 1.00 81.75 349 ALA A O 1
ATOM 2581 N N . PRO A 1 350 ? 28.799 5.820 -10.688 1.00 77.62 350 PRO A N 1
ATOM 2582 C CA . PRO A 1 350 ? 29.927 5.774 -9.749 1.00 77.62 350 PRO A CA 1
ATOM 2583 C C . PRO A 1 350 ? 30.421 4.358 -9.392 1.00 77.62 350 PRO A C 1
ATOM 2585 O O . PRO A 1 350 ? 31.514 4.225 -8.849 1.00 77.62 350 PRO A O 1
ATOM 2588 N N . HIS A 1 351 ? 29.630 3.316 -9.676 1.00 76.75 351 HIS A N 1
ATOM 2589 C CA . HIS A 1 351 ? 29.869 1.928 -9.254 1.00 76.75 351 HIS A CA 1
ATOM 2590 C C . HIS A 1 351 ? 29.836 0.918 -10.422 1.00 76.75 351 HIS A C 1
ATOM 2592 O O . HIS A 1 351 ? 30.527 -0.099 -10.384 1.00 76.75 351 HIS A O 1
ATOM 2598 N N . LEU A 1 352 ? 29.023 1.170 -11.459 1.00 87.12 352 LEU A N 1
ATOM 2599 C CA . LEU A 1 352 ? 28.663 0.210 -12.511 1.00 87.12 352 LEU A CA 1
ATOM 2600 C C . LEU A 1 352 ? 28.697 0.834 -13.915 1.00 87.12 352 LEU A C 1
ATOM 2602 O O . LEU A 1 352 ? 28.556 2.044 -14.079 1.00 87.12 352 LEU A O 1
ATOM 2606 N N . THR A 1 353 ? 28.833 -0.011 -14.941 1.00 91.38 353 THR A N 1
ATOM 2607 C CA . THR A 1 353 ? 28.788 0.414 -16.353 1.00 91.38 353 THR A CA 1
ATOM 2608 C C . THR A 1 353 ? 27.352 0.601 -16.855 1.00 91.38 353 THR A C 1
ATOM 2610 O O . THR A 1 353 ? 26.428 -0.011 -16.319 1.00 91.38 353 THR A O 1
ATOM 2613 N N . ASP A 1 354 ? 27.154 1.353 -17.944 1.00 88.50 354 ASP A N 1
ATOM 2614 C CA . ASP A 1 354 ? 25.849 1.462 -18.623 1.00 88.50 354 ASP A CA 1
ATOM 2615 C C . ASP A 1 354 ? 25.242 0.087 -18.962 1.00 88.50 354 ASP A C 1
ATOM 2617 O O . ASP A 1 354 ? 24.050 -0.134 -18.768 1.00 88.50 354 ASP A O 1
ATOM 2621 N N . ALA A 1 355 ? 26.069 -0.869 -19.396 1.00 88.19 355 ALA A N 1
ATOM 2622 C CA . ALA A 1 355 ? 25.634 -2.229 -19.719 1.00 88.19 355 ALA A CA 1
ATOM 2623 C C . ALA A 1 355 ? 25.290 -3.079 -18.478 1.00 88.19 355 ALA A C 1
ATOM 2625 O O . ALA A 1 355 ? 24.622 -4.102 -18.603 1.00 88.19 355 ALA A O 1
ATOM 2626 N N . ASP A 1 356 ? 25.743 -2.690 -17.284 1.00 91.88 356 ASP A N 1
ATOM 2627 C CA . ASP A 1 356 ? 25.304 -3.280 -16.015 1.00 91.88 356 ASP A CA 1
ATOM 2628 C C . ASP A 1 356 ? 23.999 -2.632 -15.529 1.00 91.88 356 ASP A C 1
ATOM 2630 O O . ASP A 1 356 ? 23.077 -3.336 -15.115 1.00 91.88 356 ASP A O 1
ATOM 2634 N N . ALA A 1 357 ? 23.889 -1.306 -15.663 1.00 88.06 357 ALA A N 1
ATOM 2635 C CA . ALA A 1 357 ? 22.675 -0.547 -15.374 1.00 88.06 357 ALA A CA 1
ATOM 2636 C C . ALA A 1 357 ? 21.484 -1.008 -16.233 1.00 88.06 357 ALA A C 1
ATOM 2638 O O . ALA A 1 357 ? 20.369 -1.118 -15.730 1.00 88.06 357 ALA A O 1
ATOM 2639 N N . ASP A 1 358 ? 21.722 -1.347 -17.502 1.00 84.38 358 ASP A N 1
ATOM 2640 C CA . ASP A 1 358 ? 20.704 -1.865 -18.422 1.00 84.38 358 ASP A CA 1
ATOM 2641 C C . ASP A 1 358 ? 20.142 -3.233 -17.998 1.00 84.38 358 ASP A C 1
ATOM 2643 O O . ASP A 1 358 ? 18.943 -3.479 -18.142 1.00 84.38 358 ASP A O 1
ATOM 2647 N N . LYS A 1 359 ? 20.974 -4.121 -17.436 1.00 89.12 359 LYS A N 1
ATOM 2648 C CA . LYS A 1 359 ? 20.516 -5.420 -16.904 1.00 89.12 359 LYS A CA 1
ATOM 2649 C C . LYS A 1 359 ? 19.704 -5.231 -15.625 1.00 89.12 359 LYS A C 1
ATOM 2651 O O . LYS A 1 359 ? 18.680 -5.884 -15.449 1.00 89.12 359 LYS A O 1
ATOM 2656 N N . ILE A 1 360 ? 20.143 -4.316 -14.756 1.00 90.44 360 ILE A N 1
ATOM 2657 C CA . ILE A 1 360 ? 19.401 -3.926 -13.551 1.00 90.44 360 ILE A CA 1
ATOM 2658 C C . ILE A 1 360 ? 18.039 -3.344 -13.951 1.00 90.44 360 ILE A C 1
ATOM 2660 O O . ILE A 1 360 ? 17.024 -3.801 -13.443 1.00 90.44 360 ILE A O 1
ATOM 2664 N N . HIS A 1 361 ? 17.988 -2.430 -14.924 1.00 83.94 361 HIS A N 1
ATOM 2665 C CA . HIS A 1 361 ? 16.741 -1.894 -15.480 1.00 83.94 361 HIS A CA 1
ATOM 2666 C C . HIS A 1 361 ? 15.815 -3.009 -15.996 1.00 83.94 361 HIS A C 1
ATOM 2668 O O . HIS A 1 361 ? 14.638 -3.036 -15.649 1.00 83.94 361 HIS A O 1
ATOM 2674 N N . ALA A 1 362 ? 16.343 -3.980 -16.749 1.00 79.38 362 ALA A N 1
ATOM 2675 C CA . ALA A 1 362 ? 15.561 -5.111 -17.255 1.00 79.38 362 ALA A CA 1
ATOM 2676 C C . ALA A 1 362 ? 14.984 -6.020 -16.148 1.00 79.38 362 ALA A C 1
ATOM 2678 O O . ALA A 1 362 ? 13.894 -6.562 -16.328 1.00 79.38 362 ALA A O 1
ATOM 2679 N N . MET A 1 363 ? 15.682 -6.173 -15.018 1.00 86.94 363 MET A N 1
ATOM 2680 C CA . MET A 1 363 ? 15.206 -6.910 -13.837 1.00 86.94 363 MET A CA 1
ATOM 2681 C C . MET A 1 363 ? 14.193 -6.098 -13.017 1.00 86.94 363 MET A C 1
ATOM 2683 O O . MET A 1 363 ? 13.157 -6.629 -12.631 1.00 86.94 363 MET A O 1
ATOM 2687 N N . LEU A 1 364 ? 14.433 -4.801 -12.801 1.00 84.62 364 LEU A N 1
ATOM 2688 C CA . LEU A 1 364 ? 13.488 -3.918 -12.107 1.00 84.62 364 LEU A CA 1
ATOM 2689 C C . LEU A 1 364 ? 12.156 -3.807 -12.869 1.00 84.62 364 LEU A C 1
ATOM 2691 O O . LEU A 1 364 ? 11.098 -3.813 -12.247 1.00 84.62 364 LEU A O 1
ATOM 2695 N N . LEU A 1 365 ? 12.195 -3.802 -14.207 1.00 74.25 365 LEU A N 1
ATOM 2696 C CA . LEU A 1 365 ? 11.002 -3.879 -15.059 1.00 74.25 365 LEU A CA 1
ATOM 2697 C C . LEU A 1 365 ? 10.246 -5.214 -14.924 1.00 74.25 365 LEU A C 1
ATOM 2699 O O . LEU A 1 365 ? 9.030 -5.231 -15.096 1.00 74.25 365 LEU A O 1
ATOM 2703 N N . MET A 1 366 ? 10.914 -6.334 -14.618 1.00 73.88 366 MET A N 1
ATOM 2704 C CA . MET A 1 366 ? 10.201 -7.572 -14.265 1.00 73.88 366 MET A CA 1
ATOM 2705 C C . MET A 1 366 ? 9.480 -7.393 -12.937 1.00 73.88 366 MET A C 1
ATOM 2707 O O . MET A 1 366 ? 8.260 -7.482 -12.898 1.00 73.88 366 MET A O 1
ATOM 2711 N N . TRP A 1 367 ? 10.211 -7.009 -11.888 1.00 74.94 367 TRP A N 1
ATOM 2712 C CA . TRP A 1 367 ? 9.651 -6.782 -10.556 1.00 74.94 367 TRP A CA 1
ATOM 2713 C C . TRP A 1 367 ? 8.492 -5.776 -10.547 1.00 74.94 367 TRP A C 1
ATOM 2715 O O . TRP A 1 367 ? 7.556 -5.932 -9.769 1.00 74.94 367 TRP A O 1
ATOM 2725 N N . GLN A 1 368 ? 8.501 -4.780 -11.436 1.00 71.88 368 GLN A N 1
ATOM 2726 C CA . GLN A 1 368 ? 7.378 -3.858 -11.632 1.00 71.88 368 GLN A CA 1
ATOM 2727 C C . GLN A 1 368 ? 6.130 -4.536 -12.198 1.00 71.88 368 GLN A C 1
ATOM 2729 O O . GLN A 1 368 ? 5.033 -4.323 -11.687 1.00 71.88 368 GLN A O 1
ATOM 2734 N N . ASN A 1 369 ? 6.280 -5.380 -13.215 1.00 61.53 369 ASN A N 1
ATOM 2735 C CA . ASN A 1 369 ? 5.149 -6.101 -13.792 1.00 61.53 369 ASN A CA 1
ATOM 2736 C C . ASN A 1 369 ? 4.644 -7.217 -12.867 1.00 61.53 369 ASN A C 1
ATOM 2738 O O . ASN A 1 369 ? 3.437 -7.464 -12.818 1.00 61.53 369 ASN A O 1
ATOM 2742 N N . ASP A 1 370 ? 5.558 -7.895 -12.168 1.00 64.06 370 ASP A N 1
ATOM 2743 C CA . ASP A 1 370 ? 5.277 -9.026 -11.279 1.00 64.06 370 ASP A CA 1
ATOM 2744 C C . ASP A 1 370 ? 4.580 -8.523 -9.998 1.00 64.06 370 ASP A C 1
ATOM 2746 O O . ASP A 1 370 ? 3.525 -9.035 -9.600 1.00 64.06 370 ASP A O 1
ATOM 2750 N N . TYR A 1 371 ? 5.138 -7.459 -9.398 1.00 61.81 371 TYR A N 1
ATOM 2751 C CA . TYR A 1 371 ? 4.838 -7.003 -8.041 1.00 61.81 371 TYR A CA 1
ATOM 2752 C C . TYR A 1 371 ? 4.414 -5.528 -7.900 1.00 61.81 371 TYR A C 1
ATOM 2754 O O . TYR A 1 371 ? 4.198 -5.122 -6.768 1.00 61.81 371 TYR A O 1
ATOM 2762 N N . TYR A 1 372 ? 4.255 -4.697 -8.940 1.00 59.53 372 TYR A N 1
ATOM 2763 C CA . TYR A 1 372 ? 3.830 -3.286 -8.761 1.00 59.53 372 TYR A CA 1
ATOM 2764 C C . TYR A 1 372 ? 2.838 -2.792 -9.845 1.00 59.53 372 TYR A C 1
ATOM 2766 O O . TYR A 1 372 ? 3.176 -1.935 -10.666 1.00 59.53 372 TYR A O 1
ATOM 2774 N N . PRO A 1 373 ? 1.585 -3.302 -9.852 1.00 43.09 373 PRO A N 1
ATOM 2775 C CA . PRO A 1 373 ? 0.667 -3.165 -10.985 1.00 43.09 373 PRO A CA 1
ATOM 2776 C C . PRO A 1 373 ? 0.235 -1.714 -11.343 1.00 43.09 373 PRO A C 1
ATOM 2778 O O . PRO A 1 373 ? 0.043 -0.871 -10.456 1.00 43.09 373 PRO A O 1
ATOM 2781 N N . PRO A 1 374 ? -0.007 -1.423 -12.645 1.00 38.44 374 PRO A N 1
ATOM 2782 C CA . PRO A 1 374 ? -0.308 -0.092 -13.198 1.00 38.44 374 PRO A CA 1
ATOM 2783 C C . PRO A 1 374 ? -1.433 0.740 -12.575 1.00 38.44 374 PRO A C 1
ATOM 2785 O O . PRO A 1 374 ? -1.426 1.956 -12.745 1.00 38.44 374 PRO A O 1
ATOM 2788 N N . GLU A 1 375 ? -2.391 0.141 -11.865 1.00 35.72 375 GLU A N 1
ATOM 2789 C CA . GLU A 1 375 ? -3.460 0.897 -11.188 1.00 35.72 375 GLU A CA 1
ATOM 2790 C C . GLU A 1 375 ? -2.909 1.780 -10.055 1.00 35.72 375 GLU A C 1
ATOM 2792 O O . GLU A 1 375 ? -3.448 2.850 -9.776 1.00 35.72 375 GLU A O 1
ATOM 2797 N N . GLY A 1 376 ? -1.775 1.380 -9.463 1.00 38.62 376 GLY A N 1
ATOM 2798 C CA . GLY A 1 376 ? -0.933 2.256 -8.651 1.00 38.62 376 GLY A CA 1
ATOM 2799 C C . GLY A 1 376 ? 0.212 2.903 -9.440 1.00 38.62 376 GLY A C 1
ATOM 2800 O O . GLY A 1 376 ? 0.612 4.019 -9.099 1.00 38.62 376 GLY A O 1
ATOM 2801 N N . GLY A 1 377 ? 0.750 2.200 -10.442 1.00 46.28 377 GLY A N 1
ATOM 2802 C CA . GLY A 1 377 ? 1.876 2.625 -11.280 1.00 46.28 377 GLY A CA 1
ATOM 2803 C C . GLY A 1 377 ? 3.232 2.630 -10.561 1.00 46.28 377 GLY A C 1
ATOM 2804 O O . GLY A 1 377 ? 3.315 2.918 -9.362 1.00 46.28 377 GLY A O 1
ATOM 2805 N N . ALA A 1 378 ? 4.308 2.357 -11.305 1.00 49.84 378 ALA A N 1
ATOM 2806 C CA . ALA A 1 378 ? 5.674 2.543 -10.819 1.00 49.84 378 ALA A CA 1
ATOM 2807 C C . ALA A 1 378 ? 5.912 4.031 -10.495 1.00 49.84 378 ALA A C 1
ATOM 2809 O O . ALA A 1 378 ? 5.553 4.931 -11.261 1.00 49.84 378 ALA A O 1
ATOM 2810 N N . LYS A 1 379 ? 6.460 4.314 -9.314 1.00 62.44 379 LYS A N 1
ATOM 2811 C CA . LYS A 1 379 ? 6.319 5.628 -8.675 1.00 62.44 379 LYS A CA 1
ATOM 2812 C C . LYS A 1 379 ? 7.357 6.643 -9.157 1.00 62.44 379 LYS A C 1
ATOM 2814 O O . LYS A 1 379 ? 8.552 6.373 -9.146 1.00 62.44 379 LYS A O 1
ATOM 2819 N N . SER A 1 380 ? 6.913 7.841 -9.535 1.00 64.75 380 SER A N 1
ATOM 2820 C CA . SER A 1 380 ? 7.794 8.947 -9.947 1.00 64.75 380 SER A CA 1
ATOM 2821 C C . SER A 1 380 ? 8.751 9.358 -8.819 1.00 64.75 380 SER A C 1
ATOM 2823 O O . SER A 1 380 ? 8.319 9.913 -7.809 1.00 64.75 380 SER A O 1
ATOM 2825 N N . VAL A 1 381 ? 10.056 9.144 -9.009 1.00 62.69 381 VAL A N 1
ATOM 2826 C CA . VAL A 1 381 ? 11.111 9.423 -8.009 1.00 62.69 381 VAL A CA 1
ATOM 2827 C C . VAL A 1 381 ? 11.160 10.882 -7.526 1.00 62.69 381 VAL A C 1
ATOM 2829 O O . VAL A 1 381 ? 11.599 11.142 -6.411 1.00 62.69 381 VAL A O 1
ATOM 2832 N N . ALA A 1 382 ? 10.670 11.827 -8.335 1.00 56.59 382 ALA A N 1
ATOM 2833 C CA . ALA A 1 382 ? 10.655 13.265 -8.039 1.00 56.59 382 ALA A CA 1
ATOM 2834 C C . ALA A 1 382 ? 9.393 13.742 -7.287 1.00 56.59 382 ALA A C 1
ATOM 2836 O O . ALA A 1 382 ? 9.334 14.872 -6.806 1.00 56.59 382 ALA A O 1
ATOM 2837 N N . SER A 1 383 ? 8.345 12.913 -7.213 1.00 62.84 383 SER A N 1
ATOM 2838 C CA . SER A 1 383 ? 7.052 13.294 -6.617 1.00 62.84 383 SER A CA 1
ATOM 2839 C C . SER A 1 383 ? 6.469 12.253 -5.662 1.00 62.84 383 SER A C 1
ATOM 2841 O O . SER A 1 383 ? 5.425 12.496 -5.055 1.00 62.84 383 SER A O 1
ATOM 2843 N N . PHE A 1 384 ? 7.103 11.087 -5.541 1.00 68.25 384 PHE A N 1
ATOM 2844 C CA . PHE A 1 384 ? 6.659 10.016 -4.666 1.00 68.25 384 PHE A CA 1
ATOM 2845 C C . PHE A 1 384 ? 7.194 10.169 -3.247 1.00 68.25 384 PHE A C 1
ATOM 2847 O O . PHE A 1 384 ? 8.338 10.564 -3.008 1.00 68.25 384 PHE A O 1
ATOM 2854 N N . ARG A 1 385 ? 6.324 9.808 -2.308 1.00 75.00 385 ARG A N 1
ATOM 2855 C CA . ARG A 1 385 ? 6.533 9.858 -0.870 1.00 75.00 385 ARG A CA 1
ATOM 2856 C C . ARG A 1 385 ? 6.341 8.424 -0.367 1.00 75.00 385 ARG A C 1
ATOM 2858 O O . ARG A 1 385 ? 5.197 7.977 -0.313 1.00 75.00 385 ARG A O 1
ATOM 2865 N N . PRO A 1 386 ? 7.416 7.676 -0.069 1.00 67.25 386 PRO A N 1
ATOM 2866 C CA . PRO A 1 386 ? 7.360 6.217 0.083 1.00 67.25 386 PRO A CA 1
ATOM 2867 C C . PRO A 1 386 ? 6.539 5.755 1.285 1.00 67.25 386 PRO A C 1
ATOM 2869 O O . PRO A 1 386 ? 5.982 4.667 1.266 1.00 67.25 386 PRO A O 1
ATOM 2872 N N . VAL A 1 387 ? 6.403 6.610 2.300 1.00 74.25 387 VAL A N 1
ATOM 2873 C CA . VAL A 1 387 ? 5.592 6.347 3.497 1.00 74.25 387 VAL A CA 1
ATOM 2874 C C . VAL A 1 387 ? 4.196 6.981 3.429 1.00 74.25 387 VAL A C 1
ATOM 2876 O O . VAL A 1 387 ? 3.482 7.000 4.428 1.00 74.25 387 VAL A O 1
ATOM 2879 N N . GLN A 1 388 ? 3.803 7.551 2.282 1.00 81.75 388 GLN A N 1
ATOM 2880 C CA . GLN A 1 388 ? 2.484 8.161 2.110 1.00 81.75 388 GLN A CA 1
ATOM 2881 C C . GLN A 1 388 ? 1.434 7.059 1.915 1.00 81.75 388 GLN A C 1
ATOM 2883 O O . GLN A 1 388 ? 1.445 6.389 0.876 1.00 81.75 388 GLN A O 1
ATOM 2888 N N . PRO A 1 389 ? 0.489 6.887 2.852 1.00 76.12 389 PRO A N 1
ATOM 2889 C CA . PRO A 1 389 ? -0.522 5.850 2.739 1.00 76.12 389 PRO A CA 1
ATOM 2890 C C . PRO A 1 389 ? -1.433 6.114 1.534 1.00 76.12 389 PRO A C 1
ATOM 2892 O O . PRO A 1 389 ? -1.637 7.252 1.091 1.00 76.12 389 PRO A O 1
ATOM 2895 N N . ASN A 1 390 ? -1.921 5.024 0.949 1.00 69.38 390 ASN A N 1
ATOM 2896 C CA . ASN A 1 390 ? -2.595 4.970 -0.346 1.00 69.38 390 ASN A CA 1
ATOM 2897 C C . ASN A 1 390 ? -1.789 5.570 -1.525 1.00 69.38 390 ASN A C 1
ATOM 2899 O O . ASN A 1 390 ? -2.318 5.729 -2.619 1.00 69.38 390 ASN A O 1
ATOM 2903 N N . ASN A 1 391 ? -0.503 5.909 -1.346 1.00 67.06 391 ASN A N 1
ATOM 2904 C CA . ASN A 1 391 ? 0.323 6.677 -2.292 1.00 67.06 391 ASN A CA 1
ATOM 2905 C C . ASN A 1 391 ? -0.203 8.097 -2.603 1.00 67.06 391 ASN A C 1
ATOM 2907 O O . ASN A 1 391 ? 0.304 8.754 -3.514 1.00 67.06 391 ASN A O 1
ATOM 2911 N N . THR A 1 392 ? -1.216 8.583 -1.876 1.00 68.81 392 THR A N 1
ATOM 2912 C CA . THR A 1 392 ? -1.922 9.838 -2.183 1.00 68.81 392 THR A CA 1
ATOM 2913 C C . THR A 1 392 ? -1.916 10.788 -0.997 1.00 68.81 392 THR A C 1
ATOM 2915 O O . THR A 1 392 ? -2.338 10.429 0.102 1.00 68.81 392 THR A O 1
ATOM 2918 N N . LEU A 1 393 ? -1.529 12.033 -1.250 1.00 77.31 393 LEU A N 1
ATOM 2919 C CA . LEU A 1 393 ? -1.692 13.138 -0.315 1.00 77.31 393 LEU A CA 1
ATOM 2920 C C . LEU A 1 393 ? -3.087 13.755 -0.501 1.00 77.31 393 LEU A C 1
ATOM 2922 O O . LEU A 1 393 ? -3.401 14.259 -1.583 1.00 77.31 393 LEU A O 1
ATOM 2926 N N . ILE A 1 394 ? -3.929 13.723 0.535 1.00 80.69 394 ILE A N 1
ATOM 2927 C CA . ILE A 1 394 ? -5.244 14.381 0.493 1.00 80.69 394 ILE A CA 1
ATOM 2928 C C . ILE A 1 394 ? -5.055 15.871 0.223 1.00 80.69 394 ILE A C 1
ATOM 2930 O O . ILE A 1 394 ? -4.180 16.521 0.797 1.00 80.69 394 ILE A O 1
ATOM 2934 N N . GLY A 1 395 ? -5.883 16.413 -0.670 1.00 70.38 395 GLY A N 1
ATOM 2935 C CA . GLY A 1 395 ? -5.819 17.822 -1.031 1.00 70.38 395 GLY A CA 1
ATOM 2936 C C . GLY A 1 395 ? -4.525 18.220 -1.750 1.00 70.38 395 GLY A C 1
ATOM 2937 O O . GLY A 1 395 ? -4.094 19.362 -1.620 1.00 70.38 395 GLY A O 1
ATOM 2938 N N . ALA A 1 396 ? -3.893 17.313 -2.508 1.00 68.44 396 ALA A N 1
ATOM 2939 C CA . ALA A 1 396 ? -2.686 17.613 -3.291 1.00 68.44 396 ALA A CA 1
ATOM 2940 C C . ALA A 1 396 ? -2.846 18.801 -4.267 1.00 68.44 396 ALA A C 1
ATOM 2942 O O . ALA A 1 396 ? -1.876 19.506 -4.526 1.00 68.44 396 ALA A O 1
ATOM 2943 N N . ASN A 1 397 ? -4.064 19.046 -4.768 1.00 69.06 397 ASN A N 1
ATOM 2944 C CA . ASN A 1 397 ? -4.388 20.163 -5.667 1.00 69.06 397 ASN A CA 1
ATOM 2945 C C . ASN A 1 397 ? -4.768 21.469 -4.936 1.00 69.06 397 ASN A C 1
ATOM 2947 O O . ASN A 1 397 ? -5.073 22.464 -5.592 1.00 69.06 397 ASN A O 1
ATOM 2951 N N . LEU A 1 398 ? -4.826 21.473 -3.599 1.00 69.19 398 LEU A N 1
ATOM 2952 C CA . LEU A 1 398 ? -5.230 22.650 -2.828 1.00 69.19 398 LEU A CA 1
ATOM 2953 C C . LEU A 1 398 ? -4.100 23.683 -2.765 1.00 69.19 398 LEU A C 1
ATOM 2955 O O . LEU A 1 398 ? -2.923 23.343 -2.660 1.00 69.19 398 LEU A O 1
ATOM 2959 N N . THR A 1 399 ? -4.479 24.958 -2.750 1.00 69.12 399 THR A N 1
ATOM 2960 C CA . THR A 1 399 ? -3.573 26.097 -2.568 1.00 69.12 399 THR A CA 1
ATOM 2961 C C . THR A 1 399 ? -3.847 26.803 -1.238 1.00 69.12 399 THR A C 1
ATOM 2963 O O . THR A 1 399 ? -4.947 26.737 -0.682 1.00 69.12 399 THR A O 1
ATOM 2966 N N . GLY A 1 400 ? -2.835 27.469 -0.691 1.00 65.62 400 GLY A N 1
ATOM 2967 C CA . GLY A 1 400 ? -2.898 28.166 0.594 1.00 65.62 400 GLY A CA 1
ATOM 2968 C C . GLY A 1 400 ? -1.498 28.456 1.119 1.00 65.62 400 GLY A C 1
ATOM 2969 O O . GLY A 1 400 ? -0.505 28.091 0.486 1.00 65.62 400 GLY A O 1
ATOM 2970 N N . SER A 1 401 ? -1.414 29.095 2.281 1.00 62.94 401 SER A N 1
ATOM 2971 C CA . SER A 1 401 ? -0.131 29.374 2.925 1.00 62.94 401 SER A CA 1
ATOM 2972 C C . SER A 1 401 ? 0.472 28.116 3.563 1.00 62.94 401 SER A C 1
ATOM 2974 O O . SER A 1 401 ? -0.253 27.269 4.083 1.00 62.94 401 SER A O 1
ATOM 2976 N N . LEU A 1 402 ? 1.801 27.999 3.582 1.00 63.12 402 LEU A N 1
ATOM 2977 C CA . LEU A 1 402 ? 2.505 27.028 4.437 1.00 63.12 402 LEU A CA 1
ATOM 2978 C C . LEU A 1 402 ? 2.689 27.542 5.876 1.00 63.12 402 LEU A C 1
ATOM 2980 O O . LEU A 1 402 ? 3.069 26.769 6.751 1.00 63.12 402 LEU A O 1
ATOM 2984 N N . ASN A 1 403 ? 2.426 28.828 6.126 1.00 57.47 403 ASN A N 1
ATOM 2985 C CA . ASN A 1 403 ? 2.697 29.461 7.415 1.00 57.47 403 ASN A CA 1
ATOM 2986 C C . ASN A 1 403 ? 1.752 28.919 8.519 1.00 57.47 403 ASN A C 1
ATOM 2988 O O . ASN A 1 403 ? 0.562 28.709 8.242 1.00 57.47 403 ASN A O 1
ATOM 2992 N N . PRO A 1 404 ? 2.232 28.678 9.760 1.00 52.34 404 PRO A N 1
ATOM 2993 C CA . PRO A 1 404 ? 1.422 28.078 10.830 1.00 52.34 404 PRO A CA 1
ATOM 2994 C C . PRO A 1 404 ? 0.214 28.910 11.287 1.00 52.34 404 PRO A C 1
ATOM 2996 O O . PRO A 1 404 ? -0.720 28.334 11.843 1.00 52.34 404 PRO A O 1
ATOM 2999 N N . ASP A 1 405 ? 0.233 30.225 11.026 1.00 53.53 405 ASP A N 1
ATOM 3000 C CA . ASP A 1 405 ? -0.585 31.353 11.531 1.00 53.53 405 ASP A CA 1
ATOM 3001 C C . ASP A 1 405 ? -2.104 31.333 11.204 1.00 53.53 405 ASP A C 1
ATOM 3003 O O . ASP A 1 405 ? -2.797 32.346 11.119 1.00 53.53 405 ASP A O 1
ATOM 3007 N N . HIS A 1 406 ? -2.655 30.125 11.147 1.00 53.75 406 HIS A N 1
ATOM 3008 C CA . HIS A 1 406 ? -3.982 29.763 11.644 1.00 53.75 406 HIS A CA 1
ATOM 3009 C C . HIS A 1 406 ? -5.229 30.309 10.919 1.00 53.75 406 HIS A C 1
ATOM 3011 O O . HIS A 1 406 ? -6.328 29.986 11.359 1.00 53.75 406 HIS A O 1
ATOM 3017 N N . THR A 1 407 ? -5.129 31.023 9.793 1.00 56.06 407 THR A N 1
ATOM 3018 C CA . THR A 1 407 ? -6.322 31.455 9.019 1.00 56.06 407 THR A CA 1
ATOM 3019 C C . THR A 1 407 ? -6.478 30.771 7.655 1.00 56.06 407 THR A C 1
ATOM 3021 O O . THR A 1 407 ? -7.511 30.147 7.435 1.00 56.06 407 THR A O 1
ATOM 3024 N N . ASP A 1 408 ? -5.464 30.789 6.777 1.00 59.00 408 ASP A N 1
ATOM 3025 C CA . ASP A 1 408 ? -5.521 30.163 5.434 1.00 59.00 408 ASP A CA 1
ATOM 3026 C C . ASP A 1 408 ? -4.357 29.186 5.148 1.00 59.00 408 ASP A C 1
ATOM 3028 O O . ASP A 1 408 ? -3.720 29.231 4.092 1.00 59.00 408 ASP A O 1
ATOM 3032 N N . SER A 1 409 ? -4.026 28.298 6.095 1.00 75.25 409 SER A N 1
ATOM 3033 C CA . SER A 1 409 ? -2.945 27.323 5.869 1.00 75.25 409 SER A CA 1
ATOM 3034 C C . SER A 1 409 ? -3.394 26.105 5.047 1.00 75.25 409 SER A C 1
ATOM 3036 O O . SER A 1 409 ? -4.519 25.614 5.169 1.00 75.25 409 SER A O 1
ATOM 3038 N N . ILE A 1 410 ? -2.492 25.577 4.219 1.00 78.38 410 ILE A N 1
ATOM 3039 C CA . ILE A 1 410 ? -2.720 24.376 3.406 1.00 78.38 410 ILE A CA 1
ATOM 3040 C C . ILE A 1 410 ? -3.046 23.154 4.275 1.00 78.38 410 ILE A C 1
ATOM 3042 O O . ILE A 1 410 ? -3.947 22.382 3.950 1.00 78.38 410 ILE A O 1
ATOM 3046 N N . HIS A 1 411 ? -2.377 23.015 5.422 1.00 81.00 411 HIS A N 1
ATOM 3047 C CA . HIS A 1 411 ? -2.612 21.928 6.371 1.00 81.00 411 HIS A CA 1
ATOM 3048 C C . HIS A 1 411 ? -4.034 21.972 6.945 1.00 81.00 411 HIS A C 1
ATOM 3050 O O . HIS A 1 411 ? -4.707 20.943 6.963 1.00 81.00 411 HIS A O 1
ATOM 3056 N N . ARG A 1 412 ? -4.537 23.166 7.304 1.00 79.69 412 ARG A N 1
ATOM 3057 C CA . ARG A 1 412 ? -5.926 23.359 7.757 1.00 79.69 412 ARG A CA 1
ATOM 3058 C C . ARG A 1 412 ? -6.938 22.840 6.726 1.00 79.69 412 ARG A C 1
ATOM 3060 O O . ARG A 1 412 ? -7.866 22.116 7.081 1.00 79.69 412 ARG A O 1
ATOM 3067 N N . LYS A 1 413 ? -6.729 23.131 5.437 1.00 82.12 413 LYS A N 1
ATOM 3068 C CA . LYS A 1 413 ? -7.608 22.648 4.354 1.00 82.12 413 LYS A CA 1
ATOM 3069 C C . LYS A 1 413 ? -7.525 21.124 4.179 1.00 82.12 413 LYS A C 1
ATOM 3071 O O . LYS A 1 413 ? -8.553 20.472 4.031 1.00 82.12 413 LYS A O 1
ATOM 3076 N N . ARG A 1 414 ? -6.329 20.531 4.268 1.00 86.44 414 ARG A N 1
ATOM 3077 C CA . ARG A 1 414 ? -6.152 19.067 4.184 1.00 86.44 414 ARG A CA 1
ATOM 3078 C C . ARG A 1 414 ? -6.760 18.304 5.370 1.00 86.44 414 ARG A C 1
ATOM 3080 O O . ARG A 1 414 ? -7.214 17.178 5.187 1.00 86.44 414 ARG A O 1
ATOM 3087 N N . ASP A 1 415 ? -6.803 18.899 6.563 1.00 87.19 415 ASP A N 1
ATOM 3088 C CA . ASP A 1 415 ? -7.493 18.330 7.734 1.00 87.19 415 ASP A CA 1
ATOM 3089 C C . ASP A 1 415 ? -9.019 18.286 7.536 1.00 87.19 415 ASP A C 1
ATOM 3091 O O . ASP A 1 415 ? -9.668 17.287 7.849 1.00 87.19 415 ASP A O 1
ATOM 3095 N N . ALA A 1 416 ? -9.581 19.340 6.933 1.00 84.56 416 ALA A N 1
ATOM 3096 C CA . ALA A 1 416 ? -10.994 19.408 6.565 1.00 84.56 416 ALA A CA 1
ATOM 3097 C C . ALA A 1 416 ? -11.384 18.362 5.504 1.00 84.56 416 ALA A C 1
ATOM 3099 O O . ALA A 1 416 ? -12.387 17.665 5.677 1.00 84.56 416 ALA A O 1
ATOM 3100 N N . GLU A 1 417 ? -10.580 18.206 4.448 1.00 86.38 417 GLU A N 1
ATOM 3101 C CA . GLU A 1 417 ? -10.783 17.163 3.432 1.00 86.38 417 GLU A CA 1
ATOM 3102 C C . GLU A 1 417 ? -10.675 15.748 4.022 1.00 86.38 417 GLU A C 1
ATOM 3104 O O . GLU A 1 417 ? -11.451 14.865 3.661 1.00 86.38 417 GLU A O 1
ATOM 3109 N N . PHE A 1 418 ? -9.767 15.517 4.977 1.00 91.00 418 PHE A N 1
ATOM 3110 C CA . PHE A 1 418 ? -9.664 14.219 5.648 1.00 91.00 418 PHE A CA 1
ATOM 3111 C C . PHE A 1 418 ? -10.910 13.893 6.489 1.00 91.00 418 PHE A C 1
ATOM 3113 O O . PHE A 1 418 ? -11.381 12.756 6.466 1.00 91.00 418 PHE A O 1
ATOM 3120 N N . ALA A 1 419 ? -11.523 14.885 7.145 1.00 89.25 419 ALA A N 1
ATOM 3121 C CA . ALA A 1 419 ? -12.809 14.698 7.827 1.00 89.25 419 ALA A CA 1
ATOM 3122 C C . ALA A 1 419 ? -13.924 14.272 6.857 1.00 89.25 419 ALA A C 1
ATOM 3124 O O . ALA A 1 419 ? -14.709 13.373 7.162 1.00 89.25 419 ALA A O 1
ATOM 3125 N N . ILE A 1 420 ? -13.977 14.902 5.679 1.00 85.38 420 ILE A N 1
ATOM 3126 C CA . ILE A 1 420 ? -14.929 14.573 4.610 1.00 85.38 420 ILE A CA 1
ATOM 3127 C C . ILE A 1 420 ? -14.673 13.151 4.090 1.00 85.38 420 ILE A C 1
ATOM 3129 O O . ILE A 1 420 ? -15.604 12.354 4.016 1.00 85.38 420 ILE A O 1
ATOM 3133 N N . TYR A 1 421 ? -13.415 12.783 3.839 1.00 87.31 421 TYR A N 1
ATOM 3134 C CA . TYR A 1 421 ? -13.006 11.432 3.435 1.00 87.31 421 TYR A CA 1
ATOM 3135 C C . TYR A 1 421 ? -13.400 10.354 4.467 1.00 87.31 421 TYR A C 1
ATOM 3137 O O . TYR A 1 421 ? -13.964 9.323 4.092 1.00 87.31 421 TYR A O 1
ATOM 3145 N N . MET A 1 422 ? -13.213 10.613 5.769 1.00 91.19 422 MET A N 1
ATOM 3146 C CA . MET A 1 422 ? -13.668 9.724 6.852 1.00 91.19 422 MET A CA 1
ATOM 3147 C C . MET A 1 422 ? -15.194 9.517 6.871 1.00 91.19 422 MET A C 1
ATOM 3149 O O . MET A 1 422 ? -15.659 8.447 7.271 1.00 91.19 422 MET A O 1
ATOM 3153 N N . ARG A 1 423 ? -15.969 10.532 6.463 1.00 89.06 423 ARG A N 1
ATOM 3154 C CA . ARG A 1 423 ? -17.441 10.526 6.454 1.00 89.06 423 ARG A CA 1
ATOM 3155 C C . ARG A 1 423 ? -18.029 9.895 5.192 1.00 89.06 423 ARG A C 1
ATOM 3157 O O . ARG A 1 423 ? -18.946 9.091 5.305 1.00 89.06 423 ARG A O 1
ATOM 3164 N N . ASP A 1 424 ? -17.521 10.259 4.018 1.00 82.25 424 ASP A N 1
ATOM 3165 C CA . ASP A 1 424 ? -18.168 9.949 2.735 1.00 82.25 424 ASP A CA 1
ATOM 3166 C C . ASP A 1 424 ? -17.564 8.719 2.049 1.00 82.25 424 ASP A C 1
ATOM 3168 O O . ASP A 1 424 ? -18.297 7.942 1.434 1.00 82.25 424 ASP A O 1
ATOM 3172 N N . VAL A 1 425 ? -16.245 8.521 2.182 1.00 80.88 425 VAL A N 1
ATOM 3173 C CA . VAL A 1 425 ? -15.500 7.445 1.503 1.00 80.88 425 VAL A CA 1
ATOM 3174 C C . VAL A 1 425 ? -15.248 6.263 2.437 1.00 80.88 425 VAL A C 1
ATOM 3176 O O . VAL A 1 425 ? -15.575 5.135 2.086 1.00 80.88 425 VAL A O 1
ATOM 3179 N N . LEU A 1 426 ? -14.724 6.505 3.645 1.00 82.94 426 LEU A N 1
ATOM 3180 C CA . LEU A 1 426 ? -14.531 5.446 4.652 1.00 82.94 426 LEU A CA 1
ATOM 3181 C C . LEU A 1 426 ? -15.805 5.134 5.460 1.00 82.94 426 LEU A C 1
ATOM 3183 O O . LEU A 1 426 ? -15.866 4.103 6.125 1.00 82.94 426 LEU A O 1
ATOM 3187 N N . GLN A 1 427 ? -16.795 6.034 5.437 1.00 87.12 427 GLN A N 1
ATOM 3188 C CA . GLN A 1 427 ? -18.105 5.906 6.099 1.00 87.12 427 GLN A CA 1
ATOM 3189 C C . GLN A 1 427 ? -18.046 5.480 7.580 1.00 87.12 427 GLN A C 1
ATOM 3191 O O . GLN A 1 427 ? -18.921 4.777 8.092 1.00 87.12 427 GLN A O 1
ATOM 3196 N N . LEU A 1 428 ? -17.012 5.935 8.295 1.00 90.81 428 LEU A N 1
ATOM 3197 C CA . LEU A 1 428 ? -16.758 5.551 9.683 1.00 90.81 428 LEU A CA 1
ATOM 3198 C C . LEU A 1 428 ? -17.861 6.089 10.600 1.00 90.81 428 LEU A C 1
ATOM 3200 O O . LEU A 1 428 ? -18.179 7.280 10.567 1.00 90.81 428 LEU A O 1
ATOM 3204 N N . ASN A 1 429 ? -18.392 5.250 11.492 1.00 93.81 429 ASN A N 1
ATOM 3205 C CA . ASN A 1 429 ? -19.498 5.630 12.376 1.00 93.81 429 ASN A CA 1
ATOM 3206 C C . ASN A 1 429 ? -19.147 6.791 13.322 1.00 93.81 429 ASN A C 1
ATOM 3208 O O . ASN A 1 429 ? -20.042 7.545 13.701 1.00 93.81 429 ASN A O 1
ATOM 3212 N N . ILE A 1 430 ? -17.859 6.995 13.639 1.00 93.44 430 ILE A N 1
ATOM 3213 C CA . ILE A 1 430 ? -17.393 8.184 14.373 1.00 93.44 430 ILE A CA 1
ATOM 3214 C C . ILE A 1 430 ? -17.628 9.497 13.603 1.00 93.44 430 ILE A C 1
ATOM 3216 O O . ILE A 1 430 ? -17.832 10.531 14.229 1.00 93.44 430 ILE A O 1
ATOM 3220 N N . ALA A 1 431 ? -17.654 9.468 12.269 1.00 93.56 431 ALA A N 1
ATOM 3221 C CA . ALA A 1 431 ? -17.890 10.633 11.415 1.00 93.56 431 ALA A CA 1
ATOM 3222 C C . ALA A 1 431 ? -19.349 10.742 10.934 1.00 93.56 431 ALA A C 1
ATOM 3224 O O . ALA A 1 431 ? -19.852 11.852 10.749 1.00 93.56 431 ALA A O 1
ATOM 3225 N N . THR A 1 432 ? -20.045 9.616 10.743 1.00 91.06 432 THR A N 1
ATOM 3226 C CA . THR A 1 432 ? -21.402 9.588 10.166 1.00 91.06 432 THR A CA 1
ATOM 3227 C C . THR A 1 432 ? -22.524 9.633 11.212 1.00 91.06 432 THR A C 1
ATOM 3229 O O . THR A 1 432 ? -23.529 10.312 10.995 1.00 91.06 432 THR A O 1
ATOM 3232 N N . GLN A 1 433 ? -22.375 8.977 12.369 1.00 90.69 433 GLN A N 1
ATOM 3233 C CA . GLN A 1 433 ? -23.468 8.780 13.337 1.00 90.69 433 GLN A CA 1
ATOM 3234 C C . GLN A 1 433 ? -23.432 9.767 14.522 1.00 90.69 433 GLN A C 1
ATOM 3236 O O . GLN A 1 433 ? -22.585 10.661 14.592 1.00 90.69 433 GLN A O 1
ATOM 3241 N N . ASN A 1 434 ? -24.378 9.622 15.456 1.00 92.75 434 ASN A N 1
ATOM 3242 C CA . ASN A 1 434 ? -24.269 10.118 16.831 1.00 92.75 434 ASN A CA 1
ATOM 3243 C C . ASN A 1 434 ? -24.156 8.880 17.731 1.00 92.75 434 ASN A C 1
ATOM 3245 O O . ASN A 1 434 ? -25.139 8.154 17.898 1.00 92.75 434 ASN A O 1
ATOM 3249 N N . ILE A 1 435 ? -22.972 8.608 18.274 1.00 95.62 435 ILE A N 1
ATOM 3250 C CA . ILE A 1 435 ? -22.743 7.461 19.158 1.00 95.62 435 ILE A CA 1
ATOM 3251 C C . ILE A 1 435 ? -23.223 7.839 20.557 1.00 95.62 435 ILE A C 1
ATOM 3253 O O . ILE A 1 435 ? -22.692 8.770 21.149 1.00 95.62 435 ILE A O 1
ATOM 3257 N N . THR A 1 436 ? -24.213 7.130 21.096 1.00 95.69 436 THR A N 1
ATOM 3258 C CA . THR A 1 436 ? -24.736 7.355 22.459 1.00 95.69 436 THR A CA 1
ATOM 3259 C C . THR A 1 436 ? -24.883 6.063 23.266 1.00 95.69 436 THR A C 1
ATOM 3261 O O . THR A 1 436 ? -25.181 6.108 24.456 1.00 95.69 436 THR A O 1
ATOM 3264 N N . THR A 1 437 ? -24.646 4.905 22.641 1.00 96.62 437 THR A N 1
ATOM 3265 C CA . THR A 1 437 ? -24.820 3.575 23.239 1.00 96.62 437 THR A CA 1
ATOM 3266 C C . THR A 1 437 ? -23.596 2.684 23.031 1.00 96.62 437 THR A C 1
ATOM 3268 O O . THR A 1 437 ? -22.875 2.802 22.038 1.00 96.62 437 THR A O 1
ATOM 3271 N N . LEU A 1 438 ? -23.398 1.732 23.950 1.00 95.31 438 LEU A N 1
ATOM 3272 C CA . LEU A 1 438 ? -22.324 0.735 23.891 1.00 95.31 438 LEU A CA 1
ATOM 3273 C C . LEU A 1 438 ? -22.312 -0.056 22.570 1.00 95.31 438 LEU A C 1
ATOM 3275 O O . LEU A 1 438 ? -21.242 -0.346 22.042 1.00 95.31 438 LEU A O 1
ATOM 3279 N N . ALA A 1 439 ? -23.485 -0.372 22.011 1.00 95.69 439 ALA A N 1
ATOM 3280 C CA . ALA A 1 439 ? -23.593 -1.096 20.746 1.00 95.69 439 ALA A CA 1
ATOM 3281 C C . ALA A 1 439 ? -22.992 -0.292 19.579 1.00 95.69 439 ALA A C 1
ATOM 3283 O O . ALA A 1 439 ? -22.114 -0.795 18.882 1.00 95.69 439 ALA A O 1
ATOM 3284 N N . GLN A 1 440 ? -23.389 0.978 19.423 1.00 97.19 440 GLN A N 1
ATOM 3285 C CA . GLN A 1 440 ? -22.830 1.877 18.404 1.00 97.19 440 GLN A CA 1
ATOM 3286 C C . GLN A 1 440 ? -21.319 2.077 18.592 1.00 97.19 440 GLN A C 1
ATOM 3288 O O . GLN A 1 440 ? -20.568 2.038 17.618 1.00 97.19 440 GLN A O 1
ATOM 3293 N N . ALA A 1 441 ? -20.875 2.247 19.842 1.00 94.69 441 ALA A N 1
ATOM 3294 C CA . ALA A 1 441 ? -19.466 2.401 20.188 1.00 94.69 441 ALA A CA 1
ATOM 3295 C C . ALA A 1 441 ? -18.638 1.162 19.813 1.00 94.69 441 ALA A C 1
ATOM 3297 O O . ALA A 1 441 ? -17.597 1.294 19.170 1.00 94.69 441 ALA A O 1
ATOM 3298 N N . ARG A 1 442 ? -19.119 -0.052 20.130 1.00 89.12 442 ARG A N 1
ATOM 3299 C CA . ARG A 1 442 ? -18.466 -1.302 19.711 1.00 89.12 442 ARG A CA 1
ATOM 3300 C C . ARG A 1 442 ? -18.470 -1.464 18.186 1.00 89.12 442 ARG A C 1
ATOM 3302 O O . ARG A 1 442 ? -17.455 -1.885 17.645 1.00 89.12 442 ARG A O 1
ATOM 3309 N N . THR A 1 443 ? -19.526 -1.070 17.464 1.00 90.06 443 THR A N 1
ATOM 3310 C CA . THR A 1 443 ? -19.507 -1.062 15.985 1.00 90.06 443 THR A CA 1
ATOM 3311 C C . THR A 1 443 ? -18.449 -0.102 15.428 1.00 90.06 443 THR A C 1
ATOM 3313 O O . THR A 1 443 ? -17.696 -0.483 14.536 1.00 90.06 443 THR A O 1
ATOM 3316 N N . ALA A 1 444 ? -18.360 1.120 15.960 1.00 91.38 444 ALA A N 1
ATOM 3317 C CA . ALA A 1 444 ? -17.403 2.130 15.507 1.00 91.38 444 ALA A CA 1
ATOM 3318 C C . ALA A 1 444 ? -15.944 1.741 15.808 1.00 91.38 444 ALA A C 1
ATOM 3320 O O . ALA A 1 444 ? -15.085 1.832 14.931 1.00 91.38 444 ALA A O 1
ATOM 3321 N N . ILE A 1 445 ? -15.672 1.227 17.012 1.00 86.12 445 ILE A N 1
ATOM 3322 C CA . ILE A 1 445 ? -14.359 0.675 17.373 1.00 86.12 445 ILE A CA 1
ATOM 3323 C C . ILE A 1 445 ? -14.013 -0.540 16.502 1.00 86.12 445 ILE A C 1
ATOM 3325 O O . ILE A 1 445 ? -12.876 -0.646 16.053 1.00 86.12 445 ILE A O 1
ATOM 3329 N N . ASN A 1 446 ? -14.970 -1.411 16.169 1.00 82.94 446 ASN A N 1
ATOM 3330 C CA . ASN A 1 446 ? -14.709 -2.540 15.273 1.00 82.94 446 ASN A CA 1
ATOM 3331 C C . ASN A 1 446 ? -14.375 -2.096 13.835 1.00 82.94 446 ASN A C 1
ATOM 3333 O O . ASN A 1 446 ? -13.493 -2.696 13.226 1.00 82.94 446 ASN A O 1
ATOM 3337 N N . GLN A 1 447 ? -15.002 -1.033 13.308 1.00 86.06 447 GLN A N 1
ATOM 3338 C CA . GLN A 1 447 ? -14.602 -0.435 12.022 1.00 86.06 447 GLN A CA 1
ATOM 3339 C C . GLN A 1 447 ? -13.149 0.066 12.072 1.00 86.06 447 GLN A C 1
ATOM 3341 O O . GLN A 1 447 ? -12.337 -0.312 11.232 1.00 86.06 447 GLN A O 1
ATOM 3346 N N . LEU A 1 448 ? -12.792 0.856 13.091 1.00 87.00 448 LEU A N 1
ATOM 3347 C CA . LEU A 1 448 ? -11.433 1.386 13.280 1.00 87.00 448 LEU A CA 1
ATOM 3348 C C . LEU A 1 448 ? -10.387 0.273 13.477 1.00 87.00 448 LEU A C 1
ATOM 3350 O O . LEU A 1 448 ? -9.282 0.345 12.940 1.00 87.00 448 LEU A O 1
ATOM 3354 N N . ALA A 1 449 ? -10.738 -0.788 14.205 1.00 79.75 449 ALA A N 1
ATOM 3355 C CA . ALA A 1 449 ? -9.884 -1.955 14.404 1.00 79.75 449 ALA A CA 1
ATOM 3356 C C . ALA A 1 449 ? -9.681 -2.774 13.113 1.00 79.75 449 ALA A C 1
ATOM 3358 O O . ALA A 1 449 ? -8.638 -3.423 12.974 1.00 79.75 449 ALA A O 1
ATOM 3359 N N . ALA A 1 450 ? -10.629 -2.719 12.170 1.00 77.56 450 ALA A N 1
ATOM 3360 C CA . ALA A 1 450 ? -10.571 -3.396 10.875 1.00 77.56 450 ALA A CA 1
ATOM 3361 C C . ALA A 1 450 ? -9.837 -2.605 9.771 1.00 77.56 450 ALA A C 1
ATOM 3363 O O . ALA A 1 450 ? -9.413 -3.218 8.796 1.00 77.56 450 ALA A O 1
ATOM 3364 N N . LEU A 1 451 ? -9.645 -1.286 9.912 1.00 78.75 451 LEU A N 1
ATOM 3365 C CA . LEU A 1 451 ? -8.921 -0.472 8.922 1.00 78.75 451 LEU A CA 1
ATOM 3366 C C . LEU A 1 451 ? -7.471 -0.941 8.719 1.00 78.75 451 LEU A C 1
ATOM 3368 O O . LEU A 1 451 ? -6.728 -1.095 9.692 1.00 78.75 451 LEU A O 1
ATOM 3372 N N . ASP A 1 452 ? -7.039 -1.051 7.464 1.00 76.88 452 ASP A N 1
ATOM 3373 C CA . ASP A 1 452 ? -5.624 -0.951 7.096 1.00 76.88 452 ASP A CA 1
ATOM 3374 C C . ASP A 1 452 ? -5.274 0.534 6.940 1.00 76.88 452 ASP A C 1
ATOM 3376 O O . ASP A 1 452 ? -5.825 1.232 6.088 1.00 76.88 452 ASP A O 1
ATOM 3380 N N . VAL A 1 453 ? -4.380 1.042 7.789 1.00 79.56 453 VAL A N 1
ATOM 3381 C CA . VAL A 1 453 ? -3.999 2.462 7.763 1.00 79.56 453 VAL A CA 1
ATOM 3382 C C . VAL A 1 453 ? -3.046 2.780 6.607 1.00 79.56 453 VAL A C 1
ATOM 3384 O O . VAL A 1 453 ? -2.971 3.932 6.194 1.00 79.56 453 VAL A O 1
ATOM 3387 N N . GLY A 1 454 ? -2.387 1.769 6.026 1.00 76.12 454 GLY A N 1
ATOM 3388 C CA . GLY A 1 454 ? -1.551 1.916 4.833 1.00 76.12 454 GLY A CA 1
ATOM 3389 C C . GLY A 1 454 ? -2.349 2.243 3.566 1.00 76.12 454 GLY A C 1
ATOM 3390 O O . GLY A 1 454 ? -1.785 2.770 2.610 1.00 76.12 454 GLY A O 1
ATOM 3391 N N . THR A 1 455 ? -3.666 2.000 3.558 1.00 75.12 455 THR A N 1
ATOM 3392 C CA . THR A 1 455 ? -4.583 2.362 2.457 1.00 75.12 455 THR A CA 1
ATOM 3393 C C . THR A 1 455 ? -5.477 3.567 2.771 1.00 75.12 455 THR A C 1
ATOM 3395 O O . THR A 1 455 ? -6.279 3.970 1.931 1.00 75.12 455 THR A O 1
ATOM 3398 N N . VAL A 1 456 ? -5.361 4.167 3.960 1.00 83.38 456 VAL A N 1
ATOM 3399 C CA . VAL A 1 456 ? -6.099 5.384 4.331 1.00 83.38 456 VAL A CA 1
ATOM 3400 C C . VAL A 1 456 ? -5.368 6.595 3.761 1.00 83.38 456 VAL A C 1
ATOM 3402 O O . VAL A 1 456 ? -4.287 6.942 4.224 1.00 83.38 456 VAL A O 1
ATOM 3405 N N . SER A 1 457 ? -5.950 7.278 2.775 1.00 85.62 457 SER A N 1
ATOM 3406 C CA . SER A 1 457 ? -5.407 8.560 2.308 1.00 85.62 457 SER A CA 1
ATOM 3407 C C . SER A 1 457 ? -5.379 9.570 3.469 1.00 85.62 457 SER A C 1
ATOM 3409 O O . SER A 1 457 ? -6.365 9.711 4.190 1.00 85.62 457 SER A O 1
ATOM 3411 N N . VAL A 1 458 ? -4.270 10.301 3.637 1.00 88.25 458 VAL A N 1
ATOM 3412 C CA . VAL A 1 458 ? -4.116 11.343 4.675 1.00 88.25 458 VAL A CA 1
ATOM 3413 C C . VAL A 1 458 ? -3.600 12.658 4.094 1.00 88.25 458 VAL A C 1
ATOM 3415 O O . VAL A 1 458 ? -2.954 12.690 3.048 1.00 88.25 458 VAL A O 1
ATOM 3418 N N . GLY A 1 459 ? -3.873 13.755 4.797 1.00 85.25 459 GLY A N 1
ATOM 3419 C CA . GLY A 1 459 ? -3.372 15.106 4.531 1.00 85.25 459 GLY A CA 1
ATOM 3420 C C . GLY A 1 459 ? -2.001 15.421 5.144 1.00 85.25 459 GLY A C 1
ATOM 3421 O O . GLY A 1 459 ? -1.467 16.511 4.911 1.00 85.25 459 GLY A O 1
ATOM 3422 N N . ILE A 1 460 ? -1.436 14.488 5.922 1.00 83.50 460 ILE A N 1
ATOM 3423 C CA . ILE A 1 460 ? -0.075 14.571 6.471 1.00 83.50 460 ILE A CA 1
ATOM 3424 C C . ILE A 1 460 ? 0.934 14.502 5.317 1.00 83.50 460 ILE A C 1
ATOM 3426 O O . ILE A 1 460 ? 0.838 13.635 4.449 1.00 83.50 460 ILE A O 1
ATOM 3430 N N . ASP A 1 461 ? 1.891 15.431 5.319 1.00 78.06 461 ASP A N 1
ATOM 3431 C CA . ASP A 1 461 ? 2.915 15.600 4.284 1.00 78.06 461 ASP A CA 1
ATOM 3432 C C . ASP A 1 461 ? 4.232 14.930 4.742 1.00 78.06 461 ASP A C 1
ATOM 3434 O O . ASP A 1 461 ? 4.866 15.380 5.709 1.00 78.06 461 ASP A O 1
ATOM 3438 N N . PHE A 1 462 ? 4.599 13.824 4.082 1.00 78.88 462 PHE A N 1
ATOM 3439 C CA . PHE A 1 462 ? 5.790 13.004 4.369 1.00 78.88 462 PHE A CA 1
ATOM 3440 C C . PHE A 1 462 ? 6.892 13.166 3.309 1.00 78.88 462 PHE A C 1
ATOM 3442 O O . PHE A 1 462 ? 6.623 13.603 2.195 1.00 78.88 462 PHE A O 1
ATOM 3449 N N . ASN A 1 463 ? 8.137 12.807 3.631 1.00 76.12 463 ASN A N 1
ATOM 3450 C CA . ASN A 1 463 ? 9.320 13.041 2.783 1.00 76.12 463 ASN A CA 1
ATOM 3451 C C . ASN A 1 463 ? 9.241 12.452 1.359 1.00 76.12 463 ASN A C 1
ATOM 3453 O O . ASN A 1 463 ? 8.557 11.459 1.122 1.00 76.12 463 ASN A O 1
ATOM 3457 N N . LEU A 1 464 ? 9.998 13.046 0.426 1.00 72.81 464 LEU A N 1
ATOM 3458 C CA . LEU A 1 464 ? 10.170 12.568 -0.955 1.00 72.81 464 LEU A CA 1
ATOM 3459 C C . LEU A 1 464 ? 11.338 11.570 -1.074 1.00 72.81 464 LEU A C 1
ATOM 3461 O O . LEU A 1 464 ? 12.332 11.685 -0.358 1.00 72.81 464 LEU A O 1
ATOM 3465 N N . TRP A 1 465 ? 11.272 10.655 -2.044 1.00 68.94 465 TRP A N 1
ATOM 3466 C CA . TRP A 1 465 ? 12.345 9.703 -2.412 1.00 68.94 465 TRP A CA 1
ATOM 3467 C C . TRP A 1 465 ? 13.419 10.312 -3.356 1.00 68.94 465 TRP A C 1
ATOM 3469 O O . TRP A 1 465 ? 13.921 9.664 -4.276 1.00 68.94 465 TRP A O 1
ATOM 3479 N N . SER A 1 466 ? 13.721 11.606 -3.214 1.00 62.41 466 SER A N 1
ATOM 3480 C CA . SER A 1 466 ? 14.430 12.378 -4.248 1.00 62.41 466 SER A CA 1
ATOM 3481 C C . SER A 1 466 ? 15.957 12.161 -4.275 1.00 62.41 466 SER A C 1
ATOM 3483 O O . SER A 1 466 ? 16.732 13.026 -3.861 1.00 62.41 466 SER A O 1
ATOM 3485 N N . ARG A 1 467 ? 16.399 11.082 -4.943 1.00 54.84 467 ARG A N 1
ATOM 3486 C CA . ARG A 1 467 ? 17.809 10.791 -5.324 1.00 54.84 467 ARG A CA 1
ATOM 3487 C C . ARG A 1 467 ? 18.388 11.765 -6.377 1.00 54.84 467 ARG A C 1
ATOM 3489 O O . ARG A 1 467 ? 19.313 11.446 -7.128 1.00 54.84 467 ARG A O 1
ATOM 3496 N N . SER A 1 468 ? 17.802 12.956 -6.519 1.00 47.06 468 SER A N 1
ATOM 3497 C CA . SER A 1 468 ? 18.037 13.897 -7.619 1.00 47.06 468 SER A CA 1
ATOM 3498 C C . SER A 1 468 ? 19.178 14.873 -7.314 1.00 47.06 468 SER A C 1
ATOM 3500 O O . SER A 1 468 ? 18.976 15.984 -6.822 1.00 47.06 468 SER A O 1
ATOM 3502 N N . VAL A 1 469 ? 20.407 14.492 -7.665 1.00 41.12 469 VAL A N 1
ATOM 3503 C CA . VAL A 1 469 ? 21.602 15.352 -7.515 1.00 41.12 469 VAL A CA 1
ATOM 3504 C C . VAL A 1 469 ? 21.677 16.544 -8.491 1.00 41.12 469 VAL A C 1
ATOM 3506 O O . VAL A 1 469 ? 22.656 17.283 -8.449 1.00 41.12 469 VAL A O 1
ATOM 3509 N N . SER A 1 470 ? 20.694 16.762 -9.383 1.00 40.59 470 SER A N 1
ATOM 3510 C CA . SER A 1 470 ? 20.812 17.817 -10.416 1.00 40.59 470 SER A CA 1
ATOM 3511 C C . SER A 1 470 ? 19.536 18.500 -10.937 1.00 40.59 470 SER A C 1
ATOM 3513 O O . SER A 1 470 ? 19.669 19.414 -11.751 1.00 40.59 470 SER A O 1
ATOM 3515 N N . ARG A 1 471 ? 18.313 18.122 -10.522 1.00 38.94 471 ARG A N 1
ATOM 3516 C CA . ARG A 1 471 ? 17.073 18.737 -11.066 1.00 38.94 471 ARG A CA 1
ATOM 3517 C C . ARG A 1 471 ? 16.115 19.390 -10.069 1.00 38.94 471 ARG A C 1
ATOM 3519 O O . ARG A 1 471 ? 15.157 20.019 -10.506 1.00 38.94 471 ARG A O 1
ATOM 3526 N N . GLU A 1 472 ? 16.386 19.329 -8.769 1.00 41.91 472 GLU A N 1
ATOM 3527 C CA . GLU A 1 472 ? 15.513 19.913 -7.735 1.00 41.91 472 GLU A CA 1
ATOM 3528 C C . GLU A 1 472 ? 16.207 21.036 -6.960 1.00 41.91 472 GLU A C 1
ATOM 3530 O O . GLU A 1 472 ? 16.347 21.012 -5.738 1.00 41.91 472 GLU A O 1
ATOM 3535 N N . GLY A 1 473 ? 16.636 22.061 -7.699 1.00 36.03 473 GLY A N 1
ATOM 3536 C CA . GLY A 1 473 ? 17.058 23.318 -7.096 1.00 36.03 473 GLY A CA 1
ATOM 3537 C C . GLY A 1 473 ? 15.906 23.947 -6.306 1.00 36.03 473 GLY A C 1
ATOM 3538 O O . GLY A 1 473 ? 14.861 24.255 -6.875 1.00 36.03 473 GLY A O 1
ATOM 3539 N N . ASN A 1 474 ? 16.134 24.177 -5.011 1.00 38.44 474 ASN A N 1
ATOM 3540 C CA . ASN A 1 474 ? 15.246 24.909 -4.102 1.00 38.44 474 ASN A CA 1
ATOM 3541 C C . ASN A 1 474 ? 13.913 24.220 -3.711 1.00 38.44 474 ASN A C 1
ATOM 3543 O O . ASN A 1 474 ? 12.979 24.908 -3.301 1.00 38.44 474 ASN A O 1
ATOM 3547 N N . GLN A 1 475 ? 13.811 22.882 -3.768 1.00 43.16 475 GLN A N 1
ATOM 3548 C CA . GLN A 1 475 ? 12.751 22.174 -3.028 1.00 43.16 475 GLN A CA 1
ATOM 3549 C C . GLN A 1 475 ? 13.132 22.064 -1.544 1.00 43.16 475 GLN A C 1
ATOM 3551 O O . GLN A 1 475 ? 14.042 21.323 -1.181 1.00 43.16 475 GLN A O 1
ATOM 3556 N N . THR A 1 476 ? 12.417 22.770 -0.665 1.00 41.69 476 THR A N 1
ATOM 3557 C CA . THR A 1 476 ? 12.597 22.711 0.798 1.00 41.69 476 THR A CA 1
ATOM 3558 C C . THR A 1 476 ? 11.914 21.471 1.393 1.00 41.69 476 THR A C 1
ATOM 3560 O O . THR A 1 476 ? 11.022 21.584 2.233 1.00 41.69 476 THR A O 1
ATOM 3563 N N . GLY A 1 477 ? 12.284 20.284 0.906 1.00 47.78 477 GLY A N 1
ATOM 3564 C CA . GLY A 1 477 ? 11.730 18.992 1.310 1.00 47.78 477 GLY A CA 1
ATOM 3565 C C . GLY A 1 477 ? 12.839 17.974 1.568 1.00 47.78 477 GLY A C 1
ATOM 3566 O O . GLY A 1 477 ? 13.597 17.647 0.659 1.00 47.78 477 GLY A O 1
ATOM 3567 N N . GLY A 1 478 ? 12.934 17.469 2.801 1.00 54.38 478 GLY A N 1
ATOM 3568 C CA . GLY A 1 478 ? 13.946 16.483 3.184 1.00 54.38 478 GLY A CA 1
ATOM 3569 C C . GLY A 1 478 ? 13.800 15.169 2.411 1.00 54.38 478 GLY A C 1
ATOM 3570 O O . GLY A 1 478 ? 12.677 14.707 2.175 1.00 54.38 478 GLY A O 1
ATOM 3571 N N . ARG A 1 479 ? 14.935 14.572 2.044 1.00 67.81 479 ARG A N 1
ATOM 3572 C CA . ARG A 1 479 ? 15.038 13.359 1.221 1.00 67.81 479 ARG A CA 1
ATOM 3573 C C . ARG A 1 479 ? 15.011 12.095 2.071 1.00 67.81 479 ARG A C 1
ATOM 3575 O O . ARG A 1 479 ? 15.550 12.069 3.175 1.00 67.81 479 ARG A O 1
ATOM 3582 N N . PHE A 1 480 ? 14.364 11.055 1.557 1.00 72.12 480 PHE A N 1
ATOM 3583 C CA . PHE A 1 480 ? 14.104 9.812 2.284 1.00 72.12 480 PHE A CA 1
ATOM 3584 C C . PHE A 1 480 ? 14.933 8.625 1.782 1.00 72.12 480 PHE A C 1
ATOM 3586 O O . PHE A 1 480 ? 15.328 7.765 2.568 1.00 72.12 480 PHE A O 1
ATOM 3593 N N . ASP A 1 481 ? 15.246 8.607 0.488 1.00 67.75 481 ASP A N 1
ATOM 3594 C CA . ASP A 1 481 ? 16.149 7.639 -0.135 1.00 67.75 481 ASP A CA 1
ATOM 3595 C C . ASP A 1 481 ? 17.555 7.742 0.468 1.00 67.75 481 ASP A C 1
ATOM 3597 O O . ASP A 1 481 ? 18.126 6.730 0.867 1.00 67.75 481 ASP A O 1
ATOM 3601 N N . GLU A 1 482 ? 18.056 8.966 0.674 1.00 63.22 482 GLU A N 1
ATOM 3602 C CA . GLU A 1 482 ? 19.343 9.211 1.331 1.00 63.22 482 GLU A CA 1
ATOM 3603 C C . GLU A 1 482 ? 19.381 8.638 2.765 1.00 63.22 482 GLU A C 1
ATOM 3605 O O . GLU A 1 482 ? 20.455 8.353 3.294 1.00 63.22 482 GLU A O 1
ATOM 3610 N N . TRP A 1 483 ? 18.215 8.432 3.391 1.00 67.06 483 TRP A N 1
ATOM 3611 C CA . TRP A 1 483 ? 18.083 7.920 4.754 1.00 67.06 483 TRP A CA 1
ATOM 3612 C C . TRP A 1 483 ? 17.900 6.410 4.861 1.00 67.06 483 TRP A C 1
ATOM 3614 O O . TRP A 1 483 ? 18.426 5.847 5.824 1.00 67.06 483 TRP A O 1
ATOM 3624 N N . ILE A 1 484 ? 17.180 5.779 3.929 1.00 66.75 484 ILE A N 1
ATOM 3625 C CA . ILE A 1 484 ? 16.970 4.321 3.906 1.00 66.75 484 ILE A CA 1
ATOM 3626 C C . ILE A 1 484 ? 18.056 3.604 3.097 1.00 66.75 484 ILE A C 1
ATOM 3628 O O . ILE A 1 484 ? 18.602 2.614 3.570 1.00 66.75 484 ILE A O 1
ATOM 3632 N N . ALA A 1 485 ? 18.400 4.101 1.908 1.00 60.53 485 ALA A N 1
ATOM 3633 C CA . ALA A 1 485 ? 19.251 3.381 0.960 1.00 60.53 485 ALA A CA 1
ATOM 3634 C C . ALA A 1 485 ? 20.759 3.632 1.131 1.00 60.53 485 ALA A C 1
ATOM 3636 O O . ALA A 1 485 ? 21.564 2.796 0.738 1.00 60.53 485 ALA A O 1
ATOM 3637 N N . SER A 1 486 ? 21.186 4.756 1.714 1.00 62.81 486 SER A N 1
ATOM 3638 C CA . SER A 1 486 ? 22.624 5.083 1.848 1.00 62.81 486 SER A CA 1
ATOM 3639 C C . SER A 1 486 ? 23.358 4.306 2.954 1.00 62.81 486 SER A C 1
ATOM 3641 O O . SER A 1 486 ? 24.487 4.660 3.305 1.00 62.81 486 SER A O 1
ATOM 3643 N N . VAL A 1 487 ? 22.712 3.306 3.561 1.00 65.50 487 VAL A N 1
ATOM 3644 C CA . VAL A 1 487 ? 23.140 2.676 4.816 1.00 65.50 487 VAL A CA 1
ATOM 3645 C C . VAL A 1 487 ? 23.087 1.157 4.680 1.00 65.50 487 VAL A C 1
ATOM 3647 O O . VAL A 1 487 ? 22.130 0.509 5.095 1.00 65.50 487 VAL A O 1
ATOM 3650 N N . GLY A 1 488 ? 24.112 0.608 4.032 1.00 71.12 488 GLY A N 1
ATOM 3651 C CA . GLY A 1 488 ? 24.185 -0.811 3.708 1.00 71.12 488 GLY A CA 1
ATOM 3652 C C . GLY A 1 488 ? 25.026 -1.656 4.662 1.00 71.12 488 GLY A C 1
ATOM 3653 O O . GLY A 1 488 ? 25.882 -1.136 5.377 1.00 71.12 488 GLY A O 1
ATOM 3654 N N . ARG A 1 489 ? 24.817 -2.978 4.630 1.00 83.25 489 ARG A N 1
ATOM 3655 C CA . ARG A 1 489 ? 25.613 -3.970 5.376 1.00 83.25 489 ARG A CA 1
ATOM 3656 C C . ARG A 1 489 ? 26.183 -5.035 4.443 1.00 83.25 489 ARG A C 1
ATOM 3658 O O . ARG A 1 489 ? 25.462 -5.622 3.643 1.00 83.25 489 ARG A O 1
ATOM 3665 N N . GLN A 1 490 ? 27.481 -5.304 4.571 1.00 84.62 490 GLN A N 1
ATOM 3666 C CA . GLN A 1 490 ? 28.191 -6.308 3.769 1.00 84.62 490 GLN A CA 1
ATOM 3667 C C . GLN A 1 490 ? 27.961 -7.714 4.319 1.00 84.62 490 GLN A C 1
ATOM 3669 O O . GLN A 1 490 ? 28.015 -7.905 5.531 1.00 84.62 490 GLN A O 1
ATOM 3674 N N . VAL A 1 491 ? 27.786 -8.726 3.463 1.00 87.75 491 VAL A N 1
ATOM 3675 C CA . VAL A 1 491 ? 27.799 -10.125 3.929 1.00 87.75 491 VAL A CA 1
ATOM 3676 C C . VAL A 1 491 ? 29.215 -10.536 4.347 1.00 87.75 491 VAL A C 1
ATOM 3678 O O . VAL A 1 491 ? 30.197 -10.151 3.710 1.00 87.75 491 VAL A O 1
ATOM 3681 N N . THR A 1 492 ? 29.352 -11.329 5.411 1.00 87.62 492 THR A N 1
ATOM 3682 C CA . THR A 1 492 ? 30.660 -11.875 5.791 1.00 87.62 492 THR A CA 1
ATOM 3683 C C . THR A 1 492 ? 31.053 -13.014 4.847 1.00 87.62 492 THR A C 1
ATOM 3685 O O . THR A 1 492 ? 30.220 -13.819 4.422 1.00 87.62 492 THR A O 1
ATOM 3688 N N . SER A 1 493 ? 32.344 -13.122 4.522 1.00 86.75 493 SER A N 1
ATOM 3689 C CA . SER A 1 493 ? 32.852 -14.114 3.559 1.00 86.75 493 SER A CA 1
ATOM 3690 C C . SER A 1 493 ? 32.582 -15.568 3.963 1.00 86.75 493 SER A C 1
ATOM 3692 O O . SER A 1 493 ? 32.439 -16.421 3.093 1.00 86.75 493 SER A O 1
ATOM 3694 N N . ALA A 1 494 ? 32.460 -15.847 5.265 1.00 92.00 494 ALA A N 1
ATOM 3695 C CA . ALA A 1 494 ? 32.096 -17.163 5.789 1.00 92.00 494 ALA A CA 1
ATOM 3696 C C . ALA A 1 494 ? 30.626 -17.546 5.519 1.00 92.00 494 ALA A C 1
ATOM 3698 O O . ALA A 1 494 ? 30.327 -18.729 5.380 1.00 92.00 494 ALA A O 1
ATOM 3699 N N . ASN A 1 495 ? 29.725 -16.562 5.423 1.00 92.94 495 ASN A N 1
ATOM 3700 C CA . ASN A 1 495 ? 28.277 -16.773 5.315 1.00 92.94 495 ASN A CA 1
ATOM 3701 C C . ASN A 1 495 ? 27.717 -16.487 3.908 1.00 92.94 495 ASN A C 1
ATOM 3703 O O . ASN A 1 495 ? 26.535 -16.722 3.662 1.00 92.94 495 ASN A O 1
ATOM 3707 N N . ALA A 1 496 ? 28.543 -16.002 2.973 1.00 87.94 496 ALA A N 1
ATOM 3708 C CA . ALA A 1 496 ? 28.118 -15.546 1.646 1.00 87.94 496 ALA A CA 1
ATOM 3709 C C . ALA A 1 496 ? 27.308 -16.589 0.844 1.00 87.94 496 ALA A C 1
ATOM 3711 O O . ALA A 1 496 ? 26.320 -16.232 0.200 1.00 87.94 496 ALA A O 1
ATOM 3712 N N . THR A 1 497 ? 27.681 -17.873 0.907 1.00 90.25 497 THR A N 1
ATOM 3713 C CA . THR A 1 497 ? 26.958 -18.963 0.224 1.00 90.25 497 THR A CA 1
ATOM 3714 C C . THR A 1 497 ? 25.558 -19.166 0.803 1.00 90.25 497 THR A C 1
ATOM 3716 O O . THR A 1 497 ? 24.583 -19.165 0.058 1.00 90.25 497 THR A O 1
ATOM 3719 N N . GLU A 1 498 ? 25.445 -19.286 2.127 1.00 92.25 498 GLU A N 1
ATOM 3720 C CA . GLU A 1 498 ? 24.169 -19.523 2.818 1.00 92.25 498 GLU A CA 1
ATOM 3721 C C . GLU A 1 498 ? 23.236 -18.308 2.699 1.00 92.25 498 GLU A C 1
ATOM 3723 O O . GLU A 1 498 ? 22.044 -18.452 2.441 1.00 92.25 498 GLU A O 1
ATOM 3728 N N . TRP A 1 499 ? 23.789 -17.094 2.791 1.00 90.56 499 TRP A N 1
ATOM 3729 C CA . TRP A 1 499 ? 23.056 -15.859 2.512 1.00 90.56 499 TRP A CA 1
ATOM 3730 C C . TRP A 1 499 ? 22.504 -15.846 1.083 1.00 90.56 499 TRP A C 1
ATOM 3732 O O . TRP A 1 499 ? 21.342 -15.514 0.881 1.00 90.56 499 TRP A O 1
ATOM 3742 N N . THR A 1 500 ? 23.299 -16.263 0.090 1.00 87.62 500 THR A N 1
ATOM 3743 C CA . THR A 1 500 ? 22.841 -16.369 -1.306 1.00 87.62 500 THR A CA 1
ATOM 3744 C C . THR A 1 500 ? 21.690 -17.367 -1.447 1.00 87.62 500 THR A C 1
ATOM 3746 O O . THR A 1 500 ? 20.698 -17.037 -2.085 1.00 87.62 500 THR A O 1
ATOM 3749 N N . ILE A 1 501 ? 21.763 -18.531 -0.790 1.00 85.94 501 ILE A N 1
ATOM 3750 C CA . ILE A 1 501 ? 20.6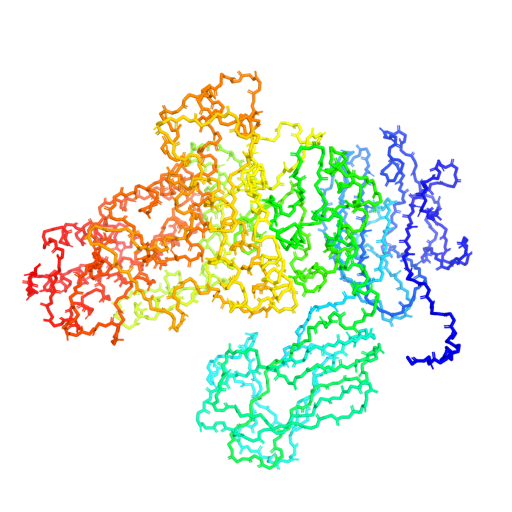85 -19.536 -0.792 1.00 85.94 501 ILE A CA 1
ATOM 3751 C C . ILE A 1 501 ? 19.385 -18.964 -0.200 1.00 85.94 501 ILE A C 1
ATOM 3753 O O . ILE A 1 501 ? 18.327 -19.104 -0.810 1.00 85.94 501 ILE A O 1
ATOM 3757 N N . LEU A 1 502 ? 19.457 -18.283 0.949 1.00 87.00 502 LEU A N 1
ATOM 3758 C CA . LEU A 1 502 ? 18.290 -17.670 1.601 1.00 87.00 502 LEU A CA 1
ATOM 3759 C C . LEU A 1 502 ? 17.678 -16.540 0.759 1.00 87.00 502 LEU A C 1
ATOM 3761 O O . LEU A 1 502 ? 16.459 -16.465 0.613 1.00 87.00 502 LEU A O 1
ATOM 3765 N N . ASN A 1 503 ? 18.525 -15.693 0.168 1.00 88.44 503 ASN A N 1
ATOM 3766 C CA . ASN A 1 503 ? 18.103 -14.624 -0.733 1.00 88.44 503 ASN A CA 1
ATOM 3767 C C . ASN A 1 503 ? 17.409 -15.177 -1.983 1.00 88.44 503 ASN A C 1
ATOM 3769 O O . ASN A 1 503 ? 16.352 -14.686 -2.366 1.00 88.44 503 ASN A O 1
ATOM 3773 N N . ASP A 1 504 ? 18.001 -16.182 -2.628 1.00 83.94 504 ASP A N 1
ATOM 3774 C CA . ASP A 1 504 ? 17.497 -16.719 -3.892 1.00 83.94 504 ASP A CA 1
ATOM 3775 C C . ASP A 1 504 ? 16.217 -17.547 -3.677 1.00 83.94 504 ASP A C 1
ATOM 3777 O O . ASP A 1 504 ? 15.315 -17.490 -4.510 1.00 83.94 504 ASP A O 1
ATOM 3781 N N . ALA A 1 505 ? 16.067 -18.207 -2.520 1.00 76.75 505 ALA A N 1
ATOM 3782 C CA . ALA A 1 505 ? 14.796 -18.800 -2.096 1.00 76.75 505 ALA A CA 1
ATOM 3783 C C . ALA A 1 505 ? 13.690 -17.739 -1.930 1.00 76.75 505 ALA A C 1
ATOM 3785 O O . ALA A 1 505 ? 12.600 -17.909 -2.474 1.00 76.75 505 ALA A O 1
ATOM 3786 N N . TYR A 1 506 ? 13.981 -16.618 -1.258 1.00 82.81 506 TYR A N 1
ATOM 3787 C CA . TYR A 1 506 ? 13.041 -15.497 -1.107 1.00 82.81 506 TYR A CA 1
ATOM 3788 C C . TYR A 1 506 ? 12.717 -14.780 -2.437 1.00 82.81 506 TYR A C 1
ATOM 3790 O O . TYR A 1 506 ? 11.635 -14.222 -2.597 1.00 82.81 506 TYR A O 1
ATOM 3798 N N . ILE A 1 507 ? 13.624 -14.802 -3.418 1.00 81.19 507 ILE A N 1
ATOM 3799 C CA . ILE A 1 507 ? 13.383 -14.241 -4.760 1.00 81.19 507 ILE A CA 1
ATOM 3800 C C . ILE A 1 507 ? 12.461 -15.136 -5.601 1.00 81.19 507 ILE A C 1
ATOM 3802 O O . ILE A 1 507 ? 11.674 -14.618 -6.392 1.00 81.19 507 ILE A O 1
ATOM 3806 N N . VAL A 1 508 ? 12.565 -16.461 -5.449 1.00 73.19 508 VAL A N 1
ATOM 3807 C CA . VAL A 1 508 ? 11.721 -17.439 -6.161 1.00 73.19 508 VAL A CA 1
ATOM 3808 C C . VAL A 1 508 ? 10.335 -17.561 -5.522 1.00 73.19 508 VAL A C 1
ATOM 3810 O O . VAL A 1 508 ? 9.344 -17.635 -6.242 1.00 73.19 508 VAL A O 1
ATOM 3813 N N . ASP A 1 509 ? 10.260 -17.549 -4.191 1.00 70.88 509 ASP A N 1
ATOM 3814 C CA . ASP A 1 509 ? 9.016 -17.502 -3.420 1.00 70.88 509 ASP A CA 1
ATOM 3815 C C . ASP A 1 509 ? 9.131 -16.423 -2.323 1.00 70.88 509 ASP A C 1
ATOM 3817 O O . ASP A 1 509 ? 9.743 -16.678 -1.277 1.00 70.88 509 ASP A O 1
ATOM 3821 N N . PRO A 1 510 ? 8.539 -15.227 -2.513 1.00 76.75 510 PRO A N 1
ATOM 3822 C CA . PRO A 1 510 ? 8.573 -14.145 -1.532 1.00 76.75 510 PRO A CA 1
ATOM 3823 C C . PRO A 1 510 ? 7.565 -14.337 -0.382 1.00 76.75 510 PRO A C 1
ATOM 3825 O O . PRO A 1 510 ? 6.969 -13.372 0.103 1.00 76.75 510 PRO A O 1
ATOM 3828 N N . SER A 1 511 ? 7.356 -15.578 0.064 1.00 70.44 511 SER A N 1
ATOM 3829 C CA . SER A 1 511 ? 6.545 -15.911 1.234 1.00 70.44 511 SER A CA 1
ATOM 3830 C C . SER A 1 511 ? 7.161 -15.407 2.542 1.00 70.44 511 SER A C 1
ATOM 3832 O O . SER A 1 511 ? 8.378 -15.265 2.682 1.00 70.44 511 SER A O 1
ATOM 3834 N N . ASP A 1 512 ? 6.309 -15.201 3.548 1.00 72.19 512 ASP A N 1
ATOM 3835 C CA . ASP A 1 512 ? 6.704 -14.760 4.894 1.00 72.19 512 ASP A CA 1
ATOM 3836 C C . ASP A 1 512 ? 7.704 -15.744 5.516 1.00 72.19 512 ASP A C 1
ATOM 3838 O O . ASP A 1 512 ? 8.615 -15.345 6.233 1.00 72.19 512 ASP A O 1
ATOM 3842 N N . THR A 1 513 ? 7.574 -17.038 5.205 1.00 73.62 513 THR A N 1
ATOM 3843 C CA . THR A 1 513 ? 8.497 -18.088 5.647 1.00 73.62 513 THR A CA 1
ATOM 3844 C C . THR A 1 513 ? 9.913 -17.856 5.121 1.00 73.62 513 THR A C 1
ATOM 3846 O O . THR A 1 513 ? 10.857 -17.867 5.914 1.00 73.62 513 THR A O 1
ATOM 3849 N N . ASN A 1 514 ? 10.074 -17.592 3.822 1.00 76.25 514 ASN A N 1
ATOM 3850 C CA . ASN A 1 514 ? 11.392 -17.340 3.233 1.00 76.25 514 ASN A CA 1
ATOM 3851 C C . ASN A 1 514 ? 11.927 -15.958 3.629 1.00 76.25 514 ASN A C 1
ATOM 3853 O O . ASN A 1 514 ? 13.115 -15.825 3.930 1.00 76.25 514 ASN A O 1
ATOM 3857 N N . PHE A 1 515 ? 11.048 -14.952 3.722 1.00 85.00 515 PHE A N 1
ATOM 3858 C CA . PHE A 1 515 ? 11.402 -13.629 4.230 1.00 85.00 515 PHE A CA 1
ATOM 3859 C C . PHE A 1 515 ? 11.982 -13.707 5.644 1.00 85.00 515 PHE A C 1
ATOM 3861 O O . PHE A 1 515 ? 13.088 -13.223 5.871 1.00 85.00 515 PHE A O 1
ATOM 3868 N N . TRP A 1 516 ? 11.288 -14.347 6.592 1.00 81.81 516 TRP A N 1
ATOM 3869 C CA . TRP A 1 516 ? 11.766 -14.462 7.972 1.00 81.81 516 TRP A CA 1
ATOM 3870 C C . TRP A 1 516 ? 13.006 -15.359 8.089 1.00 81.81 516 TRP A C 1
ATOM 3872 O O . TRP A 1 516 ? 13.896 -15.054 8.885 1.00 81.81 516 TRP A O 1
ATOM 3882 N N . ALA A 1 517 ? 13.130 -16.411 7.268 1.00 81.44 517 ALA A N 1
ATOM 3883 C CA . ALA A 1 517 ? 14.336 -17.243 7.215 1.00 81.44 517 ALA A CA 1
ATOM 3884 C C . ALA A 1 517 ? 15.586 -16.447 6.789 1.00 81.44 517 ALA A C 1
ATOM 3886 O O . ALA A 1 517 ? 16.653 -16.625 7.377 1.00 81.44 517 ALA A O 1
ATOM 3887 N N . MET A 1 518 ? 15.447 -15.540 5.816 1.00 87.94 518 MET A N 1
ATOM 3888 C CA . MET A 1 518 ? 16.482 -14.581 5.417 1.00 87.94 518 MET A CA 1
ATOM 3889 C C . MET A 1 518 ? 16.702 -13.512 6.504 1.00 87.94 518 MET A C 1
ATOM 3891 O O . MET A 1 518 ? 17.817 -13.340 6.996 1.00 87.94 518 MET A O 1
ATOM 3895 N N . TYR A 1 519 ? 15.640 -12.816 6.920 1.00 87.19 519 TYR A N 1
ATOM 3896 C CA . TYR A 1 519 ? 15.684 -11.684 7.851 1.00 87.19 519 TYR A CA 1
ATOM 3897 C C . TYR A 1 519 ? 16.360 -12.051 9.179 1.00 87.19 519 TYR A C 1
ATOM 3899 O O . TYR A 1 519 ? 17.288 -11.369 9.609 1.00 87.19 519 TYR A O 1
ATOM 3907 N N . HIS A 1 520 ? 15.982 -13.174 9.802 1.00 85.25 520 HIS A N 1
ATOM 3908 C CA . HIS A 1 520 ? 16.556 -13.610 11.082 1.00 85.25 520 HIS A CA 1
ATOM 3909 C C . HIS A 1 520 ? 18.036 -14.027 11.007 1.00 85.25 520 HIS A C 1
ATOM 3911 O O . HIS A 1 520 ? 18.643 -14.299 12.044 1.00 85.25 520 HIS A O 1
ATOM 3917 N N . LYS A 1 521 ? 18.647 -14.082 9.816 1.00 87.62 521 LYS A N 1
ATOM 3918 C CA . LYS A 1 521 ? 20.098 -14.266 9.669 1.00 87.62 521 LYS A CA 1
ATOM 3919 C C . LYS A 1 521 ? 20.870 -12.960 9.542 1.00 87.62 521 LYS A C 1
ATOM 3921 O O . LYS A 1 521 ? 22.071 -12.983 9.813 1.00 87.62 521 LYS A O 1
ATOM 3926 N N . LEU A 1 522 ? 20.217 -11.848 9.195 1.00 86.81 522 LEU A N 1
ATOM 3927 C CA . LEU A 1 522 ? 20.853 -10.589 8.798 1.00 86.81 522 LEU A CA 1
ATOM 3928 C C . LEU A 1 522 ? 21.977 -10.143 9.742 1.00 86.81 522 LEU A C 1
ATOM 3930 O O . LEU A 1 522 ? 23.104 -9.951 9.288 1.00 86.81 522 LEU A O 1
ATOM 3934 N N . GLU A 1 523 ? 21.698 -9.996 11.040 1.00 86.06 523 GLU A N 1
ATOM 3935 C CA . GLU A 1 523 ? 22.697 -9.538 12.017 1.00 86.06 523 GLU A CA 1
ATOM 3936 C C . GLU A 1 523 ? 23.896 -10.494 12.100 1.00 86.06 523 GLU A C 1
ATOM 3938 O O . GLU A 1 523 ? 25.043 -10.055 12.096 1.00 86.06 523 GLU A O 1
ATOM 3943 N N . SER A 1 524 ? 23.636 -11.805 12.111 1.00 88.31 524 SER A N 1
ATOM 3944 C CA . SER A 1 524 ? 24.672 -12.840 12.217 1.00 88.31 524 SER A CA 1
ATOM 3945 C C . SER A 1 524 ? 25.488 -13.047 10.934 1.00 88.31 524 SER A C 1
ATOM 3947 O O . SER A 1 524 ? 26.615 -13.542 10.989 1.00 88.31 524 SER A O 1
ATOM 3949 N N . PHE A 1 525 ? 24.919 -12.714 9.771 1.00 90.38 525 PHE A N 1
ATOM 3950 C CA . PHE A 1 525 ? 25.514 -12.970 8.456 1.00 90.38 525 PHE A CA 1
ATOM 3951 C C . PHE A 1 525 ? 26.137 -11.726 7.817 1.00 90.38 525 PHE A C 1
ATOM 3953 O O . PHE A 1 525 ? 26.924 -11.870 6.881 1.00 90.38 525 PHE A O 1
ATOM 3960 N N . THR A 1 526 ? 25.836 -10.527 8.320 1.00 87.25 526 THR A N 1
ATOM 3961 C CA . THR A 1 526 ? 26.335 -9.261 7.767 1.00 87.25 526 THR A CA 1
ATOM 3962 C C . THR A 1 526 ? 27.103 -8.428 8.788 1.00 87.25 526 THR A C 1
ATOM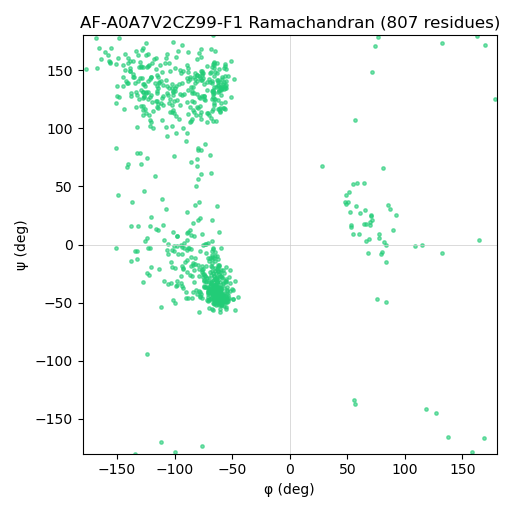 3964 O O . THR A 1 526 ? 26.859 -8.495 9.989 1.00 87.25 526 THR A O 1
ATOM 3967 N N . GLN A 1 527 ? 28.001 -7.581 8.298 1.00 85.19 527 GLN A N 1
ATOM 3968 C CA . GLN A 1 527 ? 28.812 -6.641 9.067 1.00 85.19 527 GLN A CA 1
ATOM 3969 C C . GLN A 1 527 ? 28.539 -5.185 8.622 1.00 85.19 527 GLN A C 1
ATOM 3971 O O . GLN A 1 527 ? 28.098 -4.976 7.487 1.00 85.19 527 GLN A O 1
ATOM 3976 N N . PRO A 1 528 ? 28.798 -4.184 9.489 1.00 78.81 528 PRO A N 1
ATOM 3977 C CA . PRO A 1 528 ? 28.809 -2.760 9.123 1.00 78.81 528 PRO A CA 1
ATOM 3978 C C . PRO A 1 528 ? 29.689 -2.453 7.902 1.00 78.81 528 PRO A C 1
ATOM 3980 O O . PRO A 1 528 ? 30.629 -3.202 7.621 1.00 78.81 528 PRO A O 1
ATOM 3983 N N . ASP A 1 529 ? 29.446 -1.333 7.211 1.00 71.81 529 ASP A N 1
ATOM 3984 C CA . ASP A 1 529 ? 30.326 -0.879 6.118 1.00 71.81 529 ASP A CA 1
ATOM 3985 C C . ASP A 1 529 ? 31.754 -0.616 6.663 1.00 71.81 529 ASP A C 1
ATOM 3987 O O . ASP A 1 529 ? 31.935 0.291 7.482 1.00 71.81 529 ASP A O 1
ATOM 3991 N N . PRO A 1 530 ? 32.810 -1.331 6.214 1.00 64.19 530 PRO A N 1
ATOM 3992 C CA . PRO A 1 530 ? 34.186 -1.097 6.667 1.00 64.19 530 PRO A CA 1
ATOM 3993 C C . PRO A 1 530 ? 34.741 0.282 6.259 1.00 64.19 530 PRO A C 1
ATOM 3995 O O . PRO A 1 530 ? 35.799 0.703 6.739 1.00 64.19 530 PRO A O 1
ATOM 3998 N N . HIS A 1 531 ? 34.046 1.022 5.390 1.00 61.66 531 HIS A N 1
ATOM 3999 C CA . HIS A 1 531 ? 34.340 2.420 5.077 1.00 61.66 531 HIS A CA 1
ATOM 4000 C C . HIS A 1 531 ? 33.645 3.420 6.007 1.00 61.66 531 HIS A C 1
ATOM 4002 O O . HIS A 1 531 ? 33.970 4.613 5.938 1.00 61.66 531 HIS A O 1
ATOM 4008 N N . ASN A 1 532 ? 32.806 2.965 6.948 1.00 64.12 532 ASN A N 1
ATOM 4009 C CA . ASN A 1 532 ? 32.378 3.751 8.104 1.00 64.12 532 ASN A CA 1
ATOM 4010 C C . ASN A 1 532 ? 33.552 3.964 9.082 1.00 64.12 532 ASN A C 1
ATOM 4012 O O . ASN A 1 532 ? 33.686 3.358 10.143 1.00 64.12 532 ASN A O 1
ATOM 4016 N N . LYS A 1 533 ? 34.435 4.889 8.707 1.00 51.03 533 LYS A N 1
ATOM 4017 C CA . LYS A 1 533 ? 35.693 5.189 9.402 1.00 51.03 533 LYS A CA 1
ATOM 4018 C C . LYS A 1 533 ? 35.520 6.089 10.642 1.00 51.03 533 LYS A C 1
ATOM 4020 O O . LYS A 1 533 ? 36.490 6.722 11.053 1.00 51.03 533 LYS A O 1
ATOM 4025 N N . ARG A 1 534 ? 34.315 6.172 11.236 1.00 53.47 534 ARG A N 1
ATOM 4026 C CA . ARG A 1 534 ? 34.038 6.908 12.492 1.00 53.47 534 ARG A CA 1
ATOM 4027 C C . ARG A 1 534 ? 33.044 6.186 13.416 1.00 53.47 534 ARG A C 1
ATOM 4029 O O . ARG A 1 534 ? 31.969 6.695 13.723 1.00 53.47 534 ARG A O 1
ATOM 4036 N N . SER A 1 535 ? 33.458 5.040 13.950 1.00 49.16 535 SER A N 1
ATOM 4037 C CA . SER A 1 535 ? 32.898 4.547 15.214 1.00 49.16 535 SER A CA 1
ATOM 4038 C C . SER A 1 535 ? 33.311 5.481 16.363 1.00 49.16 535 SER A C 1
ATOM 4040 O O . SER A 1 535 ? 34.487 5.831 16.484 1.00 49.16 535 SER A O 1
ATOM 4042 N N . THR A 1 536 ? 32.360 5.893 17.208 1.00 50.44 536 THR A N 1
ATOM 4043 C CA . THR A 1 536 ? 32.632 6.613 18.464 1.00 50.44 536 THR A CA 1
ATOM 4044 C C . THR A 1 536 ? 31.912 5.919 19.616 1.00 50.44 536 THR A C 1
ATOM 4046 O O . THR A 1 536 ? 30.800 5.423 19.460 1.00 50.44 536 THR A O 1
ATOM 4049 N N . THR A 1 537 ? 32.537 5.873 20.793 1.00 50.53 537 THR A N 1
ATOM 4050 C CA . THR A 1 537 ? 32.051 5.096 21.952 1.00 50.53 537 THR A CA 1
ATOM 4051 C C . THR A 1 537 ? 30.747 5.612 22.566 1.00 50.53 537 THR A C 1
ATOM 4053 O O . THR A 1 537 ? 30.171 4.945 23.419 1.00 50.53 537 THR A O 1
ATOM 4056 N N . THR A 1 538 ? 30.272 6.787 22.150 1.00 49.75 538 THR A N 1
ATOM 4057 C CA . THR A 1 538 ? 29.052 7.428 22.662 1.00 49.75 538 THR A CA 1
ATOM 4058 C C . THR A 1 538 ? 27.776 6.926 21.976 1.00 49.75 538 THR A C 1
ATOM 4060 O O . THR A 1 538 ? 26.691 7.143 22.508 1.00 49.75 538 THR A O 1
ATOM 4063 N N . TYR A 1 539 ? 27.871 6.281 20.805 1.00 56.66 539 TYR A N 1
ATOM 4064 C CA . TYR A 1 539 ? 26.695 5.960 19.991 1.00 56.66 539 TYR A CA 1
ATOM 4065 C C . TYR A 1 539 ? 26.875 4.680 19.165 1.00 56.66 539 TYR A C 1
ATOM 4067 O O . TYR A 1 539 ? 27.843 4.544 18.416 1.00 56.66 539 TYR A O 1
ATOM 4075 N N . ASN A 1 540 ? 25.924 3.745 19.259 1.00 67.56 540 ASN A N 1
ATOM 4076 C CA . ASN A 1 540 ? 25.990 2.466 18.545 1.00 67.56 540 ASN A CA 1
ATOM 4077 C C . ASN A 1 540 ? 25.539 2.606 17.079 1.00 67.56 540 ASN A C 1
ATOM 4079 O O . ASN A 1 540 ? 24.458 2.160 16.691 1.00 67.56 540 ASN A O 1
ATOM 4083 N N . TRP A 1 541 ? 26.392 3.219 16.252 1.00 70.25 541 TRP A N 1
ATOM 4084 C CA . TRP A 1 541 ? 26.153 3.348 14.811 1.00 70.25 541 TRP A CA 1
ATOM 4085 C C . TRP A 1 541 ? 25.932 1.989 14.123 1.00 70.25 541 TRP A C 1
ATOM 4087 O O . TRP A 1 541 ? 25.110 1.908 13.221 1.00 70.25 541 TRP A O 1
ATOM 4097 N N . ASN A 1 542 ? 26.556 0.904 14.595 1.00 73.81 542 ASN A N 1
ATOM 4098 C CA . ASN A 1 542 ? 26.406 -0.433 14.005 1.00 73.81 542 ASN A CA 1
ATOM 4099 C C . ASN A 1 542 ? 24.975 -0.995 14.138 1.00 73.81 542 ASN A C 1
ATOM 4101 O O . ASN A 1 542 ? 24.509 -1.694 13.237 1.00 73.81 542 ASN A O 1
ATOM 4105 N N . ALA A 1 543 ? 24.279 -0.689 15.241 1.00 73.94 543 ALA A N 1
ATOM 4106 C CA . ALA A 1 543 ? 22.859 -1.016 15.413 1.00 73.94 543 ALA A CA 1
ATOM 4107 C C . ALA A 1 543 ? 21.964 -0.090 14.575 1.00 73.94 543 ALA A C 1
ATOM 4109 O O . ALA A 1 543 ? 21.004 -0.541 13.964 1.00 73.94 543 ALA A O 1
ATOM 4110 N N . MET A 1 544 ? 22.323 1.191 14.454 1.00 74.62 544 MET A N 1
ATOM 4111 C CA . MET A 1 544 ? 21.640 2.125 13.551 1.00 74.62 544 MET A CA 1
ATOM 4112 C C . MET A 1 544 ? 21.710 1.676 12.078 1.00 74.62 544 MET A C 1
ATOM 4114 O O . MET A 1 544 ? 20.700 1.733 11.378 1.00 74.62 544 MET A O 1
ATOM 4118 N N . GLU A 1 545 ? 22.859 1.170 11.620 1.00 77.44 545 GLU A N 1
ATOM 4119 C CA . GLU A 1 545 ? 22.995 0.558 10.291 1.00 77.44 545 GLU A CA 1
ATOM 4120 C C . GLU A 1 545 ? 22.148 -0.716 10.146 1.00 77.44 545 GLU A C 1
ATOM 4122 O O . GLU A 1 545 ? 21.515 -0.911 9.110 1.00 77.44 545 GLU A O 1
ATOM 4127 N N . LEU A 1 546 ? 22.087 -1.559 11.188 1.00 80.00 546 LEU A N 1
ATOM 4128 C CA . LEU A 1 546 ? 21.236 -2.754 11.205 1.00 80.00 546 LEU A CA 1
ATOM 4129 C C . LEU A 1 546 ? 19.756 -2.384 11.054 1.00 80.00 546 LEU A C 1
ATOM 4131 O O . LEU A 1 546 ? 19.135 -2.783 10.073 1.00 80.00 546 LEU A O 1
ATOM 4135 N N . HIS A 1 547 ? 19.223 -1.556 11.952 1.00 79.75 547 HIS A N 1
ATOM 4136 C CA . HIS A 1 547 ? 17.801 -1.212 11.987 1.00 79.75 547 HIS A CA 1
ATOM 4137 C C . HIS A 1 547 ? 17.339 -0.453 10.736 1.00 79.75 547 HIS A C 1
ATOM 4139 O O . HIS A 1 547 ? 16.200 -0.621 10.296 1.00 79.75 547 HIS A O 1
ATOM 4145 N N . LYS A 1 548 ? 18.211 0.337 10.093 1.00 80.50 548 LYS A N 1
ATOM 4146 C CA . LYS A 1 548 ? 17.907 0.936 8.783 1.00 80.50 548 LYS A CA 1
ATOM 4147 C C . LYS A 1 548 ? 17.801 -0.103 7.668 1.00 80.50 548 LYS A C 1
ATOM 4149 O O . LYS A 1 548 ? 16.849 -0.043 6.891 1.00 80.50 548 LYS A O 1
ATOM 4154 N N . PHE A 1 549 ? 18.725 -1.059 7.601 1.00 83.88 549 PHE A N 1
ATOM 4155 C CA . PHE A 1 549 ? 18.683 -2.100 6.575 1.00 83.88 549 PHE A CA 1
ATOM 4156 C C . PHE A 1 549 ? 17.524 -3.084 6.798 1.00 83.88 549 PHE A C 1
ATOM 4158 O O . PHE A 1 549 ? 16.800 -3.405 5.857 1.00 83.88 549 PHE A O 1
ATOM 4165 N N . GLU A 1 550 ? 17.269 -3.475 8.049 1.00 84.06 550 GLU A N 1
ATOM 4166 C CA . GLU A 1 550 ? 16.066 -4.213 8.453 1.00 84.06 550 GLU A CA 1
ATOM 4167 C C . GLU A 1 550 ? 14.780 -3.488 8.021 1.00 84.06 550 GLU A C 1
ATOM 4169 O O . GLU A 1 550 ? 13.891 -4.096 7.425 1.00 84.06 550 GLU A O 1
ATOM 4174 N N . SER A 1 551 ? 14.701 -2.174 8.265 1.00 81.75 551 SER A N 1
ATOM 4175 C CA . SER A 1 551 ? 13.570 -1.336 7.847 1.00 81.75 551 SER A CA 1
ATOM 4176 C C . SER A 1 551 ? 13.377 -1.327 6.326 1.00 81.75 551 SER A C 1
ATOM 4178 O O . SER A 1 551 ? 12.234 -1.347 5.871 1.00 81.75 551 SER A O 1
ATOM 4180 N N . ASN A 1 552 ? 14.462 -1.340 5.536 1.00 83.12 552 ASN A N 1
ATOM 4181 C CA . ASN A 1 552 ? 14.367 -1.463 4.078 1.00 83.12 552 ASN A CA 1
ATOM 4182 C C . ASN A 1 552 ? 13.805 -2.839 3.673 1.00 83.12 552 ASN A C 1
ATOM 4184 O O . ASN A 1 552 ? 12.844 -2.908 2.912 1.00 83.12 552 ASN A O 1
ATOM 4188 N N . LEU A 1 553 ? 14.327 -3.936 4.238 1.00 84.88 553 LEU A N 1
ATOM 4189 C CA . LEU A 1 553 ? 13.833 -5.290 3.945 1.00 84.88 553 LEU A CA 1
ATOM 4190 C C . LEU A 1 553 ? 12.335 -5.446 4.264 1.00 84.88 553 LEU A C 1
ATOM 4192 O O . LEU A 1 553 ? 11.594 -5.991 3.447 1.00 84.88 553 LEU A O 1
ATOM 4196 N N . LEU A 1 554 ? 11.878 -4.929 5.410 1.00 82.25 554 LEU A N 1
ATOM 4197 C CA . LEU A 1 554 ? 10.463 -4.953 5.808 1.00 82.25 554 LEU A CA 1
ATOM 4198 C C . LEU A 1 554 ? 9.586 -4.108 4.870 1.00 82.25 554 LEU A C 1
ATOM 4200 O O . LEU A 1 554 ? 8.504 -4.547 4.491 1.00 82.25 554 LEU A O 1
ATOM 4204 N N . PHE A 1 555 ? 10.051 -2.922 4.463 1.00 79.44 555 PHE A N 1
ATOM 4205 C CA . PHE A 1 555 ? 9.339 -2.052 3.520 1.00 79.44 555 PHE A CA 1
ATOM 4206 C C . PHE A 1 555 ? 9.248 -2.663 2.110 1.00 79.44 555 PHE A C 1
ATOM 4208 O O . PHE A 1 555 ? 8.188 -2.635 1.480 1.00 79.44 555 PHE A O 1
ATOM 4215 N N . ALA A 1 556 ? 10.337 -3.263 1.624 1.00 82.12 556 ALA A N 1
ATOM 4216 C CA . ALA A 1 556 ? 10.375 -3.968 0.347 1.00 82.12 556 ALA A CA 1
ATOM 4217 C C . ALA A 1 556 ? 9.407 -5.163 0.335 1.00 82.12 556 ALA A C 1
ATOM 4219 O O . ALA A 1 556 ? 8.673 -5.360 -0.633 1.00 82.12 556 ALA A O 1
ATOM 4220 N N . HIS A 1 557 ? 9.383 -5.938 1.423 1.00 83.25 557 HIS A N 1
ATOM 4221 C CA . HIS A 1 557 ? 8.513 -7.099 1.560 1.00 83.25 557 HIS A CA 1
ATOM 4222 C C . HIS A 1 557 ? 7.036 -6.715 1.732 1.00 83.25 557 HIS A C 1
ATOM 4224 O O . HIS A 1 557 ? 6.203 -7.264 1.020 1.00 83.25 557 HIS A O 1
ATOM 4230 N N . ASP A 1 558 ? 6.685 -5.731 2.569 1.00 77.50 558 ASP A N 1
ATOM 4231 C CA . ASP A 1 558 ? 5.300 -5.230 2.674 1.00 77.50 558 ASP A CA 1
ATOM 4232 C C . ASP A 1 558 ? 4.795 -4.659 1.333 1.00 77.50 558 ASP A C 1
ATOM 4234 O O . ASP A 1 558 ? 3.653 -4.907 0.946 1.00 77.50 558 ASP A O 1
ATOM 4238 N N . GLY A 1 559 ? 5.663 -3.997 0.557 1.00 75.81 559 GLY A N 1
ATOM 4239 C CA . GLY A 1 559 ? 5.365 -3.578 -0.817 1.00 75.81 559 GLY A CA 1
ATOM 4240 C C . GLY A 1 559 ? 4.966 -4.745 -1.731 1.00 75.81 559 GLY A C 1
ATOM 4241 O O . GLY A 1 559 ? 3.922 -4.680 -2.387 1.00 75.81 559 GLY A O 1
ATOM 4242 N N . VAL A 1 560 ? 5.746 -5.832 -1.718 1.00 76.06 560 VAL A N 1
ATOM 4243 C CA . VAL A 1 560 ? 5.428 -7.085 -2.427 1.00 76.06 560 VAL A CA 1
ATOM 4244 C C . VAL A 1 560 ? 4.136 -7.711 -1.885 1.00 76.06 560 VAL A C 1
ATOM 4246 O O . VAL A 1 560 ? 3.223 -8.012 -2.645 1.00 76.06 560 VAL A O 1
ATOM 4249 N N . LYS A 1 561 ? 3.981 -7.860 -0.568 1.00 73.50 561 LYS A N 1
ATOM 4250 C CA . LYS A 1 561 ? 2.786 -8.452 0.059 1.00 73.50 561 LYS A CA 1
ATOM 4251 C C . LYS A 1 561 ? 1.503 -7.716 -0.330 1.00 73.50 561 LYS A C 1
ATOM 4253 O O . LYS A 1 561 ? 0.517 -8.348 -0.720 1.00 73.50 561 LYS A O 1
ATOM 4258 N N . ARG A 1 562 ? 1.519 -6.381 -0.298 1.00 70.25 562 ARG A N 1
ATOM 4259 C CA . ARG A 1 562 ? 0.374 -5.533 -0.665 1.00 70.25 562 ARG A CA 1
ATOM 4260 C C . ARG A 1 562 ? -0.026 -5.694 -2.127 1.00 70.25 562 ARG A C 1
ATOM 4262 O O . ARG A 1 562 ? -1.218 -5.816 -2.403 1.00 70.25 562 ARG A O 1
ATOM 4269 N N . SER A 1 563 ? 0.926 -5.760 -3.057 1.00 65.25 563 SER A N 1
ATOM 4270 C CA . SER A 1 563 ? 0.621 -5.996 -4.476 1.00 65.25 563 SER A CA 1
ATOM 4271 C C . SER A 1 563 ? 0.219 -7.438 -4.783 1.00 65.25 563 SER A C 1
ATOM 4273 O O . SER A 1 563 ? -0.599 -7.673 -5.675 1.00 65.25 563 SER A O 1
ATOM 4275 N N . LEU A 1 564 ? 0.685 -8.405 -3.982 1.00 58.69 564 LEU A N 1
ATOM 4276 C CA . LEU A 1 564 ? 0.152 -9.766 -3.984 1.00 58.69 564 LEU A CA 1
ATOM 4277 C C . LEU A 1 564 ? -1.303 -9.846 -3.464 1.00 58.69 564 LEU A C 1
ATOM 4279 O O . LEU A 1 564 ? -1.901 -10.925 -3.472 1.00 58.69 564 LEU A O 1
ATOM 4283 N N . GLY A 1 565 ? -1.892 -8.727 -3.023 1.00 54.31 565 GLY A N 1
ATOM 4284 C CA . GLY A 1 565 ? -3.220 -8.668 -2.411 1.00 54.31 565 GLY A CA 1
ATOM 4285 C C . GLY A 1 565 ? -3.263 -9.309 -1.020 1.00 54.31 565 GLY A C 1
ATOM 4286 O O . GLY A 1 565 ? -4.335 -9.694 -0.553 1.00 54.31 565 GLY A O 1
ATOM 4287 N N . GLN A 1 566 ? -2.101 -9.468 -0.381 1.00 56.91 566 GLN A N 1
ATOM 4288 C CA . GLN A 1 566 ? -1.909 -10.102 0.920 1.00 56.91 566 GLN A CA 1
ATOM 4289 C C . GLN A 1 566 ? -1.757 -9.010 1.987 1.00 56.91 566 GLN A C 1
ATOM 4291 O O . GLN A 1 566 ? -0.655 -8.694 2.432 1.00 56.91 566 GLN A O 1
ATOM 4296 N N . LEU A 1 567 ? -2.881 -8.390 2.360 1.00 52.22 567 LEU A N 1
ATOM 4297 C CA . LEU A 1 567 ? -2.913 -7.335 3.375 1.00 52.22 567 LEU A CA 1
ATOM 4298 C C . LEU A 1 567 ? -2.568 -7.880 4.767 1.00 52.22 567 LEU A C 1
ATOM 4300 O O . LEU A 1 567 ? -3.048 -8.943 5.159 1.00 52.22 567 LEU A O 1
ATOM 4304 N N . GLY A 1 568 ? -1.803 -7.096 5.529 1.00 51.81 568 GLY A N 1
ATOM 4305 C CA . GLY A 1 568 ? -1.386 -7.441 6.886 1.00 51.81 568 GLY A CA 1
ATOM 4306 C C . GLY A 1 568 ? -0.189 -8.388 6.918 1.00 51.81 568 GLY A C 1
ATOM 4307 O O . GLY A 1 568 ? -0.314 -9.508 7.402 1.00 51.81 568 GLY A O 1
ATOM 4308 N N . PHE A 1 569 ? 0.974 -7.928 6.448 1.00 51.16 569 PHE A N 1
ATOM 4309 C CA . PHE A 1 569 ? 2.249 -8.561 6.788 1.00 51.16 569 PHE A CA 1
ATOM 4310 C C . PHE A 1 569 ? 2.406 -8.607 8.319 1.00 51.16 569 PHE A C 1
ATOM 4312 O O . PHE A 1 569 ? 2.295 -7.584 9.000 1.00 51.16 569 PHE A O 1
ATOM 4319 N N . VAL A 1 570 ? 2.596 -9.806 8.876 1.00 45.38 570 VAL A N 1
ATOM 4320 C CA . VAL A 1 570 ? 2.431 -10.027 10.316 1.00 45.38 570 VAL A CA 1
ATOM 4321 C C . VAL A 1 570 ? 3.771 -10.019 11.045 1.00 45.38 570 VAL A C 1
ATOM 4323 O O . VAL A 1 570 ? 4.426 -11.050 11.201 1.00 45.38 570 VAL A O 1
ATOM 4326 N N . VAL A 1 571 ? 4.138 -8.865 11.604 1.00 49.09 571 VAL A N 1
ATOM 4327 C CA . VAL A 1 571 ? 5.170 -8.816 12.648 1.00 49.09 571 VAL A CA 1
ATOM 4328 C C . VAL A 1 571 ? 4.634 -9.521 13.903 1.00 49.09 571 VAL A C 1
ATOM 4330 O O . VAL A 1 571 ? 3.769 -9.002 14.608 1.00 49.09 571 VAL A O 1
ATOM 4333 N N . GLY A 1 572 ? 5.138 -10.728 14.176 1.00 48.25 572 GLY A N 1
ATOM 4334 C CA . GLY A 1 572 ? 4.949 -11.415 15.460 1.00 48.25 572 GLY A CA 1
ATOM 4335 C C . GLY A 1 572 ? 3.683 -12.269 15.630 1.00 48.25 572 GLY A C 1
ATOM 4336 O O . GLY A 1 572 ? 3.201 -12.394 16.757 1.00 48.25 572 GLY A O 1
ATOM 4337 N N . ARG A 1 573 ? 3.132 -12.873 14.565 1.00 39.16 573 ARG A N 1
ATOM 4338 C CA . ARG A 1 573 ? 2.056 -13.887 14.672 1.00 39.16 573 ARG A CA 1
ATOM 4339 C C . ARG A 1 573 ? 2.080 -14.908 13.525 1.00 39.16 573 ARG A C 1
ATOM 4341 O O . ARG A 1 573 ? 1.365 -14.764 12.543 1.00 39.16 573 ARG A O 1
ATOM 4348 N N . ASP A 1 574 ? 2.920 -15.932 13.666 1.00 29.89 574 ASP A N 1
ATOM 4349 C CA . ASP A 1 574 ? 2.450 -17.306 13.920 1.00 29.89 574 ASP A CA 1
ATOM 4350 C C . ASP A 1 574 ? 3.630 -18.287 14.126 1.00 29.89 574 ASP A C 1
ATOM 4352 O O . ASP A 1 574 ? 4.729 -18.112 13.606 1.00 29.89 574 ASP A O 1
ATOM 4356 N N . GLY A 1 575 ? 3.410 -19.344 14.917 1.00 31.59 575 GLY A N 1
ATOM 4357 C CA . GLY A 1 575 ? 4.276 -20.535 14.977 1.00 31.59 575 GLY A CA 1
ATOM 4358 C C . GLY A 1 575 ? 5.523 -20.493 15.879 1.00 31.59 575 GLY A C 1
ATOM 4359 O O . GLY A 1 575 ? 5.718 -21.426 16.662 1.00 31.59 575 GLY A O 1
ATOM 4360 N N . VAL A 1 576 ? 6.373 -19.463 15.801 1.00 26.84 576 VAL A N 1
ATOM 4361 C CA . VAL A 1 576 ? 7.647 -19.404 16.561 1.00 26.84 576 VAL A CA 1
ATOM 4362 C C . VAL A 1 576 ? 7.481 -18.605 17.864 1.00 26.84 576 VAL A C 1
ATOM 4364 O O . VAL A 1 576 ? 6.777 -17.599 17.905 1.00 26.84 576 VAL A O 1
ATOM 4367 N N . ARG A 1 577 ? 8.065 -19.094 18.970 1.00 29.59 577 ARG A N 1
ATOM 4368 C CA . ARG A 1 577 ? 7.749 -18.611 20.330 1.00 29.59 577 ARG A CA 1
ATOM 4369 C C . ARG A 1 577 ? 8.373 -17.247 20.665 1.00 29.59 577 ARG A C 1
ATOM 4371 O O . ARG A 1 577 ? 9.499 -16.988 20.245 1.00 29.59 577 ARG A O 1
ATOM 4378 N N . PRO A 1 578 ? 7.715 -16.438 21.521 1.00 41.69 578 PRO A N 1
ATOM 4379 C CA . PRO A 1 578 ? 8.361 -15.309 22.183 1.00 41.69 578 PRO A CA 1
ATOM 4380 C C . PRO A 1 578 ? 9.423 -15.802 23.177 1.00 41.69 578 PRO A C 1
ATOM 4382 O O . PRO A 1 578 ? 9.280 -16.886 23.752 1.00 41.69 578 PRO A O 1
ATOM 4385 N N . TYR A 1 579 ? 10.442 -14.982 23.440 1.00 33.06 579 TYR A N 1
ATOM 4386 C CA . TYR A 1 579 ? 11.373 -15.228 24.538 1.00 33.06 579 TYR A CA 1
ATOM 4387 C C . TYR A 1 579 ? 11.843 -13.932 25.203 1.00 33.06 579 TYR A C 1
ATOM 4389 O O . TYR A 1 579 ? 12.167 -12.961 24.527 1.00 33.06 579 TYR A O 1
ATOM 4397 N N . GLN A 1 580 ? 11.869 -13.959 26.534 1.00 31.34 580 GLN A N 1
ATOM 4398 C CA . GLN A 1 580 ? 12.442 -12.939 27.409 1.00 31.34 580 GLN A CA 1
ATOM 4399 C C . GLN A 1 580 ? 13.832 -13.421 27.835 1.00 31.34 580 GLN A C 1
ATOM 4401 O O . GLN A 1 580 ? 13.962 -14.565 28.271 1.00 31.34 580 GLN A O 1
ATOM 4406 N N . ASP A 1 581 ? 14.839 -12.560 27.824 1.00 30.16 581 ASP A N 1
ATOM 4407 C CA . ASP A 1 581 ? 15.906 -12.628 28.826 1.00 30.16 581 ASP A CA 1
ATOM 4408 C C . ASP A 1 581 ? 15.560 -11.689 30.005 1.00 30.16 581 ASP A C 1
ATOM 4410 O O . ASP A 1 581 ? 14.525 -11.019 29.988 1.00 30.16 581 ASP A O 1
ATOM 4414 N N . GLN A 1 582 ? 16.321 -11.739 31.104 1.00 29.81 582 GLN A N 1
ATOM 4415 C CA . GLN A 1 582 ? 15.770 -11.448 32.435 1.00 29.81 582 GLN A CA 1
ATOM 4416 C C . GLN A 1 582 ? 15.869 -10.023 33.033 1.00 29.81 582 GLN A C 1
ATOM 4418 O O . GLN A 1 582 ? 14.999 -9.695 33.832 1.00 29.81 582 GLN A O 1
ATOM 4423 N N . GLU A 1 583 ? 16.789 -9.086 32.776 1.00 46.94 583 GLU A N 1
ATOM 4424 C CA . GLU A 1 583 ? 18.080 -9.063 32.060 1.00 46.94 583 GLU A CA 1
ATOM 4425 C C . GLU A 1 583 ? 18.112 -9.547 30.595 1.00 46.94 583 GLU A C 1
ATOM 4427 O O . GLU A 1 583 ? 18.900 -10.421 30.259 1.00 46.94 583 GLU A O 1
ATOM 4432 N N . GLY A 1 584 ? 17.258 -9.058 29.686 1.00 32.78 584 GLY A N 1
ATOM 4433 C CA . GLY A 1 584 ? 16.110 -8.169 29.917 1.00 32.78 584 GLY A CA 1
ATOM 4434 C C . GLY A 1 584 ? 15.527 -7.475 28.677 1.00 32.78 584 GLY A C 1
ATOM 4435 O O . GLY A 1 584 ? 14.700 -6.580 28.840 1.00 32.78 584 GLY A O 1
ATOM 4436 N N . LYS A 1 585 ? 16.017 -7.764 27.463 1.00 35.38 585 LYS A N 1
ATOM 4437 C CA . LYS A 1 585 ? 15.798 -6.967 26.239 1.00 35.38 585 LYS A CA 1
ATOM 4438 C C . LYS A 1 585 ? 15.513 -7.789 24.971 1.00 35.38 585 LYS A C 1
ATOM 4440 O O . LYS A 1 585 ? 15.556 -7.241 23.873 1.00 35.38 585 LYS A O 1
ATOM 4445 N N . GLY A 1 586 ? 15.173 -9.070 25.100 1.00 30.16 586 GLY A N 1
ATOM 4446 C CA . GLY A 1 586 ? 14.628 -9.870 24.001 1.00 30.16 586 GLY A CA 1
ATOM 4447 C C . GLY A 1 586 ? 13.266 -9.358 23.506 1.00 30.16 586 GLY A C 1
ATOM 4448 O O . GLY A 1 586 ? 12.242 -9.572 24.154 1.00 30.16 586 GLY A O 1
ATOM 4449 N N . GLY A 1 587 ? 13.237 -8.720 22.333 1.00 36.97 587 GLY A N 1
ATOM 4450 C CA . GLY A 1 587 ? 11.998 -8.346 21.649 1.00 36.97 587 GLY A CA 1
ATOM 4451 C C . GLY A 1 587 ? 12.236 -7.587 20.343 1.00 36.97 587 GLY A C 1
ATOM 4452 O O . GLY A 1 587 ? 12.886 -6.547 20.344 1.00 36.97 587 GLY A O 1
ATOM 4453 N N . LEU A 1 588 ? 11.671 -8.080 19.235 1.00 43.00 588 LEU A N 1
ATOM 4454 C CA . LEU A 1 588 ? 11.610 -7.333 17.975 1.00 43.0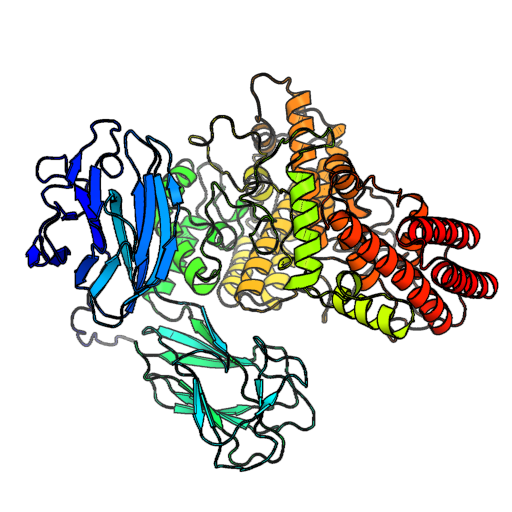0 588 LEU A CA 1
ATOM 4455 C C . LEU A 1 588 ? 10.560 -6.217 18.085 1.00 43.00 588 LEU A C 1
ATOM 4457 O O . LEU A 1 588 ? 9.404 -6.374 17.687 1.00 43.00 588 LEU A O 1
ATOM 4461 N N . LEU A 1 589 ? 10.999 -5.071 18.607 1.00 55.78 589 LEU A N 1
ATOM 4462 C CA . LEU A 1 589 ? 10.489 -3.772 18.172 1.00 55.78 589 LEU A CA 1
ATOM 4463 C C . LEU A 1 589 ? 10.516 -3.737 16.636 1.00 55.78 589 LEU A C 1
ATOM 4465 O O . LEU A 1 589 ? 11.452 -4.247 16.020 1.00 55.78 589 LEU A O 1
ATOM 4469 N N . THR A 1 590 ? 9.520 -3.123 15.989 1.00 66.31 590 THR A N 1
ATOM 4470 C CA . THR A 1 590 ? 9.684 -2.832 14.558 1.00 66.31 590 THR A CA 1
ATOM 4471 C C . THR A 1 590 ? 10.826 -1.817 14.429 1.00 66.31 590 THR A C 1
ATOM 4473 O O . THR A 1 590 ? 10.714 -0.754 15.046 1.00 66.31 590 THR A O 1
ATOM 4476 N N . PRO A 1 591 ? 11.880 -2.075 13.636 1.00 75.81 591 PRO A N 1
ATOM 4477 C CA . PRO A 1 591 ? 13.125 -1.297 13.665 1.00 75.81 591 PRO A CA 1
ATOM 4478 C C . PRO A 1 591 ? 12.933 0.177 13.276 1.00 75.81 591 PRO A C 1
ATOM 4480 O O . PRO A 1 591 ? 13.744 1.032 13.626 1.00 75.81 591 PRO A O 1
ATOM 4483 N N . PHE A 1 592 ? 11.810 0.510 12.631 1.00 77.56 592 PHE A N 1
ATOM 4484 C CA . PHE A 1 592 ? 11.350 1.882 12.416 1.00 77.56 592 PHE A CA 1
ATOM 4485 C C . PHE A 1 592 ? 11.289 2.719 13.713 1.00 77.56 592 PHE A C 1
ATOM 4487 O O . PHE A 1 592 ? 11.550 3.924 13.669 1.00 77.56 592 PHE A O 1
ATOM 4494 N N . TRP A 1 593 ? 10.982 2.101 14.864 1.00 75.31 593 TRP A N 1
ATOM 4495 C CA . TRP A 1 593 ? 10.977 2.758 16.178 1.00 75.31 593 TRP A CA 1
ATOM 4496 C C . TRP A 1 593 ? 12.387 3.108 16.644 1.00 75.31 593 TRP A C 1
ATOM 4498 O O . TRP A 1 593 ? 12.629 4.242 17.055 1.00 75.31 593 TRP A O 1
ATOM 4508 N N . ASP A 1 594 ? 13.326 2.172 16.532 1.00 74.12 594 ASP A N 1
ATOM 4509 C CA . ASP A 1 594 ? 14.721 2.376 16.920 1.00 74.12 594 ASP A CA 1
ATOM 4510 C C . ASP A 1 594 ? 15.419 3.375 15.991 1.00 74.12 594 ASP A C 1
ATOM 4512 O O . ASP A 1 594 ? 16.205 4.204 16.451 1.00 74.12 594 ASP A O 1
ATOM 4516 N N . VAL A 1 595 ? 15.059 3.405 14.700 1.00 74.94 595 VAL A N 1
ATOM 4517 C CA . VAL A 1 595 ? 15.526 4.451 13.776 1.00 74.94 595 VAL A CA 1
ATOM 4518 C C . VAL A 1 595 ? 14.908 5.822 14.087 1.00 74.94 595 VAL A C 1
ATOM 4520 O O . VAL A 1 595 ? 15.605 6.838 14.013 1.00 74.94 595 VAL A O 1
ATOM 4523 N N . GLY A 1 596 ? 13.636 5.879 14.493 1.00 73.56 596 GLY A N 1
ATOM 4524 C CA . GLY A 1 596 ? 13.004 7.113 14.973 1.00 73.56 596 GLY A CA 1
ATOM 4525 C C . GLY A 1 596 ? 13.661 7.657 16.249 1.00 73.56 596 GLY A C 1
ATOM 4526 O O . GLY A 1 596 ? 13.961 8.848 16.339 1.00 73.56 596 GLY A O 1
ATOM 4527 N N . GLU A 1 597 ? 13.966 6.777 17.204 1.00 71.06 597 GLU A N 1
ATOM 4528 C CA . GLU A 1 597 ? 14.600 7.129 18.478 1.00 71.06 597 GLU A CA 1
ATOM 4529 C C . GLU A 1 597 ? 16.085 7.486 18.325 1.00 71.06 597 GLU A C 1
ATOM 4531 O O . GLU A 1 597 ? 16.595 8.390 18.991 1.00 71.06 597 GLU A O 1
ATOM 4536 N N . ALA A 1 598 ? 16.774 6.863 17.375 1.00 68.88 598 ALA A N 1
ATOM 4537 C CA . ALA A 1 598 ? 18.081 7.299 16.902 1.00 68.88 598 ALA A CA 1
ATOM 4538 C C . ALA A 1 598 ? 18.034 8.727 16.324 1.00 68.88 598 ALA A C 1
ATOM 4540 O O . ALA A 1 598 ? 18.827 9.593 16.699 1.00 68.88 598 ALA A O 1
ATOM 4541 N N . ALA A 1 599 ? 17.055 9.018 15.460 1.00 67.12 599 ALA A N 1
ATOM 4542 C CA . ALA A 1 599 ? 16.851 10.359 14.911 1.00 67.12 599 ALA A CA 1
ATOM 4543 C C . ALA A 1 599 ? 16.450 11.399 15.980 1.00 67.12 599 ALA A C 1
ATOM 4545 O O . ALA A 1 599 ? 16.634 12.600 15.755 1.00 67.12 599 ALA A O 1
ATOM 4546 N N . ARG A 1 600 ? 15.936 10.967 17.143 1.00 67.69 600 ARG A N 1
ATOM 4547 C CA . ARG A 1 600 ? 15.720 11.799 18.340 1.00 67.69 600 ARG A CA 1
ATOM 4548 C C . ARG A 1 600 ? 17.020 12.027 19.120 1.00 67.69 600 ARG A C 1
ATOM 4550 O O . ARG A 1 600 ? 17.446 13.163 19.308 1.00 67.69 600 ARG A O 1
ATOM 4557 N N . SER A 1 601 ? 17.674 10.951 19.548 1.00 59.84 601 SER A N 1
ATOM 4558 C CA . SER A 1 601 ? 18.872 10.978 20.403 1.00 59.84 601 SER A CA 1
ATOM 4559 C C . SER A 1 601 ? 20.102 11.625 19.748 1.00 59.84 601 SER A C 1
ATOM 4561 O O . SER A 1 601 ? 20.939 12.187 20.455 1.00 59.84 601 SER A O 1
ATOM 4563 N N . ALA A 1 602 ? 20.165 11.672 18.412 1.00 56.53 602 ALA A N 1
ATOM 4564 C CA . ALA A 1 602 ? 21.181 12.400 17.646 1.00 56.53 602 ALA A CA 1
ATOM 4565 C C . ALA A 1 602 ? 21.231 13.930 17.897 1.00 56.53 602 ALA A C 1
ATOM 4567 O O . ALA A 1 602 ? 22.078 14.615 17.321 1.00 56.53 602 ALA A O 1
ATOM 4568 N N . ASP A 1 603 ? 20.349 14.509 18.721 1.00 53.12 603 ASP A N 1
ATOM 4569 C CA . ASP A 1 603 ? 20.408 15.921 19.150 1.00 53.12 603 ASP A CA 1
ATOM 4570 C C . ASP A 1 603 ? 21.583 16.252 20.083 1.00 53.12 603 ASP A C 1
ATOM 4572 O O . ASP A 1 603 ? 21.901 17.425 20.265 1.00 53.12 603 ASP A O 1
ATOM 4576 N N . THR A 1 604 ? 22.283 15.244 20.608 1.00 53.16 604 THR A N 1
ATOM 4577 C CA . THR A 1 604 ? 23.507 15.421 21.412 1.00 53.16 604 THR A CA 1
ATOM 4578 C C . THR A 1 604 ? 24.809 15.180 20.633 1.00 53.16 604 THR A C 1
ATOM 4580 O O . THR A 1 604 ? 25.891 15.336 21.197 1.00 53.16 604 THR A O 1
ATOM 4583 N N . VAL A 1 605 ? 24.732 14.810 19.346 1.00 54.03 605 VAL A N 1
ATOM 4584 C CA . VAL A 1 605 ? 25.876 14.320 18.553 1.00 54.03 605 VAL A CA 1
ATOM 4585 C C . VAL A 1 605 ? 26.374 15.377 17.562 1.00 54.03 605 VAL A C 1
ATOM 4587 O O . VAL A 1 605 ? 25.612 15.920 16.763 1.00 54.03 605 VAL A O 1
ATOM 4590 N N . ASN A 1 606 ? 27.680 15.650 17.581 1.00 58.22 606 ASN A N 1
ATOM 4591 C CA . ASN A 1 606 ? 28.348 16.578 16.667 1.00 58.22 606 ASN A CA 1
ATOM 4592 C C . ASN A 1 606 ? 28.640 15.902 15.308 1.00 58.22 606 ASN A C 1
ATOM 4594 O O . ASN A 1 606 ? 28.996 14.725 15.269 1.00 58.22 606 ASN A O 1
ATOM 4598 N N . ARG A 1 607 ? 28.585 16.646 14.191 1.00 55.94 607 ARG A N 1
ATOM 4599 C CA . ARG A 1 607 ? 28.932 16.152 12.839 1.00 55.94 607 ARG A CA 1
ATOM 4600 C C . ARG A 1 607 ? 30.286 15.433 12.781 1.00 55.94 607 ARG A C 1
ATOM 4602 O O . ARG A 1 607 ? 30.416 14.410 12.117 1.00 55.94 607 ARG A O 1
ATOM 4609 N N . SER A 1 608 ? 31.286 15.925 13.512 1.00 58.22 608 SER A N 1
ATOM 4610 C CA . SER A 1 608 ? 32.621 15.304 13.598 1.00 58.22 608 SER A CA 1
ATOM 4611 C C . SER A 1 608 ? 32.621 13.877 14.175 1.00 58.22 608 SER A C 1
ATOM 4613 O O . SER A 1 608 ? 33.570 13.128 13.946 1.00 58.22 608 SER A O 1
ATOM 4615 N N . GLN A 1 609 ? 31.555 13.484 14.879 1.00 57.72 609 GLN A N 1
ATOM 4616 C CA . GLN A 1 609 ? 31.334 12.154 15.458 1.00 57.72 609 GLN A CA 1
ATOM 4617 C C . GLN A 1 609 ? 30.442 11.260 14.572 1.00 57.72 609 GLN A C 1
ATOM 4619 O O . GLN A 1 609 ? 30.191 10.109 14.931 1.00 57.72 609 GLN A O 1
ATOM 4624 N N . MET A 1 610 ? 29.955 11.769 13.432 1.00 58.50 610 MET A N 1
ATOM 4625 C CA . MET A 1 610 ? 29.119 11.018 12.491 1.00 58.50 610 MET A CA 1
ATOM 4626 C C . MET A 1 610 ? 29.961 10.260 11.442 1.00 58.50 610 MET A C 1
ATOM 4628 O O . MET A 1 610 ? 31.024 10.744 11.033 1.00 58.50 610 MET A O 1
ATOM 4632 N N . PRO A 1 611 ? 29.486 9.100 10.957 1.00 59.28 611 PRO A N 1
ATOM 4633 C CA . PRO A 1 611 ? 29.979 8.424 9.754 1.00 59.28 611 PRO A CA 1
ATOM 4634 C C . PRO A 1 611 ? 30.001 9.321 8.507 1.00 59.28 611 PRO A C 1
ATOM 4636 O O . PRO A 1 611 ? 29.084 10.110 8.290 1.00 59.28 611 PRO A O 1
ATOM 4639 N N . ARG A 1 612 ? 30.995 9.148 7.620 1.00 56.03 612 ARG A N 1
ATOM 4640 C CA . ARG A 1 612 ? 31.128 9.963 6.389 1.00 56.03 612 ARG A CA 1
ATOM 4641 C C . ARG A 1 612 ? 29.888 9.914 5.487 1.00 56.03 612 ARG A C 1
ATOM 4643 O O . ARG A 1 612 ? 29.390 10.969 5.117 1.00 56.03 612 ARG A O 1
ATOM 4650 N N . ARG A 1 613 ? 29.356 8.714 5.208 1.00 54.66 613 ARG A N 1
ATOM 4651 C CA . ARG A 1 613 ? 28.120 8.532 4.414 1.00 54.66 613 ARG A CA 1
ATOM 4652 C C . ARG A 1 613 ? 26.895 9.203 5.041 1.00 54.66 613 ARG A C 1
ATOM 4654 O O . ARG A 1 613 ? 25.945 9.496 4.329 1.00 54.66 613 ARG A O 1
ATOM 4661 N N . HIS A 1 614 ? 26.901 9.427 6.359 1.00 55.88 614 HIS A N 1
ATOM 4662 C CA . HIS A 1 614 ? 25.836 10.153 7.044 1.00 55.88 614 HIS A CA 1
ATOM 4663 C C . HIS A 1 614 ? 26.035 11.673 6.998 1.00 55.88 614 HIS A C 1
ATOM 4665 O O . HIS A 1 614 ? 25.045 12.383 7.046 1.00 55.88 614 HIS A O 1
ATOM 4671 N N . GLU A 1 615 ? 27.262 12.206 6.888 1.00 54.03 615 GLU A N 1
ATOM 4672 C CA . GLU A 1 615 ? 27.468 13.663 6.759 1.00 54.03 615 GLU A CA 1
ATOM 4673 C C . GLU A 1 615 ? 26.818 14.232 5.487 1.00 54.03 615 GLU A C 1
ATOM 4675 O O . GLU A 1 615 ? 26.269 15.333 5.503 1.00 54.03 615 GLU A O 1
ATOM 4680 N N . GLU A 1 616 ? 26.887 13.477 4.389 1.00 50.72 616 GLU A N 1
ATOM 4681 C CA . GLU A 1 616 ? 26.354 13.856 3.073 1.00 50.72 616 GLU A CA 1
ATOM 4682 C C . GLU A 1 616 ? 24.818 14.019 3.110 1.00 50.72 616 GLU A C 1
ATOM 4684 O O . GLU A 1 616 ? 24.264 14.875 2.428 1.00 50.72 616 GLU A O 1
ATOM 4689 N N . THR A 1 617 ? 24.143 13.282 3.998 1.00 52.78 617 THR A N 1
ATOM 4690 C CA . THR A 1 617 ? 22.678 13.190 4.167 1.00 52.78 617 THR A CA 1
ATOM 4691 C C . THR A 1 617 ? 22.003 14.422 4.804 1.00 52.78 617 THR A C 1
ATOM 4693 O O . THR A 1 617 ? 20.795 14.403 5.049 1.00 52.78 617 THR A O 1
ATOM 4696 N N . TYR A 1 618 ? 22.759 15.473 5.149 1.00 53.44 618 TYR A N 1
ATOM 4697 C CA . TYR A 1 618 ? 22.251 16.646 5.886 1.00 53.44 618 TYR A CA 1
ATOM 4698 C C . TYR A 1 618 ? 22.475 17.994 5.178 1.00 53.44 618 TYR A C 1
ATOM 4700 O O . TYR A 1 618 ? 22.190 19.048 5.753 1.00 53.44 618 TYR A O 1
ATOM 4708 N N . SER A 1 619 ? 22.984 18.014 3.943 1.00 52.91 619 SER A N 1
ATOM 4709 C CA . SER A 1 619 ? 23.402 19.247 3.254 1.00 52.91 619 SER A CA 1
ATOM 4710 C C . SER A 1 619 ? 22.250 20.034 2.596 1.00 52.91 619 SER A C 1
ATOM 4712 O O . SER A 1 619 ? 22.330 20.393 1.423 1.00 52.91 619 SER A O 1
ATOM 4714 N N . PHE A 1 620 ? 21.170 20.304 3.337 1.00 50.00 620 PHE A N 1
ATOM 4715 C CA . PHE A 1 620 ? 19.914 20.833 2.780 1.00 50.00 620 PHE A CA 1
ATOM 4716 C C . PHE A 1 620 ? 19.931 22.316 2.372 1.00 50.00 620 PHE A C 1
ATOM 4718 O O . PHE A 1 620 ? 19.222 22.679 1.433 1.00 50.00 620 PHE A O 1
ATOM 4725 N N . ASN A 1 621 ? 20.709 23.190 3.027 1.00 51.81 621 ASN A N 1
ATOM 4726 C CA . ASN A 1 621 ? 20.756 24.609 2.655 1.00 51.81 621 ASN A CA 1
ATOM 4727 C C . ASN A 1 621 ? 22.104 25.292 2.960 1.00 51.81 621 ASN A C 1
ATOM 4729 O O . ASN A 1 621 ? 22.525 25.397 4.111 1.00 51.81 621 ASN A O 1
ATOM 4733 N N . ALA A 1 622 ? 22.744 25.847 1.926 1.00 51.72 622 ALA A N 1
ATOM 4734 C CA . ALA A 1 622 ? 24.028 26.545 2.028 1.00 51.72 622 ALA A CA 1
ATOM 4735 C C . ALA A 1 622 ? 23.975 27.912 2.750 1.00 51.72 622 ALA A C 1
ATOM 4737 O O . ALA A 1 622 ? 25.028 28.440 3.097 1.00 51.72 622 ALA A O 1
ATOM 4738 N N . SER A 1 623 ? 22.791 28.501 2.979 1.00 51.12 623 SER A N 1
ATOM 4739 C CA . SER A 1 623 ? 22.646 29.761 3.736 1.00 51.12 623 SER A CA 1
ATOM 4740 C C . SER A 1 623 ? 22.356 29.569 5.229 1.00 51.12 623 SER A C 1
ATOM 4742 O O . SER A 1 623 ? 22.373 30.542 5.985 1.00 51.12 623 SER A O 1
ATOM 4744 N N . LYS A 1 624 ? 22.101 28.331 5.671 1.00 52.97 624 LYS A N 1
ATOM 4745 C CA . LYS A 1 624 ? 21.892 27.980 7.081 1.00 52.97 624 LYS A CA 1
ATOM 4746 C C . LYS A 1 624 ? 23.192 27.486 7.709 1.00 52.97 624 LYS A C 1
ATOM 4748 O O . LYS A 1 624 ? 24.029 26.884 7.040 1.00 52.97 624 LYS A O 1
ATOM 4753 N N . THR A 1 625 ? 23.354 27.703 9.014 1.00 61.41 625 THR A N 1
ATOM 4754 C CA . THR A 1 625 ? 24.465 27.084 9.755 1.00 61.41 625 THR A CA 1
ATOM 4755 C C . THR A 1 625 ? 24.304 25.563 9.799 1.00 61.41 625 THR A C 1
ATOM 4757 O O . THR A 1 625 ? 23.194 25.035 9.701 1.00 61.41 625 THR A O 1
ATOM 4760 N N . GLU A 1 626 ? 25.412 24.846 9.981 1.00 62.12 626 GLU A N 1
ATOM 4761 C CA . GLU A 1 626 ? 25.428 23.380 10.045 1.00 62.12 626 GLU A CA 1
ATOM 4762 C C . GLU A 1 626 ? 24.429 22.824 11.074 1.00 62.12 626 GLU A C 1
ATOM 4764 O O . GLU A 1 626 ? 23.615 21.963 10.745 1.00 62.12 626 GLU A O 1
ATOM 4769 N N . THR A 1 627 ? 24.400 23.393 12.283 1.00 63.62 627 THR A N 1
ATOM 4770 C CA . THR A 1 627 ? 23.455 23.018 13.346 1.00 63.62 627 THR A CA 1
ATOM 4771 C C . THR A 1 627 ? 21.993 23.226 12.939 1.00 63.62 627 THR A C 1
ATOM 4773 O O . THR A 1 627 ? 21.143 22.404 13.270 1.00 63.62 627 THR A O 1
ATOM 4776 N N . GLN A 1 628 ? 21.680 24.295 12.197 1.00 62.28 628 GLN A N 1
ATOM 4777 C CA . GLN A 1 628 ? 20.314 24.569 11.732 1.00 62.28 628 GLN A CA 1
ATOM 4778 C C . GLN A 1 628 ? 19.865 23.573 10.654 1.00 62.28 628 GLN A C 1
ATOM 4780 O O . GLN A 1 628 ? 18.732 23.102 10.715 1.00 62.28 628 GLN A O 1
ATOM 4785 N N . ASN A 1 629 ? 20.749 23.211 9.717 1.00 63.47 629 ASN A N 1
ATOM 4786 C CA . ASN A 1 629 ? 20.479 22.159 8.728 1.00 63.47 629 ASN A CA 1
ATOM 4787 C C . ASN A 1 629 ? 20.264 20.790 9.400 1.00 63.47 629 ASN A C 1
ATOM 4789 O O . ASN A 1 629 ? 19.328 20.071 9.054 1.00 63.47 629 ASN A O 1
ATOM 4793 N N . LEU A 1 630 ? 21.091 20.451 10.398 1.00 63.09 630 LEU A N 1
ATOM 4794 C CA . LEU A 1 630 ? 20.979 19.204 11.165 1.00 63.09 630 LEU A CA 1
ATOM 4795 C C . LEU A 1 630 ? 19.655 19.100 11.939 1.00 63.09 630 LEU A C 1
ATOM 4797 O O . LEU A 1 630 ? 19.067 18.022 11.977 1.00 63.09 630 LEU A O 1
ATOM 4801 N N . VAL A 1 631 ? 19.180 20.191 12.552 1.00 65.69 631 VAL A N 1
ATOM 4802 C CA . VAL A 1 631 ? 17.891 20.217 13.270 1.00 65.69 631 VAL A CA 1
ATOM 4803 C C . VAL A 1 631 ? 16.712 20.120 12.297 1.00 65.69 631 VAL A C 1
ATOM 4805 O O . VAL A 1 631 ? 15.830 19.286 12.492 1.00 65.69 631 VAL A O 1
ATOM 4808 N N . GLU A 1 632 ? 16.715 20.911 11.220 1.00 65.31 632 GLU A N 1
ATOM 4809 C CA . GLU A 1 632 ? 15.641 20.908 10.217 1.00 65.31 632 GLU A CA 1
ATOM 4810 C C . GLU A 1 632 ? 15.454 19.527 9.574 1.00 65.31 632 GLU A C 1
ATOM 4812 O O . GLU A 1 632 ? 14.334 19.019 9.520 1.00 65.31 632 GLU A O 1
ATOM 4817 N N . ALA A 1 633 ? 16.549 18.877 9.165 1.00 63.59 633 ALA A N 1
ATOM 4818 C CA . ALA A 1 633 ? 16.517 17.534 8.592 1.00 63.59 633 ALA A CA 1
ATOM 4819 C C . ALA A 1 633 ? 15.798 16.522 9.502 1.00 63.59 633 ALA A C 1
ATOM 4821 O O . ALA A 1 633 ? 14.933 15.772 9.047 1.00 63.59 633 ALA A O 1
ATOM 4822 N N . LYS A 1 634 ? 16.126 16.520 10.800 1.00 67.75 634 LYS A N 1
ATOM 4823 C CA . LYS A 1 634 ? 15.555 15.587 11.782 1.00 67.75 634 LYS A CA 1
ATOM 4824 C C . LYS A 1 634 ? 14.052 15.792 11.955 1.00 67.75 634 LYS A C 1
ATOM 4826 O O . LYS A 1 634 ? 13.307 14.814 11.896 1.00 67.75 634 LYS A O 1
ATOM 4831 N N . GLU A 1 635 ? 13.597 17.036 12.111 1.00 68.19 635 GLU A N 1
ATOM 4832 C CA . GLU A 1 635 ? 12.167 17.349 12.276 1.00 68.19 635 GLU A CA 1
ATOM 4833 C C . GLU A 1 635 ? 11.326 16.988 11.047 1.00 68.19 635 GLU A C 1
ATOM 4835 O O . GLU A 1 635 ? 10.168 16.579 11.162 1.00 68.19 635 GLU A O 1
ATOM 4840 N N . MET A 1 636 ? 11.914 17.051 9.850 1.00 67.75 636 MET A N 1
ATOM 4841 C CA . MET A 1 636 ? 11.241 16.568 8.646 1.00 67.75 636 MET A CA 1
ATOM 4842 C C . MET A 1 636 ? 11.019 15.049 8.664 1.00 67.75 636 MET A C 1
ATOM 4844 O O . MET A 1 636 ? 9.989 14.593 8.171 1.00 67.75 636 MET A O 1
ATOM 4848 N N . LEU A 1 637 ? 11.961 14.283 9.226 1.00 71.56 637 LEU A N 1
ATOM 4849 C CA . LEU A 1 637 ? 12.053 12.824 9.084 1.00 71.56 637 LEU A CA 1
ATOM 4850 C C . LEU A 1 637 ? 11.447 12.024 10.244 1.00 71.56 637 LEU A C 1
ATOM 4852 O O . LEU A 1 637 ? 10.858 10.971 9.990 1.00 71.56 637 LEU A O 1
ATOM 4856 N N . ARG A 1 638 ? 11.532 12.511 11.493 1.00 74.69 638 ARG A N 1
ATOM 4857 C CA . ARG A 1 638 ? 10.914 11.877 12.684 1.00 74.69 638 ARG A CA 1
ATOM 4858 C C . ARG A 1 638 ? 9.456 11.419 12.438 1.00 74.69 638 ARG A C 1
ATOM 4860 O O . ARG A 1 638 ? 9.144 10.265 12.746 1.00 74.69 638 ARG A O 1
ATOM 4867 N N . PRO A 1 639 ? 8.568 12.227 11.813 1.00 76.75 639 PRO A N 1
ATOM 4868 C CA . PRO A 1 639 ? 7.182 11.835 11.535 1.00 76.75 639 PRO A CA 1
ATOM 4869 C C . PRO A 1 639 ? 7.061 10.688 10.524 1.00 76.75 639 PRO A C 1
ATOM 4871 O O . PRO A 1 639 ? 6.172 9.853 10.658 1.00 76.75 639 PRO A O 1
ATOM 4874 N N . SER A 1 640 ? 7.949 10.635 9.529 1.00 78.81 640 SER A N 1
ATOM 4875 C CA . SER A 1 640 ? 7.956 9.604 8.484 1.00 78.81 640 SER A CA 1
ATOM 4876 C C . SER A 1 640 ? 8.382 8.241 9.043 1.00 78.81 640 SER A C 1
ATOM 4878 O O . SER A 1 640 ? 7.751 7.229 8.745 1.00 78.81 640 SER A O 1
ATOM 4880 N N . TRP A 1 641 ? 9.390 8.220 9.924 1.00 78.81 641 TRP A N 1
ATOM 4881 C CA . TRP A 1 641 ? 9.810 7.008 10.642 1.00 78.81 641 TRP A CA 1
ATOM 4882 C C . TRP A 1 641 ? 8.737 6.493 11.606 1.00 78.81 641 TRP A C 1
ATOM 4884 O O . TRP A 1 641 ? 8.443 5.298 11.609 1.00 78.81 641 TRP A O 1
ATOM 4894 N N . HIS A 1 642 ? 8.065 7.392 12.334 1.00 78.69 642 HIS A N 1
ATOM 4895 C CA . HIS A 1 642 ? 6.916 7.016 13.165 1.00 78.69 642 HIS A CA 1
ATOM 4896 C C . HIS A 1 642 ? 5.780 6.404 12.348 1.00 78.69 642 HIS A C 1
ATOM 4898 O O . HIS A 1 642 ? 5.192 5.410 12.761 1.00 78.69 642 HIS A O 1
ATOM 4904 N N . TYR A 1 643 ? 5.453 6.996 11.196 1.00 80.38 643 TYR A N 1
ATOM 4905 C CA . TYR A 1 643 ? 4.316 6.536 10.412 1.00 80.38 643 TYR A CA 1
ATOM 4906 C C . TYR A 1 643 ? 4.555 5.149 9.802 1.00 80.38 643 TYR A C 1
ATOM 4908 O O . TYR A 1 643 ? 3.619 4.361 9.744 1.00 80.38 643 TYR A O 1
ATOM 4916 N N . MET A 1 644 ? 5.797 4.789 9.449 1.00 78.56 644 MET A N 1
ATOM 4917 C CA . MET A 1 644 ? 6.137 3.399 9.101 1.00 78.56 644 MET A CA 1
ATOM 4918 C C . MET A 1 644 ? 5.940 2.440 10.276 1.00 78.56 644 MET A C 1
ATOM 4920 O O . MET A 1 644 ? 5.248 1.435 10.120 1.00 78.56 644 MET A O 1
ATOM 4924 N N . GLY A 1 645 ? 6.478 2.772 11.456 1.00 76.56 645 GLY A N 1
ATOM 4925 C CA . GLY A 1 645 ? 6.259 1.974 12.666 1.00 76.56 645 GLY A CA 1
ATOM 4926 C C . GLY A 1 645 ? 4.767 1.779 12.955 1.00 76.56 645 GLY A C 1
ATOM 4927 O O . GLY A 1 645 ? 4.325 0.665 13.211 1.00 76.56 645 GLY A O 1
ATOM 4928 N N . TRP A 1 646 ? 3.961 2.833 12.803 1.00 77.19 646 TRP A N 1
ATOM 4929 C CA . TRP A 1 646 ? 2.514 2.802 13.027 1.00 77.19 646 TRP A CA 1
ATOM 4930 C C . TRP A 1 646 ? 1.703 2.131 11.900 1.00 77.19 646 TRP A C 1
ATOM 4932 O O . TRP A 1 646 ? 0.602 1.637 12.144 1.00 77.19 646 TRP A O 1
ATOM 4942 N N . MET A 1 647 ? 2.215 2.063 10.668 1.00 76.56 647 MET A N 1
ATOM 4943 C CA . MET A 1 647 ? 1.608 1.245 9.607 1.00 76.56 647 MET A CA 1
ATOM 4944 C C . MET A 1 647 ? 1.754 -0.257 9.901 1.00 76.56 647 MET A C 1
ATOM 4946 O O . MET A 1 647 ? 0.839 -1.017 9.585 1.00 76.56 647 MET A O 1
ATOM 4950 N N . MET A 1 648 ? 2.845 -0.661 10.563 1.00 73.12 648 MET A N 1
ATOM 4951 C CA . MET A 1 648 ? 3.152 -2.056 10.914 1.00 73.12 648 MET A CA 1
ATOM 4952 C C . MET A 1 648 ? 2.592 -2.469 12.288 1.00 73.12 648 MET A C 1
ATOM 4954 O O . MET A 1 648 ? 2.031 -3.551 12.440 1.00 73.12 648 MET A O 1
ATOM 4958 N N . ASP A 1 649 ? 2.685 -1.589 13.287 1.00 69.88 649 ASP A N 1
ATOM 4959 C CA . ASP A 1 649 ? 2.125 -1.749 14.631 1.00 69.88 649 ASP A CA 1
ATOM 4960 C C . ASP A 1 649 ? 1.199 -0.568 14.963 1.00 69.88 649 ASP A C 1
ATOM 4962 O O . ASP A 1 649 ? 1.509 0.317 15.762 1.00 69.88 649 ASP A O 1
ATOM 4966 N N . ASN A 1 650 ? 0.007 -0.565 14.356 1.00 69.19 650 ASN A N 1
ATOM 4967 C CA . ASN A 1 650 ? -0.989 0.503 14.550 1.00 69.19 650 ASN A CA 1
ATOM 4968 C C . ASN A 1 650 ? -1.540 0.570 15.989 1.00 69.19 650 ASN A C 1
ATOM 4970 O O . ASN A 1 650 ? -2.249 1.514 16.344 1.00 69.19 650 ASN A O 1
ATOM 4974 N N . GLY A 1 651 ? -1.265 -0.454 16.805 1.00 65.38 651 GLY A N 1
ATOM 4975 C CA . GLY A 1 651 ? -1.582 -0.471 18.229 1.00 65.38 651 GLY A CA 1
ATOM 4976 C C . GLY A 1 651 ? -0.455 0.064 19.111 1.00 65.38 651 GLY A C 1
ATOM 4977 O O . GLY A 1 651 ? -0.731 0.380 20.259 1.00 65.38 651 GLY A O 1
ATOM 4978 N N . LEU A 1 652 ? 0.777 0.198 18.606 1.00 65.12 652 LEU A N 1
ATOM 4979 C CA . LEU A 1 652 ? 1.978 0.454 19.415 1.00 65.12 652 LEU A CA 1
ATOM 4980 C C . LEU A 1 652 ? 2.192 -0.646 20.487 1.00 65.12 652 LEU A C 1
ATOM 4982 O O . LEU A 1 652 ? 2.655 -0.371 21.594 1.00 65.12 652 LEU A O 1
ATOM 4986 N N . ARG A 1 653 ? 1.807 -1.896 20.182 1.00 54.88 653 ARG A N 1
ATO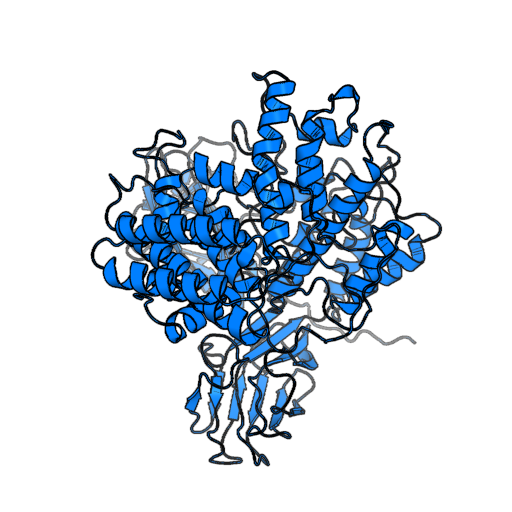M 4987 C CA . ARG A 1 653 ? 1.797 -3.040 21.114 1.00 54.88 653 ARG A CA 1
ATOM 4988 C C . ARG A 1 653 ? 3.180 -3.552 21.492 1.00 54.88 653 ARG A C 1
ATOM 4990 O O . ARG A 1 653 ? 3.359 -4.010 22.613 1.00 54.88 653 ARG A O 1
ATOM 4997 N N . PHE A 1 654 ? 4.133 -3.541 20.564 1.00 51.12 654 PHE A N 1
ATOM 4998 C CA . PHE A 1 654 ? 5.456 -4.144 20.765 1.00 51.12 654 PHE A CA 1
ATOM 4999 C C . PHE A 1 654 ? 6.462 -3.154 21.368 1.00 51.12 654 PHE A C 1
ATOM 5001 O O . PHE A 1 654 ? 7.658 -3.237 21.104 1.00 51.12 654 PHE A O 1
ATOM 5008 N N . SER A 1 655 ? 5.977 -2.171 22.128 1.00 46.97 655 SER A N 1
ATOM 5009 C CA . SER A 1 655 ? 6.712 -0.944 22.417 1.00 46.97 655 SER A CA 1
ATOM 5010 C C . SER A 1 655 ? 7.232 -0.863 23.864 1.00 46.97 655 SER A C 1
ATOM 5012 O O . SER A 1 655 ? 6.595 -1.318 24.811 1.00 46.97 655 SER A O 1
ATOM 5014 N N . GLY A 1 656 ? 8.445 -0.329 24.040 1.00 45.22 656 GLY A N 1
ATOM 5015 C CA . GLY A 1 656 ? 9.132 -0.243 25.334 1.00 45.22 656 GLY A CA 1
ATOM 5016 C C . GLY A 1 656 ? 8.706 0.966 26.193 1.00 45.22 656 GLY A C 1
ATOM 5017 O O . GLY A 1 656 ? 8.515 2.059 25.654 1.00 45.22 656 GLY A O 1
ATOM 5018 N N . PRO A 1 657 ? 8.632 0.831 27.533 1.00 38.47 657 PRO A N 1
ATOM 5019 C CA . PRO A 1 657 ? 7.947 1.777 28.429 1.00 38.47 657 PRO A CA 1
ATOM 5020 C C . PRO A 1 657 ? 8.694 3.094 28.752 1.00 38.47 657 PRO A C 1
ATOM 5022 O O . PRO A 1 657 ? 8.425 3.709 29.782 1.00 38.47 657 PRO A O 1
ATOM 5025 N N . SER A 1 658 ? 9.645 3.556 27.928 1.00 43.12 658 SER A N 1
ATOM 5026 C CA . SER A 1 658 ? 10.454 4.753 28.246 1.00 43.12 658 SER A CA 1
ATOM 5027 C C . SER A 1 658 ? 10.928 5.564 27.028 1.00 43.12 658 SER A C 1
ATOM 5029 O O . SER A 1 658 ? 12.093 5.962 26.966 1.00 43.12 658 SER A O 1
ATOM 5031 N N . ASN A 1 659 ? 10.067 5.780 26.028 1.00 53.25 659 ASN A N 1
ATOM 5032 C CA . ASN A 1 659 ? 10.481 6.390 24.761 1.00 53.25 659 ASN A CA 1
ATOM 5033 C C . ASN A 1 659 ? 9.411 7.331 24.149 1.00 53.25 659 ASN A C 1
ATOM 5035 O O . ASN A 1 659 ? 8.344 6.885 23.728 1.00 53.25 659 ASN A O 1
ATOM 5039 N N . SER A 1 660 ? 9.736 8.626 24.025 1.00 51.94 660 SER A N 1
ATOM 5040 C CA . SER A 1 660 ? 8.922 9.673 23.369 1.00 51.94 660 SER A CA 1
ATOM 5041 C C . SER A 1 660 ? 8.539 9.361 21.916 1.00 51.94 660 SER A C 1
ATOM 5043 O O . SER A 1 660 ? 7.473 9.756 21.442 1.00 51.94 660 SER A O 1
ATOM 5045 N N . THR A 1 661 ? 9.404 8.637 21.204 1.00 52.12 661 THR A N 1
ATOM 5046 C CA . THR A 1 661 ? 9.203 8.172 19.823 1.00 52.12 661 THR A CA 1
ATOM 5047 C C . THR A 1 661 ? 8.061 7.161 19.735 1.00 52.12 661 THR A C 1
ATOM 5049 O O . THR A 1 661 ? 7.281 7.180 18.781 1.00 52.12 661 THR A O 1
ATOM 5052 N N . ILE A 1 662 ? 7.933 6.330 20.771 1.00 52.78 662 ILE A N 1
ATOM 5053 C CA . ILE A 1 662 ? 6.944 5.258 20.889 1.00 52.78 662 ILE A CA 1
ATOM 5054 C C . ILE A 1 662 ? 5.564 5.803 21.264 1.00 52.78 662 ILE A C 1
ATOM 5056 O O . ILE A 1 662 ? 4.592 5.459 20.605 1.00 52.78 662 ILE A O 1
ATOM 5060 N N . VAL A 1 663 ? 5.465 6.723 22.231 1.00 55.38 663 VAL A N 1
ATOM 5061 C CA . VAL A 1 663 ? 4.187 7.392 22.571 1.00 55.38 663 VAL A CA 1
ATOM 5062 C C . VAL A 1 663 ? 3.748 8.440 21.532 1.00 55.38 663 VAL A C 1
ATOM 5064 O O . VAL A 1 663 ? 2.709 9.078 21.687 1.00 55.38 663 VAL A O 1
ATOM 5067 N N . GLY A 1 664 ? 4.525 8.625 20.459 1.00 60.91 664 GLY A N 1
ATOM 5068 C CA . GLY A 1 664 ? 4.184 9.493 19.332 1.00 60.91 664 GLY A CA 1
ATOM 5069 C C . GLY A 1 664 ? 4.231 10.989 19.632 1.00 60.91 664 GLY A C 1
ATOM 5070 O O . GLY A 1 664 ? 3.627 11.764 18.892 1.00 60.91 664 GLY A O 1
ATOM 5071 N N . GLU A 1 665 ? 4.957 11.420 20.671 1.00 62.94 665 GLU A N 1
ATOM 5072 C CA . GLU A 1 665 ? 4.969 12.815 21.139 1.00 62.94 665 GLU A CA 1
ATOM 5073 C C . GLU A 1 665 ? 5.304 13.816 20.026 1.00 62.94 665 GLU A C 1
ATOM 5075 O O . GLU A 1 665 ? 4.606 14.817 19.886 1.00 62.94 665 GLU A O 1
ATOM 5080 N N . TYR A 1 666 ? 6.302 13.546 19.177 1.00 66.06 666 TYR A N 1
ATOM 5081 C CA . TYR A 1 666 ? 6.630 14.453 18.069 1.00 66.06 666 TYR A CA 1
ATOM 5082 C C . TYR A 1 666 ? 5.641 14.372 16.893 1.00 66.06 666 TYR A C 1
ATOM 5084 O O . TYR A 1 666 ? 5.465 15.368 16.193 1.00 66.06 666 TYR A O 1
ATOM 5092 N N . LEU A 1 667 ? 4.967 13.232 16.656 1.00 72.88 667 LEU A N 1
ATOM 5093 C CA . LEU A 1 667 ? 3.912 13.172 15.635 1.00 72.88 667 LEU A CA 1
ATOM 5094 C C . LEU A 1 667 ? 2.737 14.020 16.110 1.00 72.88 667 LEU A C 1
ATOM 5096 O O . LEU A 1 667 ? 2.253 14.865 15.363 1.00 72.88 667 LEU A O 1
ATOM 5100 N N . ILE A 1 668 ? 2.339 13.851 17.372 1.00 70.12 668 ILE A N 1
ATOM 5101 C CA . ILE A 1 668 ? 1.342 14.691 18.026 1.00 70.12 668 ILE A CA 1
ATOM 5102 C C . ILE A 1 668 ? 1.779 16.160 17.927 1.00 70.12 668 ILE A C 1
ATOM 5104 O O . ILE A 1 668 ? 1.035 16.943 17.350 1.00 70.12 668 ILE A O 1
ATOM 5108 N N . ASN A 1 669 ? 2.985 16.544 18.354 1.00 70.31 669 ASN A N 1
ATOM 5109 C CA . ASN A 1 669 ? 3.450 17.938 18.273 1.00 70.31 669 ASN A CA 1
ATOM 5110 C C . ASN A 1 669 ? 3.394 18.507 16.841 1.00 70.31 669 ASN A C 1
ATOM 5112 O O . ASN A 1 669 ? 2.804 19.570 16.646 1.00 70.31 669 ASN A O 1
ATOM 5116 N N . LYS A 1 670 ? 3.858 17.773 15.817 1.00 75.38 670 LYS A N 1
ATOM 5117 C CA . LYS A 1 670 ? 3.733 18.209 14.413 1.00 75.38 670 LYS A CA 1
ATOM 5118 C C . LYS A 1 670 ? 2.270 18.351 13.973 1.00 75.38 670 LYS A C 1
ATOM 5120 O O . LYS A 1 670 ? 1.932 19.316 13.291 1.00 75.38 670 LYS A O 1
ATOM 5125 N N . LEU A 1 671 ? 1.377 17.439 14.371 1.00 79.12 671 LEU A N 1
ATOM 5126 C CA . LEU A 1 671 ? -0.066 17.567 14.112 1.00 79.12 671 LEU A CA 1
ATOM 5127 C C . LEU A 1 671 ? -0.668 18.786 14.844 1.00 79.12 671 LEU A C 1
ATOM 5129 O O . LEU A 1 671 ? -1.551 19.456 14.304 1.00 79.12 671 LEU A O 1
ATOM 5133 N N . TRP A 1 672 ? -0.175 19.124 16.041 1.00 74.38 672 TRP A N 1
ATOM 5134 C CA . TRP A 1 672 ? -0.578 20.318 16.791 1.00 74.38 672 TRP A CA 1
ATOM 5135 C C . TRP A 1 672 ? -0.154 21.611 16.084 1.00 74.38 672 TRP A C 1
ATOM 5137 O O . TRP A 1 672 ? -1.003 22.482 15.867 1.00 74.38 672 TRP A O 1
ATOM 5147 N N . GLU A 1 673 ? 1.118 21.711 15.697 1.00 74.38 673 GLU A N 1
ATOM 5148 C CA . GLU A 1 673 ? 1.718 22.841 14.974 1.00 74.38 673 GLU A CA 1
ATOM 5149 C C . GLU A 1 673 ? 1.062 23.048 13.603 1.00 74.38 673 GLU A C 1
ATOM 5151 O O . GLU A 1 673 ? 0.602 24.142 13.272 1.00 74.38 673 GLU A O 1
ATOM 5156 N N . GLN A 1 674 ? 0.915 21.973 12.824 1.00 76.81 674 GLN A N 1
ATOM 5157 C CA . GLN A 1 674 ? 0.301 22.013 11.495 1.00 76.81 674 GLN A CA 1
ATOM 5158 C C . GLN A 1 674 ? -1.233 22.137 11.535 1.00 76.81 674 GLN A C 1
ATOM 5160 O O . GLN A 1 674 ? -1.856 22.265 10.487 1.00 76.81 674 GLN A O 1
ATOM 5165 N N . ASN A 1 675 ? -1.862 22.183 12.717 1.00 76.38 675 ASN A N 1
ATOM 5166 C CA . ASN A 1 675 ? -3.321 22.231 12.896 1.00 76.38 675 ASN A CA 1
ATOM 5167 C C . ASN A 1 675 ? -4.076 21.008 12.318 1.00 76.38 675 ASN A C 1
ATOM 5169 O O . ASN A 1 675 ? -5.249 21.126 11.972 1.00 76.38 675 ASN A O 1
ATOM 5173 N N . LEU A 1 676 ? -3.434 19.842 12.233 1.00 82.38 676 LEU A N 1
ATOM 5174 C CA . LEU A 1 676 ? -3.999 18.598 11.699 1.00 82.38 676 LEU A CA 1
ATOM 5175 C C . LEU A 1 676 ? -4.771 17.839 12.803 1.00 82.38 676 LEU A C 1
ATOM 5177 O O . LEU A 1 676 ? -4.310 16.835 13.351 1.00 82.38 676 LEU A O 1
ATOM 5181 N N . ARG A 1 677 ? -5.928 18.378 13.202 1.00 82.25 677 ARG A N 1
ATOM 5182 C CA . ARG A 1 677 ? -6.697 17.955 14.387 1.00 82.25 677 ARG A CA 1
ATOM 5183 C C . ARG A 1 677 ? -7.558 16.732 14.152 1.00 82.25 677 ARG A C 1
ATOM 5185 O O . ARG A 1 677 ? -7.636 15.874 15.027 1.00 82.25 677 ARG A O 1
ATOM 5192 N N . VAL A 1 678 ? -8.176 16.627 12.985 1.00 87.12 678 VAL A N 1
ATOM 5193 C CA . VAL A 1 678 ? -8.940 15.443 12.586 1.00 87.12 678 VAL A CA 1
ATOM 5194 C C . VAL A 1 678 ? -7.991 14.252 12.452 1.00 87.12 678 VAL A C 1
ATOM 5196 O O . VAL A 1 678 ? -8.302 13.170 12.944 1.00 87.12 678 VAL A O 1
ATOM 5199 N N . HIS A 1 679 ? -6.791 14.465 11.903 1.00 88.88 679 HIS A N 1
ATOM 5200 C CA . HIS A 1 679 ? -5.729 13.452 11.880 1.00 88.88 679 HIS A CA 1
ATOM 5201 C C . HIS A 1 679 ? -5.301 13.004 13.284 1.00 88.88 679 HIS A C 1
ATOM 5203 O O . HIS A 1 679 ? -5.153 11.806 13.516 1.00 88.88 679 HIS A O 1
ATOM 5209 N N . GLN A 1 680 ? -5.149 13.938 14.232 1.00 82.69 680 GLN A N 1
ATOM 5210 C CA . GLN A 1 680 ? -4.828 13.613 15.626 1.00 82.69 680 GLN A CA 1
ATOM 5211 C C . GLN A 1 680 ? -5.922 12.744 16.275 1.00 82.69 680 GLN A C 1
ATOM 5213 O O . GLN A 1 680 ? -5.609 11.734 16.902 1.00 82.69 680 GLN A O 1
ATOM 5218 N N . VAL A 1 681 ? -7.202 13.100 16.103 1.00 84.62 681 VAL A N 1
ATOM 5219 C CA . VAL A 1 681 ? -8.321 12.306 16.646 1.00 84.62 681 VAL A CA 1
ATOM 5220 C C . VAL A 1 681 ? -8.420 10.942 15.956 1.00 84.62 681 VAL A C 1
ATOM 5222 O O . VAL A 1 681 ? -8.649 9.944 16.628 1.00 84.62 681 VAL A O 1
ATOM 5225 N N . PHE A 1 682 ? -8.183 10.857 14.645 1.00 89.12 682 PHE A N 1
ATOM 5226 C CA . PHE A 1 682 ? -8.159 9.586 13.914 1.00 89.12 682 PHE A CA 1
ATOM 5227 C C . PHE A 1 682 ? -7.043 8.644 14.387 1.00 89.12 682 PHE A C 1
ATOM 5229 O O . PHE A 1 682 ? -7.318 7.477 14.663 1.00 89.12 682 PHE A O 1
ATOM 5236 N N . PHE A 1 683 ? -5.808 9.142 14.516 1.00 83.19 683 PHE A N 1
ATOM 5237 C CA . PHE A 1 683 ? -4.671 8.370 15.029 1.00 83.19 683 PHE A CA 1
ATOM 5238 C C . PHE A 1 683 ? -4.989 7.798 16.417 1.00 83.19 683 PHE A C 1
ATOM 5240 O O . PHE A 1 683 ? -4.888 6.590 16.632 1.00 83.19 683 PHE A O 1
ATOM 5247 N N . ASN A 1 684 ? -5.480 8.657 17.315 1.00 80.00 684 ASN A N 1
ATOM 5248 C CA . ASN A 1 684 ? -5.923 8.284 18.654 1.00 80.00 684 ASN A CA 1
ATOM 5249 C C . ASN A 1 684 ? -7.036 7.220 18.637 1.00 80.00 684 ASN A C 1
ATOM 5251 O O . ASN A 1 684 ? -6.935 6.220 19.348 1.00 80.00 684 ASN A O 1
ATOM 5255 N N . ALA A 1 685 ? -8.073 7.408 17.816 1.00 84.94 685 ALA A N 1
ATOM 5256 C CA . ALA A 1 685 ? -9.222 6.510 17.717 1.00 84.94 685 ALA A CA 1
ATOM 5257 C C . ALA A 1 685 ? -8.831 5.124 17.172 1.00 84.94 685 ALA A C 1
ATOM 5259 O O . ALA A 1 685 ? -9.281 4.099 17.688 1.00 84.94 685 ALA A O 1
ATOM 5260 N N . VAL A 1 686 ? -7.953 5.069 16.163 1.00 84.50 686 VAL A N 1
ATOM 5261 C CA . VAL A 1 686 ? -7.417 3.807 15.629 1.00 84.50 686 VAL A CA 1
ATOM 5262 C C . VAL A 1 686 ? -6.509 3.122 16.649 1.00 84.50 686 VAL A C 1
ATOM 5264 O O . VAL A 1 686 ? -6.690 1.931 16.888 1.00 84.50 686 VAL A O 1
ATOM 5267 N N . HIS A 1 687 ? -5.593 3.848 17.295 1.00 77.25 687 HIS A N 1
ATOM 5268 C CA . HIS A 1 687 ? -4.739 3.314 18.361 1.00 77.25 687 HIS A CA 1
ATOM 5269 C C . HIS A 1 687 ? -5.587 2.682 19.483 1.00 77.25 687 HIS A C 1
ATOM 5271 O O . HIS A 1 687 ? -5.486 1.480 19.727 1.00 77.25 687 HIS A O 1
ATOM 5277 N N . ASN A 1 688 ? -6.525 3.447 20.053 1.00 76.81 688 ASN A N 1
ATOM 5278 C CA . ASN A 1 688 ? -7.537 3.013 21.025 1.00 76.81 688 ASN A CA 1
ATOM 5279 C C . ASN A 1 688 ? -8.298 1.744 20.572 1.00 76.81 688 ASN A C 1
ATOM 5281 O O . ASN A 1 688 ? -8.424 0.775 21.326 1.00 76.81 688 ASN A O 1
ATOM 5285 N N . ALA A 1 689 ? -8.765 1.704 19.321 1.00 79.94 689 ALA A N 1
ATOM 5286 C CA . ALA A 1 689 ? -9.484 0.555 18.775 1.00 79.94 689 ALA A CA 1
ATOM 5287 C C . ALA A 1 689 ? -8.601 -0.695 18.595 1.00 79.94 689 ALA A C 1
ATOM 5289 O O . ALA A 1 689 ? -9.036 -1.814 18.877 1.00 79.94 689 ALA A O 1
ATOM 5290 N N . LYS A 1 690 ? -7.348 -0.527 18.157 1.00 75.69 690 LYS A N 1
ATOM 5291 C CA . LYS A 1 690 ? -6.374 -1.616 17.959 1.00 75.69 690 LYS A CA 1
ATOM 5292 C C . LYS A 1 690 ? -5.806 -2.137 19.291 1.00 75.69 690 LYS A C 1
ATOM 5294 O O . LYS A 1 690 ? -5.337 -3.283 19.320 1.00 75.69 690 LYS A O 1
ATOM 5299 N N . LEU A 1 691 ? -5.884 -1.338 20.360 1.00 68.75 691 LEU A N 1
ATOM 5300 C CA . LEU A 1 691 ? -5.472 -1.640 21.738 1.00 68.75 691 LEU A CA 1
ATOM 5301 C C . LEU A 1 691 ? -6.592 -2.111 22.684 1.00 68.75 691 LEU A C 1
ATOM 5303 O O . LEU A 1 691 ? -6.303 -2.540 23.800 1.00 68.75 691 LEU A O 1
ATOM 5307 N N . GLY A 1 692 ? -7.860 -2.067 22.268 1.00 63.66 692 GLY A N 1
ATOM 5308 C CA . GLY A 1 692 ? -8.983 -2.522 23.094 1.00 63.66 692 GLY A CA 1
ATOM 5309 C C . GLY A 1 692 ? -8.864 -3.977 23.574 1.00 63.66 692 GLY A C 1
ATOM 5310 O O . GLY A 1 692 ? -8.246 -4.815 22.911 1.00 63.66 692 GLY A O 1
ATOM 5311 N N . TYR A 1 693 ? -9.496 -4.283 24.714 1.00 60.06 693 TYR A N 1
ATOM 5312 C CA . TYR A 1 693 ? -9.534 -5.632 25.288 1.00 60.06 693 TYR A CA 1
ATOM 5313 C C . TYR A 1 693 ? -10.073 -6.667 24.286 1.00 60.06 693 TYR A C 1
ATOM 5315 O O . TYR A 1 693 ? -11.029 -6.414 23.549 1.00 60.06 693 TYR A O 1
ATOM 5323 N N . LYS A 1 694 ? -9.467 -7.860 24.283 1.00 58.12 694 LYS A N 1
ATOM 5324 C CA . LYS A 1 694 ? -9.869 -8.991 23.438 1.00 58.12 694 LYS A CA 1
ATOM 5325 C C . LYS A 1 694 ? -10.115 -10.227 24.294 1.00 58.12 694 LYS A C 1
ATOM 5327 O O . LYS A 1 694 ? -9.194 -10.761 24.913 1.00 58.12 694 LYS A O 1
ATOM 5332 N N . ALA A 1 695 ? -11.362 -10.693 24.294 1.00 48.22 695 ALA A N 1
ATOM 5333 C CA . ALA A 1 695 ? -11.753 -11.925 24.969 1.00 48.22 695 ALA A CA 1
ATOM 5334 C C . ALA A 1 695 ? -10.905 -13.113 24.475 1.00 48.22 695 ALA A C 1
ATOM 5336 O O . ALA A 1 695 ? -10.632 -13.241 23.283 1.00 48.22 695 ALA A O 1
ATOM 5337 N N . GLY A 1 696 ? -10.467 -13.966 25.403 1.00 46.44 696 GLY A N 1
ATOM 5338 C CA . GLY A 1 696 ? -9.610 -15.121 25.109 1.00 46.44 696 GLY A CA 1
ATOM 5339 C C . GLY A 1 696 ? -8.118 -14.816 24.910 1.00 46.44 696 GLY A C 1
ATOM 5340 O O . GLY A 1 696 ? -7.330 -15.753 24.862 1.00 46.44 696 GLY A O 1
ATOM 5341 N N . CYS A 1 697 ? -7.688 -13.548 24.852 1.00 44.91 697 CYS A N 1
ATOM 5342 C CA . CYS A 1 697 ? -6.262 -13.190 24.774 1.00 44.91 697 CYS A CA 1
ATOM 5343 C C . CYS A 1 697 ? -5.556 -13.095 26.143 1.00 44.91 697 CYS A C 1
ATOM 5345 O O . CYS A 1 697 ? -4.414 -12.650 26.195 1.00 44.91 697 CYS A O 1
ATOM 5347 N N . TRP A 1 698 ? -6.210 -13.500 27.238 1.00 42.34 698 TRP A N 1
ATOM 5348 C CA . TRP A 1 698 ? -5.646 -13.483 28.592 1.00 42.34 698 TRP A CA 1
ATOM 5349 C C . TRP A 1 698 ? -5.836 -14.845 29.264 1.00 42.34 698 TRP A C 1
ATOM 5351 O O . TRP A 1 698 ? -6.967 -15.304 29.436 1.00 42.34 698 TRP A O 1
ATOM 5361 N N . SER A 1 699 ? -4.729 -15.493 29.627 1.00 38.91 699 SER A N 1
ATOM 5362 C CA . SER A 1 699 ? -4.692 -16.791 30.305 1.00 38.91 699 SER A CA 1
ATOM 5363 C C . SER A 1 699 ? -4.394 -16.611 31.800 1.00 38.91 699 SER A C 1
ATOM 5365 O O . SER A 1 699 ? -3.277 -16.212 32.137 1.00 38.91 699 SER A O 1
ATOM 5367 N N . PRO A 1 700 ? -5.325 -16.932 32.718 1.00 34.41 700 PRO A N 1
ATOM 5368 C CA . PRO A 1 700 ? -5.048 -16.856 34.150 1.00 34.41 700 PRO A CA 1
ATOM 5369 C C . PRO A 1 700 ? -3.906 -17.809 34.541 1.00 34.41 700 PRO A C 1
ATOM 5371 O O . PRO A 1 700 ? -4.047 -19.024 34.410 1.00 34.41 700 PRO A O 1
ATOM 5374 N N . GLY A 1 701 ? -2.784 -17.265 35.025 1.00 40.44 701 GLY A N 1
ATOM 5375 C CA . GLY A 1 701 ? -1.627 -18.045 35.491 1.00 40.44 701 GLY A CA 1
ATOM 5376 C C . GLY A 1 701 ? -0.336 -17.891 34.678 1.00 40.44 701 GLY A C 1
ATOM 5377 O O . GLY A 1 701 ? 0.674 -18.478 35.059 1.00 40.44 701 GLY A O 1
ATOM 5378 N N . SER A 1 702 ? -0.314 -17.093 33.606 1.00 40.84 702 SER A N 1
ATOM 5379 C CA . SER A 1 702 ? 0.954 -16.629 33.026 1.00 40.84 702 SER A CA 1
ATOM 5380 C C . SER A 1 702 ? 1.668 -15.684 33.998 1.00 40.84 702 SER A C 1
ATOM 5382 O O . SER A 1 702 ? 1.082 -14.690 34.425 1.00 40.84 702 SER A O 1
ATOM 5384 N N . ALA A 1 703 ? 2.934 -15.963 34.321 1.00 37.72 703 ALA A N 1
ATOM 5385 C CA . ALA A 1 703 ? 3.819 -14.952 34.897 1.00 37.72 703 ALA A CA 1
ATOM 5386 C C . ALA A 1 703 ? 4.040 -13.865 33.832 1.00 37.72 703 ALA A C 1
ATOM 5388 O O . ALA A 1 703 ? 4.450 -14.185 32.716 1.00 37.72 703 ALA A O 1
ATOM 5389 N N . ASP A 1 704 ? 3.695 -12.619 34.155 1.00 42.56 704 ASP A N 1
ATOM 5390 C CA . ASP A 1 704 ? 3.402 -11.572 33.169 1.00 42.56 704 ASP A CA 1
ATOM 5391 C C . ASP A 1 704 ? 4.336 -10.356 33.322 1.00 42.56 704 ASP A C 1
ATOM 5393 O O . ASP A 1 704 ? 4.198 -9.601 34.287 1.00 42.56 704 ASP A O 1
ATOM 5397 N N . PRO A 1 705 ? 5.297 -10.171 32.395 1.00 39.56 705 PRO A N 1
ATOM 5398 C CA . PRO A 1 705 ? 6.118 -8.966 32.298 1.00 39.56 705 PRO A CA 1
ATOM 5399 C C . PRO A 1 705 ? 5.755 -8.084 31.084 1.00 39.56 705 PRO A C 1
ATOM 5401 O O . PRO A 1 705 ? 6.632 -7.419 30.532 1.00 39.56 705 PRO A O 1
ATOM 5404 N N . GLN A 1 706 ? 4.495 -8.057 30.626 1.00 42.38 706 GLN A N 1
ATOM 5405 C CA . GLN A 1 706 ? 4.052 -7.121 29.581 1.00 42.38 706 GLN A CA 1
ATOM 5406 C C . GLN A 1 706 ? 3.183 -6.002 30.172 1.00 42.38 706 GLN A C 1
ATOM 5408 O O . GLN A 1 706 ? 1.965 -6.113 30.283 1.00 42.38 706 GLN A O 1
ATOM 5413 N N . HIS A 1 707 ? 3.832 -4.881 30.513 1.00 38.88 707 HIS A N 1
ATOM 5414 C CA . HIS A 1 707 ? 3.221 -3.658 31.056 1.00 38.88 707 HIS A CA 1
ATOM 5415 C C . HIS A 1 707 ? 2.341 -2.894 30.037 1.00 38.88 707 HIS A C 1
ATOM 5417 O O . HIS A 1 707 ? 2.576 -1.726 29.739 1.00 38.88 707 HIS A O 1
ATOM 5423 N N . PHE A 1 708 ? 1.283 -3.537 29.545 1.00 41.50 708 PHE A N 1
ATOM 5424 C CA . PHE A 1 708 ? 0.157 -2.904 28.857 1.00 41.50 708 PHE A CA 1
ATOM 5425 C C . PHE A 1 708 ? -1.145 -3.390 29.486 1.00 41.50 708 PHE A C 1
ATOM 5427 O O . PHE A 1 708 ? -1.924 -4.148 28.908 1.00 41.50 708 PHE A O 1
ATOM 5434 N N . THR A 1 709 ? -1.367 -2.961 30.723 1.00 44.78 709 THR A N 1
ATOM 5435 C CA . THR A 1 709 ? -2.630 -3.188 31.413 1.00 44.78 709 THR A CA 1
ATOM 5436 C C . THR A 1 709 ? -3.745 -2.388 30.737 1.00 44.78 709 THR A C 1
ATOM 5438 O O . THR A 1 709 ? -3.527 -1.271 30.269 1.00 44.78 709 THR A O 1
ATOM 5441 N N . ALA A 1 710 ? -4.918 -3.024 30.604 1.00 48.59 710 ALA A N 1
ATOM 5442 C CA . ALA A 1 710 ? -6.152 -2.485 30.016 1.00 48.59 710 ALA A CA 1
ATOM 5443 C C . ALA A 1 710 ? -5.929 -1.386 28.940 1.00 48.59 710 ALA A C 1
ATOM 5445 O O . ALA A 1 710 ? -6.310 -0.243 29.178 1.00 48.59 710 ALA A O 1
ATOM 5446 N N . PRO A 1 711 ? -5.357 -1.673 27.749 1.00 53.59 711 PRO A N 1
ATOM 5447 C CA . PRO A 1 711 ? -4.532 -0.699 27.004 1.00 53.59 711 PRO A CA 1
ATOM 5448 C C . PRO A 1 711 ? -5.230 0.556 26.424 1.00 53.59 711 PRO A C 1
ATOM 5450 O O . PRO A 1 711 ? -4.590 1.396 25.798 1.00 53.59 711 PRO A O 1
ATOM 5453 N N . ARG A 1 712 ? -6.534 0.738 26.664 1.00 63.97 712 ARG A N 1
ATOM 5454 C CA . ARG A 1 712 ? -7.264 2.006 26.479 1.00 63.97 712 ARG A CA 1
ATOM 5455 C C . ARG A 1 712 ? -7.118 2.966 27.676 1.00 63.97 712 ARG A C 1
ATOM 5457 O O . ARG A 1 712 ? -7.282 4.170 27.510 1.00 63.97 712 ARG A O 1
ATOM 5464 N N . SER A 1 713 ? -6.789 2.474 28.869 1.00 54.12 713 SER A N 1
ATOM 5465 C CA . SER A 1 713 ? -6.647 3.267 30.099 1.00 54.12 713 SER A CA 1
ATOM 5466 C C . SER A 1 713 ? -5.632 4.406 29.974 1.00 54.12 713 SER A C 1
ATOM 5468 O O . SER A 1 713 ? -5.884 5.501 30.472 1.00 54.12 713 SER A O 1
ATOM 5470 N N . TYR A 1 714 ? -4.520 4.190 29.261 1.00 57.59 714 TYR A N 1
ATOM 5471 C CA . TYR A 1 714 ? -3.527 5.236 28.992 1.00 57.59 714 TYR A CA 1
ATOM 5472 C C . TYR A 1 714 ? -4.135 6.393 28.182 1.00 57.59 714 TYR A C 1
ATOM 5474 O O . TYR A 1 714 ? -3.994 7.559 28.550 1.00 57.59 714 TYR A O 1
ATOM 5482 N N . TYR A 1 715 ? -4.909 6.073 27.137 1.00 65.38 715 TYR A N 1
ATOM 5483 C CA . TYR A 1 715 ? -5.635 7.065 26.339 1.00 65.38 715 TYR A CA 1
ATOM 5484 C C . TYR A 1 715 ? -6.640 7.871 27.178 1.00 65.38 715 TYR A C 1
ATOM 5486 O O . TYR A 1 715 ? -6.742 9.089 27.025 1.00 65.38 715 TYR A O 1
ATOM 5494 N N . LEU A 1 716 ? -7.338 7.207 28.105 1.00 63.19 716 LEU A N 1
ATOM 5495 C CA . LEU A 1 716 ? -8.273 7.849 29.031 1.00 63.19 716 LEU A CA 1
ATOM 5496 C C . LEU A 1 716 ? -7.541 8.797 29.997 1.00 63.19 716 LEU A C 1
ATOM 5498 O O . LEU A 1 716 ? -7.887 9.976 30.066 1.00 63.19 716 LEU A O 1
ATOM 5502 N N . ALA A 1 717 ? -6.479 8.336 30.667 1.00 55.66 717 ALA A N 1
ATOM 5503 C CA . ALA A 1 717 ? -5.687 9.129 31.617 1.00 55.66 717 ALA A CA 1
ATOM 5504 C C . ALA A 1 717 ? -4.998 10.360 30.983 1.00 55.66 717 ALA A C 1
ATOM 5506 O O . ALA A 1 717 ? -4.825 11.397 31.633 1.00 55.66 717 ALA A O 1
ATOM 5507 N N . TYR A 1 718 ? -4.636 10.281 29.698 1.00 58.81 718 TYR A N 1
ATOM 5508 C CA . TYR A 1 718 ? -4.064 11.396 28.933 1.00 58.81 718 TYR A CA 1
ATOM 5509 C C . TYR A 1 718 ? -5.124 12.274 28.232 1.00 58.81 718 TYR A C 1
ATOM 5511 O O . TYR A 1 718 ? -4.772 13.261 27.581 1.00 58.81 718 TYR A O 1
ATOM 5519 N N . GLY A 1 719 ? -6.424 12.011 28.436 1.00 55.91 719 GLY A N 1
ATOM 5520 C CA . GLY A 1 719 ? -7.540 12.792 27.881 1.00 55.91 719 GLY A CA 1
ATOM 5521 C C . GLY A 1 719 ? -7.466 14.303 28.150 1.00 55.91 719 GLY A C 1
ATOM 5522 O O . GLY A 1 719 ? -7.888 15.100 27.315 1.00 55.91 719 GLY A O 1
ATOM 5523 N N . LYS A 1 720 ? -6.820 14.713 29.250 1.00 54.09 720 LYS A N 1
ATOM 5524 C CA . LYS A 1 720 ? -6.525 16.116 29.612 1.00 54.09 720 LYS A CA 1
ATOM 5525 C C . LYS A 1 720 ? -5.746 16.922 28.559 1.00 54.09 720 LYS A C 1
ATOM 5527 O O . LYS A 1 720 ? -5.768 18.150 28.594 1.00 54.09 720 LYS A O 1
ATOM 5532 N N . TYR A 1 721 ? -5.067 16.264 27.616 1.00 54.03 721 TYR A N 1
ATOM 5533 C CA . TYR A 1 721 ? -4.347 16.932 26.524 1.00 54.03 721 TYR A CA 1
ATOM 5534 C C . TYR A 1 721 ? -5.206 17.173 25.270 1.00 54.03 721 TYR A C 1
ATOM 5536 O O . TYR A 1 721 ? -4.760 17.855 24.346 1.00 54.03 721 TYR A O 1
ATOM 5544 N N . GLN A 1 722 ? -6.453 16.691 25.235 1.00 61.88 722 GLN A N 1
ATOM 5545 C CA . GLN A 1 722 ? -7.401 16.940 24.143 1.00 61.88 722 GLN A CA 1
ATOM 5546 C C . GLN A 1 722 ? -8.072 18.315 24.292 1.00 61.88 722 GLN A C 1
ATOM 5548 O O . GLN A 1 722 ? -9.262 18.427 24.580 1.00 61.88 722 GLN A O 1
ATOM 5553 N N . LYS A 1 723 ? -7.286 19.389 24.134 1.00 55.06 723 LYS A N 1
ATOM 5554 C CA . LYS A 1 723 ? -7.804 20.765 24.239 1.00 55.06 723 LYS A CA 1
ATOM 5555 C C . LYS A 1 723 ? -8.783 21.070 23.102 1.00 55.06 723 LYS A C 1
ATOM 5557 O O . LYS A 1 723 ? -8.634 20.571 21.987 1.00 55.06 723 LYS A O 1
ATOM 5562 N N . SER A 1 724 ? -9.720 21.971 23.376 1.00 61.16 724 SER A N 1
ATOM 5563 C CA . SER A 1 724 ? -10.609 22.558 22.378 1.00 61.16 724 SER A CA 1
ATOM 5564 C C . SER A 1 724 ? -9.829 23.221 21.235 1.00 61.16 724 SER A C 1
ATOM 5566 O O . SER A 1 724 ? -8.847 23.936 21.442 1.00 61.16 724 SER A O 1
ATOM 5568 N N . TRP A 1 725 ? -10.288 22.986 20.007 1.00 62.62 725 TRP A N 1
ATOM 5569 C CA . TRP A 1 725 ? -9.746 23.590 18.792 1.00 62.62 725 TRP A CA 1
ATOM 5570 C C . TRP A 1 725 ? -10.633 24.737 18.331 1.00 62.62 725 TRP A C 1
ATOM 5572 O O . TRP A 1 725 ? -11.846 24.560 18.191 1.00 62.62 725 TRP A O 1
ATOM 5582 N N . ASP A 1 726 ? -10.042 25.897 18.040 1.00 62.41 726 ASP A N 1
ATOM 5583 C CA . ASP A 1 726 ? -10.804 26.946 17.376 1.00 62.41 726 ASP A CA 1
ATOM 5584 C C . ASP A 1 726 ? -11.076 26.573 15.911 1.00 62.41 726 ASP A C 1
ATOM 5586 O O . ASP A 1 726 ? -10.197 26.620 15.044 1.00 62.41 726 ASP A O 1
ATOM 5590 N N . ALA A 1 727 ? -12.333 26.198 15.682 1.00 61.19 727 ALA A N 1
ATOM 5591 C CA . ALA A 1 727 ? -12.915 25.888 14.387 1.00 61.19 727 ALA A CA 1
ATOM 5592 C C . ALA A 1 727 ? -13.516 27.127 13.688 1.00 61.19 727 ALA A C 1
ATOM 5594 O O . ALA A 1 727 ? -14.227 26.975 12.690 1.00 61.19 727 ALA A O 1
ATOM 5595 N N . SER A 1 728 ? -13.281 28.346 14.192 1.00 57.41 728 SER A N 1
ATOM 5596 C CA . SER A 1 728 ? -13.646 29.568 13.474 1.00 57.41 728 SER A CA 1
ATOM 5597 C C . SER A 1 728 ? -12.985 29.595 12.082 1.00 57.41 728 SER A C 1
ATOM 5599 O O . SER A 1 728 ? -11.864 29.122 11.885 1.00 57.41 728 SER A O 1
ATOM 5601 N N . GLY A 1 729 ? -13.736 30.052 11.076 1.00 53.69 729 GLY A N 1
ATOM 5602 C CA . GLY A 1 729 ? -13.325 30.023 9.665 1.00 53.69 729 GLY A CA 1
ATOM 5603 C C . GLY A 1 729 ? -13.571 28.707 8.905 1.00 53.69 729 GLY A C 1
ATOM 5604 O O . GLY A 1 729 ? -13.582 28.734 7.678 1.00 53.69 729 GLY A O 1
ATOM 5605 N N . TYR A 1 730 ? -13.838 27.573 9.568 1.00 59.34 730 TYR A N 1
ATOM 5606 C CA . TYR A 1 730 ? -14.084 26.295 8.876 1.00 59.34 730 TYR A CA 1
ATOM 5607 C C . TYR A 1 730 ? -15.548 26.104 8.468 1.00 59.34 730 TYR A C 1
ATOM 5609 O O . TYR A 1 730 ? -16.403 25.749 9.284 1.00 59.34 730 TYR A O 1
ATOM 5617 N N . THR A 1 731 ? -15.842 26.248 7.178 1.00 55.69 731 THR A N 1
ATOM 5618 C CA . THR A 1 731 ? -17.164 25.948 6.616 1.00 55.69 731 THR A CA 1
ATOM 5619 C C . THR A 1 731 ? -17.439 24.436 6.610 1.00 55.69 731 THR A C 1
ATOM 5621 O O . THR A 1 731 ? -16.825 23.661 5.883 1.00 55.69 731 THR A O 1
ATOM 5624 N N . GLY A 1 732 ? -18.384 23.994 7.448 1.00 61.53 732 GLY A N 1
ATOM 5625 C CA . GLY A 1 732 ? -18.877 22.609 7.526 1.00 61.53 732 GLY A CA 1
ATOM 5626 C C . GLY A 1 732 ? -17.946 21.612 8.233 1.00 61.53 732 GLY A C 1
ATOM 5627 O O . GLY A 1 732 ? -18.388 20.874 9.116 1.00 61.53 732 GLY A O 1
ATOM 5628 N N . SER A 1 733 ? -16.654 21.609 7.906 1.00 66.94 733 SER A N 1
ATOM 5629 C CA . SER A 1 733 ? -15.653 20.697 8.482 1.00 66.94 733 SER A CA 1
ATOM 5630 C C . SER A 1 733 ? -15.413 20.917 9.981 1.00 66.94 733 SER A C 1
ATOM 5632 O O . SER A 1 733 ? -15.193 19.949 10.708 1.00 66.94 733 SER A O 1
ATOM 5634 N N . GLY A 1 734 ? -15.567 22.149 10.480 1.00 75.75 734 GLY A N 1
ATOM 5635 C CA . GLY A 1 734 ? -15.494 22.458 11.913 1.00 75.75 734 GLY A CA 1
ATOM 5636 C C . GLY A 1 734 ? -16.543 21.716 12.754 1.00 75.75 734 GLY A C 1
ATOM 5637 O O . GLY A 1 734 ? -16.248 21.254 13.857 1.00 75.75 734 GLY A O 1
ATOM 5638 N N . THR A 1 735 ? -17.751 21.529 12.213 1.00 83.25 735 THR A N 1
ATOM 5639 C CA . THR A 1 735 ? -18.816 20.723 12.836 1.00 83.25 735 THR A CA 1
ATOM 5640 C C . THR A 1 735 ? -18.484 19.232 12.789 1.00 83.25 735 THR A C 1
ATOM 5642 O O . THR A 1 735 ? -18.722 18.511 13.758 1.00 83.25 735 THR A O 1
ATOM 5645 N N . LEU A 1 736 ? -17.897 18.768 11.683 1.00 87.62 736 LEU A N 1
ATOM 5646 C CA . LEU A 1 736 ? -17.539 17.364 11.491 1.00 87.62 736 LEU A CA 1
ATOM 5647 C C . LEU A 1 736 ? -16.403 16.925 12.428 1.00 87.62 736 LEU A C 1
ATOM 5649 O O . LEU A 1 736 ? -16.513 15.869 13.044 1.00 87.62 736 LEU A O 1
ATOM 5653 N N . TYR A 1 737 ? -15.384 17.766 12.634 1.00 86.50 737 TYR A N 1
ATOM 5654 C CA . TYR A 1 737 ? -14.357 17.550 13.661 1.00 86.50 737 TYR A CA 1
ATOM 5655 C C . TYR A 1 737 ? -14.967 17.375 15.062 1.00 86.50 737 TYR A C 1
ATOM 5657 O O . TYR A 1 737 ? -14.646 16.409 15.751 1.00 86.50 737 TYR A O 1
ATOM 5665 N N . ARG A 1 738 ? -15.874 18.275 15.479 1.00 88.00 738 ARG A N 1
ATOM 5666 C CA . ARG A 1 738 ? -16.504 18.204 16.811 1.00 88.00 738 ARG A CA 1
ATOM 5667 C C . ARG A 1 738 ? -17.300 16.913 16.996 1.00 88.00 738 ARG A C 1
ATOM 5669 O O . ARG A 1 738 ? -17.185 16.281 18.042 1.00 88.00 738 ARG A O 1
ATOM 5676 N N . LYS A 1 739 ? -18.044 16.491 15.970 1.00 90.88 739 LYS A N 1
ATOM 5677 C CA . LYS A 1 739 ? -18.734 15.195 15.949 1.00 90.88 739 LYS A CA 1
ATOM 5678 C C . LYS A 1 739 ? -17.756 14.023 16.096 1.00 90.88 739 LYS A C 1
ATOM 5680 O O . LYS A 1 739 ? -17.984 13.163 16.942 1.00 90.88 739 LYS A O 1
ATOM 5685 N N . ILE A 1 740 ? -16.674 14.001 15.313 1.00 91.94 740 ILE A N 1
ATOM 5686 C CA . ILE A 1 740 ? -15.660 12.933 15.349 1.00 91.94 740 ILE A CA 1
ATOM 5687 C C . ILE A 1 740 ? -15.022 12.837 16.744 1.00 91.94 740 ILE A C 1
ATOM 5689 O O . ILE A 1 740 ? -14.968 11.746 17.308 1.00 91.94 740 ILE A O 1
ATOM 5693 N N . LEU A 1 741 ? -14.632 13.974 17.333 1.00 89.06 741 LEU A N 1
ATOM 5694 C CA . LEU A 1 741 ? -14.106 14.056 18.699 1.00 89.06 741 LEU A CA 1
ATOM 5695 C C . LEU A 1 741 ? -15.113 13.531 19.735 1.00 89.06 741 LEU A C 1
ATOM 5697 O O . LEU A 1 741 ? -14.781 12.656 20.531 1.00 89.06 741 LEU A O 1
ATOM 5701 N N . ALA A 1 742 ? -16.353 14.027 19.718 1.00 91.44 742 ALA A N 1
ATOM 5702 C CA . ALA A 1 742 ? -17.369 13.613 20.682 1.00 91.44 742 ALA A CA 1
ATOM 5703 C C . ALA A 1 742 ? -17.710 12.115 20.563 1.00 91.44 742 ALA A C 1
ATOM 5705 O O . ALA A 1 742 ? -17.882 11.436 21.573 1.00 91.44 742 ALA A O 1
ATOM 5706 N N . ASN A 1 743 ? -17.773 11.579 19.343 1.00 94.88 743 ASN A N 1
ATOM 5707 C CA . ASN A 1 743 ? -18.062 10.169 19.098 1.00 94.88 743 ASN A CA 1
ATOM 5708 C C . ASN A 1 743 ? -16.918 9.237 19.526 1.00 94.88 743 ASN A C 1
ATOM 5710 O O . ASN A 1 743 ? -17.205 8.172 20.079 1.00 94.88 743 ASN A O 1
ATOM 5714 N N . ASP A 1 744 ? -15.649 9.608 19.313 1.00 90.94 744 ASP A N 1
ATOM 5715 C CA . ASP A 1 744 ? -14.511 8.828 19.825 1.00 90.94 744 ASP A CA 1
ATOM 5716 C C . ASP A 1 744 ? -14.484 8.819 21.359 1.00 90.94 744 ASP A C 1
ATOM 5718 O O . ASP A 1 744 ? -14.461 7.748 21.965 1.00 90.94 744 ASP A O 1
ATOM 5722 N N . LEU A 1 745 ? -14.601 9.988 21.997 1.00 90.38 745 LEU A N 1
ATOM 5723 C CA . LEU A 1 745 ? -14.569 10.109 23.457 1.00 90.38 745 LEU A CA 1
ATOM 5724 C C . LEU A 1 745 ? -15.695 9.315 24.139 1.00 90.38 745 LEU A C 1
ATOM 5726 O O . LEU A 1 745 ? -15.444 8.584 25.102 1.00 90.38 745 LEU A O 1
ATOM 5730 N N . ARG A 1 746 ? -16.922 9.366 23.598 1.00 93.38 746 ARG A N 1
ATOM 5731 C CA . ARG A 1 746 ? -18.022 8.500 24.060 1.00 93.38 746 ARG A CA 1
ATOM 5732 C C . ARG A 1 746 ? -17.690 7.027 23.869 1.00 93.38 746 ARG A C 1
ATOM 5734 O O . ARG A 1 746 ? -17.948 6.235 24.772 1.00 93.38 746 ARG A O 1
ATOM 5741 N N . SER A 1 747 ? -17.118 6.655 22.723 1.00 92.31 747 SER A N 1
ATOM 5742 C CA . SER A 1 747 ? -16.768 5.261 22.432 1.00 92.31 747 SER A CA 1
ATOM 5743 C C . SER A 1 747 ? -15.697 4.724 23.379 1.00 92.31 747 SER A C 1
ATOM 5745 O O . SER A 1 747 ? -15.810 3.590 23.846 1.00 92.31 747 SER A O 1
ATOM 5747 N N . ALA A 1 748 ? -14.700 5.544 23.717 1.00 87.88 748 ALA A N 1
ATOM 5748 C CA . ALA A 1 748 ? -13.649 5.198 24.659 1.00 87.88 748 ALA A CA 1
ATOM 5749 C C . ALA A 1 748 ? -14.218 4.902 26.059 1.00 87.88 748 ALA A C 1
ATOM 5751 O O . ALA A 1 748 ? -13.970 3.823 26.601 1.00 87.88 748 ALA A O 1
ATOM 5752 N N . LEU A 1 749 ? -15.031 5.814 26.608 1.00 91.25 749 LEU A N 1
ATOM 5753 C CA . LEU A 1 749 ? -15.650 5.659 27.931 1.00 91.25 749 LEU A CA 1
ATOM 5754 C C . LEU A 1 749 ? -16.640 4.484 27.975 1.00 91.25 749 LEU A C 1
ATOM 5756 O O . LEU A 1 749 ? -16.561 3.651 28.878 1.00 91.25 749 LEU A O 1
ATOM 5760 N N . LEU A 1 750 ? -17.536 4.379 26.984 1.00 93.75 750 LEU A N 1
ATOM 5761 C CA . LEU A 1 750 ? -18.543 3.312 26.905 1.00 93.75 750 LEU A CA 1
ATOM 5762 C C . LEU A 1 750 ? -17.904 1.921 26.866 1.00 93.75 750 LEU A C 1
ATOM 5764 O O . LEU A 1 750 ? -18.302 1.040 27.624 1.00 93.75 750 LEU A O 1
ATOM 5768 N N . VAL A 1 751 ? -16.915 1.712 25.991 1.00 88.81 751 VAL A N 1
ATOM 5769 C CA . VAL A 1 751 ? -16.320 0.382 25.810 1.00 88.81 751 VAL A CA 1
ATOM 5770 C C . VAL A 1 751 ? -15.325 0.057 26.928 1.00 88.81 751 VAL A C 1
ATOM 5772 O O . VAL A 1 751 ? -15.187 -1.109 27.272 1.00 88.81 751 VAL A O 1
ATOM 5775 N N . HIS A 1 752 ? -14.681 1.039 27.575 1.00 87.31 752 HIS A N 1
ATOM 5776 C CA . HIS A 1 752 ? -13.860 0.763 28.769 1.00 87.31 752 HIS A CA 1
ATOM 5777 C C . HIS A 1 752 ? -14.696 0.369 29.989 1.00 87.31 752 HIS A C 1
ATOM 5779 O O . HIS A 1 752 ? -14.346 -0.586 30.670 1.00 87.31 752 HIS A O 1
ATOM 5785 N N . ALA A 1 753 ? -15.839 1.024 30.220 1.00 89.75 753 ALA A N 1
ATOM 5786 C CA . ALA A 1 753 ? -16.779 0.647 31.280 1.00 89.75 753 ALA A CA 1
ATOM 5787 C C . ALA A 1 753 ? -17.281 -0.809 31.140 1.00 89.75 753 ALA A C 1
ATOM 5789 O O . ALA A 1 753 ? -17.504 -1.507 32.136 1.00 89.75 753 ALA A O 1
ATOM 5790 N N . ASP A 1 754 ? -17.429 -1.278 29.899 1.00 88.25 754 ASP A N 1
ATOM 5791 C CA . ASP A 1 754 ? -17.777 -2.661 29.564 1.00 88.25 754 ASP A CA 1
ATOM 5792 C C . ASP A 1 754 ? -16.566 -3.608 29.696 1.00 88.25 754 ASP A C 1
ATOM 5794 O O . ASP A 1 754 ? -16.665 -4.650 30.342 1.00 88.25 754 ASP A O 1
ATOM 5798 N N . ASP A 1 755 ? -15.387 -3.216 29.201 1.00 82.38 755 ASP A N 1
ATOM 5799 C CA . ASP A 1 755 ? -14.152 -4.008 29.306 1.00 82.38 755 ASP A CA 1
ATOM 5800 C C . ASP A 1 755 ? -13.700 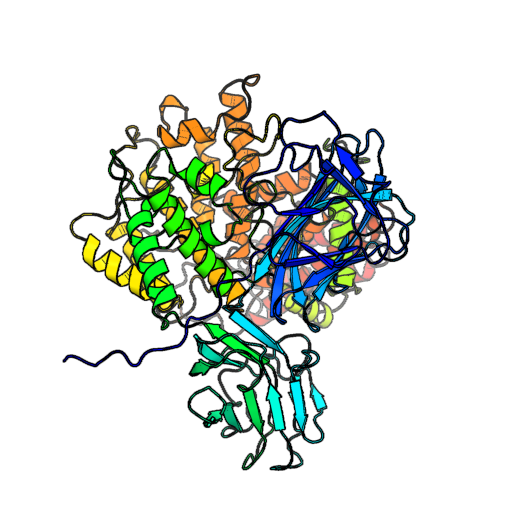-4.200 30.779 1.00 82.38 755 ASP A C 1
ATOM 5802 O O . ASP A 1 755 ? -13.330 -5.314 31.147 1.00 82.38 755 ASP A O 1
ATOM 5806 N N . ILE A 1 756 ? -13.836 -3.187 31.656 1.00 82.94 756 ILE A N 1
ATOM 5807 C CA . ILE A 1 756 ? -13.669 -3.300 33.129 1.00 82.94 756 ILE A CA 1
ATOM 5808 C C . ILE A 1 756 ? -14.574 -4.403 33.696 1.00 82.94 756 ILE A C 1
ATOM 5810 O O . ILE A 1 756 ? -14.179 -5.159 34.587 1.00 82.94 756 ILE A O 1
ATOM 5814 N N . THR A 1 757 ? -15.800 -4.507 33.179 1.00 84.00 757 THR A N 1
ATOM 5815 C CA . THR A 1 757 ? -16.769 -5.521 33.612 1.00 84.00 757 THR A CA 1
ATOM 5816 C C . THR A 1 757 ? -16.337 -6.910 33.136 1.00 84.00 757 THR A C 1
ATOM 5818 O O . THR A 1 757 ? -16.361 -7.860 33.919 1.00 84.00 757 THR A O 1
ATOM 5821 N N . ALA A 1 758 ? -15.873 -7.022 31.887 1.00 78.44 758 ALA A N 1
ATOM 5822 C CA . ALA A 1 758 ? -15.398 -8.269 31.288 1.00 78.44 758 ALA A CA 1
ATOM 5823 C C . ALA A 1 758 ? -14.153 -8.853 31.987 1.00 78.44 758 ALA A C 1
ATOM 5825 O O . ALA A 1 758 ? -14.034 -10.073 32.091 1.00 78.44 758 ALA A O 1
ATOM 5826 N N . ILE A 1 759 ? -13.262 -8.010 32.525 1.00 74.88 759 ILE A N 1
ATOM 5827 C CA . ILE A 1 759 ? -12.086 -8.437 33.316 1.00 74.88 759 ILE A CA 1
ATOM 5828 C C . ILE A 1 759 ? -12.380 -8.643 34.817 1.00 74.88 759 ILE A C 1
ATOM 5830 O O . ILE A 1 759 ? -11.458 -8.795 35.621 1.00 74.88 759 ILE A O 1
ATOM 5834 N N . GLY A 1 760 ? -13.659 -8.683 35.208 1.00 79.06 760 GLY A N 1
ATOM 5835 C CA . GLY A 1 760 ? -14.087 -9.008 36.572 1.00 79.06 760 GLY A CA 1
ATOM 5836 C C . GLY A 1 760 ? -14.102 -7.823 37.540 1.00 79.06 760 GLY A C 1
ATOM 5837 O O . GLY A 1 760 ? -13.823 -8.008 38.721 1.00 79.06 760 GLY A O 1
ATOM 5838 N N . ASN A 1 761 ? -14.431 -6.620 37.054 1.00 85.06 761 ASN A N 1
ATOM 5839 C CA . ASN A 1 761 ? -14.438 -5.357 37.806 1.00 85.06 761 ASN A CA 1
ATOM 5840 C C . ASN A 1 761 ? -13.064 -5.017 38.410 1.00 85.06 761 ASN A C 1
ATOM 5842 O O . ASN A 1 761 ? -12.934 -4.755 39.609 1.00 85.06 761 ASN A O 1
ATOM 5846 N N . LYS A 1 762 ? -12.034 -5.017 37.558 1.00 80.19 762 LYS A N 1
ATOM 5847 C CA . LYS A 1 762 ? -10.667 -4.614 37.910 1.00 80.19 762 LYS A CA 1
ATOM 5848 C C . LYS A 1 762 ? -10.231 -3.372 37.139 1.00 80.19 762 LYS A C 1
ATOM 5850 O O . LYS A 1 762 ? -10.656 -3.168 36.006 1.00 80.19 762 LYS A O 1
ATOM 5855 N N . ILE A 1 763 ? -9.351 -2.593 37.754 1.00 78.06 763 ILE A N 1
ATOM 5856 C CA . ILE A 1 763 ? -8.509 -1.576 37.115 1.00 78.06 763 ILE A CA 1
ATOM 5857 C C . ILE A 1 763 ? -7.060 -1.809 37.555 1.00 78.06 763 ILE A C 1
ATOM 5859 O O . ILE A 1 763 ? -6.823 -2.372 38.622 1.00 78.06 763 ILE A O 1
ATOM 5863 N N . TYR A 1 764 ? -6.106 -1.396 36.730 1.00 73.31 764 TYR A N 1
ATOM 5864 C CA . TYR A 1 764 ? -4.669 -1.579 36.982 1.00 73.31 764 TYR A CA 1
ATOM 5865 C C . TYR A 1 764 ? -3.916 -0.244 37.034 1.00 73.31 764 TYR A C 1
ATOM 5867 O O . TYR A 1 764 ? -2.814 -0.147 37.562 1.00 73.31 764 TYR A O 1
ATOM 5875 N N . GLU A 1 765 ? -4.518 0.803 36.480 1.00 72.62 765 GLU A N 1
ATOM 5876 C CA . GLU A 1 765 ? -3.997 2.159 36.497 1.00 72.62 765 GLU A CA 1
ATOM 5877 C C . GLU A 1 765 ? -4.480 2.893 37.751 1.00 72.62 765 GLU A C 1
ATOM 5879 O O . GLU A 1 765 ? -5.420 2.464 38.429 1.00 72.62 765 GLU A O 1
ATOM 5884 N N . ASP A 1 766 ? -3.853 4.029 38.059 1.00 81.00 766 ASP A N 1
ATOM 5885 C CA . ASP A 1 766 ? -4.301 4.852 39.174 1.00 81.00 766 ASP A CA 1
ATOM 5886 C C . ASP A 1 766 ? -5.757 5.314 38.991 1.00 81.00 766 ASP A C 1
ATOM 5888 O O . ASP A 1 766 ? -6.140 5.876 37.957 1.00 81.00 766 ASP A O 1
ATOM 5892 N N . ARG A 1 767 ? -6.578 5.093 40.028 1.00 88.44 767 ARG A N 1
ATOM 5893 C CA . ARG A 1 767 ? -8.006 5.418 39.989 1.00 88.44 767 ARG A CA 1
ATOM 5894 C C . ARG A 1 767 ? -8.240 6.913 39.773 1.00 88.44 767 ARG A C 1
ATOM 5896 O O . ARG A 1 767 ? -9.151 7.262 39.027 1.00 88.44 767 ARG A O 1
ATOM 5903 N N . GLN A 1 768 ? -7.442 7.792 40.384 1.00 86.00 768 GLN A N 1
ATOM 5904 C CA . GLN A 1 768 ? -7.625 9.235 40.225 1.00 86.00 768 GLN A CA 1
ATOM 5905 C C . GLN A 1 768 ? -7.272 9.675 38.800 1.00 86.00 768 GLN A C 1
ATOM 5907 O O . GLN A 1 768 ? -8.028 10.435 38.202 1.00 86.00 768 GLN A O 1
ATOM 5912 N N . TRP A 1 769 ? -6.208 9.130 38.200 1.00 80.25 769 TRP A N 1
ATOM 5913 C CA . TRP A 1 769 ? -5.836 9.435 36.811 1.00 80.25 769 TRP A CA 1
ATOM 5914 C C . TRP A 1 769 ? -6.936 9.046 35.810 1.00 80.25 769 TRP A C 1
ATOM 5916 O O . TRP A 1 769 ? -7.212 9.800 34.873 1.00 80.25 769 TRP A O 1
ATOM 5926 N N . LEU A 1 770 ? -7.602 7.902 36.018 1.00 83.19 770 LEU A N 1
ATOM 5927 C CA . LEU A 1 770 ? -8.749 7.478 35.204 1.00 83.19 770 LEU A CA 1
ATOM 5928 C C . LEU A 1 770 ? -9.966 8.408 35.359 1.00 83.19 770 LEU A C 1
ATOM 5930 O O . LEU A 1 770 ? -10.697 8.619 34.387 1.00 83.19 770 LEU A O 1
ATOM 5934 N N . LEU A 1 771 ? -10.189 8.965 36.554 1.00 88.94 771 LEU A N 1
ATOM 5935 C CA . LEU A 1 771 ? -11.287 9.895 36.841 1.00 88.94 771 LEU A CA 1
ATOM 5936 C C . LEU A 1 771 ? -11.012 11.303 36.283 1.00 88.94 771 LEU A C 1
ATOM 5938 O O . LEU A 1 771 ? -11.875 11.864 35.608 1.00 88.94 771 LEU A O 1
ATOM 5942 N N . ASP A 1 772 ? -9.806 11.842 36.485 1.00 84.50 772 ASP A N 1
ATOM 5943 C CA . ASP A 1 772 ? -9.364 13.143 35.955 1.00 84.50 772 ASP A CA 1
ATOM 5944 C C . ASP A 1 772 ? -9.377 13.156 34.416 1.00 84.50 772 ASP A C 1
ATOM 5946 O O . ASP A 1 772 ? -9.818 14.120 33.775 1.00 84.50 772 ASP A O 1
ATOM 5950 N N . GLY A 1 773 ? -8.931 12.049 33.815 1.00 82.31 773 GLY A N 1
ATOM 5951 C CA . GLY A 1 773 ? -8.998 11.805 32.379 1.00 82.31 773 GLY A CA 1
ATOM 5952 C C . GLY A 1 773 ? -10.435 11.820 31.860 1.00 82.31 773 GLY A C 1
ATOM 5953 O O . GLY A 1 773 ? -10.763 12.597 30.962 1.00 82.31 773 GLY A O 1
ATOM 5954 N N . ALA A 1 774 ? -11.327 11.040 32.478 1.00 88.12 774 ALA A N 1
ATOM 5955 C CA . ALA A 1 774 ? -12.738 10.992 32.097 1.00 88.12 774 ALA A CA 1
ATOM 5956 C C . ALA A 1 774 ? -13.475 12.327 32.306 1.00 88.12 774 ALA A C 1
ATOM 5958 O O . ALA A 1 774 ? -14.332 12.678 31.494 1.00 88.12 774 ALA A O 1
ATOM 5959 N N . ALA A 1 775 ? -13.131 13.100 33.341 1.00 89.12 775 ALA A N 1
ATOM 5960 C CA . ALA A 1 775 ? -13.687 14.436 33.563 1.00 89.12 775 ALA A CA 1
ATOM 5961 C C . ALA A 1 775 ? -13.253 15.412 32.457 1.00 89.12 775 ALA A C 1
ATOM 5963 O O . ALA A 1 775 ? -14.084 16.135 31.908 1.00 89.12 775 ALA A O 1
ATOM 5964 N N . SER A 1 776 ? -11.980 15.355 32.052 1.00 84.12 776 SER A N 1
ATOM 5965 C CA . SER A 1 776 ? -11.467 16.119 30.907 1.00 84.12 776 SER A CA 1
ATOM 5966 C C . SER A 1 776 ? -12.188 15.746 29.605 1.00 84.12 776 SER A C 1
ATOM 5968 O O . SER A 1 776 ? -12.550 16.616 28.813 1.00 84.12 776 SER A O 1
ATOM 5970 N N . MET A 1 777 ? -12.452 14.450 29.396 1.00 87.81 777 MET A N 1
ATOM 5971 C CA . MET A 1 777 ? -13.197 13.958 28.234 1.00 87.81 777 MET A CA 1
ATOM 5972 C C . MET A 1 777 ? -14.667 14.399 28.252 1.00 87.81 777 MET A C 1
ATOM 5974 O O . MET A 1 777 ? -15.176 14.809 27.212 1.00 87.81 777 MET A O 1
ATOM 5978 N N . ARG A 1 778 ? -15.343 14.389 29.411 1.00 90.88 778 ARG A N 1
ATOM 5979 C CA . ARG A 1 778 ? -16.694 14.961 29.577 1.00 90.88 778 ARG A CA 1
ATOM 5980 C C . ARG A 1 778 ? -16.733 16.415 29.114 1.00 90.88 778 ARG A C 1
ATOM 5982 O O . ARG A 1 778 ? -17.590 16.772 28.309 1.00 90.88 778 ARG A O 1
ATOM 5989 N N . ASP A 1 779 ? -15.788 17.232 29.567 1.00 87.75 779 ASP A N 1
ATOM 5990 C CA . ASP A 1 779 ? -15.777 18.661 29.250 1.00 87.75 779 ASP A CA 1
ATOM 5991 C C . ASP A 1 779 ? -15.457 18.919 27.767 1.00 87.75 779 ASP A C 1
ATOM 5993 O O . ASP A 1 779 ? -16.090 19.772 27.140 1.00 87.75 779 ASP A O 1
ATOM 5997 N N . ALA A 1 780 ? -14.581 18.112 27.157 1.00 85.50 780 ALA A N 1
ATOM 5998 C CA . ALA A 1 780 ? -14.348 18.128 25.712 1.00 85.50 780 ALA A CA 1
ATOM 5999 C C . ALA A 1 780 ? -15.594 17.708 24.902 1.00 85.50 780 ALA A C 1
ATOM 6001 O O . ALA A 1 780 ? -15.932 18.371 23.919 1.00 85.50 780 ALA A O 1
ATOM 6002 N N . MET A 1 781 ? -16.327 16.668 25.324 1.00 90.06 781 MET A N 1
ATOM 6003 C CA . MET A 1 781 ? -17.596 16.258 24.697 1.00 90.06 781 MET A CA 1
ATOM 6004 C C . MET A 1 781 ? -18.689 17.331 24.843 1.00 90.06 781 MET A C 1
ATOM 6006 O O . MET A 1 781 ? -19.430 17.584 23.890 1.00 90.06 781 MET A O 1
ATOM 6010 N N . ASN A 1 782 ? -18.774 17.982 26.008 1.00 91.19 782 ASN A N 1
ATOM 6011 C CA . ASN A 1 782 ? -19.732 19.055 26.298 1.00 91.19 782 ASN A CA 1
ATOM 6012 C C . ASN A 1 782 ? -19.415 20.343 25.523 1.00 91.19 782 ASN A C 1
ATOM 6014 O O . ASN A 1 782 ? -20.335 21.042 25.107 1.00 91.19 782 ASN A O 1
ATOM 6018 N N . TRP A 1 783 ? -18.139 20.635 25.260 1.00 88.12 783 TRP A N 1
ATOM 6019 C CA . TRP A 1 783 ? -17.723 21.706 24.348 1.00 88.12 783 TRP A CA 1
ATOM 6020 C C . TRP A 1 783 ? -18.002 21.370 22.871 1.00 88.12 783 TRP A C 1
ATOM 6022 O O . TRP A 1 783 ? -18.436 22.234 22.100 1.00 88.12 783 TRP A O 1
ATOM 6032 N N . ALA A 1 784 ? -17.753 20.122 22.466 1.00 86.88 784 ALA A N 1
ATOM 6033 C CA . ALA A 1 784 ? -17.886 19.679 21.082 1.00 86.88 784 ALA A CA 1
ATOM 6034 C C . ALA A 1 784 ? -19.356 19.608 20.632 1.00 86.88 784 ALA A C 1
ATOM 6036 O O . ALA A 1 784 ? -19.709 20.172 19.595 1.00 86.88 784 ALA A O 1
ATOM 6037 N N . GLU A 1 785 ? -20.223 18.981 21.432 1.00 90.44 785 GLU A N 1
ATOM 6038 C CA . GLU A 1 785 ? -21.665 18.879 21.181 1.00 90.44 785 GLU A CA 1
ATOM 6039 C C . GLU A 1 785 ? -22.482 19.294 22.425 1.00 90.44 785 GLU A C 1
ATOM 6041 O O . GLU A 1 785 ? -23.018 18.429 23.125 1.00 90.44 785 GLU A O 1
ATOM 6046 N N . PRO A 1 786 ? -22.648 20.607 22.696 1.00 90.00 786 PRO A N 1
ATOM 6047 C CA . PRO A 1 786 ? -23.351 21.101 23.889 1.00 90.00 786 PRO A CA 1
ATOM 6048 C C . PRO A 1 786 ? -24.805 20.623 24.019 1.00 90.00 786 PRO A C 1
ATOM 6050 O O . PRO A 1 786 ? -25.310 20.455 25.128 1.00 90.00 786 PRO A O 1
ATOM 6053 N N . ALA A 1 787 ? -25.471 20.360 22.888 1.00 91.81 787 ALA A N 1
ATOM 6054 C CA . ALA A 1 787 ? -26.833 19.820 22.842 1.00 91.81 787 ALA A CA 1
ATOM 6055 C C . ALA A 1 787 ? -26.941 18.369 23.358 1.00 91.81 787 ALA A C 1
ATOM 6057 O O . ALA A 1 787 ? -28.027 17.936 23.728 1.00 91.81 787 ALA A O 1
ATOM 6058 N N . ASN A 1 788 ? -25.823 17.635 23.412 1.00 93.69 788 ASN A N 1
ATOM 6059 C CA . ASN A 1 788 ? -25.750 16.251 23.886 1.00 93.69 788 ASN A CA 1
ATOM 6060 C C . ASN A 1 788 ? -25.210 16.147 25.329 1.00 93.69 788 ASN A C 1
ATOM 6062 O O . ASN A 1 788 ? -24.916 15.043 25.787 1.00 93.69 788 ASN A O 1
ATOM 6066 N N . SER A 1 789 ? -25.086 17.263 26.060 1.00 94.94 789 SER A N 1
ATOM 6067 C CA . SER A 1 789 ? -24.459 17.319 27.393 1.00 94.94 789 SER A CA 1
ATOM 6068 C C . SER A 1 789 ? -25.047 16.330 28.401 1.00 94.94 789 SER A C 1
ATOM 6070 O O . SER A 1 789 ? -24.313 15.526 28.963 1.00 94.94 789 SER A O 1
ATOM 6072 N N . ALA A 1 790 ? -26.374 16.267 28.531 1.00 97.00 790 ALA A N 1
ATOM 6073 C CA . ALA A 1 790 ? -27.039 15.304 29.415 1.00 97.00 790 ALA A CA 1
ATOM 6074 C C . ALA A 1 790 ? -26.716 13.826 29.087 1.00 97.00 790 ALA A C 1
ATOM 6076 O O . ALA A 1 790 ? -26.730 12.977 29.978 1.00 97.00 790 ALA A O 1
ATOM 6077 N N . VAL A 1 791 ? -26.397 13.506 27.825 1.00 96.75 791 VAL A N 1
ATOM 6078 C CA . VAL A 1 791 ? -25.966 12.160 27.401 1.00 96.75 791 VAL A CA 1
ATOM 6079 C C . VAL A 1 791 ? -24.485 11.939 27.720 1.00 96.75 791 VAL A C 1
ATOM 6081 O O . VAL A 1 791 ? -24.120 10.883 28.232 1.00 96.75 791 VAL A O 1
ATOM 6084 N N . ASN A 1 792 ? -23.639 12.940 27.466 1.00 95.38 792 ASN A N 1
ATOM 6085 C CA . ASN A 1 792 ? -22.214 12.914 27.805 1.00 95.38 792 ASN A CA 1
ATOM 6086 C C . ASN A 1 792 ? -22.009 12.714 29.317 1.00 95.38 792 ASN A C 1
ATOM 6088 O O . ASN A 1 792 ? -21.231 11.854 29.732 1.00 95.38 792 ASN A O 1
ATOM 6092 N N . ASP A 1 793 ? -22.754 13.463 30.132 1.00 97.56 793 ASP A N 1
ATOM 6093 C CA . ASP A 1 793 ? -22.711 13.407 31.591 1.00 97.56 793 ASP A CA 1
ATOM 6094 C C . ASP A 1 793 ? -23.240 12.061 32.114 1.00 97.56 793 ASP A C 1
ATOM 6096 O O . ASP A 1 793 ? -22.679 11.505 33.057 1.00 97.56 793 ASP A O 1
ATOM 6100 N N . ALA A 1 794 ? -24.265 11.477 31.481 1.00 98.00 794 ALA A N 1
ATOM 6101 C CA . ALA A 1 794 ? -24.747 10.135 31.816 1.00 98.00 794 ALA A CA 1
ATOM 6102 C C . ALA A 1 794 ? -23.702 9.040 31.519 1.00 98.00 794 ALA A C 1
ATOM 6104 O O . ALA A 1 794 ? -23.498 8.149 32.347 1.00 98.00 794 ALA A O 1
ATOM 6105 N N . ILE A 1 795 ? -23.002 9.126 30.379 1.00 97.31 795 ILE A N 1
ATOM 6106 C CA . ILE A 1 795 ? -21.898 8.218 30.019 1.00 97.31 795 ILE A CA 1
ATOM 6107 C C . ILE A 1 795 ? -20.738 8.366 31.015 1.00 97.31 795 ILE A C 1
ATOM 6109 O O . ILE A 1 795 ? -20.259 7.368 31.555 1.00 97.31 795 ILE A O 1
ATOM 6113 N N . TYR A 1 796 ? -20.332 9.604 31.313 1.00 96.12 796 TYR A N 1
ATOM 6114 C CA . TYR A 1 796 ? -19.300 9.913 32.306 1.00 96.12 796 TYR A CA 1
ATOM 6115 C C . TYR A 1 796 ? -19.657 9.364 33.697 1.00 96.12 796 TYR A C 1
ATOM 6117 O O . TYR A 1 796 ? -18.860 8.647 34.297 1.00 96.12 796 TYR A O 1
ATOM 6125 N N . ASN A 1 797 ? -20.871 9.617 34.194 1.00 97.94 797 ASN A N 1
ATOM 6126 C CA . ASN A 1 797 ? -21.301 9.151 35.514 1.00 97.94 797 ASN A CA 1
ATOM 6127 C C . ASN A 1 797 ? -21.373 7.614 35.600 1.00 97.94 797 ASN A C 1
ATOM 6129 O O . ASN A 1 797 ? -21.029 7.042 36.636 1.00 97.94 797 ASN A O 1
ATOM 6133 N N . ASN A 1 798 ? -21.760 6.928 34.517 1.00 96.62 798 ASN A N 1
ATOM 6134 C CA . ASN A 1 798 ? -21.724 5.464 34.453 1.00 96.62 798 ASN A CA 1
ATOM 6135 C C . ASN A 1 798 ? -20.286 4.919 34.521 1.00 96.62 798 ASN A C 1
ATOM 6137 O O . ASN A 1 798 ? -20.010 3.997 35.290 1.00 96.62 798 ASN A O 1
ATOM 6141 N N . TYR A 1 799 ? -19.366 5.531 33.772 1.00 94.62 799 TYR A N 1
ATOM 6142 C CA . TYR A 1 799 ? -17.943 5.197 33.794 1.00 94.62 799 TYR A CA 1
ATOM 6143 C C . TYR A 1 799 ? -17.317 5.420 35.184 1.00 94.62 799 TYR A C 1
ATOM 6145 O O . TYR A 1 799 ? -16.668 4.524 35.723 1.00 94.62 799 TYR A O 1
ATOM 6153 N N . VAL A 1 800 ? -17.579 6.570 35.817 1.00 95.56 800 VAL A N 1
ATOM 6154 C CA . VAL A 1 800 ? -17.117 6.885 37.182 1.00 95.56 800 VAL A CA 1
ATOM 6155 C C . VAL A 1 800 ? -17.625 5.852 38.192 1.00 95.56 800 VAL A C 1
ATOM 6157 O O . VAL A 1 800 ? -16.857 5.386 39.034 1.00 95.56 800 VAL A O 1
ATOM 6160 N N . ALA A 1 801 ? -18.891 5.433 38.092 1.00 96.25 801 ALA A N 1
ATOM 6161 C CA . ALA A 1 801 ? -19.442 4.389 38.954 1.00 96.25 801 ALA A CA 1
ATOM 6162 C C . ALA A 1 801 ? -18.726 3.035 38.771 1.00 96.25 801 ALA A C 1
ATOM 6164 O O . ALA A 1 801 ? -18.463 2.351 39.760 1.00 96.25 801 ALA A O 1
ATOM 6165 N N . LYS A 1 802 ? -18.354 2.665 37.536 1.00 93.31 802 LYS A N 1
ATOM 6166 C CA . LYS A 1 802 ? -17.569 1.450 37.246 1.00 93.31 802 LYS A CA 1
ATOM 6167 C C . LYS A 1 802 ? -16.153 1.520 37.822 1.00 93.31 802 LYS A C 1
ATOM 6169 O O . LYS A 1 802 ? -15.740 0.585 38.500 1.00 93.31 802 LYS A O 1
ATOM 6174 N N . VAL A 1 803 ? -15.440 2.626 37.612 1.00 90.88 803 VAL A N 1
ATOM 6175 C CA . VAL A 1 803 ? -14.064 2.840 38.109 1.00 90.88 803 VAL A CA 1
ATOM 6176 C C . VAL A 1 803 ? -14.001 2.891 39.644 1.00 90.88 803 VAL A C 1
ATOM 6178 O O . VAL A 1 803 ? -13.072 2.355 40.250 1.00 90.88 803 VAL A O 1
ATOM 6181 N N . ASN A 1 804 ? -15.017 3.461 40.298 1.00 94.12 804 ASN A N 1
ATOM 6182 C CA . ASN A 1 804 ? -15.115 3.473 41.761 1.00 94.12 804 ASN A CA 1
ATOM 6183 C C . ASN A 1 804 ? -15.510 2.111 42.355 1.00 94.12 804 ASN A C 1
ATOM 6185 O O . ASN A 1 804 ? -15.066 1.784 43.453 1.00 94.12 804 ASN A O 1
ATOM 6189 N N . ALA A 1 805 ? -16.308 1.307 41.645 1.00 92.62 805 ALA A N 1
ATOM 6190 C CA . ALA A 1 805 ? -16.660 -0.054 42.061 1.00 92.62 805 ALA A CA 1
ATOM 6191 C C . ALA A 1 805 ? -15.563 -1.096 41.761 1.00 92.62 805 ALA A C 1
ATOM 6193 O O . ALA A 1 805 ? -15.597 -2.196 42.314 1.00 92.62 805 ALA A O 1
ATOM 6194 N N . ALA A 1 806 ? -14.610 -0.779 40.881 1.00 88.19 806 ALA A N 1
ATOM 6195 C CA . ALA A 1 806 ? -13.541 -1.689 40.496 1.00 88.19 806 ALA A CA 1
ATOM 6196 C C . ALA A 1 806 ? -12.455 -1.813 41.576 1.00 88.19 806 ALA A C 1
ATOM 6198 O O . ALA A 1 806 ? -12.036 -0.828 42.196 1.00 88.19 806 ALA A O 1
ATOM 6199 N N . THR A 1 807 ? -11.942 -3.032 41.752 1.00 86.12 807 THR A N 1
ATOM 6200 C CA . THR A 1 807 ? -10.739 -3.279 42.557 1.00 86.12 807 THR A CA 1
ATOM 6201 C C . THR A 1 807 ? -9.514 -2.821 41.770 1.00 86.12 807 THR A C 1
ATOM 6203 O O . THR A 1 807 ? -9.342 -3.214 40.618 1.00 86.12 807 THR A O 1
ATOM 6206 N N . GLN A 1 808 ? -8.676 -1.994 42.392 1.00 81.00 808 GLN A N 1
ATOM 6207 C CA . GLN A 1 808 ? -7.375 -1.604 41.848 1.00 81.00 808 GLN A CA 1
ATOM 6208 C C . GLN A 1 808 ? -6.353 -2.678 42.235 1.00 81.00 808 GLN A C 1
ATOM 6210 O O . GLN A 1 808 ? -6.367 -3.120 43.387 1.00 81.00 808 GLN A O 1
ATOM 6215 N N . TYR A 1 809 ? -5.554 -3.129 41.268 1.00 66.06 809 TYR A N 1
ATOM 6216 C CA . TYR A 1 809 ? -4.589 -4.225 41.409 1.00 66.06 809 TYR A CA 1
ATOM 6217 C C . TYR A 1 809 ? -3.148 -3.709 41.480 1.00 66.06 809 TYR A C 1
ATOM 6219 O O . TYR A 1 809 ? -2.842 -2.783 40.699 1.00 66.06 809 TYR A O 1
#

pLDDT: mean 75.66, std 17.49, range [21.27, 98.75]